Protein AF-0000000072644152 (afdb_homodimer)

Organism: Meloidogyne incognita (NCBI:txid6306)

Radius of gyration: 45.78 Å; Cα contacts (8 Å, |Δi|>4): 1610; chains: 2; bounding box: 121×159×112 Å

pLDDT: mean 88.16, std 15.04, range [20.33, 98.75]

Solvent-accessible surface area (backbone atoms only — not comparable to full-atom values): 48874 Å² total; per-residue (Å²): 89,57,90,73,63,31,32,52,86,87,63,82,87,85,90,82,88,74,71,52,80,51,90,55,35,30,45,51,46,52,47,47,36,46,78,75,63,62,57,54,67,43,78,46,46,61,40,57,77,45,31,63,52,43,39,39,50,29,37,76,69,37,26,25,33,33,21,24,55,30,22,61,66,75,60,61,40,55,91,58,24,56,14,39,32,29,58,14,69,37,34,22,56,57,49,17,52,46,50,49,46,56,41,56,72,75,62,50,49,42,29,18,41,38,36,26,72,62,75,41,82,72,37,28,64,52,50,27,57,57,51,31,56,74,68,67,28,43,75,63,29,78,48,75,39,64,65,81,48,48,30,66,55,51,56,70,69,50,57,60,58,54,39,66,50,50,34,25,30,33,41,44,42,39,44,50,31,67,60,42,40,46,36,57,35,40,28,34,41,76,67,68,58,68,47,64,61,38,40,44,37,30,60,32,50,40,84,83,60,98,62,58,72,43,67,46,91,50,96,55,19,66,55,39,27,60,31,43,41,65,26,34,38,36,31,47,49,50,69,35,61,65,44,53,52,55,46,30,67,69,66,73,72,59,68,64,74,58,39,57,51,51,36,29,43,51,35,36,51,49,48,51,25,47,9,46,31,53,50,31,70,73,64,71,41,91,68,50,66,61,38,8,51,61,37,35,61,49,42,27,65,42,69,49,77,46,62,45,38,70,45,34,23,30,83,64,18,36,39,43,63,30,32,34,30,26,42,25,49,90,79,38,75,43,74,29,33,37,32,42,51,42,75,36,54,67,73,48,23,75,75,32,80,77,36,36,44,45,61,46,80,42,77,73,48,78,54,75,40,84,34,97,80,10,46,81,60,60,39,59,55,94,29,42,65,81,37,65,73,59,57,54,57,66,57,51,52,50,51,47,51,52,52,51,50,62,52,50,51,56,50,49,50,51,50,51,51,52,51,53,50,51,57,59,66,65,45,75,82,66,72,53,70,82,72,58,69,72,78,75,70,84,74,72,83,84,77,94,93,86,83,81,86,84,128,89,59,91,73,65,31,32,53,87,87,63,80,87,83,90,83,86,74,70,51,78,48,89,57,34,34,45,52,46,52,47,47,35,46,78,76,64,61,58,54,66,44,77,46,45,63,40,56,78,45,32,63,49,43,38,39,49,29,34,77,68,36,26,26,33,34,22,24,55,31,23,60,68,75,59,62,39,54,93,59,25,56,14,38,32,29,58,13,70,36,36,22,56,58,50,18,52,45,50,50,44,54,40,55,73,72,63,53,50,42,29,18,42,38,36,26,72,63,75,41,82,72,37,27,66,51,51,28,56,56,50,30,56,76,67,66,29,44,75,63,27,76,48,74,40,63,65,81,49,49,32,66,56,51,58,70,68,50,57,61,60,54,39,64,50,47,33,25,29,31,40,44,43,39,44,50,30,68,60,42,39,46,37,55,36,40,26,35,41,76,66,69,57,68,48,62,60,40,39,43,38,32,62,31,50,40,82,83,62,97,61,58,72,44,68,45,92,50,94,56,20,67,57,40,27,59,32,43,43,64,25,33,38,34,32,45,49,48,69,35,62,65,42,52,51,56,47,32,67,67,65,74,69,59,72,64,74,57,39,58,52,50,37,29,43,51,37,37,52,49,48,49,26,48,10,46,34,53,50,31,70,72,66,72,39,92,66,50,64,62,39,8,51,62,37,35,60,49,41,26,63,45,68,51,78,47,61,44,38,70,44,33,23,31,82,64,18,36,38,44,64,30,33,36,30,24,42,25,48,88,79,39,74,42,75,30,33,38,31,44,52,42,76,37,54,68,71,49,25,73,74,33,80,78,36,35,44,45,63,45,78,42,77,72,48,76,54,75,38,86,34,98,80,10,46,80,60,60,38,60,55,93,29,41,65,83,37,64,73,59,57,52,58,65,56,49,52,51,51,47,51,51,51,49,50,60,52,49,52,56,51,50,52,51,50,52,52,50,52,54,51,51,56,62,67,64,48,73,83,65,69,52,72,81,69,58,67,73,75,74,70,82,77,69,81,75,71,82,77,80,87,61,96,80,133

InterPro domains:
  IPR001828 Receptor, ligand binding region [PF01094] (4-326)
  IPR028082 Periplasmic binding protein-like I [SSF53822] (5-385)
  IPR052612 Atrial Natriuretic Peptide Clearance Receptor [PTHR44755] (3-314)

Sequence (910 aa):
MKERSILPREIKLQFYTMESCTRFSGVEHAAFLHYMKNTSIYFGPGCNNEMLIIGRLVSRWNVPIIAHLSGDDALSDRAVFDTLGSVALTSATEMARATLTFLQLYGWKQVGLVRPSMHFERLALHSLRNYLKDANIEINAEIELDPYMTPDEIIATGRLRHLKNRARVIIVEMGMDLHSAKSFMIAALRSHLKTPEYVYIIPWLAHLHDHYPWEATNIEKSETRVAFDDAIVITAHGYDKKFIEDFELRLNKVTGYATLSYMSLYDALFLYGLAVRDAYEETKNQSVFLDGLYIWKKMTARQFIGVTGQVLINNKAIRVPSYATYHTKNGTMKIVVELTARLGDRLKCAMSENDCSEHVAHETMSHYYSTADGAMPPDMPKCGFDGGLCDYTFFYVLFGVILFLGVTIPTGYYLHMKEKERMLYDMTWRIPREQVRLLEVRGGKVRMHDKKMNLMKERSILPREIKLQFYTMESCTRFSGVEHAAFLHYMKNTSIYFGPGCNNEMLIIGRLVSRWNVPIIAHLSGDDALSDRAVFDTLGSVALTSATEMARATLTFLQLYGWKQVGLVRPSMHFERLALHSLRNYLKDANIEINAEIELDPYMTPDEIIATGRLRHLKNRARVIIVEMGMDLHSAKSFMIAALRSHLKTPEYVYIIPWLAHLHDHYPWEATNIEKSETRVAFDDAIVITAHGYDKKFIEDFELRLNKVTGYATLSYMSLYDALFLYGLAVRDAYEETKNQSVFLDGLYIWKKMTARQFIGVTGQVLINNKAIRVPSYATYHTKNGTMKIVVELTARLGDRLKCAMSENDCSEHVAHETMSHYYSTADGAMPPDMPKCGFDGGLCDYTFFYVLFGVILFLGVTIPTGYYLHMKEKERMLYDMTWRIPREQVRLLEVRGGKVRMHDKKMNL

Foldseek 3Di:
DVVVVLFDPLDDDDDDDDDAPPPLVVLVVLVCCCPPVVDQEEEDDQDDVNCLVSLQVCVVQLHAYEYLADQFPVCLDCVRRLLYFYQHFQHLCLLLQLVVQVCVVQPAQEEEEEEEPPPRCRHNVVNNVVVSVVVNRYYFYYDYHHLPDALVRVVVVVRVVVCLLTWQEYEYEYDQAQLSCQRVLLNCVVVVNPDLSHEYEYERRDHPDPDHNLPDPDPCNVSSQSSCAQYKYKGFLLPDVVLLVVQCVVPPHDDDPVSSVVQSSQVRVSLLSNLVSVQCVVPVDPCSSNRSSSSSQSSEQDWDQGSSGIFGHHRSNYTNTKMFMWHRHSHDTDTFKTWDKDAADPVVCVVPVVRRMHTDIDGPDALCGPDPSSHRHHTADPCGSVSVNVPCVVVVVVVVVVVVCVVVVVVVVVVVVVVVVVVVVPPVPPPPPVNPPPPPPPDDPPDYDDDDDDD/DVVVVLFPPLDDDDDDDDDAPPPLVVLVVLVCCCPPVVDQEEEDDQDDVNCLVSLQVCVVQLHAYEYLADQFPVCLDCVRRLLYFYQHFQHLCLLLQLVVQVCVVQPAQEEEEEEEPPPRCRHNVVNNVVVSVVVNRYHFYYDYHHLPDALVRVVVVVRVVVCLLTWQEYEYEHDQAQLSCQRVLLNCVVVVNPDLSHEYEYERRDHPDPDHNLPDPDPCNVSSQVSCAQYKYKGFLLPDVVLLVVQCVVPPHPDDPVSSVVQSSQVRVSLLSNLVSVQCVVPVDPCSSNRSSSSSQSSEQDWDQGSSGIFGHHRSNYTNTKMFMWHRHSHDTDTFKTWDKDAADPVVCVVPVVRRMHTDIDGPDALCGPDPRSHRHHTADPCGSVSVNVPCVVVVVVVVVVVVCVVCVVVVVVVVVVVVVVVVVPPVPPPPPVNPPVPPPDPDDDDDDDPDDDD

Nearest PDB structures (foldseek):
  1ewt-assembly1_B  TM=7.594E-01  e=3.494E-15  Rattus norvegicus
  3lmk-assembly1_A  TM=6.247E-01  e=5.394E-16  Homo sapiens
  6bsz-assembly1_B  TM=6.253E-01  e=2.766E-15  Homo sapiens
  8jd6-assembly1_R  TM=6.455E-01  e=1.504E-14  Homo sapiens
  8tao-assembly1_A  TM=5.447E-01  e=1.419E-14  Homo sapiens

Structure (mmCIF, N/CA/C/O backbone):
data_AF-0000000072644152-model_v1
#
loop_
_entity.id
_entity.type
_entity.pdbx_description
1 polymer 'Receptor ligand binding region domain-containing protein'
#
loop_
_atom_site.group_PDB
_atom_site.id
_atom_site.type_symbol
_atom_site.label_atom_id
_atom_site.label_alt_id
_atom_site.label_comp_id
_atom_site.label_asym_id
_atom_site.label_entity_id
_atom_site.label_seq_id
_atom_site.pdbx_PDB_ins_code
_atom_site.Cartn_x
_atom_site.Cartn_y
_atom_site.Cartn_z
_atom_site.occupancy
_atom_site.B_iso_or_equiv
_atom_site.auth_seq_id
_atom_site.auth_comp_id
_atom_site.auth_asym_id
_atom_site.auth_atom_id
_atom_site.pdbx_PDB_model_num
ATOM 1 N N . MET A 1 1 ? -32.188 -24.578 -7.898 1 75.19 1 MET A N 1
ATOM 2 C CA . MET A 1 1 ? -31.859 -23.859 -9.125 1 75.19 1 MET A CA 1
ATOM 3 C C . MET A 1 1 ? -32.531 -24.5 -10.328 1 75.19 1 MET A C 1
ATOM 5 O O . MET A 1 1 ? -33.031 -23.812 -11.211 1 75.19 1 MET A O 1
ATOM 9 N N . LYS A 1 2 ? -32.594 -25.781 -10.32 1 69.12 2 LYS A N 1
ATOM 10 C CA . LYS A 1 2 ? -33.219 -26.484 -11.43 1 69.12 2 LYS A CA 1
ATOM 11 C C . LYS A 1 2 ? -34.75 -26.422 -11.328 1 69.12 2 LYS A C 1
ATOM 13 O O . LYS A 1 2 ? -35.438 -26.188 -12.32 1 69.12 2 LYS A O 1
ATOM 18 N N . GLU A 1 3 ? -35.188 -26.531 -10.125 1 72.31 3 GLU A N 1
ATOM 19 C CA . GLU A 1 3 ? -36.625 -26.5 -9.898 1 72.31 3 GLU A CA 1
ATOM 20 C C . GLU A 1 3 ? -37.219 -25.141 -10.289 1 72.31 3 GLU A C 1
ATOM 22 O O . GLU A 1 3 ? -38.312 -25.062 -10.82 1 72.31 3 GLU A O 1
ATOM 27 N N . ARG A 1 4 ? -36.312 -24.203 -10.094 1 74.81 4 ARG A N 1
ATOM 28 C CA . ARG A 1 4 ? -36.781 -22.844 -10.375 1 74.81 4 ARG A CA 1
ATOM 29 C C . ARG A 1 4 ? -36.375 -22.422 -11.789 1 74.81 4 ARG A C 1
ATOM 31 O O . ARG A 1 4 ? -36.531 -21.25 -12.148 1 74.81 4 ARG A O 1
ATOM 38 N N . SER A 1 5 ? -35.906 -23.359 -12.594 1 77.06 5 SER A N 1
ATOM 39 C CA . SER A 1 5 ? -35.531 -23.156 -13.992 1 77.06 5 SER A CA 1
ATOM 40 C C . SER A 1 5 ? -34.438 -22.078 -14.117 1 77.06 5 SER A C 1
ATOM 42 O O . SER A 1 5 ? -34.469 -21.281 -15.047 1 77.06 5 SER A O 1
ATOM 44 N N . ILE A 1 6 ? -33.688 -22 -13.117 1 82.12 6 ILE A N 1
ATOM 45 C CA . ILE A 1 6 ? -32.562 -21.062 -13.172 1 82.12 6 ILE A CA 1
ATOM 46 C C . ILE A 1 6 ? -31.406 -21.688 -13.938 1 82.12 6 ILE A C 1
ATOM 48 O O . ILE A 1 6 ? -30.812 -21.047 -14.797 1 82.12 6 ILE A O 1
ATOM 52 N N . LEU A 1 7 ? -31.156 -22.938 -13.742 1 83.06 7 LEU A N 1
ATOM 53 C CA . LEU A 1 7 ? -30.141 -23.672 -14.477 1 83.06 7 LEU A CA 1
ATOM 54 C C . LEU A 1 7 ? -30.766 -24.609 -15.5 1 83.06 7 LEU A C 1
ATOM 56 O O . LEU A 1 7 ? -31.719 -25.344 -15.18 1 83.06 7 LEU A O 1
ATOM 60 N N . PRO A 1 8 ? -30.266 -24.469 -16.734 1 82.75 8 PRO A N 1
ATOM 61 C CA . PRO A 1 8 ? -30.781 -25.422 -17.719 1 82.75 8 PRO A CA 1
ATOM 62 C C . PRO A 1 8 ? -30.672 -26.875 -17.266 1 82.75 8 PRO A C 1
ATOM 64 O O . PRO A 1 8 ? -29.688 -27.25 -16.625 1 82.75 8 PRO A O 1
ATOM 67 N N . ARG A 1 9 ? -31.547 -27.656 -17.688 1 83 9 ARG A N 1
ATOM 68 C CA . ARG A 1 9 ? -31.625 -29.047 -17.25 1 83 9 ARG A CA 1
ATOM 69 C C . ARG A 1 9 ? -30.453 -29.859 -17.766 1 83 9 ARG A C 1
ATOM 71 O O . ARG A 1 9 ? -30.016 -30.828 -17.125 1 83 9 ARG A O 1
ATOM 78 N N . GLU A 1 10 ? -29.875 -29.422 -18.766 1 83.19 10 GLU A N 1
ATOM 79 C CA . GLU A 1 10 ? -28.797 -30.156 -19.422 1 83.19 10 GLU A CA 1
ATOM 80 C C . GLU A 1 10 ? -27.453 -29.891 -18.734 1 83.19 10 GLU A C 1
ATOM 82 O O . GLU A 1 10 ? -26.5 -30.641 -18.953 1 83.19 10 GLU A O 1
ATOM 87 N N . ILE A 1 11 ? -27.469 -28.891 -17.922 1 84.38 11 ILE A N 1
ATOM 88 C CA . ILE A 1 11 ? -26.219 -28.531 -17.297 1 84.38 11 ILE A CA 1
ATOM 89 C C . ILE A 1 11 ? -26.188 -29.031 -15.852 1 84.38 11 ILE A C 1
ATOM 91 O O . ILE A 1 11 ? -27.125 -28.797 -15.086 1 84.38 11 ILE A O 1
ATOM 95 N N . LYS A 1 12 ? -25.109 -29.844 -15.586 1 86.38 12 LYS A N 1
ATOM 96 C CA . LYS A 1 12 ? -24.891 -30.328 -14.234 1 86.38 12 LYS A CA 1
ATOM 97 C C . LYS A 1 12 ? -23.656 -29.688 -13.617 1 86.38 12 LYS A C 1
ATOM 99 O O . LYS A 1 12 ? -22.641 -29.516 -14.289 1 86.38 12 LYS A O 1
ATOM 104 N N . LEU A 1 13 ? -23.859 -29.328 -12.344 1 88.5 13 LEU A N 1
ATOM 105 C CA . LEU A 1 13 ? -22.75 -28.688 -11.648 1 88.5 13 LEU A CA 1
ATOM 106 C C . LEU A 1 13 ? -22.109 -29.656 -10.656 1 88.5 13 LEU A C 1
ATOM 108 O O . LEU A 1 13 ? -22.797 -30.328 -9.898 1 88.5 13 LEU A O 1
ATOM 112 N N . GLN A 1 14 ? -20.781 -29.828 -10.797 1 92.25 14 GLN A N 1
ATOM 113 C CA . GLN A 1 14 ? -19.984 -30.547 -9.805 1 92.25 14 GLN A CA 1
ATOM 114 C C . GLN A 1 14 ? -19.234 -29.578 -8.898 1 92.25 14 GLN A C 1
ATOM 116 O O . GLN A 1 14 ? -18.547 -28.672 -9.383 1 92.25 14 GLN A O 1
ATOM 121 N N . PHE A 1 15 ? -19.391 -29.812 -7.57 1 93.31 15 PHE A N 1
ATOM 122 C CA . PHE A 1 15 ? -18.844 -28.844 -6.629 1 93.31 15 PHE A CA 1
ATOM 123 C C . PHE A 1 15 ? -17.562 -29.391 -5.988 1 93.31 15 PHE A C 1
ATOM 125 O O . PHE A 1 15 ? -17.516 -30.562 -5.598 1 93.31 15 PHE A O 1
ATOM 132 N N . TYR A 1 16 ? -16.547 -28.609 -5.992 1 95.69 16 TYR A N 1
ATOM 133 C CA . TYR A 1 16 ? -15.312 -28.828 -5.238 1 95.69 16 TYR A CA 1
ATOM 134 C C . TYR A 1 16 ? -15.109 -27.734 -4.199 1 95.69 16 TYR A C 1
ATOM 136 O O . TYR A 1 16 ? -15.125 -26.547 -4.527 1 95.69 16 TYR A O 1
ATOM 144 N N . THR A 1 17 ? -15.086 -28.078 -2.934 1 94.06 17 THR A N 1
ATOM 145 C CA . THR A 1 17 ? -14.852 -27.109 -1.864 1 94.06 17 THR A CA 1
ATOM 146 C C . THR A 1 17 ? -13.453 -27.281 -1.273 1 94.06 17 THR A C 1
ATOM 148 O O . THR A 1 17 ? -13.07 -28.391 -0.896 1 94.06 17 THR A O 1
ATOM 151 N N . MET A 1 18 ? -12.727 -26.234 -1.301 1 95.5 18 MET A N 1
ATOM 152 C CA . MET A 1 18 ? -11.367 -26.266 -0.767 1 95.5 18 MET A CA 1
ATOM 153 C C . MET A 1 18 ? -11.102 -25.062 0.125 1 95.5 18 MET A C 1
ATOM 155 O O . MET A 1 18 ? -11.758 -24.031 -0.006 1 95.5 18 MET A O 1
ATOM 159 N N . GLU A 1 19 ? -10.148 -25.156 0.976 1 94.12 19 GLU A N 1
ATOM 160 C CA . GLU A 1 19 ? -9.789 -24.109 1.926 1 94.12 19 GLU A CA 1
ATOM 161 C C . GLU A 1 19 ? -9.234 -22.875 1.208 1 94.12 19 GLU A C 1
ATOM 163 O O . GLU A 1 19 ? -8.664 -23 0.119 1 94.12 19 GLU A O 1
ATOM 168 N N . SER A 1 20 ? -9.477 -21.672 1.814 1 94.31 20 SER A N 1
ATOM 169 C CA . SER A 1 20 ? -8.93 -20.406 1.32 1 94.31 20 SER A CA 1
ATOM 170 C C . SER A 1 20 ? -8.617 -19.453 2.467 1 94.31 20 SER A C 1
ATOM 172 O O . SER A 1 20 ? -8.883 -19.766 3.631 1 94.31 20 SER A O 1
ATOM 174 N N . CYS A 1 21 ? -7.84 -18.422 2.199 1 92.38 21 CYS A N 1
ATOM 175 C CA . CYS A 1 21 ? -7.574 -17.281 3.086 1 92.38 21 CYS A CA 1
ATOM 176 C C . CYS A 1 21 ? -6.645 -17.703 4.223 1 92.38 21 CYS A C 1
ATOM 178 O O . CYS A 1 21 ? -6.719 -17.141 5.32 1 92.38 21 CYS A O 1
ATOM 180 N N . THR A 1 22 ? -6 -18.797 3.982 1 93 22 THR A N 1
ATOM 181 C CA . THR A 1 22 ? -4.922 -19.219 4.875 1 93 22 THR A CA 1
ATOM 182 C C . THR A 1 22 ? -3.605 -19.328 4.113 1 93 22 THR A C 1
ATOM 184 O O . THR A 1 22 ? -3.422 -20.25 3.32 1 93 22 THR A O 1
ATOM 187 N N . ARG A 1 23 ? -2.742 -18.438 4.387 1 91.56 23 ARG A N 1
ATOM 188 C CA . ARG A 1 23 ? -1.416 -18.438 3.775 1 91.56 23 ARG A CA 1
ATOM 189 C C . ARG A 1 23 ? -1.509 -18.641 2.266 1 91.56 23 ARG A C 1
ATOM 191 O O . ARG A 1 23 ? -0.829 -19.5 1.706 1 91.56 23 ARG A O 1
ATOM 198 N N . PHE A 1 24 ? -2.439 -18.047 1.577 1 93.69 24 PHE A N 1
ATOM 199 C CA . PHE A 1 24 ? -2.623 -18.016 0.131 1 93.69 24 PHE A CA 1
ATOM 200 C C . PHE A 1 24 ? -3.037 -19.391 -0.39 1 93.69 24 PHE A C 1
ATOM 202 O O . PHE A 1 24 ? -2.76 -19.734 -1.541 1 93.69 24 PHE A O 1
ATOM 209 N N . SER A 1 25 ? -3.641 -20.203 0.446 1 96.88 25 SER A N 1
ATOM 210 C CA . SER A 1 25 ? -4.133 -21.516 0.042 1 96.88 25 SER A CA 1
ATOM 211 C C . SER A 1 25 ? -5.16 -21.406 -1.078 1 96.88 25 SER A C 1
ATOM 213 O O . SER A 1 25 ? -5.234 -22.266 -1.953 1 96.88 25 SER A O 1
ATOM 215 N N . GLY A 1 26 ? -5.922 -20.297 -1.015 1 97.44 26 GLY A N 1
ATOM 216 C CA . GLY A 1 26 ? -6.918 -20.094 -2.057 1 97.44 26 GLY A CA 1
ATOM 217 C C . GLY A 1 26 ? -6.316 -20.016 -3.447 1 97.44 26 GLY A C 1
ATOM 218 O O . GLY A 1 26 ? -6.871 -20.547 -4.402 1 97.44 26 GLY A O 1
ATOM 219 N N . VAL A 1 27 ? -5.227 -19.297 -3.562 1 97.94 27 VAL A N 1
ATOM 220 C CA . VAL A 1 27 ? -4.562 -19.141 -4.852 1 97.94 27 VAL A CA 1
ATOM 221 C C . VAL A 1 27 ? -4.035 -20.5 -5.328 1 97.94 27 VAL A C 1
ATOM 223 O O . VAL A 1 27 ? -4.191 -20.859 -6.496 1 97.94 27 VAL A O 1
ATOM 226 N N . GLU A 1 28 ? -3.408 -21.297 -4.438 1 97.94 28 GLU A N 1
ATOM 227 C CA . GLU A 1 28 ? -2.93 -22.641 -4.762 1 97.94 28 GLU A CA 1
ATOM 228 C C . GLU A 1 28 ? -4.07 -23.531 -5.242 1 97.94 28 GLU A C 1
ATOM 230 O O . GLU A 1 28 ? -3.943 -24.203 -6.266 1 97.94 28 GLU A O 1
ATOM 235 N N . HIS A 1 29 ? -5.137 -23.5 -4.535 1 98.31 29 HIS A N 1
ATOM 236 C CA . HIS A 1 29 ? -6.258 -24.375 -4.844 1 98.31 29 HIS A CA 1
ATOM 237 C C . HIS A 1 29 ? -6.949 -23.953 -6.137 1 98.31 29 HIS A C 1
ATOM 239 O O . HIS A 1 29 ? -7.449 -24.797 -6.883 1 98.31 29 HIS A O 1
ATOM 245 N N . ALA A 1 30 ? -7.02 -22.625 -6.348 1 98.25 30 ALA A N 1
ATOM 246 C CA . ALA A 1 30 ? -7.57 -22.172 -7.625 1 98.25 30 ALA A CA 1
ATOM 247 C C . ALA A 1 30 ? -6.77 -22.734 -8.797 1 98.25 30 ALA A C 1
ATOM 249 O O . ALA A 1 30 ? -7.344 -23.219 -9.773 1 98.25 30 ALA A O 1
ATOM 250 N N . ALA A 1 31 ? -5.449 -22.719 -8.711 1 98 31 ALA A N 1
ATOM 251 C CA . ALA A 1 31 ? -4.586 -23.266 -9.758 1 98 31 ALA A CA 1
ATOM 252 C C . ALA A 1 31 ? -4.75 -24.781 -9.867 1 98 31 ALA A C 1
ATOM 254 O O . ALA A 1 31 ? -4.84 -25.328 -10.977 1 98 31 ALA A O 1
ATOM 255 N N . PHE A 1 32 ? -4.789 -25.469 -8.734 1 97.81 32 PHE A N 1
ATOM 256 C CA . PHE A 1 32 ? -5.004 -26.906 -8.711 1 97.81 32 PHE A CA 1
ATOM 257 C C . PHE A 1 32 ? -6.301 -27.266 -9.422 1 97.81 32 PHE A C 1
ATOM 259 O O . PHE A 1 32 ? -6.316 -28.172 -10.266 1 97.81 32 PHE A O 1
ATOM 266 N N . LEU A 1 33 ? -7.383 -26.531 -9.086 1 98.06 33 LEU A N 1
ATOM 267 C CA . LEU A 1 33 ? -8.695 -26.812 -9.664 1 98.06 33 LEU A CA 1
ATOM 268 C C . LEU A 1 33 ? -8.695 -26.547 -11.172 1 98.06 33 LEU A C 1
ATOM 270 O O . LEU A 1 33 ? -9.359 -27.266 -11.93 1 98.06 33 LEU A O 1
ATOM 274 N N . HIS A 1 34 ? -8 -25.578 -11.625 1 97.75 34 HIS A N 1
ATOM 275 C CA . HIS A 1 34 ? -7.93 -25.266 -13.055 1 97.75 34 HIS A CA 1
ATOM 276 C C . HIS A 1 34 ? -7.219 -26.375 -13.82 1 97.75 34 HIS A C 1
ATOM 278 O O . HIS A 1 34 ? -7.754 -26.906 -14.797 1 97.75 34 HIS A O 1
ATOM 284 N N . TYR A 1 35 ? -6.066 -26.844 -13.367 1 97.12 35 TYR A N 1
ATOM 285 C CA . TYR A 1 35 ? -5.215 -27.734 -14.148 1 97.12 35 TYR A CA 1
ATOM 286 C C . TYR A 1 35 ? -5.562 -29.203 -13.898 1 97.12 35 TYR A C 1
ATOM 288 O O . TYR A 1 35 ? -5.422 -30.031 -14.789 1 97.12 35 TYR A O 1
ATOM 296 N N . MET A 1 36 ? -6.086 -29.5 -12.695 1 96.44 36 MET A N 1
ATOM 297 C CA . MET A 1 36 ? -6.285 -30.906 -12.344 1 96.44 36 MET A CA 1
ATOM 298 C C . MET A 1 36 ? -7.758 -31.281 -12.453 1 96.44 36 MET A C 1
ATOM 300 O O . MET A 1 36 ? -8.086 -32.438 -12.648 1 96.44 36 MET A O 1
ATOM 304 N N . LYS A 1 37 ? -8.711 -30.25 -12.352 1 96.19 37 LYS A N 1
ATOM 305 C CA . LYS A 1 37 ? -10.133 -30.578 -12.328 1 96.19 37 LYS A CA 1
ATOM 306 C C . LYS A 1 37 ? -10.883 -29.859 -13.453 1 96.19 37 LYS A C 1
ATOM 308 O O . LYS A 1 37 ? -12.078 -30.078 -13.656 1 96.19 37 LYS A O 1
ATOM 313 N N . ASN A 1 38 ? -10.289 -29 -14.172 1 94.94 38 ASN A N 1
ATOM 314 C CA . ASN A 1 38 ? -10.898 -28.266 -15.281 1 94.94 38 ASN A CA 1
ATOM 315 C C . ASN A 1 38 ? -12.141 -27.5 -14.828 1 94.94 38 ASN A C 1
ATOM 317 O O . ASN A 1 38 ? -13.219 -27.656 -15.414 1 94.94 38 ASN A O 1
ATOM 321 N N . THR A 1 39 ? -11.953 -26.641 -13.93 1 96.06 39 THR A N 1
ATOM 322 C CA . THR A 1 39 ? -13.039 -25.875 -13.32 1 96.06 39 THR A CA 1
ATOM 323 C C . THR A 1 39 ? -13.602 -24.859 -14.297 1 96.06 39 THR A C 1
ATOM 325 O O . THR A 1 39 ? -12.852 -24.188 -15.016 1 96.06 39 THR A O 1
ATOM 328 N N . SER A 1 40 ? -14.938 -24.734 -14.273 1 95.75 40 SER A N 1
ATOM 329 C CA . SER A 1 40 ? -15.609 -23.859 -15.227 1 95.75 40 SER A CA 1
ATOM 330 C C . SER A 1 40 ? -16.062 -22.562 -14.555 1 95.75 40 SER A C 1
ATOM 332 O O . SER A 1 40 ? -16.375 -21.578 -15.234 1 95.75 40 SER A O 1
ATOM 334 N N . ILE A 1 41 ? -16.109 -22.531 -13.227 1 96.94 41 ILE A N 1
ATOM 335 C CA . ILE A 1 41 ? -16.531 -21.344 -12.484 1 96.94 41 ILE A CA 1
ATOM 336 C C . ILE A 1 41 ? -15.953 -21.391 -11.07 1 96.94 41 ILE A C 1
ATOM 338 O O . ILE A 1 41 ? -15.789 -22.484 -10.5 1 96.94 41 ILE A O 1
ATOM 342 N N . TYR A 1 42 ? -15.562 -20.219 -10.555 1 98.19 42 TYR A N 1
ATOM 343 C CA . TYR A 1 42 ? -15.078 -20.109 -9.18 1 98.19 42 TYR A CA 1
ATOM 344 C C . TYR A 1 42 ? -16.016 -19.25 -8.336 1 98.19 42 TYR A C 1
ATOM 346 O O . TYR A 1 42 ? -16.594 -18.281 -8.836 1 98.19 42 TYR A O 1
ATOM 354 N N . PHE A 1 43 ? -16.172 -19.672 -7.074 1 97.19 43 PHE A N 1
ATOM 355 C CA . PHE A 1 43 ? -16.859 -18.859 -6.074 1 97.19 43 PHE A CA 1
ATOM 356 C C . PHE A 1 43 ? -15.945 -18.562 -4.895 1 97.19 43 PHE A C 1
ATOM 358 O O . PHE A 1 43 ? -15.523 -19.484 -4.18 1 97.19 43 PHE A O 1
ATOM 365 N N . GLY A 1 44 ? -15.695 -17.297 -4.684 1 92.69 44 GLY A N 1
ATOM 366 C CA . GLY A 1 44 ? -14.75 -16.938 -3.643 1 92.69 44 GLY A CA 1
ATOM 367 C C . GLY A 1 44 ? -13.32 -16.828 -4.141 1 92.69 44 GLY A C 1
ATOM 368 O O . GLY A 1 44 ? -13.078 -16.828 -5.352 1 92.69 44 GLY A O 1
ATOM 369 N N . PRO A 1 45 ? -12.391 -16.672 -3.279 1 93.25 45 PRO A N 1
ATOM 370 C CA . PRO A 1 45 ? -12.445 -16.75 -1.818 1 93.25 45 PRO A CA 1
ATOM 371 C C . PRO A 1 45 ? -13.047 -15.492 -1.184 1 93.25 45 PRO A C 1
ATOM 373 O O . PRO A 1 45 ? -13.453 -14.57 -1.894 1 93.25 45 PRO A O 1
ATOM 376 N N . GLY A 1 46 ? -13.156 -15.547 0.187 1 90.38 46 GLY A N 1
ATOM 377 C CA . GLY A 1 46 ? -13.781 -14.453 0.908 1 90.38 46 GLY A CA 1
ATOM 378 C C . GLY A 1 46 ? -12.836 -13.312 1.215 1 90.38 46 GLY A C 1
ATOM 379 O O . GLY A 1 46 ? -13.266 -12.195 1.497 1 90.38 46 GLY A O 1
ATOM 380 N N . CYS A 1 47 ? -11.594 -13.578 1.132 1 91.44 47 CYS A N 1
ATOM 381 C CA . CYS A 1 47 ? -10.625 -12.547 1.486 1 91.44 47 CYS A CA 1
ATOM 382 C C . CYS A 1 47 ? -10.148 -11.797 0.247 1 91.44 47 CYS A C 1
ATOM 384 O O . CYS A 1 47 ? -9.992 -12.398 -0.821 1 91.44 47 CYS A O 1
ATOM 386 N N . ASN A 1 48 ? -9.898 -10.539 0.406 1 90.94 48 ASN A N 1
ATOM 387 C CA . ASN A 1 48 ? -9.578 -9.672 -0.72 1 90.94 48 ASN A CA 1
ATOM 388 C C . ASN A 1 48 ? -8.195 -9.977 -1.291 1 90.94 48 ASN A C 1
ATOM 390 O O . ASN A 1 48 ? -8.008 -9.953 -2.508 1 90.94 48 ASN A O 1
ATOM 394 N N . ASN A 1 49 ? -7.227 -10.297 -0.466 1 92.06 49 ASN A N 1
ATOM 395 C CA . ASN A 1 49 ? -5.852 -10.5 -0.915 1 92.06 49 ASN A CA 1
ATOM 396 C C . ASN A 1 49 ? -5.754 -11.641 -1.916 1 92.06 49 ASN A C 1
ATOM 398 O O . ASN A 1 49 ? -5.039 -11.539 -2.916 1 92.06 49 ASN A O 1
ATOM 402 N N . GLU A 1 50 ? -6.453 -12.68 -1.658 1 96.38 50 GLU A N 1
ATOM 403 C CA . GLU A 1 50 ? -6.43 -13.812 -2.574 1 96.38 50 GLU A CA 1
ATOM 404 C C . GLU A 1 50 ? -7.328 -13.562 -3.783 1 96.38 50 GLU A C 1
ATOM 406 O O . GLU A 1 50 ? -7.008 -13.984 -4.898 1 96.38 50 GLU A O 1
ATOM 411 N N . MET A 1 51 ? -8.422 -12.805 -3.531 1 96.69 51 MET A N 1
ATOM 412 C CA . MET A 1 51 ? -9.359 -12.516 -4.621 1 96.69 51 MET A CA 1
ATOM 413 C C . MET A 1 51 ? -8.68 -11.688 -5.711 1 96.69 51 MET A C 1
ATOM 415 O O . MET A 1 51 ? -8.898 -11.93 -6.898 1 96.69 51 MET A O 1
ATOM 419 N N . LEU A 1 52 ? -7.836 -10.805 -5.336 1 95.81 52 LEU A N 1
ATOM 420 C CA . LEU A 1 52 ? -7.145 -9.93 -6.273 1 95.81 52 LEU A CA 1
ATOM 421 C C . LEU A 1 52 ? -6.195 -10.727 -7.164 1 95.81 52 LEU A C 1
ATOM 423 O O . LEU A 1 52 ? -5.98 -10.375 -8.328 1 95.81 52 LEU A O 1
ATOM 427 N N . ILE A 1 53 ? -5.656 -11.805 -6.664 1 96.81 53 ILE A N 1
ATOM 428 C CA . ILE A 1 53 ? -4.715 -12.625 -7.422 1 96.81 53 ILE A CA 1
ATOM 429 C C . ILE A 1 53 ? -5.48 -13.625 -8.281 1 96.81 53 ILE A C 1
ATOM 431 O O . ILE A 1 53 ? -5.219 -13.75 -9.484 1 96.81 53 ILE A O 1
ATOM 435 N N . ILE A 1 54 ? -6.441 -14.281 -7.691 1 98.12 54 ILE A N 1
ATOM 436 C CA . ILE A 1 54 ? -7.215 -15.281 -8.414 1 98.12 54 ILE A CA 1
ATOM 437 C C . ILE A 1 54 ? -7.992 -14.617 -9.547 1 98.12 54 ILE A C 1
ATOM 439 O O . ILE A 1 54 ? -8.102 -15.172 -10.641 1 98.12 54 ILE A O 1
ATOM 443 N N . GLY A 1 55 ? -8.516 -13.391 -9.258 1 97.69 55 GLY A N 1
ATOM 444 C CA . GLY A 1 55 ? -9.219 -12.641 -10.289 1 97.69 55 GLY A CA 1
ATOM 445 C C . GLY A 1 55 ? -8.375 -12.406 -11.523 1 97.69 55 GLY A C 1
ATOM 446 O O . GLY A 1 55 ? -8.891 -12.43 -12.648 1 97.69 55 GLY A O 1
ATOM 447 N N . ARG A 1 56 ? -7.105 -12.203 -11.352 1 97.44 56 ARG A N 1
ATOM 448 C CA . ARG A 1 56 ? -6.191 -12 -12.477 1 97.44 56 ARG A CA 1
ATOM 449 C C . ARG A 1 56 ? -5.934 -13.312 -13.211 1 97.44 56 ARG A C 1
ATOM 451 O O . ARG A 1 56 ? -5.883 -13.344 -14.438 1 97.44 56 ARG A O 1
ATOM 458 N N . LEU A 1 57 ? -5.781 -14.422 -12.508 1 97.81 57 LEU A N 1
ATOM 459 C CA . LEU A 1 57 ? -5.484 -15.727 -13.086 1 97.81 57 LEU A CA 1
ATOM 460 C C . LEU A 1 57 ? -6.656 -16.234 -13.922 1 97.81 57 LEU A C 1
ATOM 462 O O . LEU A 1 57 ? -6.461 -16.703 -15.039 1 97.81 57 LEU A O 1
ATOM 466 N N . VAL A 1 58 ? -7.871 -16.047 -13.367 1 98 58 VAL A N 1
ATOM 467 C CA . VAL A 1 58 ? -9.031 -16.594 -14.062 1 98 58 VAL A CA 1
ATOM 468 C C . VAL A 1 58 ? -9.312 -15.781 -15.328 1 98 58 VAL A C 1
ATOM 470 O O . VAL A 1 58 ? -9.836 -16.312 -16.312 1 98 58 VAL A O 1
ATOM 473 N N . SER A 1 59 ? -8.992 -14.492 -15.266 1 97.38 59 SER A N 1
ATOM 474 C CA . SER A 1 59 ? -9.062 -13.688 -16.484 1 97.38 59 SER A CA 1
ATOM 475 C C . SER A 1 59 ? -8.195 -14.289 -17.594 1 97.38 59 SER A C 1
ATOM 477 O O . SER A 1 59 ? -8.641 -14.414 -18.734 1 97.38 59 SER A O 1
ATOM 479 N N . ARG A 1 60 ? -6.988 -14.734 -17.281 1 96.38 60 ARG A N 1
ATOM 480 C CA . ARG A 1 60 ? -6.07 -15.344 -18.234 1 96.38 60 ARG A CA 1
ATOM 481 C C . ARG A 1 60 ? -6.59 -16.703 -18.703 1 96.38 60 ARG A C 1
ATOM 483 O O . ARG A 1 60 ? -6.375 -17.094 -19.859 1 96.38 60 ARG A O 1
ATOM 490 N N . TRP A 1 61 ? -7.344 -17.422 -17.891 1 97.56 61 TRP A N 1
ATOM 491 C CA . TRP A 1 61 ? -7.883 -18.734 -18.203 1 97.56 61 TRP A CA 1
ATOM 492 C C . TRP A 1 61 ? -9.227 -18.625 -18.906 1 97.56 61 TRP A C 1
ATOM 494 O O . TRP A 1 61 ? -9.758 -19.625 -19.406 1 97.56 61 TRP A O 1
ATOM 504 N N . ASN A 1 62 ? -9.82 -17.469 -18.953 1 97.75 62 ASN A N 1
ATOM 505 C CA . ASN A 1 62 ? -11.164 -17.219 -19.469 1 97.75 62 ASN A CA 1
ATOM 506 C C . ASN A 1 62 ? -12.211 -18.031 -18.703 1 97.75 62 ASN A C 1
ATOM 508 O O . ASN A 1 62 ? -13.039 -18.703 -19.328 1 97.75 62 ASN A O 1
ATOM 512 N N . VAL A 1 63 ? -12.086 -18.031 -17.406 1 98.31 63 VAL A N 1
ATOM 513 C CA . VAL A 1 63 ? -13.031 -18.672 -16.5 1 98.31 63 VAL A CA 1
ATOM 514 C C . VAL A 1 63 ? -13.688 -17.625 -15.617 1 98.31 63 VAL A C 1
ATOM 516 O O . VAL A 1 63 ? -13.023 -16.703 -15.125 1 98.31 63 VAL A O 1
ATOM 519 N N . PRO A 1 64 ? -14.992 -17.656 -15.453 1 98.31 64 PRO A N 1
ATOM 520 C CA . PRO A 1 64 ? -15.641 -16.656 -14.594 1 98.31 64 PRO A CA 1
ATOM 521 C C . PRO A 1 64 ? -15.438 -16.938 -13.102 1 98.31 64 PRO A C 1
ATOM 523 O O . PRO A 1 64 ? -15.266 -18.094 -12.711 1 98.31 64 PRO A O 1
ATOM 526 N N . ILE A 1 65 ? -15.406 -15.891 -12.352 1 98.44 65 ILE A N 1
ATOM 527 C CA . ILE A 1 65 ? -15.352 -15.961 -10.898 1 98.44 65 ILE A CA 1
ATOM 528 C C . ILE A 1 65 ? -16.328 -14.953 -10.289 1 98.44 65 ILE A C 1
ATOM 530 O O . ILE A 1 65 ? -16.516 -13.867 -10.836 1 98.44 65 ILE A O 1
ATOM 534 N N . ILE A 1 66 ? -16.969 -15.344 -9.219 1 98.25 66 ILE A N 1
ATOM 535 C CA . ILE A 1 66 ? -17.891 -14.438 -8.531 1 98.25 66 ILE A CA 1
ATOM 536 C C . ILE A 1 66 ? -17.438 -14.242 -7.086 1 98.25 66 ILE A C 1
ATOM 538 O O . ILE A 1 66 ? -17.375 -15.203 -6.312 1 98.25 66 ILE A O 1
ATOM 542 N N . ALA A 1 67 ? -17.094 -13.039 -6.734 1 97.38 67 ALA A N 1
ATOM 543 C CA . ALA A 1 67 ? -16.781 -12.664 -5.359 1 97.38 67 ALA A CA 1
ATOM 544 C C . ALA A 1 67 ? -18.047 -12.523 -4.523 1 97.38 67 ALA A C 1
ATOM 546 O O . ALA A 1 67 ? -18.875 -11.648 -4.785 1 97.38 67 ALA A O 1
ATOM 547 N N . HIS A 1 68 ? -18.172 -13.391 -3.59 1 94.88 68 HIS A N 1
ATOM 548 C CA . HIS A 1 68 ? -19.438 -13.336 -2.846 1 94.88 68 HIS A CA 1
ATOM 549 C C . HIS A 1 68 ? -19.266 -12.562 -1.544 1 94.88 68 HIS A C 1
ATOM 551 O O . HIS A 1 68 ? -20.234 -12 -1.021 1 94.88 68 HIS A O 1
ATOM 557 N N . LEU A 1 69 ? -18.031 -12.445 -1.011 1 91.81 69 LEU A N 1
ATOM 558 C CA . LEU A 1 69 ? -17.797 -11.695 0.222 1 91.81 69 LEU A CA 1
ATOM 559 C C . LEU A 1 69 ? -16.859 -10.523 -0.018 1 91.81 69 LEU A C 1
ATOM 561 O O . LEU A 1 69 ? -16.859 -9.555 0.75 1 91.81 69 LEU A O 1
ATOM 565 N N . SER A 1 70 ? -16.031 -10.609 -1.005 1 89.06 70 SER A N 1
ATOM 566 C CA . SER A 1 70 ? -15.023 -9.586 -1.288 1 89.06 70 SER A CA 1
ATOM 567 C C . SER A 1 70 ? -15.625 -8.438 -2.096 1 89.06 70 SER A C 1
ATOM 569 O O . SER A 1 70 ? -16.078 -8.641 -3.221 1 89.06 70 SER A O 1
ATOM 571 N N . GLY A 1 71 ? -15.578 -7.285 -1.496 1 87.5 71 GLY A N 1
ATOM 572 C CA . GLY A 1 71 ? -16.125 -6.121 -2.17 1 87.5 71 GLY A CA 1
ATOM 573 C C . GLY A 1 71 ? -15.109 -5.031 -2.418 1 87.5 71 GLY A C 1
ATOM 574 O O . GLY A 1 71 ? -15.453 -3.852 -2.496 1 87.5 71 GLY A O 1
ATOM 575 N N . ASP A 1 72 ? -13.852 -5.406 -2.6 1 89.56 72 ASP A N 1
ATOM 576 C CA . ASP A 1 72 ? -12.797 -4.441 -2.887 1 89.56 72 ASP A CA 1
ATOM 577 C C . ASP A 1 72 ? -13.078 -3.688 -4.184 1 89.56 72 ASP A C 1
ATOM 579 O O . ASP A 1 72 ? -13.398 -4.301 -5.207 1 89.56 72 ASP A O 1
ATOM 583 N N . ASP A 1 73 ? -12.914 -2.381 -4.109 1 89.62 73 ASP A N 1
ATOM 584 C CA . ASP A 1 73 ? -13.258 -1.549 -5.258 1 89.62 73 ASP A CA 1
ATOM 585 C C . ASP A 1 73 ? -12.305 -1.806 -6.426 1 89.62 73 ASP A C 1
ATOM 587 O O . ASP A 1 73 ? -12.648 -1.537 -7.578 1 89.62 73 ASP A O 1
ATOM 591 N N . ALA A 1 74 ? -11.156 -2.297 -6.113 1 90.81 74 ALA A N 1
ATOM 592 C CA . ALA A 1 74 ? -10.195 -2.615 -7.164 1 90.81 74 ALA A CA 1
ATOM 593 C C . ALA A 1 74 ? -10.75 -3.682 -8.109 1 90.81 74 ALA A C 1
ATOM 595 O O . ALA A 1 74 ? -10.367 -3.742 -9.281 1 90.81 74 ALA A O 1
ATOM 596 N N . LEU A 1 75 ? -11.672 -4.457 -7.695 1 93.5 75 LEU A N 1
ATOM 597 C CA . LEU A 1 75 ? -12.219 -5.578 -8.453 1 93.5 75 LEU A CA 1
ATOM 598 C C . LEU A 1 75 ? -13.094 -5.086 -9.602 1 93.5 75 LEU A C 1
ATOM 600 O O . LEU A 1 75 ? -13.438 -5.855 -10.5 1 93.5 75 LEU A O 1
ATOM 604 N N . SER A 1 76 ? -13.359 -3.809 -9.609 1 91.62 76 SER A N 1
ATOM 605 C CA . SER A 1 76 ? -14.234 -3.252 -10.633 1 91.62 76 SER A CA 1
ATOM 606 C C . SER A 1 76 ? -13.445 -2.838 -11.867 1 91.62 76 SER A C 1
ATOM 608 O O . SER A 1 76 ? -14.023 -2.449 -12.883 1 91.62 76 SER A O 1
ATOM 610 N N . ASP A 1 77 ? -12.188 -2.965 -11.867 1 93.5 77 ASP A N 1
ATOM 611 C CA . ASP A 1 77 ? -11.359 -2.648 -13.023 1 93.5 77 ASP A CA 1
ATOM 612 C C . ASP A 1 77 ? -11.484 -3.721 -14.102 1 93.5 77 ASP A C 1
ATOM 614 O O . ASP A 1 77 ? -10.922 -4.809 -13.969 1 93.5 77 ASP A O 1
ATOM 618 N N . ARG A 1 78 ? -12.055 -3.344 -15.141 1 94.25 78 ARG A N 1
ATOM 619 C CA . ARG A 1 78 ? -12.359 -4.336 -16.172 1 94.25 78 ARG A CA 1
ATOM 620 C C . ARG A 1 78 ? -11.148 -4.578 -17.062 1 94.25 78 ARG A C 1
ATOM 622 O O . ARG A 1 78 ? -11.109 -5.57 -17.797 1 94.25 78 ARG A O 1
ATOM 629 N N . ALA A 1 79 ? -10.25 -3.729 -17.031 1 93.75 79 ALA A N 1
ATOM 630 C CA . ALA A 1 79 ? -9.008 -3.965 -17.766 1 93.75 79 ALA A CA 1
ATOM 631 C C . ALA A 1 79 ? -8.211 -5.113 -17.156 1 93.75 79 ALA A C 1
ATOM 633 O O . ALA A 1 79 ? -7.461 -5.797 -17.859 1 93.75 79 ALA A O 1
ATOM 634 N N . VAL A 1 80 ? -8.477 -5.34 -15.875 1 95.25 80 VAL A N 1
ATOM 635 C CA . VAL A 1 80 ? -7.719 -6.359 -15.148 1 95.25 80 VAL A CA 1
ATOM 636 C C . VAL A 1 80 ? -8.609 -7.57 -14.883 1 95.25 80 VAL A C 1
ATOM 638 O O . VAL A 1 80 ? -8.195 -8.711 -15.102 1 95.25 80 VAL A O 1
ATOM 641 N N . PHE A 1 81 ? -9.797 -7.285 -14.438 1 97.06 81 PHE A N 1
ATOM 642 C CA . PHE A 1 81 ? -10.719 -8.336 -14.008 1 97.06 81 PHE A CA 1
ATOM 643 C C . PHE A 1 81 ? -11.906 -8.438 -14.961 1 97.06 81 PHE A C 1
ATOM 645 O O . PHE A 1 81 ? -13.023 -8.07 -14.594 1 97.06 81 PHE A O 1
ATOM 652 N N . ASP A 1 82 ? -11.766 -9.07 -16.078 1 96.94 82 ASP A N 1
ATOM 653 C CA . ASP A 1 82 ? -12.781 -9.031 -17.125 1 96.94 82 ASP A CA 1
ATOM 654 C C . ASP A 1 82 ? -13.711 -10.234 -17.031 1 96.94 82 ASP A C 1
ATOM 656 O O . ASP A 1 82 ? -14.727 -10.297 -17.719 1 96.94 82 ASP A O 1
ATOM 660 N N . THR A 1 83 ? -13.461 -11.219 -16.156 1 98.19 83 THR A N 1
ATOM 661 C CA . THR A 1 83 ? -14.375 -12.344 -15.969 1 98.19 83 THR A CA 1
ATOM 662 C C . THR A 1 83 ? -14.852 -12.43 -14.523 1 98.19 83 THR A C 1
ATOM 664 O O . THR A 1 83 ? -15.32 -13.477 -14.078 1 98.19 83 THR A O 1
ATOM 667 N N . LEU A 1 84 ? -14.656 -11.328 -13.758 1 98.38 84 LEU A N 1
ATOM 668 C CA . LEU A 1 84 ? -14.992 -11.336 -12.344 1 98.38 84 LEU A CA 1
ATOM 669 C C . LEU A 1 84 ? -16.266 -10.547 -12.086 1 98.38 84 LEU A C 1
ATOM 671 O O . LEU A 1 84 ? -16.422 -9.422 -12.562 1 98.38 84 LEU A O 1
ATOM 675 N N . GLY A 1 85 ? -17.219 -11.203 -11.438 1 97.44 85 GLY A N 1
ATOM 676 C CA . GLY A 1 85 ? -18.375 -10.531 -10.883 1 97.44 85 GLY A CA 1
ATOM 677 C C . GLY A 1 85 ? -18.375 -10.516 -9.359 1 97.44 85 GLY A C 1
ATOM 678 O O . GLY A 1 85 ? -17.609 -11.242 -8.727 1 97.44 85 GLY A O 1
ATOM 679 N N . SER A 1 86 ? -19.234 -9.664 -8.797 1 97.44 86 SER A N 1
ATOM 680 C CA . SER A 1 86 ? -19.297 -9.602 -7.34 1 97.44 86 SER A CA 1
ATOM 681 C C . SER A 1 86 ? -20.719 -9.383 -6.855 1 97.44 86 SER A C 1
ATOM 683 O O . SER A 1 86 ? -21.453 -8.578 -7.426 1 97.44 86 SER A O 1
ATOM 685 N N . VAL A 1 87 ? -21.094 -10.195 -5.863 1 97.25 87 VAL A N 1
ATOM 686 C CA . VAL A 1 87 ? -22.391 -10.008 -5.215 1 97.25 87 VAL A CA 1
ATOM 687 C C . VAL A 1 87 ? -22.172 -9.508 -3.785 1 97.25 87 VAL A C 1
ATOM 689 O O . VAL A 1 87 ? -23.094 -9.57 -2.961 1 97.25 87 VAL A O 1
ATOM 692 N N . ALA A 1 88 ? -20.953 -9.102 -3.504 1 95.19 88 ALA A N 1
ATOM 693 C CA . ALA A 1 88 ? -20.594 -8.68 -2.152 1 95.19 88 ALA A CA 1
ATOM 694 C C . ALA A 1 88 ? -21.328 -7.395 -1.764 1 95.19 88 ALA A C 1
ATOM 696 O O . ALA A 1 88 ? -21.703 -6.602 -2.629 1 95.19 88 ALA A O 1
ATOM 697 N N . LEU A 1 89 ? -21.5 -7.25 -0.484 1 94.75 89 LEU A N 1
ATOM 698 C CA . LEU A 1 89 ? -22.203 -6.098 0.06 1 94.75 89 LEU A CA 1
ATOM 699 C C . LEU A 1 89 ? -21.234 -5.027 0.536 1 94.75 89 LEU A C 1
ATOM 701 O O . LEU A 1 89 ? -21.641 -3.963 0.998 1 94.75 89 LEU A O 1
ATOM 705 N N . THR A 1 90 ? -19.953 -5.219 0.344 1 93.38 90 THR A N 1
ATOM 706 C CA . THR A 1 90 ? -18.969 -4.43 1.067 1 93.38 90 THR A CA 1
ATOM 707 C C . THR A 1 90 ? -18.25 -3.473 0.123 1 93.38 90 THR A C 1
ATOM 709 O O . THR A 1 90 ? -17.078 -3.154 0.331 1 93.38 90 THR A O 1
ATOM 712 N N . SER A 1 91 ? -18.875 -3.02 -0.897 1 93.25 91 SER A N 1
ATOM 713 C CA . SER A 1 91 ? -18.25 -2.043 -1.788 1 93.25 91 SER A CA 1
ATOM 714 C C . SER A 1 91 ? -18.156 -0.674 -1.122 1 93.25 91 SER A C 1
ATOM 716 O O . SER A 1 91 ? -19.172 -0.073 -0.771 1 93.25 91 SER A O 1
ATOM 718 N N . ALA A 1 92 ? -16.953 -0.182 -0.972 1 95.12 92 ALA A N 1
ATOM 719 C CA . ALA A 1 92 ? -16.719 1.121 -0.354 1 95.12 92 ALA A CA 1
ATOM 720 C C . ALA A 1 92 ? -17.234 2.248 -1.249 1 95.12 92 ALA A C 1
ATOM 722 O O . ALA A 1 92 ? -17.812 3.223 -0.762 1 95.12 92 ALA A O 1
ATOM 723 N N . THR A 1 93 ? -17.078 2.107 -2.51 1 94.38 93 THR A N 1
ATOM 724 C CA . THR A 1 93 ? -17.5 3.127 -3.467 1 94.38 93 THR A CA 1
ATOM 725 C C . THR A 1 93 ? -19.016 3.27 -3.484 1 94.38 93 THR A C 1
ATOM 727 O O . THR A 1 93 ? -19.531 4.387 -3.508 1 94.38 93 THR A O 1
ATOM 730 N N . GLU A 1 94 ? -19.688 2.172 -3.498 1 95.25 94 GLU A N 1
ATOM 731 C CA . GLU A 1 94 ? -21.141 2.227 -3.5 1 95.25 94 GLU A CA 1
ATOM 732 C C . GLU A 1 94 ? -21.672 2.777 -2.18 1 95.25 94 GLU A C 1
ATOM 734 O O . GLU A 1 94 ? -22.672 3.51 -2.162 1 95.25 94 GLU A O 1
ATOM 739 N N . MET A 1 95 ? -21.016 2.426 -1.069 1 97.19 95 MET A N 1
ATOM 740 C CA . MET A 1 95 ? -21.375 3.004 0.224 1 97.19 95 MET A CA 1
ATOM 741 C C . MET A 1 95 ? -21.172 4.516 0.217 1 97.19 95 MET A C 1
ATOM 743 O O . MET A 1 95 ? -21.984 5.258 0.777 1 97.19 95 MET A O 1
ATOM 747 N N . ALA A 1 96 ? -20.125 4.949 -0.384 1 97.62 96 ALA A N 1
ATOM 748 C CA . ALA A 1 96 ? -19.844 6.383 -0.505 1 97.62 96 ALA A CA 1
ATOM 749 C C . ALA A 1 96 ? -20.953 7.086 -1.285 1 97.62 96 ALA A C 1
ATOM 751 O O . ALA A 1 96 ? -21.438 8.141 -0.874 1 97.62 96 ALA A O 1
ATOM 752 N N . ARG A 1 97 ? -21.375 6.48 -2.371 1 96.5 97 ARG A N 1
ATOM 753 C CA . ARG A 1 97 ? -22.438 7.051 -3.186 1 96.5 97 ARG A CA 1
ATOM 754 C C . ARG A 1 97 ? -23.75 7.105 -2.41 1 96.5 97 ARG A C 1
ATOM 756 O O . ARG A 1 97 ? -24.484 8.086 -2.492 1 96.5 97 ARG A O 1
ATOM 763 N N . ALA A 1 98 ? -24.016 6.07 -1.724 1 97.69 98 ALA A N 1
ATOM 764 C CA . ALA A 1 98 ? -25.219 6.031 -0.907 1 97.69 98 ALA A CA 1
ATOM 765 C C . ALA A 1 98 ? -25.188 7.102 0.182 1 97.69 98 ALA A C 1
ATOM 767 O O . ALA A 1 98 ? -26.188 7.766 0.445 1 97.69 98 ALA A O 1
ATOM 768 N N . THR A 1 99 ? -24.047 7.23 0.805 1 98.44 99 THR A N 1
ATOM 769 C CA . THR A 1 99 ? -23.891 8.234 1.847 1 98.44 99 THR A CA 1
ATOM 770 C C . THR A 1 99 ? -24.078 9.641 1.275 1 98.44 99 THR A C 1
ATOM 772 O O . THR A 1 99 ? -24.703 10.492 1.904 1 98.44 99 THR A O 1
ATOM 775 N N . LEU A 1 100 ? -23.531 9.875 0.12 1 98.06 100 LEU A N 1
ATOM 776 C CA . LEU A 1 100 ? -23.734 11.156 -0.552 1 98.06 100 LEU A CA 1
ATOM 777 C C . LEU A 1 100 ? -25.219 11.422 -0.789 1 98.06 100 LEU A C 1
ATOM 779 O O . LEU A 1 100 ? -25.688 12.539 -0.566 1 98.06 100 LEU A O 1
ATOM 783 N N . THR A 1 101 ? -25.906 10.422 -1.24 1 97.81 101 THR A N 1
ATOM 784 C CA . THR A 1 101 ? -27.344 10.539 -1.477 1 97.81 101 THR A CA 1
ATOM 785 C C . THR A 1 101 ? -28.078 10.93 -0.193 1 97.81 101 THR A C 1
ATOM 787 O O . THR A 1 101 ? -29 11.742 -0.22 1 97.81 101 THR A O 1
ATOM 790 N N . PHE A 1 102 ? -27.656 10.383 0.889 1 98.31 102 PHE A N 1
ATOM 791 C CA . PHE A 1 102 ? -28.234 10.711 2.186 1 98.31 102 PHE A CA 1
ATOM 792 C C . PHE A 1 102 ? -27.969 12.172 2.543 1 98.31 102 PHE A C 1
ATOM 794 O O . PHE A 1 102 ? -28.875 12.867 3.02 1 98.31 102 PHE A O 1
ATOM 801 N N . LEU A 1 103 ? -26.797 12.633 2.355 1 98.19 103 LEU A N 1
ATOM 802 C CA . LEU A 1 103 ? -26.438 14.023 2.631 1 98.19 103 LEU A CA 1
ATOM 803 C C . LEU A 1 103 ? -27.266 14.977 1.776 1 98.19 103 LEU A C 1
ATOM 805 O O . LEU A 1 103 ? -27.75 15.992 2.27 1 98.19 103 LEU A O 1
ATOM 809 N N . GLN A 1 104 ? -27.469 14.609 0.549 1 97.56 104 GLN A N 1
ATOM 810 C CA . GLN A 1 104 ? -28.219 15.445 -0.381 1 97.56 104 GLN A CA 1
ATOM 811 C C . GLN A 1 104 ? -29.703 15.469 -0.028 1 97.56 104 GLN A C 1
ATOM 813 O O . GLN A 1 104 ? -30.375 16.469 -0.268 1 97.56 104 GLN A O 1
ATOM 818 N N . LEU A 1 105 ? -30.156 14.383 0.51 1 96.94 105 LEU A N 1
ATOM 819 C CA . LEU A 1 105 ? -31.547 14.305 0.936 1 96.94 105 LEU A CA 1
ATOM 820 C C . LEU A 1 105 ? -31.875 15.422 1.917 1 96.94 105 LEU A C 1
ATOM 822 O O . LEU A 1 105 ? -32.938 16.047 1.827 1 96.94 105 LEU A O 1
ATOM 826 N N . TYR A 1 106 ? -30.938 15.703 2.818 1 96.31 106 TYR A N 1
ATOM 827 C CA . TYR A 1 106 ? -31.203 16.688 3.857 1 96.31 106 TYR A CA 1
ATOM 828 C C . TYR A 1 106 ? -30.578 18.031 3.502 1 96.31 106 TYR A C 1
ATOM 830 O O . TYR A 1 106 ? -30.625 18.984 4.297 1 96.31 106 TYR A O 1
ATOM 838 N N . GLY A 1 107 ? -29.938 18.125 2.369 1 96.12 107 GLY A N 1
ATOM 839 C CA . GLY A 1 107 ? -29.469 19.375 1.817 1 96.12 107 GLY A CA 1
ATOM 840 C C . GLY A 1 107 ? -28.25 19.922 2.527 1 96.12 107 GLY A C 1
ATOM 841 O O . GLY A 1 107 ? -28.047 21.141 2.588 1 96.12 107 GLY A O 1
ATOM 842 N N . TRP A 1 108 ? -27.5 19.109 3.184 1 97.25 108 TRP A N 1
ATOM 843 C CA . TRP A 1 108 ? -26.281 19.578 3.85 1 97.25 108 TRP A CA 1
ATOM 844 C C . TRP A 1 108 ? -25.219 19.969 2.83 1 97.25 108 TRP A C 1
ATOM 846 O O . TRP A 1 108 ? -25.016 19.266 1.832 1 97.25 108 TRP A O 1
ATOM 856 N N . LYS A 1 109 ? -24.5 21.094 3.09 1 96.19 109 LYS A N 1
ATOM 857 C CA . LYS A 1 109 ? -23.562 21.625 2.111 1 96.19 109 LYS A CA 1
ATOM 858 C C . LYS A 1 109 ? -22.141 21.609 2.652 1 96.19 109 LYS A C 1
ATOM 860 O O . LYS A 1 109 ? -21.188 21.859 1.911 1 96.19 109 LYS A O 1
ATOM 865 N N . GLN A 1 110 ? -21.969 21.344 3.842 1 96.75 110 GLN A N 1
ATOM 866 C CA . GLN A 1 110 ? -20.625 21.266 4.434 1 96.75 110 GLN A CA 1
ATOM 867 C C . GLN A 1 110 ? -20.562 20.156 5.488 1 96.75 110 GLN A C 1
ATOM 869 O O . GLN A 1 110 ? -21.531 19.938 6.219 1 96.75 110 GLN A O 1
ATOM 874 N N . VAL A 1 111 ? -19.422 19.469 5.52 1 98 111 VAL A N 1
ATOM 875 C CA . VAL A 1 111 ? -19.312 18.344 6.43 1 98 111 VAL A CA 1
ATOM 876 C C . VAL A 1 111 ? -17.906 18.281 7.02 1 98 111 VAL A C 1
ATOM 878 O O . VAL A 1 111 ? -17 18.969 6.543 1 98 111 VAL A O 1
ATOM 881 N N . GLY A 1 112 ? -17.797 17.641 8.156 1 97.88 112 GLY A N 1
ATOM 882 C CA . GLY A 1 112 ? -16.516 17.219 8.711 1 97.88 112 GLY A CA 1
ATOM 883 C C . GLY A 1 112 ? -16.25 15.742 8.547 1 97.88 112 GLY A C 1
ATOM 884 O O . GLY A 1 112 ? -17.172 14.93 8.594 1 97.88 112 GLY A O 1
ATOM 885 N N . LEU A 1 113 ? -15.008 15.406 8.32 1 98.38 113 LEU A N 1
ATOM 886 C CA . LEU A 1 113 ? -14.641 14.008 8.117 1 98.38 113 LEU A CA 1
ATOM 887 C C . LEU A 1 113 ? -13.688 13.531 9.211 1 98.38 113 LEU A C 1
ATOM 889 O O . LEU A 1 113 ? -12.773 14.266 9.602 1 98.38 113 LEU A O 1
ATOM 893 N N . VAL A 1 114 ? -13.953 12.406 9.742 1 98.31 114 VAL A N 1
ATOM 894 C CA . VAL A 1 114 ? -13.07 11.727 10.68 1 98.31 114 VAL A CA 1
ATOM 895 C C . VAL A 1 114 ? -12.586 10.406 10.078 1 98.31 114 VAL A C 1
ATOM 897 O O . VAL A 1 114 ? -13.383 9.484 9.875 1 98.31 114 VAL A O 1
ATOM 900 N N . ARG A 1 115 ? -11.289 10.289 9.828 1 97.56 115 ARG A N 1
ATOM 901 C CA . ARG A 1 115 ? -10.734 9.141 9.117 1 97.56 115 ARG A CA 1
ATOM 902 C C . ARG A 1 115 ? -9.547 8.555 9.867 1 97.56 115 ARG A C 1
ATOM 904 O O . ARG A 1 115 ? -8.906 9.242 10.664 1 97.56 115 ARG A O 1
ATOM 911 N N . PRO A 1 116 ? -9.234 7.242 9.656 1 96.12 116 PRO A N 1
ATOM 912 C CA . PRO A 1 116 ? -8.055 6.633 10.281 1 96.12 116 PRO A CA 1
ATOM 913 C C . PRO A 1 116 ? -6.762 6.945 9.523 1 96.12 116 PRO A C 1
ATOM 915 O O . PRO A 1 116 ? -6.801 7.297 8.344 1 96.12 116 PRO A O 1
ATOM 918 N N . SER A 1 117 ? -5.637 6.852 10.203 1 89.69 117 SER A N 1
ATOM 919 C CA . SER A 1 117 ? -4.324 7.086 9.617 1 89.69 117 SER A CA 1
ATOM 920 C C . SER A 1 117 ? -3.859 5.879 8.812 1 89.69 117 SER A C 1
ATOM 922 O O . SER A 1 117 ? -2.977 6 7.957 1 89.69 117 SER A O 1
ATOM 924 N N . MET A 1 118 ? -4.523 4.77 9.086 1 87.62 118 MET A N 1
ATOM 925 C CA . MET A 1 118 ? -4.098 3.537 8.43 1 87.62 118 MET A CA 1
ATOM 926 C C . MET A 1 118 ? -5.223 2.957 7.582 1 87.62 118 MET A C 1
ATOM 928 O O . MET A 1 118 ? -6.387 2.996 7.98 1 87.62 118 MET A O 1
ATOM 932 N N . HIS A 1 119 ? -4.918 2.439 6.395 1 85.5 119 HIS A N 1
ATOM 933 C CA . HIS A 1 119 ? -5.828 1.706 5.52 1 85.5 119 HIS A CA 1
ATOM 934 C C . HIS A 1 119 ? -7.016 2.57 5.109 1 85.5 119 HIS A C 1
ATOM 936 O O . HIS A 1 119 ? -8.117 2.057 4.895 1 85.5 119 HIS A O 1
ATOM 942 N N . PHE A 1 120 ? -6.73 3.854 5.055 1 89.88 120 PHE A N 1
ATOM 943 C CA . PHE A 1 120 ? -7.773 4.812 4.715 1 89.88 120 PHE A CA 1
ATOM 944 C C . PHE A 1 120 ? -8.312 4.555 3.314 1 89.88 120 PHE A C 1
ATOM 946 O O . PHE A 1 120 ? -9.516 4.703 3.068 1 89.88 120 PHE A O 1
ATOM 953 N N . GLU A 1 121 ? -7.598 4.105 2.408 1 87.06 121 GLU A N 1
ATOM 954 C CA . GLU A 1 121 ? -7.926 3.953 0.993 1 87.06 121 GLU A CA 1
ATOM 955 C C . GLU A 1 121 ? -8.969 2.855 0.782 1 87.06 121 GLU A C 1
ATOM 957 O O . GLU A 1 121 ? -9.617 2.801 -0.264 1 87.06 121 GLU A O 1
ATOM 962 N N . ARG A 1 122 ? -9.227 2.006 1.735 1 89 122 ARG A N 1
ATOM 963 C CA . ARG A 1 122 ? -10.156 0.888 1.61 1 89 122 ARG A CA 1
ATOM 964 C C . ARG A 1 122 ? -11.539 1.273 2.107 1 89 122 ARG A C 1
ATOM 966 O O . ARG A 1 122 ? -12.484 0.488 1.998 1 89 122 ARG A O 1
ATOM 973 N N . LEU A 1 123 ? -11.68 2.43 2.65 1 94.69 123 LEU A N 1
ATOM 974 C CA . LEU A 1 123 ? -12.922 2.826 3.301 1 94.69 123 LEU A CA 1
ATOM 975 C C . LEU A 1 123 ? -13.781 3.676 2.367 1 94.69 123 LEU A C 1
ATOM 977 O O . LEU A 1 123 ? -13.281 4.203 1.37 1 94.69 123 LEU A O 1
ATOM 981 N N . ALA A 1 124 ? -15.039 3.723 2.736 1 96.75 124 ALA A N 1
ATOM 982 C CA . ALA A 1 124 ? -16 4.488 1.948 1 96.75 124 ALA A CA 1
ATOM 983 C C . ALA A 1 124 ? -15.672 5.98 1.98 1 96.75 124 ALA A C 1
ATOM 985 O O . ALA A 1 124 ? -15.883 6.691 0.994 1 96.75 124 ALA A O 1
ATOM 986 N N . LEU A 1 125 ? -15.156 6.379 3.066 1 96.81 125 LEU A N 1
ATOM 987 C CA . LEU A 1 125 ? -14.852 7.793 3.26 1 96.81 125 LEU A CA 1
ATOM 988 C C . LEU A 1 125 ? -13.836 8.273 2.229 1 96.81 125 LEU A C 1
ATOM 990 O O . LEU A 1 125 ? -13.867 9.438 1.817 1 96.81 125 LEU A O 1
ATOM 994 N N . HIS A 1 126 ? -12.938 7.445 1.786 1 94.62 126 HIS A N 1
ATOM 995 C CA . HIS A 1 126 ? -11.938 7.801 0.792 1 94.62 126 HIS A CA 1
ATOM 996 C C . HIS A 1 126 ? -12.586 8.195 -0.53 1 94.62 126 HIS A C 1
ATOM 998 O O . HIS A 1 126 ? -12.258 9.242 -1.097 1 94.62 126 HIS A O 1
ATOM 1004 N N . SER A 1 127 ? -13.516 7.449 -0.985 1 93.94 127 SER A N 1
ATOM 1005 C CA . SER A 1 127 ? -14.234 7.754 -2.213 1 93.94 127 SER A CA 1
ATOM 1006 C C . SER A 1 127 ? -15.195 8.922 -2.016 1 93.94 127 SER A C 1
ATOM 1008 O O . SER A 1 127 ? -15.391 9.734 -2.922 1 93.94 127 SER A O 1
ATOM 1010 N N . LEU A 1 128 ? -15.742 8.945 -0.859 1 97.25 128 LEU A N 1
ATOM 1011 C CA . LEU A 1 128 ? -16.719 9.992 -0.562 1 97.25 128 LEU A CA 1
ATOM 1012 C C . LEU A 1 128 ? -16.078 11.375 -0.659 1 97.25 128 LEU A C 1
ATOM 1014 O O . LEU A 1 128 ? -16.719 12.32 -1.118 1 97.25 128 LEU A O 1
ATOM 1018 N N . ARG A 1 129 ? -14.883 11.477 -0.219 1 95.75 129 ARG A N 1
ATOM 1019 C CA . ARG A 1 129 ? -14.164 12.75 -0.269 1 95.75 129 ARG A CA 1
ATOM 1020 C C . ARG A 1 129 ? -14.211 13.352 -1.672 1 95.75 129 ARG A C 1
ATOM 1022 O O . ARG A 1 129 ? -14.492 14.539 -1.837 1 95.75 129 ARG A O 1
ATOM 1029 N N . ASN A 1 130 ? -14.031 12.578 -2.662 1 92 130 ASN A N 1
ATOM 1030 C CA . ASN A 1 130 ? -14.055 13.039 -4.047 1 92 130 ASN A CA 1
ATOM 1031 C C . ASN A 1 130 ? -15.477 13.359 -4.508 1 92 130 ASN A C 1
ATOM 1033 O O . ASN A 1 130 ? -15.695 14.344 -5.223 1 92 130 ASN A O 1
ATOM 1037 N N . TYR A 1 131 ? -16.359 12.57 -4.086 1 94.94 131 TYR A N 1
ATOM 1038 C CA . TYR A 1 131 ? -17.734 12.789 -4.48 1 94.94 131 TYR A CA 1
ATOM 1039 C C . TYR A 1 131 ? -18.281 14.078 -3.891 1 94.94 131 TYR A C 1
ATOM 1041 O O . TYR A 1 131 ? -19.094 14.766 -4.516 1 94.94 131 TYR A O 1
ATOM 1049 N N . LEU A 1 132 ? -17.828 14.352 -2.699 1 97.5 132 LEU A N 1
ATOM 1050 C CA . LEU A 1 132 ? -18.25 15.586 -2.055 1 97.5 132 LEU A CA 1
ATOM 1051 C C . LEU A 1 132 ? -17.797 16.812 -2.846 1 97.5 132 LEU A C 1
ATOM 1053 O O . LEU A 1 132 ? -18.562 17.75 -3.047 1 97.5 132 LEU A O 1
ATOM 1057 N N . LYS A 1 133 ? -16.625 16.766 -3.309 1 93.75 133 LYS A N 1
ATOM 1058 C CA . LYS A 1 133 ? -16.094 17.844 -4.125 1 93.75 133 LYS A CA 1
ATOM 1059 C C . LYS A 1 133 ? -16.906 18.016 -5.41 1 93.75 133 LYS A C 1
ATOM 1061 O O . LYS A 1 133 ? -17.266 19.125 -5.781 1 93.75 133 LYS A O 1
ATOM 1066 N N . ASP A 1 134 ? -17.234 16.969 -5.992 1 92.25 134 ASP A N 1
ATOM 1067 C CA . ASP A 1 134 ? -18 16.984 -7.238 1 92.25 134 ASP A CA 1
ATOM 1068 C C . ASP A 1 134 ? -19.422 17.5 -7.012 1 92.25 134 ASP A C 1
ATOM 1070 O O . ASP A 1 134 ? -20 18.141 -7.887 1 92.25 134 ASP A O 1
ATOM 1074 N N . ALA A 1 135 ? -19.938 17.203 -5.844 1 95.06 135 ALA A N 1
ATOM 1075 C CA . ALA A 1 135 ? -21.312 17.594 -5.523 1 95.06 135 ALA A CA 1
ATOM 1076 C C . ALA A 1 135 ? -21.344 19 -4.902 1 95.06 135 ALA A C 1
ATOM 1078 O O . ALA A 1 135 ? -22.406 19.453 -4.457 1 95.06 135 ALA A O 1
ATOM 1079 N N . ASN A 1 136 ? -20.234 19.641 -4.816 1 95.44 136 ASN A N 1
ATOM 1080 C CA . ASN A 1 136 ? -20.109 20.969 -4.258 1 95.44 136 ASN A CA 1
ATOM 1081 C C . ASN A 1 136 ? -20.469 21 -2.775 1 95.44 136 ASN A C 1
ATOM 1083 O O . ASN A 1 136 ? -21.172 21.906 -2.32 1 95.44 136 ASN A O 1
ATOM 1087 N N . ILE A 1 137 ? -20.172 19.984 -2.111 1 97 137 ILE A N 1
ATOM 1088 C CA . ILE A 1 137 ? -20.266 19.938 -0.655 1 97 137 ILE A CA 1
ATOM 1089 C C . ILE A 1 137 ? -18.875 20.141 -0.05 1 97 137 ILE A C 1
ATOM 1091 O O . ILE A 1 137 ? -17.938 19.375 -0.339 1 97 137 ILE A O 1
ATOM 1095 N N . GLU A 1 138 ? -18.734 21.047 0.766 1 96.62 138 GLU A N 1
ATOM 1096 C CA . GLU A 1 138 ? -17.422 21.469 1.266 1 96.62 138 GLU A CA 1
ATOM 1097 C C . GLU A 1 138 ? -17 20.625 2.463 1 96.62 138 GLU A C 1
ATOM 1099 O O . GLU A 1 138 ? -17.812 20.297 3.326 1 96.62 138 GLU A O 1
ATOM 1104 N N . ILE A 1 139 ? -15.75 20.266 2.453 1 96.69 139 ILE A N 1
ATOM 1105 C CA . ILE A 1 139 ? -15.148 19.625 3.613 1 96.69 139 ILE A CA 1
ATOM 1106 C C . ILE A 1 139 ? -14.445 20.672 4.477 1 96.69 139 ILE A C 1
ATOM 1108 O O . ILE A 1 139 ? -13.328 21.094 4.168 1 96.69 139 ILE A O 1
ATOM 1112 N N . ASN A 1 140 ? -15.062 21 5.551 1 94.88 140 ASN A N 1
ATOM 1113 C CA . ASN A 1 140 ? -14.562 22.094 6.375 1 94.88 140 ASN A CA 1
ATOM 1114 C C . ASN A 1 140 ? -13.484 21.625 7.344 1 94.88 140 ASN A C 1
ATOM 1116 O O . ASN A 1 140 ? -12.656 22.406 7.793 1 94.88 140 ASN A O 1
ATOM 1120 N N . ALA A 1 141 ? -13.656 20.438 7.723 1 94.69 141 ALA A N 1
ATOM 1121 C CA . ALA A 1 141 ? -12.695 19.859 8.656 1 94.69 141 ALA A CA 1
ATOM 1122 C C . ALA A 1 141 ? -12.453 18.391 8.367 1 94.69 141 ALA A C 1
ATOM 1124 O O . ALA A 1 141 ? -13.391 17.656 8.047 1 94.69 141 ALA A O 1
ATOM 1125 N N . GLU A 1 142 ? -11.188 18.016 8.336 1 96 142 GLU A N 1
ATOM 1126 C CA . GLU A 1 142 ? -10.797 16.609 8.203 1 96 142 GLU A CA 1
ATOM 1127 C C . GLU A 1 142 ? -9.758 16.219 9.25 1 96 142 GLU A C 1
ATOM 1129 O O . GLU A 1 142 ? -8.672 16.797 9.297 1 96 142 GLU A O 1
ATOM 1134 N N . ILE A 1 143 ? -10.164 15.344 10.133 1 96.38 143 ILE A N 1
ATOM 1135 C CA . ILE A 1 143 ? -9.234 14.93 11.18 1 96.38 143 ILE A CA 1
ATOM 1136 C C . ILE A 1 143 ? -8.797 13.484 10.938 1 96.38 143 ILE A C 1
ATOM 1138 O O . ILE A 1 143 ? -9.617 12.641 10.578 1 96.38 143 ILE A O 1
ATOM 1142 N N . GLU A 1 144 ? -7.512 13.219 11.102 1 95.44 144 GLU A N 1
ATOM 1143 C CA . GLU A 1 144 ? -6.902 11.898 10.977 1 95.44 144 GLU A CA 1
ATOM 1144 C C . GLU A 1 144 ? -6.496 11.352 12.344 1 95.44 144 GLU A C 1
ATOM 1146 O O . GLU A 1 144 ? -5.797 12.023 13.102 1 95.44 144 GLU A O 1
ATOM 1151 N N . LEU A 1 145 ? -6.938 10.156 12.672 1 96.25 145 LEU A N 1
ATOM 1152 C CA . LEU A 1 145 ? -6.652 9.547 13.961 1 96.25 145 LEU A CA 1
ATOM 1153 C C . LEU A 1 145 ? -6.129 8.125 13.789 1 96.25 145 LEU A C 1
ATOM 1155 O O . LEU A 1 145 ? -6.465 7.449 12.82 1 96.25 145 LEU A O 1
ATOM 1159 N N . ASP A 1 146 ? -5.324 7.664 14.766 1 93.25 146 ASP A N 1
ATOM 1160 C CA . ASP A 1 146 ? -4.953 6.254 14.844 1 93.25 146 ASP A CA 1
ATOM 1161 C C . ASP A 1 146 ? -6.129 5.402 15.32 1 93.25 146 ASP A C 1
ATOM 1163 O O . ASP A 1 146 ? -6.742 5.695 16.344 1 93.25 146 ASP A O 1
ATOM 1167 N N . PRO A 1 147 ? -6.434 4.402 14.562 1 93.06 147 PRO A N 1
ATOM 1168 C CA . PRO A 1 147 ? -7.625 3.615 14.883 1 93.06 147 PRO A CA 1
ATOM 1169 C C . PRO A 1 147 ? -7.508 2.898 16.234 1 93.06 147 PRO A C 1
ATOM 1171 O O . PRO A 1 147 ? -8.516 2.447 16.781 1 93.06 147 PRO A O 1
ATOM 1174 N N . TYR A 1 148 ? -6.352 2.875 16.828 1 92.25 148 TYR A N 1
ATOM 1175 C CA . TYR A 1 148 ? -6.16 2.115 18.062 1 92.25 148 TYR A CA 1
ATOM 1176 C C . TYR A 1 148 ? -6.066 3.045 19.266 1 92.25 148 TYR A C 1
ATOM 1178 O O . TYR A 1 148 ? -5.859 2.59 20.391 1 92.25 148 TYR A O 1
ATOM 1186 N N . MET A 1 149 ? -6.277 4.281 19.078 1 94.5 149 MET A N 1
ATOM 1187 C CA . MET A 1 149 ? -6.227 5.242 20.172 1 94.5 149 MET A CA 1
ATOM 1188 C C . MET A 1 149 ? -7.41 5.055 21.125 1 94.5 149 MET A C 1
ATOM 1190 O O . MET A 1 149 ? -8.523 4.766 20.672 1 94.5 149 MET A O 1
ATOM 1194 N N . THR A 1 150 ? -7.172 5.25 22.359 1 95.19 150 THR A N 1
ATOM 1195 C CA . THR A 1 150 ? -8.234 5.297 23.359 1 95.19 150 THR A CA 1
ATOM 1196 C C . THR A 1 150 ? -8.961 6.637 23.312 1 95.19 150 THR A C 1
ATOM 1198 O O . THR A 1 150 ? -8.469 7.598 22.719 1 95.19 150 THR A O 1
ATOM 1201 N N . PRO A 1 151 ? -10.195 6.637 23.875 1 96.38 151 PRO A N 1
ATOM 1202 C CA . PRO A 1 151 ? -10.914 7.906 23.891 1 96.38 151 PRO A CA 1
ATOM 1203 C C . PRO A 1 151 ? -10.094 9.039 24.516 1 96.38 151 PRO A C 1
ATOM 1205 O O . PRO A 1 151 ? -10.086 10.156 23.984 1 96.38 151 PRO A O 1
ATOM 1208 N N . ASP A 1 152 ? -9.383 8.719 25.516 1 96.44 152 ASP A N 1
ATOM 1209 C CA . ASP A 1 152 ? -8.594 9.734 26.188 1 96.44 152 ASP A CA 1
ATOM 1210 C C . ASP A 1 152 ? -7.438 10.211 25.312 1 96.44 152 ASP A C 1
ATOM 1212 O O . ASP A 1 152 ? -7.09 11.398 25.312 1 96.44 152 ASP A O 1
ATOM 1216 N N . GLU A 1 153 ? -6.875 9.336 24.641 1 96.25 153 GLU A N 1
ATOM 1217 C CA . GLU A 1 153 ? -5.801 9.703 23.719 1 96.25 153 GLU A CA 1
ATOM 1218 C C . GLU A 1 153 ? -6.32 10.594 22.594 1 96.25 153 GLU A C 1
ATOM 1220 O O . GLU A 1 153 ? -5.641 11.539 22.188 1 96.25 153 GLU A O 1
ATOM 1225 N N . ILE A 1 154 ? -7.492 10.32 22.141 1 97.06 154 ILE A N 1
ATOM 1226 C CA . ILE A 1 154 ? -8.109 11.117 21.078 1 97.06 154 ILE A CA 1
ATOM 1227 C C . ILE A 1 154 ? -8.344 12.539 21.578 1 97.06 154 ILE A C 1
ATOM 1229 O O . ILE A 1 154 ? -8.031 13.508 20.875 1 97.06 154 ILE A O 1
ATOM 1233 N N . ILE A 1 155 ? -8.797 12.672 22.797 1 96 155 ILE A N 1
ATOM 1234 C CA . ILE A 1 155 ? -9.07 13.977 23.391 1 96 155 ILE A CA 1
ATOM 1235 C C . ILE A 1 155 ? -7.762 14.75 23.547 1 96 155 ILE A C 1
ATOM 1237 O O . ILE A 1 155 ? -7.699 15.953 23.266 1 96 155 ILE A O 1
ATOM 1241 N N . ALA A 1 156 ? -6.758 14.031 23.859 1 94.94 156 ALA A N 1
ATOM 1242 C CA . ALA A 1 156 ? -5.469 14.656 24.141 1 94.94 156 ALA A CA 1
ATOM 1243 C C . ALA A 1 156 ? -4.832 15.211 22.875 1 94.94 156 ALA A C 1
ATOM 1245 O O . ALA A 1 156 ? -4.008 16.125 22.938 1 94.94 156 ALA A O 1
ATOM 1246 N N . THR A 1 157 ? -5.184 14.719 21.703 1 92.19 157 THR A N 1
ATOM 1247 C CA . THR A 1 157 ? -4.609 15.195 20.453 1 92.19 157 THR A CA 1
ATOM 1248 C C . THR A 1 157 ? -5.031 16.641 20.188 1 92.19 157 THR A C 1
ATOM 1250 O O . THR A 1 157 ? -4.367 17.359 19.438 1 92.19 157 THR A O 1
ATOM 1253 N N . GLY A 1 158 ? -6.211 17.078 20.688 1 92.88 158 GLY A N 1
ATOM 1254 C CA . GLY A 1 158 ? -6.738 18.406 20.438 1 92.88 158 GLY A CA 1
ATOM 1255 C C . GLY A 1 158 ? -7.473 18.531 19.109 1 92.88 158 GLY A C 1
ATOM 1256 O O . GLY A 1 158 ? -7.996 19.594 18.781 1 92.88 158 GLY A O 1
ATOM 1257 N N . ARG A 1 159 ? -7.602 17.5 18.438 1 94.31 159 ARG A N 1
ATOM 1258 C CA . ARG A 1 159 ? -8.211 17.531 17.109 1 94.31 159 ARG A CA 1
ATOM 1259 C C . ARG A 1 159 ? -9.719 17.688 17.203 1 94.31 159 ARG A C 1
ATOM 1261 O O . ARG A 1 159 ? -10.352 18.219 16.281 1 94.31 159 ARG A O 1
ATOM 1268 N N . LEU A 1 160 ? -10.32 17.281 18.281 1 95.88 160 LEU A N 1
ATOM 1269 C CA . LEU A 1 160 ? -11.766 17.422 18.469 1 95.88 160 LEU A CA 1
ATOM 1270 C C . LEU A 1 160 ? -12.164 18.891 18.516 1 95.88 160 LEU A C 1
ATOM 1272 O O . LEU A 1 160 ? -13.266 19.25 18.094 1 95.88 160 LEU A O 1
ATOM 1276 N N . ARG A 1 161 ? -11.273 19.703 19 1 91.94 161 ARG A N 1
ATOM 1277 C CA . ARG A 1 161 ? -11.547 21.125 19.031 1 91.94 161 ARG A CA 1
ATOM 1278 C C . ARG A 1 161 ? -11.641 21.703 17.625 1 91.94 161 ARG A C 1
ATOM 1280 O O . ARG A 1 161 ? -12.461 22.578 17.359 1 91.94 161 ARG A O 1
ATOM 1287 N N . HIS A 1 162 ? -10.852 21.156 16.828 1 92.25 162 HIS A N 1
ATOM 1288 C CA . HIS A 1 162 ? -10.883 21.562 15.422 1 92.25 162 HIS A CA 1
ATOM 1289 C C . HIS A 1 162 ? -12.227 21.219 14.781 1 92.25 162 HIS A C 1
ATOM 1291 O O . HIS A 1 162 ? -12.789 22.016 14.031 1 92.25 162 HIS A O 1
ATOM 1297 N N . LEU A 1 163 ? -12.789 20.125 15.094 1 93.75 163 LEU A N 1
ATOM 1298 C CA . LEU A 1 163 ? -14.086 19.688 14.578 1 93.75 163 LEU A CA 1
ATOM 1299 C C . LEU A 1 163 ? -15.211 20.547 15.148 1 93.75 163 LEU A C 1
ATOM 1301 O O . LEU A 1 163 ? -16.125 20.922 14.43 1 93.75 163 LEU A O 1
ATOM 1305 N N . LYS A 1 164 ? -15.102 20.812 16.406 1 91.62 164 LYS A N 1
ATOM 1306 C CA . LYS A 1 164 ? -16.109 21.578 17.125 1 91.62 164 LYS A CA 1
ATOM 1307 C C . LYS A 1 164 ? -16.312 22.953 16.484 1 91.62 164 LYS A C 1
ATOM 1309 O O . LYS A 1 164 ? -17.453 23.422 16.344 1 91.62 164 LYS A O 1
ATOM 1314 N N . ASN A 1 165 ? -15.273 23.453 15.961 1 90.31 165 ASN A N 1
ATOM 1315 C CA . ASN A 1 165 ? -15.312 24.844 15.492 1 90.31 165 ASN A CA 1
ATOM 1316 C C . ASN A 1 165 ? -15.586 24.922 13.992 1 90.31 165 ASN A C 1
ATOM 1318 O O . ASN A 1 165 ? -15.75 26.016 13.445 1 90.31 165 ASN A O 1
ATOM 1322 N N . ARG A 1 166 ? -15.789 23.75 13.375 1 94.19 166 ARG A N 1
ATOM 1323 C CA . ARG A 1 166 ? -15.797 23.875 11.914 1 94.19 166 ARG A CA 1
ATOM 1324 C C . ARG A 1 166 ? -16.859 22.969 11.305 1 94.19 166 ARG A C 1
ATOM 1326 O O . ARG A 1 166 ? -17.188 23.094 10.125 1 94.19 166 ARG A O 1
ATOM 1333 N N . ALA A 1 167 ? -17.453 22.094 12.117 1 95.75 167 ALA A N 1
ATOM 1334 C CA . ALA A 1 167 ? -18.375 21.156 11.5 1 95.75 167 ALA A CA 1
ATOM 1335 C C . ALA A 1 167 ? -19.5 20.766 12.477 1 95.75 167 ALA A C 1
ATOM 1337 O O . ALA A 1 167 ? -19.281 20.703 13.688 1 95.75 167 ALA A O 1
ATOM 1338 N N . ARG A 1 168 ? -20.672 20.547 11.953 1 96.62 168 ARG A N 1
ATOM 1339 C CA . ARG A 1 168 ? -21.797 20.062 12.742 1 96.62 168 ARG A CA 1
ATOM 1340 C C . ARG A 1 168 ? -22.297 18.719 12.203 1 96.62 168 ARG A C 1
ATOM 1342 O O . ARG A 1 168 ? -22.844 17.906 12.945 1 96.62 168 ARG A O 1
ATOM 1349 N N . VAL A 1 169 ? -22.172 18.531 10.883 1 97.88 169 VAL A N 1
ATOM 1350 C CA . VAL A 1 169 ? -22.422 17.234 10.273 1 97.88 169 VAL A CA 1
ATOM 1351 C C . VAL A 1 169 ? -21.094 16.5 10.062 1 97.88 169 VAL A C 1
ATOM 1353 O O . VAL A 1 169 ? -20.266 16.938 9.258 1 97.88 169 VAL A O 1
ATOM 1356 N N . ILE A 1 170 ? -20.922 15.43 10.781 1 98.44 170 ILE A N 1
ATOM 1357 C CA . ILE A 1 170 ? -19.625 14.773 10.812 1 98.44 170 ILE A CA 1
ATOM 1358 C C . ILE A 1 170 ? -19.766 13.328 10.352 1 98.44 170 ILE A C 1
ATOM 1360 O O . ILE A 1 170 ? -20.594 12.578 10.883 1 98.44 170 ILE A O 1
ATOM 1364 N N . ILE A 1 171 ? -19.031 12.93 9.344 1 98.75 171 ILE A N 1
ATOM 1365 C CA . ILE A 1 171 ? -18.984 11.547 8.883 1 98.75 171 ILE A CA 1
ATOM 1366 C C . ILE A 1 171 ? -17.781 10.844 9.484 1 98.75 171 ILE A C 1
ATOM 1368 O O . ILE A 1 171 ? -16.641 11.289 9.312 1 98.75 171 ILE A O 1
ATOM 1372 N N . VAL A 1 172 ? -18.047 9.758 10.211 1 98.5 172 VAL A N 1
ATOM 1373 C CA . VAL A 1 172 ? -17.016 9.062 10.961 1 98.5 172 VAL A CA 1
ATOM 1374 C C . VAL A 1 172 ? -16.828 7.652 10.398 1 98.5 172 VAL A C 1
ATOM 1376 O O . VAL A 1 172 ? -17.766 6.852 10.398 1 98.5 172 VAL A O 1
ATOM 1379 N N . GLU A 1 173 ? -15.68 7.336 9.906 1 98.25 173 GLU A N 1
ATOM 1380 C CA . GLU A 1 173 ? -15.344 5.98 9.492 1 98.25 173 GLU A CA 1
ATOM 1381 C C . GLU A 1 173 ? -13.914 5.621 9.875 1 98.25 173 GLU A C 1
ATOM 1383 O O . GLU A 1 173 ? -12.977 5.918 9.133 1 98.25 173 GLU A O 1
ATOM 1388 N N . MET A 1 174 ? -13.812 4.926 10.961 1 97 174 MET A N 1
ATOM 1389 C CA . MET A 1 174 ? -12.508 4.586 11.523 1 97 174 MET A CA 1
ATOM 1390 C C . MET A 1 174 ? -12.102 3.164 11.156 1 97 174 MET A C 1
ATOM 1392 O O . MET A 1 174 ? -11 2.725 11.469 1 97 174 MET A O 1
ATOM 1396 N N . GLY A 1 175 ? -12.875 2.467 10.5 1 94.88 175 GLY A N 1
ATOM 1397 C CA . GLY A 1 175 ? -12.711 1.099 10.039 1 94.88 175 GLY A CA 1
ATOM 1398 C C . GLY A 1 175 ? -13.938 0.562 9.32 1 94.88 175 GLY A C 1
ATOM 1399 O O . GLY A 1 175 ? -14.891 1.298 9.078 1 94.88 175 GLY A O 1
ATOM 1400 N N . MET A 1 176 ? -13.852 -0.726 9.016 1 93.06 176 MET A N 1
ATOM 1401 C CA . MET A 1 176 ? -14.93 -1.312 8.227 1 93.06 176 MET A CA 1
ATOM 1402 C C . MET A 1 176 ? -16.125 -1.655 9.109 1 93.06 176 MET A C 1
ATOM 1404 O O . MET A 1 176 ? -17.25 -1.77 8.625 1 93.06 176 MET A O 1
ATOM 1408 N N . ASP A 1 177 ? -15.797 -1.818 10.336 1 93.75 177 ASP A N 1
ATOM 1409 C CA . ASP A 1 177 ? -16.828 -2.24 11.273 1 93.75 177 ASP A CA 1
ATOM 1410 C C . ASP A 1 177 ? -17.25 -1.091 12.188 1 93.75 177 ASP A C 1
ATOM 1412 O O . ASP A 1 177 ? -16.469 -0.171 12.43 1 93.75 177 ASP A O 1
ATOM 1416 N N . LEU A 1 178 ? -18.469 -1.213 12.703 1 94.75 178 LEU A N 1
ATOM 1417 C CA . LEU A 1 178 ? -19.047 -0.186 13.562 1 94.75 178 LEU A CA 1
ATOM 1418 C C . LEU A 1 178 ? -18.219 -0.018 14.836 1 94.75 178 LEU A C 1
ATOM 1420 O O . LEU A 1 178 ? -18.125 1.086 15.375 1 94.75 178 LEU A O 1
ATOM 1424 N N . HIS A 1 179 ? -17.594 -1.05 15.312 1 94.25 179 HIS A N 1
ATOM 1425 C CA . HIS A 1 179 ? -16.812 -1.054 16.531 1 94.25 179 HIS A CA 1
ATOM 1426 C C . HIS A 1 179 ? -15.602 -0.127 16.422 1 94.25 179 HIS A C 1
ATOM 1428 O O . HIS A 1 179 ? -15.094 0.37 17.422 1 94.25 179 HIS A O 1
ATOM 1434 N N . SER A 1 180 ? -15.203 0.09 15.227 1 95.19 180 SER A N 1
ATOM 1435 C CA . SER A 1 180 ? -14.016 0.912 15.016 1 95.19 180 SER A CA 1
ATOM 1436 C C . SER A 1 180 ? -14.281 2.367 15.391 1 95.19 180 SER A C 1
ATOM 1438 O O . SER A 1 180 ? -13.344 3.117 15.68 1 95.19 180 SER A O 1
ATOM 1440 N N . ALA A 1 181 ? -15.516 2.738 15.414 1 96.94 181 ALA A N 1
ATOM 1441 C CA . ALA A 1 181 ? -15.867 4.125 15.695 1 96.94 181 ALA A CA 1
ATOM 1442 C C . ALA A 1 181 ? -16.094 4.336 17.188 1 96.94 181 ALA A C 1
ATOM 1444 O O . ALA A 1 181 ? -16.312 5.465 17.641 1 96.94 181 ALA A O 1
ATOM 1445 N N . LYS A 1 182 ? -16.031 3.299 17.969 1 96.19 182 LYS A N 1
ATOM 1446 C CA . LYS A 1 182 ? -16.406 3.326 19.375 1 96.19 182 LYS A CA 1
ATOM 1447 C C . LYS A 1 182 ? -15.586 4.348 20.156 1 96.19 182 LYS A C 1
ATOM 1449 O O . LYS A 1 182 ? -16.141 5.219 20.828 1 96.19 182 LYS A O 1
ATOM 1454 N N . SER A 1 183 ? -14.281 4.266 20.078 1 96.81 183 SER A N 1
ATOM 1455 C CA . SER A 1 183 ? -13.406 5.145 20.828 1 96.81 183 SER A CA 1
ATOM 1456 C C . SER A 1 183 ? -13.648 6.609 20.484 1 96.81 183 SER A C 1
ATOM 1458 O O . SER A 1 183 ? -13.656 7.473 21.359 1 96.81 183 SER A O 1
ATOM 1460 N N . PHE A 1 184 ? -13.867 6.887 19.25 1 97.94 184 PHE A N 1
ATOM 1461 C CA . PHE A 1 184 ? -14.117 8.258 18.844 1 97.94 184 PHE A CA 1
ATOM 1462 C C . PHE A 1 184 ? -15.438 8.766 19.391 1 97.94 184 PHE A C 1
ATOM 1464 O O . PHE A 1 184 ? -15.523 9.891 19.891 1 97.94 184 PHE A O 1
ATOM 1471 N N . MET A 1 185 ? -16.469 7.969 19.25 1 97.81 185 MET A N 1
ATOM 1472 C CA . MET A 1 185 ? -17.797 8.375 19.703 1 97.81 185 MET A CA 1
ATOM 1473 C C . MET A 1 185 ? -17.781 8.664 21.203 1 97.81 185 MET A C 1
ATOM 1475 O O . MET A 1 185 ? -18.422 9.617 21.656 1 97.81 185 MET A O 1
ATOM 1479 N N . ILE A 1 186 ? -17.031 7.867 21.938 1 96.88 186 ILE A N 1
ATOM 1480 C CA . ILE A 1 186 ? -16.906 8.094 23.375 1 96.88 186 ILE A CA 1
ATOM 1481 C C . ILE A 1 186 ? -16.125 9.391 23.625 1 96.88 186 ILE A C 1
ATOM 1483 O O . ILE A 1 186 ? -16.5 10.188 24.5 1 96.88 186 ILE A O 1
ATOM 1487 N N . ALA A 1 187 ? -15.094 9.586 22.891 1 98.06 187 ALA A N 1
ATOM 1488 C CA . ALA A 1 187 ? -14.32 10.812 23.016 1 98.06 187 ALA A CA 1
ATOM 1489 C C . ALA A 1 187 ? -15.188 12.039 22.734 1 98.06 187 ALA A C 1
ATOM 1491 O O . ALA A 1 187 ? -15.086 13.055 23.422 1 98.06 187 ALA A O 1
ATOM 1492 N N . ALA A 1 188 ? -15.984 11.953 21.703 1 97.88 188 ALA A N 1
ATOM 1493 C CA . ALA A 1 188 ? -16.891 13.047 21.359 1 97.88 188 ALA A CA 1
ATOM 1494 C C . ALA A 1 188 ? -17.859 13.344 22.5 1 97.88 188 ALA A C 1
ATOM 1496 O O . ALA A 1 188 ? -18.125 14.5 22.828 1 97.88 188 ALA A O 1
ATOM 1497 N N . LEU A 1 189 ? -18.375 12.289 23.109 1 97.19 189 LEU A N 1
ATOM 1498 C CA . LEU A 1 189 ? -19.297 12.438 24.25 1 97.19 189 LEU A CA 1
ATOM 1499 C C . LEU A 1 189 ? -18.609 13.125 25.422 1 97.19 189 LEU A C 1
ATOM 1501 O O . LEU A 1 189 ? -19.141 14.078 25.984 1 97.19 189 LEU A O 1
ATOM 1505 N N . ARG A 1 190 ? -17.422 12.656 25.703 1 96.38 190 ARG A N 1
ATOM 1506 C CA . ARG A 1 190 ? -16.656 13.188 26.828 1 96.38 190 ARG A CA 1
ATOM 1507 C C . ARG A 1 190 ? -16.266 14.641 26.594 1 96.38 190 ARG A C 1
ATOM 1509 O O . ARG A 1 190 ? -16.094 15.406 27.547 1 96.38 190 ARG A O 1
ATOM 1516 N N . SER A 1 191 ? -16.188 15.023 25.359 1 96.44 191 SER A N 1
ATOM 1517 C CA . SER A 1 191 ? -15.797 16.375 25.016 1 96.44 191 SER A CA 1
ATOM 1518 C C . SER A 1 191 ? -17.016 17.25 24.766 1 96.44 191 SER A C 1
ATOM 1520 O O . SER A 1 191 ? -16.906 18.359 24.219 1 96.44 191 SER A O 1
ATOM 1522 N N . HIS A 1 192 ? -18.188 16.781 24.953 1 94.81 192 HIS A N 1
ATOM 1523 C CA . HIS A 1 192 ? -19.453 17.5 24.844 1 94.81 192 HIS A CA 1
ATOM 1524 C C . HIS A 1 192 ? -19.75 17.891 23.406 1 94.81 192 HIS A C 1
ATOM 1526 O O . HIS A 1 192 ? -20.188 19.016 23.141 1 94.81 192 HIS A O 1
ATOM 1532 N N . LEU A 1 193 ? -19.453 16.969 22.547 1 95.88 193 LEU A N 1
ATOM 1533 C CA . LEU A 1 193 ? -19.719 17.188 21.141 1 95.88 193 LEU A CA 1
ATOM 1534 C C . LEU A 1 193 ? -20.875 16.297 20.672 1 95.88 193 LEU A C 1
ATOM 1536 O O . LEU A 1 193 ? -21.016 16.016 19.484 1 95.88 193 LEU A O 1
ATOM 1540 N N . LYS A 1 194 ? -21.672 15.844 21.609 1 95.06 194 LYS A N 1
ATOM 1541 C CA . LYS A 1 194 ? -22.797 14.961 21.281 1 95.06 194 LYS A CA 1
ATOM 1542 C C . LYS A 1 194 ? -24.125 15.633 21.562 1 95.06 194 LYS A C 1
ATOM 1544 O O . LYS A 1 194 ? -25.109 14.969 21.922 1 95.06 194 LYS A O 1
ATOM 1549 N N . THR A 1 195 ? -24.172 16.844 21.375 1 92 195 THR A N 1
ATOM 1550 C CA . THR A 1 195 ? -25.438 17.578 21.5 1 92 195 THR A CA 1
ATOM 1551 C C . THR A 1 195 ? -26.266 17.422 20.234 1 92 195 THR A C 1
ATOM 1553 O O . THR A 1 195 ? -25.75 17.031 19.188 1 92 195 THR A O 1
ATOM 1556 N N . PRO A 1 196 ? -27.562 17.719 20.281 1 93.19 196 PRO A N 1
ATOM 1557 C CA . PRO A 1 196 ? -28.438 17.531 19.125 1 93.19 196 PRO A CA 1
ATOM 1558 C C . PRO A 1 196 ? -28.078 18.453 17.953 1 93.19 196 PRO A C 1
ATOM 1560 O O . PRO A 1 196 ? -28.641 18.328 16.859 1 93.19 196 PRO A O 1
ATOM 1563 N N . GLU A 1 197 ? -27.141 19.312 18.172 1 92.5 197 GLU A N 1
ATOM 1564 C CA . GLU A 1 197 ? -26.688 20.172 17.078 1 92.5 197 GLU A CA 1
ATOM 1565 C C . GLU A 1 197 ? -25.734 19.422 16.156 1 92.5 197 GLU A C 1
ATOM 1567 O O . GLU A 1 197 ? -25.5 19.844 15.023 1 92.5 197 GLU A O 1
ATOM 1572 N N . TYR A 1 198 ? -25.203 18.375 16.672 1 95.69 198 TYR A N 1
ATOM 1573 C CA . TYR A 1 198 ? -24.25 17.578 15.906 1 95.69 198 TYR A CA 1
ATOM 1574 C C . TYR A 1 198 ? -24.922 16.359 15.297 1 95.69 198 TYR A C 1
ATOM 1576 O O . TYR A 1 198 ? -25.797 15.742 15.93 1 95.69 198 TYR A O 1
ATOM 1584 N N . VAL A 1 199 ? -24.578 16.047 14.141 1 97.56 199 VAL A N 1
ATOM 1585 C CA . VAL A 1 199 ? -25 14.805 13.508 1 97.56 199 VAL A CA 1
ATOM 1586 C C . VAL A 1 199 ? -23.781 13.945 13.172 1 97.56 199 VAL A C 1
ATOM 1588 O O . VAL A 1 199 ? -22.844 14.414 12.516 1 97.56 199 VAL A O 1
ATOM 1591 N N . TYR A 1 200 ? -23.766 12.734 13.656 1 98.56 200 TYR A N 1
ATOM 1592 C CA . TYR A 1 200 ? -22.703 11.789 13.352 1 98.56 200 TYR A CA 1
ATOM 1593 C C . TYR A 1 200 ? -23.188 10.688 12.422 1 98.56 200 TYR A C 1
ATOM 1595 O O . TYR A 1 200 ? -24.109 9.945 12.766 1 98.56 200 TYR A O 1
ATOM 1603 N N . ILE A 1 201 ? -22.641 10.617 11.266 1 98.69 201 ILE A N 1
ATOM 1604 C CA . ILE A 1 201 ? -22.969 9.609 10.266 1 98.69 201 ILE A CA 1
ATOM 1605 C C . ILE A 1 201 ? -21.859 8.57 10.188 1 98.69 201 ILE A C 1
ATOM 1607 O O . ILE A 1 201 ? -20.688 8.914 9.961 1 98.69 201 ILE A O 1
ATOM 1611 N N . ILE A 1 202 ? -22.188 7.305 10.305 1 98.56 202 ILE A N 1
ATOM 1612 C CA . ILE A 1 202 ? -21.188 6.246 10.375 1 98.56 202 ILE A CA 1
ATOM 1613 C C . ILE A 1 202 ? -21.484 5.188 9.312 1 98.56 202 ILE A C 1
ATOM 1615 O O . ILE A 1 202 ? -22.344 4.324 9.516 1 98.56 202 ILE A O 1
ATOM 1619 N N . PRO A 1 203 ? -20.719 5.207 8.195 1 98 203 PRO A N 1
ATOM 1620 C CA . PRO A 1 203 ? -20.812 4.094 7.25 1 98 203 PRO A CA 1
ATOM 1621 C C . PRO A 1 203 ? -20.328 2.773 7.836 1 98 203 PRO A C 1
ATOM 1623 O O . PRO A 1 203 ? -19.172 2.688 8.297 1 98 203 PRO A O 1
ATOM 1626 N N . TRP A 1 204 ? -21.141 1.829 7.902 1 96.81 204 TRP A N 1
ATOM 1627 C CA . TRP A 1 204 ? -20.844 0.488 8.398 1 96.81 204 TRP A CA 1
ATOM 1628 C C . TRP A 1 204 ? -20.75 -0.507 7.246 1 96.81 204 TRP A C 1
ATOM 1630 O O . TRP A 1 204 ? -21.75 -1.104 6.844 1 96.81 204 TRP A O 1
ATOM 1640 N N . LEU A 1 205 ? -19.516 -0.76 6.836 1 93.69 205 LEU A N 1
ATOM 1641 C CA . LEU A 1 205 ? -19.25 -1.486 5.602 1 93.69 205 LEU A CA 1
ATOM 1642 C C . LEU A 1 205 ? -19.359 -2.992 5.82 1 93.69 205 LEU A C 1
ATOM 1644 O O . LEU A 1 205 ? -19.938 -3.707 5.004 1 93.69 205 LEU A O 1
ATOM 1648 N N . ALA A 1 206 ? -18.688 -3.434 6.801 1 89.62 206 ALA A N 1
ATOM 1649 C CA . ALA A 1 206 ? -18.609 -4.875 7.027 1 89.62 206 ALA A CA 1
ATOM 1650 C C . ALA A 1 206 ? -18.984 -5.227 8.461 1 89.62 206 ALA A C 1
ATOM 1652 O O . ALA A 1 206 ? -18.594 -4.523 9.406 1 89.62 206 ALA A O 1
ATOM 1653 N N . HIS A 1 207 ? -19.688 -6.223 8.547 1 87.19 207 HIS A N 1
ATOM 1654 C CA . HIS A 1 207 ? -20.125 -6.703 9.852 1 87.19 207 HIS A CA 1
ATOM 1655 C C . HIS A 1 207 ? -19.188 -7.773 10.398 1 87.19 207 HIS A C 1
ATOM 1657 O O . HIS A 1 207 ? -19.453 -8.969 10.266 1 87.19 207 HIS A O 1
ATOM 1663 N N . LEU A 1 208 ? -18.188 -7.336 11.047 1 83.62 208 LEU A N 1
ATOM 1664 C CA . LEU A 1 208 ? -17.141 -8.234 11.531 1 83.62 208 LEU A CA 1
ATOM 1665 C C . LEU A 1 208 ? -17.484 -8.773 12.914 1 83.62 208 LEU A C 1
ATOM 1667 O O . LEU A 1 208 ? -16.984 -9.828 13.312 1 83.62 208 LEU A O 1
ATOM 1671 N N . HIS A 1 209 ? -18.344 -8.008 13.656 1 83.19 209 HIS A N 1
ATOM 1672 C CA . HIS A 1 209 ? -18.781 -8.422 14.977 1 83.19 209 HIS A CA 1
ATOM 1673 C C . HIS A 1 209 ? -20.266 -8.789 14.984 1 83.19 209 HIS A C 1
ATOM 1675 O O . HIS A 1 209 ? -21.062 -8.188 14.266 1 83.19 209 HIS A O 1
ATOM 1681 N N . ASP A 1 210 ? -20.609 -9.672 15.883 1 79.12 210 ASP A N 1
ATOM 1682 C CA . ASP A 1 210 ? -21.984 -10.164 15.938 1 79.12 210 ASP A CA 1
ATOM 1683 C C . ASP A 1 210 ? -22.844 -9.312 16.875 1 79.12 210 ASP A C 1
ATOM 1685 O O . ASP A 1 210 ? -24.062 -9.5 16.953 1 79.12 210 ASP A O 1
ATOM 1689 N N . HIS A 1 211 ? -22.172 -8.391 17.531 1 85.38 211 HIS A N 1
ATOM 1690 C CA . HIS A 1 211 ? -22.891 -7.531 18.484 1 85.38 211 HIS A CA 1
ATOM 1691 C C . HIS A 1 211 ? -22.562 -6.062 18.234 1 85.38 211 HIS A C 1
ATOM 1693 O O . HIS A 1 211 ? -21.531 -5.742 17.641 1 85.38 211 HIS A O 1
ATOM 1699 N N . TYR A 1 212 ? -23.516 -5.27 18.656 1 90.75 212 TYR A N 1
ATOM 1700 C CA . TYR A 1 212 ? -23.281 -3.834 18.547 1 90.75 212 TYR A CA 1
ATOM 1701 C C . TYR A 1 212 ? -22.25 -3.381 19.578 1 90.75 212 TYR A C 1
ATOM 1703 O O . TYR A 1 212 ? -22.031 -4.051 20.594 1 90.75 212 TYR A O 1
ATOM 1711 N N . PRO A 1 213 ? -21.641 -2.238 19.312 1 91.56 213 PRO A N 1
ATOM 1712 C CA . PRO A 1 213 ? -20.625 -1.746 20.25 1 91.56 213 PRO A CA 1
ATOM 1713 C C . PRO A 1 213 ? -21.188 -1.516 21.656 1 91.56 213 PRO A C 1
ATOM 1715 O O . PRO A 1 213 ? -20.453 -1.668 22.641 1 91.56 213 PRO A O 1
ATOM 1718 N N . TRP A 1 214 ? -22.406 -1.242 21.828 1 93.31 214 TRP A N 1
ATOM 1719 C CA . TRP A 1 214 ? -23 -0.912 23.109 1 93.31 214 TRP A CA 1
ATOM 1720 C C . TRP A 1 214 ? -23.594 -2.152 23.766 1 93.31 214 TRP A C 1
ATOM 1722 O O . TRP A 1 214 ? -24.188 -2.064 24.844 1 93.31 214 TRP A O 1
ATOM 1732 N N . GLU A 1 215 ? -23.516 -3.225 23.188 1 88.56 215 GLU A N 1
ATOM 1733 C CA . GLU A 1 215 ? -24 -4.469 23.766 1 88.56 215 GLU A CA 1
ATOM 1734 C C . GLU A 1 215 ? -22.859 -5.246 24.422 1 88.56 215 GLU A C 1
ATOM 1736 O O . GLU A 1 215 ? -23.094 -6.293 25.047 1 88.56 215 GLU A O 1
ATOM 1741 N N . ALA A 1 216 ? -21.672 -4.742 24.297 1 75.94 216 ALA A N 1
ATOM 1742 C CA . ALA A 1 216 ? -20.547 -5.461 24.875 1 75.94 216 ALA A CA 1
ATOM 1743 C C . ALA A 1 216 ? -20.609 -5.441 26.406 1 75.94 216 ALA A C 1
ATOM 1745 O O . ALA A 1 216 ? -21.234 -4.559 27 1 75.94 216 ALA A O 1
ATOM 1746 N N . THR A 1 217 ? -20.281 -6.492 27.078 1 69.69 217 THR A N 1
ATOM 1747 C CA . THR A 1 217 ? -20.422 -6.719 28.516 1 69.69 217 THR A CA 1
ATOM 1748 C C . THR A 1 217 ? -19.312 -6.004 29.281 1 69.69 217 THR A C 1
ATOM 1750 O O . THR A 1 217 ? -19.078 -6.305 30.453 1 69.69 217 THR A O 1
ATOM 1753 N N . ASN A 1 218 ? -18.969 -4.973 28.844 1 68.44 218 ASN A N 1
ATOM 1754 C CA . ASN A 1 218 ? -17.906 -4.332 29.594 1 68.44 218 ASN A CA 1
ATOM 1755 C C . ASN A 1 218 ? -18.406 -3.115 30.359 1 68.44 218 ASN A C 1
ATOM 1757 O O . ASN A 1 218 ? -19.594 -2.766 30.266 1 68.44 218 ASN A O 1
ATOM 1761 N N . ILE A 1 219 ? -17.641 -2.637 31.312 1 65.88 219 ILE A N 1
ATOM 1762 C CA . ILE A 1 219 ? -17.891 -1.511 32.219 1 65.88 219 ILE A CA 1
ATOM 1763 C C . ILE A 1 219 ? -18.281 -0.284 31.391 1 65.88 219 ILE A C 1
ATOM 1765 O O . ILE A 1 219 ? -19.062 0.555 31.859 1 65.88 219 ILE A O 1
ATOM 1769 N N . GLU A 1 220 ? -18 -0.295 30.141 1 80.38 220 GLU A N 1
ATOM 1770 C CA . GLU A 1 220 ? -18.234 0.907 29.344 1 80.38 220 GLU A CA 1
ATOM 1771 C C . GLU A 1 220 ? -19.516 0.792 28.531 1 80.38 220 GLU A C 1
ATOM 1773 O O . GLU A 1 220 ? -19.75 1.596 27.625 1 80.38 220 GLU A O 1
ATOM 1778 N N . LYS A 1 221 ? -20.344 -0.071 28.891 1 85.75 221 LYS A N 1
ATOM 1779 C CA . LYS A 1 221 ? -21.547 -0.341 28.125 1 85.75 221 LYS A CA 1
ATOM 1780 C C . LYS A 1 221 ? -22.469 0.876 28.109 1 85.75 221 LYS A C 1
ATOM 1782 O O . LYS A 1 221 ? -22.922 1.302 27.047 1 85.75 221 LYS A O 1
ATOM 1787 N N . SER A 1 222 ? -22.703 1.417 29.25 1 89.75 222 SER A N 1
ATOM 1788 C CA . SER A 1 222 ? -23.625 2.545 29.359 1 89.75 222 SER A CA 1
ATOM 1789 C C . SER A 1 222 ? -23.062 3.777 28.656 1 89.75 222 SER A C 1
ATOM 1791 O O . SER A 1 222 ? -23.797 4.465 27.922 1 89.75 222 SER A O 1
ATOM 1793 N N . GLU A 1 223 ? -21.891 3.965 28.812 1 93.94 223 GLU A N 1
ATOM 1794 C CA . GLU A 1 223 ? -21.266 5.121 28.172 1 93.94 223 GLU A CA 1
ATOM 1795 C C . GLU A 1 223 ? -21.266 4.984 26.656 1 93.94 223 GLU A C 1
ATOM 1797 O O . GLU A 1 223 ? -21.5 5.957 25.938 1 93.94 223 GLU A O 1
ATOM 1802 N N . THR A 1 224 ? -20.984 3.779 26.219 1 95.38 224 THR A N 1
ATOM 1803 C CA . THR A 1 224 ? -20.969 3.523 24.781 1 95.38 224 THR A CA 1
ATOM 1804 C C . THR A 1 224 ? -22.359 3.725 24.188 1 95.38 224 THR A C 1
ATOM 1806 O O . THR A 1 224 ? -22.5 4.293 23.109 1 95.38 224 THR A O 1
ATOM 1809 N N . ARG A 1 225 ? -23.312 3.295 24.906 1 95.31 225 ARG A N 1
ATOM 1810 C CA . ARG A 1 225 ? -24.688 3.451 24.438 1 95.31 225 ARG A CA 1
ATOM 1811 C C . ARG A 1 225 ? -25.047 4.926 24.281 1 95.31 225 ARG A C 1
ATOM 1813 O O . ARG A 1 225 ? -25.609 5.32 23.266 1 95.31 225 ARG A O 1
ATOM 1820 N N . VAL A 1 226 ? -24.688 5.66 25.281 1 95.44 226 VAL A N 1
ATOM 1821 C CA . VAL A 1 226 ? -24.984 7.09 25.25 1 95.44 226 VAL A CA 1
ATOM 1822 C C . VAL A 1 226 ? -24.188 7.758 24.125 1 95.44 226 VAL A C 1
ATOM 1824 O O . VAL A 1 226 ? -24.688 8.664 23.453 1 95.44 226 VAL A O 1
ATOM 1827 N N . ALA A 1 227 ? -23.047 7.273 23.938 1 97.12 227 ALA A N 1
ATOM 1828 C CA . ALA A 1 227 ? -22.172 7.848 22.906 1 97.12 227 ALA A CA 1
ATOM 1829 C C . ALA A 1 227 ? -22.75 7.641 21.516 1 97.12 227 ALA A C 1
ATOM 1831 O O . ALA A 1 227 ? -22.594 8.492 20.641 1 97.12 227 ALA A O 1
ATOM 1832 N N . PHE A 1 228 ? -23.453 6.586 21.312 1 97.56 228 PHE A N 1
ATOM 1833 C CA . PHE A 1 228 ? -23.984 6.277 20 1 97.56 228 PHE A CA 1
ATOM 1834 C C . PHE A 1 228 ? -25.406 6.77 19.859 1 97.56 228 PHE A C 1
ATOM 1836 O O . PHE A 1 228 ? -26.016 6.633 18.781 1 97.56 228 PHE A O 1
ATOM 1843 N N . ASP A 1 229 ? -25.891 7.387 20.922 1 96.31 229 ASP A N 1
ATOM 1844 C CA . ASP A 1 229 ? -27.234 7.941 20.828 1 96.31 229 ASP A CA 1
ATOM 1845 C C . ASP A 1 229 ? -27.312 9.023 19.766 1 96.31 229 ASP A C 1
ATOM 1847 O O . ASP A 1 229 ? -26.422 9.875 19.672 1 96.31 229 ASP A O 1
ATOM 1851 N N . ASP A 1 230 ? -28.344 8.898 18.922 1 96.25 230 ASP A N 1
ATOM 1852 C CA . ASP A 1 230 ? -28.641 9.836 17.844 1 96.25 230 ASP A CA 1
ATOM 1853 C C . ASP A 1 230 ? -27.609 9.719 16.719 1 96.25 230 ASP A C 1
ATOM 1855 O O . ASP A 1 230 ? -27.5 10.609 15.875 1 96.25 230 ASP A O 1
ATOM 1859 N N . ALA A 1 231 ? -26.828 8.672 16.703 1 97.75 231 ALA A N 1
ATOM 1860 C CA . ALA A 1 231 ? -25.938 8.406 15.578 1 97.75 231 ALA A CA 1
ATOM 1861 C C . ALA A 1 231 ? -26.719 7.832 14.398 1 97.75 231 ALA A C 1
ATOM 1863 O O . ALA A 1 231 ? -27.672 7.082 14.586 1 97.75 231 ALA A O 1
ATOM 1864 N N . ILE A 1 232 ? -26.312 8.25 13.258 1 98.12 232 ILE A N 1
ATOM 1865 C CA . ILE A 1 232 ? -26.875 7.711 12.023 1 98.12 232 ILE A CA 1
ATOM 1866 C C . ILE A 1 232 ? -25.938 6.656 11.445 1 98.12 232 ILE A C 1
ATOM 1868 O O . ILE A 1 232 ? -24.797 6.961 11.086 1 98.12 232 ILE A O 1
ATOM 1872 N N . VAL A 1 233 ? -26.406 5.434 11.367 1 98 233 VAL A N 1
ATOM 1873 C CA . VAL A 1 233 ? -25.578 4.332 10.859 1 98 233 VAL A CA 1
ATOM 1874 C C . VAL A 1 233 ? -26.125 3.867 9.508 1 98 233 VAL A C 1
ATOM 1876 O O . VAL A 1 233 ? -27.312 3.602 9.367 1 98 233 VAL A O 1
ATOM 1879 N N . ILE A 1 234 ? -25.281 3.834 8.523 1 98.06 234 ILE A N 1
ATOM 1880 C CA . ILE A 1 234 ? -25.672 3.391 7.191 1 98.06 234 ILE A CA 1
ATOM 1881 C C . ILE A 1 234 ? -25.047 2.033 6.895 1 98.06 234 ILE A C 1
ATOM 1883 O O . ILE A 1 234 ? -23.828 1.867 7.012 1 98.06 234 ILE A O 1
ATOM 1887 N N . THR A 1 235 ? -25.75 1.054 6.566 1 96.88 235 THR A N 1
ATOM 1888 C CA . THR A 1 235 ? -25.234 -0.261 6.215 1 96.88 235 THR A CA 1
ATOM 1889 C C . THR A 1 235 ? -26.125 -0.936 5.176 1 96.88 235 THR A C 1
ATOM 1891 O O . THR A 1 235 ? -27.234 -0.468 4.902 1 96.88 235 THR A O 1
ATOM 1894 N N . ALA A 1 236 ? -25.609 -1.949 4.566 1 95.94 236 ALA A N 1
ATOM 1895 C CA . ALA A 1 236 ? -26.328 -2.627 3.486 1 95.94 236 ALA A CA 1
ATOM 1896 C C . ALA A 1 236 ? -27.547 -3.369 4.02 1 95.94 236 ALA A C 1
ATOM 1898 O O . ALA A 1 236 ? -27.5 -3.98 5.09 1 95.94 236 ALA A O 1
ATOM 1899 N N . HIS A 1 237 ? -28.609 -3.291 3.277 1 90.44 237 HIS A N 1
ATOM 1900 C CA . HIS A 1 237 ? -29.859 -3.949 3.625 1 90.44 237 HIS A CA 1
ATOM 1901 C C . HIS A 1 237 ? -29.672 -5.457 3.758 1 90.44 237 HIS A C 1
ATOM 1903 O O . HIS A 1 237 ? -30.406 -6.117 4.5 1 90.44 237 HIS A O 1
ATOM 1909 N N . GLY A 1 238 ? -28.719 -5.922 3.104 1 86 238 GLY A N 1
ATOM 1910 C CA . GLY A 1 238 ? -28.469 -7.355 3.092 1 86 238 GLY A CA 1
ATOM 1911 C C . GLY A 1 238 ? -28.047 -7.902 4.441 1 86 238 GLY A C 1
ATOM 1912 O O . GLY A 1 238 ? -28.109 -9.109 4.676 1 86 238 GLY A O 1
ATOM 1913 N N . TYR A 1 239 ? -27.672 -6.996 5.301 1 85 239 TYR A N 1
ATOM 1914 C CA . TYR A 1 239 ? -27.25 -7.422 6.629 1 85 239 TYR A CA 1
ATOM 1915 C C . TYR A 1 239 ? -28.422 -7.422 7.605 1 85 239 TYR A C 1
ATOM 1917 O O . TYR A 1 239 ? -28.25 -7.711 8.789 1 85 239 TYR A O 1
ATOM 1925 N N . ASP A 1 240 ? -29.531 -7.176 7.109 1 80.38 240 ASP A N 1
ATOM 1926 C CA . ASP A 1 240 ? -30.719 -7.152 7.965 1 80.38 240 ASP A CA 1
ATOM 1927 C C . ASP A 1 240 ? -30.875 -8.477 8.719 1 80.38 240 ASP A C 1
ATOM 1929 O O . ASP A 1 240 ? -30.766 -9.547 8.125 1 80.38 240 ASP A O 1
ATOM 1933 N N . LYS A 1 241 ? -31.125 -8.305 9.984 1 77.69 241 LYS A N 1
ATOM 1934 C CA . LYS A 1 241 ? -31.25 -9.469 10.859 1 77.69 241 LYS A CA 1
ATOM 1935 C C . LYS A 1 241 ? -32.344 -10.406 10.383 1 77.69 241 LYS A C 1
ATOM 1937 O O . LYS A 1 241 ? -32.25 -11.625 10.539 1 77.69 241 LYS A O 1
ATOM 1942 N N . LYS A 1 242 ? -33.312 -9.82 9.859 1 78.19 242 LYS A N 1
ATOM 1943 C CA . LYS A 1 242 ? -34.438 -10.641 9.367 1 78.19 242 LYS A CA 1
ATOM 1944 C C . LYS A 1 242 ? -33.938 -11.625 8.305 1 78.19 242 LYS A C 1
ATOM 1946 O O . LYS A 1 242 ? -34.375 -12.789 8.305 1 78.19 242 LYS A O 1
ATOM 1951 N N . PHE A 1 243 ? -33.156 -11.172 7.445 1 80.94 243 PHE A N 1
ATOM 1952 C CA . PHE A 1 243 ? -32.625 -12.047 6.41 1 80.94 243 PHE A CA 1
ATOM 1953 C C . PHE A 1 243 ? -31.797 -13.172 7.023 1 80.94 243 PHE A C 1
ATOM 1955 O O . PHE A 1 243 ? -31.891 -14.328 6.605 1 80.94 243 PHE A O 1
ATOM 1962 N N . ILE A 1 244 ? -31.031 -12.844 7.992 1 79.5 244 ILE A N 1
ATOM 1963 C CA . ILE A 1 244 ? -30.156 -13.797 8.648 1 79.5 244 ILE A CA 1
ATOM 1964 C C . ILE A 1 244 ? -30.984 -14.836 9.398 1 79.5 244 ILE A C 1
ATOM 1966 O O . ILE A 1 244 ? -30.734 -16.047 9.281 1 79.5 244 ILE A O 1
ATOM 1970 N N . GLU A 1 245 ? -31.969 -14.406 10.109 1 79.81 245 GLU A N 1
ATOM 1971 C CA . GLU A 1 245 ? -32.812 -15.305 10.875 1 79.81 245 GLU A CA 1
ATOM 1972 C C . GLU A 1 245 ? -33.594 -16.234 9.953 1 79.81 245 GLU A C 1
ATOM 1974 O O . GLU A 1 245 ? -33.719 -17.438 10.227 1 79.81 245 GLU A O 1
ATOM 1979 N N . ASP A 1 246 ? -34.156 -15.688 8.93 1 81.81 246 ASP A N 1
ATOM 1980 C CA . ASP A 1 246 ? -34.906 -16.5 7.973 1 81.81 246 ASP A CA 1
ATOM 1981 C C . ASP A 1 246 ? -34 -17.594 7.379 1 81.81 246 ASP A C 1
ATOM 1983 O O . ASP A 1 246 ? -34.469 -18.719 7.188 1 81.81 246 ASP A O 1
ATOM 1987 N N . PHE A 1 247 ? -32.844 -17.234 7.082 1 81.75 247 PHE A N 1
ATOM 1988 C CA . PHE A 1 247 ? -31.938 -18.188 6.477 1 81.75 247 PHE A CA 1
ATOM 1989 C C . PHE A 1 247 ? -31.516 -19.266 7.48 1 81.75 247 PHE A C 1
ATOM 1991 O O . PHE A 1 247 ? -31.422 -20.438 7.137 1 81.75 247 PHE A O 1
ATOM 1998 N N . GLU A 1 248 ? -31.203 -18.812 8.656 1 80.75 248 GLU A N 1
ATOM 1999 C CA . GLU A 1 248 ? -30.844 -19.75 9.711 1 80.75 248 GLU A CA 1
ATOM 2000 C C . GLU A 1 248 ? -31.953 -20.75 9.969 1 80.75 248 GLU A C 1
ATOM 2002 O O . GLU A 1 248 ? -31.688 -21.922 10.25 1 80.75 248 GLU A O 1
ATOM 2007 N N . LEU A 1 249 ? -33.094 -20.281 9.883 1 78.12 249 LEU A N 1
ATOM 2008 C CA . LEU A 1 249 ? -34.25 -21.172 10.062 1 78.12 249 LEU A CA 1
ATOM 2009 C C . LEU A 1 249 ? -34.312 -22.203 8.938 1 78.12 249 LEU A C 1
ATOM 2011 O O . LEU A 1 249 ? -34.656 -23.359 9.172 1 78.12 249 LEU A O 1
ATOM 2015 N N . ARG A 1 250 ? -33.938 -21.781 7.809 1 79.12 250 ARG A N 1
ATOM 2016 C CA . ARG A 1 250 ? -34 -22.656 6.648 1 79.12 250 ARG A CA 1
ATOM 2017 C C . ARG A 1 250 ? -32.875 -23.688 6.672 1 79.12 250 ARG A C 1
ATOM 2019 O O . ARG A 1 250 ? -33.094 -24.844 6.312 1 79.12 250 ARG A O 1
ATOM 2026 N N . LEU A 1 251 ? -31.578 -23.328 6.895 1 73 251 LEU A N 1
ATOM 2027 C CA . LEU A 1 251 ? -30.422 -24.219 6.801 1 73 251 LEU A CA 1
ATOM 2028 C C . LEU A 1 251 ? -30.156 -24.891 8.133 1 73 251 LEU A C 1
ATOM 2030 O O . LEU A 1 251 ? -29.156 -25.594 8.289 1 73 251 LEU A O 1
ATOM 2034 N N . ASN A 1 252 ? -31.016 -25.234 8.93 1 63.28 252 ASN A N 1
ATOM 2035 C CA . ASN A 1 252 ? -30.812 -25.953 10.18 1 63.28 252 ASN A CA 1
ATOM 2036 C C . ASN A 1 252 ? -29.547 -25.453 10.898 1 63.28 252 ASN A C 1
ATOM 2038 O O . ASN A 1 252 ? -28.562 -26.188 11.008 1 63.28 252 ASN A O 1
ATOM 2042 N N . LYS A 1 253 ? -29.266 -24.391 11.672 1 60.31 253 LYS A N 1
ATOM 2043 C CA . LYS A 1 253 ? -28.609 -23.656 12.758 1 60.31 253 LYS A CA 1
ATOM 2044 C C . LYS A 1 253 ? -27.156 -23.359 12.422 1 60.31 253 LYS A C 1
ATOM 2046 O O . LYS A 1 253 ? -26.25 -24.031 12.922 1 60.31 253 LYS A O 1
ATOM 2051 N N . VAL A 1 254 ? -26.719 -23.141 11.18 1 60.62 254 VAL A N 1
ATOM 2052 C CA . VAL A 1 254 ? -25.375 -22.578 11.086 1 60.62 254 VAL A CA 1
ATOM 2053 C C . VAL A 1 254 ? -25.344 -21.188 11.703 1 60.62 254 VAL A C 1
ATOM 2055 O O . VAL A 1 254 ? -26.328 -20.438 11.609 1 60.62 254 VAL A O 1
ATOM 2058 N N . THR A 1 255 ? -24.359 -20.938 12.672 1 59.34 255 THR A N 1
ATOM 2059 C CA . THR A 1 255 ? -24.391 -19.672 13.398 1 59.34 255 THR A CA 1
ATOM 2060 C C . THR A 1 255 ? -23.219 -18.797 13 1 59.34 255 THR A C 1
ATOM 2062 O O . THR A 1 255 ? -22.234 -19.266 12.43 1 59.34 255 THR A O 1
ATOM 2065 N N . GLY A 1 256 ? -23.391 -17.547 12.969 1 59.06 256 GLY A N 1
ATOM 2066 C CA . GLY A 1 256 ? -22.391 -16.484 12.938 1 59.06 256 GLY A CA 1
ATOM 2067 C C . GLY A 1 256 ? -21.953 -16.109 11.539 1 59.06 256 GLY A C 1
ATOM 2068 O O . GLY A 1 256 ? -22.781 -16.031 10.625 1 59.06 256 GLY A O 1
ATOM 2069 N N . TYR A 1 257 ? -20.734 -15.656 11.383 1 58.66 257 TYR A N 1
ATOM 2070 C CA . TYR A 1 257 ? -20.125 -15.203 10.141 1 58.66 257 TYR A CA 1
ATOM 2071 C C . TYR A 1 257 ? -20.266 -16.25 9.047 1 58.66 257 TYR A C 1
ATOM 2073 O O . TYR A 1 257 ? -20.422 -15.914 7.867 1 58.66 257 TYR A O 1
ATOM 2081 N N . ALA A 1 258 ? -20.391 -17.281 9.422 1 69.62 258 ALA A N 1
ATOM 2082 C CA . ALA A 1 258 ? -20.562 -18.391 8.484 1 69.62 258 ALA A CA 1
ATOM 2083 C C . ALA A 1 258 ? -21.906 -18.312 7.773 1 69.62 258 ALA A C 1
ATOM 2085 O O . ALA A 1 258 ? -22 -18.625 6.582 1 69.62 258 ALA A O 1
ATOM 2086 N N . THR A 1 259 ? -22.875 -17.766 8.492 1 78.38 259 THR A N 1
ATOM 2087 C CA . THR A 1 259 ? -24.203 -17.656 7.898 1 78.38 259 THR A CA 1
ATOM 2088 C C . THR A 1 259 ? -24.188 -16.641 6.762 1 78.38 259 THR A C 1
ATOM 2090 O O . THR A 1 259 ? -24.719 -16.906 5.676 1 78.38 259 THR A O 1
ATOM 2093 N N . LEU A 1 260 ? -23.547 -15.586 7.027 1 81.56 260 LEU A N 1
ATOM 2094 C CA . LEU A 1 260 ? -23.469 -14.547 6.004 1 81.56 260 LEU A CA 1
ATOM 2095 C C . LEU A 1 260 ? -22.719 -15.055 4.77 1 81.56 260 LEU A C 1
ATOM 2097 O O . LEU A 1 260 ? -23.094 -14.719 3.641 1 81.56 260 LEU A O 1
ATOM 2101 N N . SER A 1 261 ? -21.781 -15.844 5.023 1 85.75 261 SER A N 1
ATOM 2102 C CA . SER A 1 261 ? -21 -16.406 3.924 1 85.75 261 SER A CA 1
ATOM 2103 C C . SER A 1 261 ? -21.844 -17.312 3.049 1 85.75 261 SER A C 1
ATOM 2105 O O . SER A 1 261 ? -21.781 -17.25 1.819 1 85.75 261 SER A O 1
ATOM 2107 N N . TYR A 1 262 ? -22.688 -18.078 3.668 1 88.12 262 TYR A N 1
ATOM 2108 C CA . TYR A 1 262 ? -23.531 -18.984 2.91 1 88.12 262 TYR A CA 1
ATOM 2109 C C . TYR A 1 262 ? -24.625 -18.219 2.164 1 88.12 262 TYR A C 1
ATOM 2111 O O . TYR A 1 262 ? -24.953 -18.547 1.021 1 88.12 262 TYR A O 1
ATOM 2119 N N . MET A 1 263 ? -25.125 -17.25 2.803 1 91.31 263 MET A N 1
ATOM 2120 C CA . MET A 1 263 ? -26.156 -16.438 2.164 1 91.31 263 MET A CA 1
ATOM 2121 C C . MET A 1 263 ? -25.641 -15.789 0.889 1 91.31 263 MET A C 1
ATOM 2123 O O . MET A 1 263 ? -26.281 -15.859 -0.158 1 91.31 263 MET A O 1
ATOM 2127 N N . SER A 1 264 ? -24.5 -15.242 1.038 1 92.38 264 SER A N 1
ATOM 2128 C CA . SER A 1 264 ? -23.922 -14.57 -0.118 1 92.38 264 SER A CA 1
ATOM 2129 C C . SER A 1 264 ? -23.516 -15.562 -1.197 1 92.38 264 SER A C 1
ATOM 2131 O O . SER A 1 264 ? -23.562 -15.25 -2.389 1 92.38 264 SER A O 1
ATOM 2133 N N . LEU A 1 265 ? -23.109 -16.719 -0.793 1 93.25 265 LEU A N 1
ATOM 2134 C CA . LEU A 1 265 ? -22.75 -17.766 -1.748 1 93.25 265 LEU A CA 1
ATOM 2135 C C . LEU A 1 265 ? -23.969 -18.188 -2.57 1 93.25 265 LEU A C 1
ATOM 2137 O O . LEU A 1 265 ? -23.859 -18.438 -3.771 1 93.25 265 LEU A O 1
ATOM 2141 N N . TYR A 1 266 ? -25.078 -18.281 -1.92 1 92.38 266 TYR A N 1
ATOM 2142 C CA . TYR A 1 266 ? -26.312 -18.609 -2.629 1 92.38 266 TYR A CA 1
ATOM 2143 C C . TYR A 1 266 ? -26.625 -17.547 -3.68 1 92.38 266 TYR A C 1
ATOM 2145 O O . TYR A 1 266 ? -27.031 -17.875 -4.797 1 92.38 266 TYR A O 1
ATOM 2153 N N . ASP A 1 267 ? -26.484 -16.344 -3.326 1 95.5 267 ASP A N 1
ATOM 2154 C CA . ASP A 1 267 ? -26.734 -15.258 -4.273 1 95.5 267 ASP A CA 1
ATOM 2155 C C . ASP A 1 267 ? -25.766 -15.328 -5.457 1 95.5 267 ASP A C 1
ATOM 2157 O O . ASP A 1 267 ? -26.156 -15.039 -6.594 1 95.5 267 ASP A O 1
ATOM 2161 N N . ALA A 1 268 ? -24.547 -15.688 -5.172 1 96.94 268 ALA A N 1
ATOM 2162 C CA . ALA A 1 268 ? -23.547 -15.844 -6.238 1 96.94 268 ALA A CA 1
ATOM 2163 C C . ALA A 1 268 ? -23.938 -16.969 -7.191 1 96.94 268 ALA A C 1
ATOM 2165 O O . ALA A 1 268 ? -23.844 -16.812 -8.414 1 96.94 268 ALA A O 1
ATOM 2166 N N . LEU A 1 269 ? -24.359 -18.094 -6.664 1 94.81 269 LEU A N 1
ATOM 2167 C CA . LEU A 1 269 ? -24.797 -19.219 -7.473 1 94.81 269 LEU A CA 1
ATOM 2168 C C . LEU A 1 269 ? -26 -18.844 -8.328 1 94.81 269 LEU A C 1
ATOM 2170 O O . LEU A 1 269 ? -26.094 -19.25 -9.492 1 94.81 269 LEU A O 1
ATOM 2174 N N . PHE A 1 270 ? -26.844 -18.109 -7.688 1 95.12 270 PHE A N 1
ATOM 2175 C CA . PHE A 1 270 ? -28.031 -17.641 -8.391 1 95.12 270 PHE A CA 1
ATOM 2176 C C . PHE A 1 270 ? -27.656 -16.766 -9.578 1 95.12 270 PHE A C 1
ATOM 2178 O O . PHE A 1 270 ? -28.188 -16.938 -10.68 1 95.12 270 PHE A O 1
ATOM 2185 N N . LEU A 1 271 ? -26.797 -15.852 -9.375 1 97 271 LEU A N 1
ATOM 2186 C CA . LEU A 1 271 ? -26.328 -14.977 -10.438 1 97 271 LEU A CA 1
ATOM 2187 C C . LEU A 1 271 ? -25.719 -15.789 -11.578 1 97 271 LEU A C 1
ATOM 2189 O O . LEU A 1 271 ? -26.016 -15.547 -12.75 1 97 271 LEU A O 1
ATOM 2193 N N . TYR A 1 272 ? -24.906 -16.75 -11.258 1 96.75 272 TYR A N 1
ATOM 2194 C CA . TYR A 1 272 ? -24.281 -17.609 -12.258 1 96.75 272 TYR A CA 1
ATOM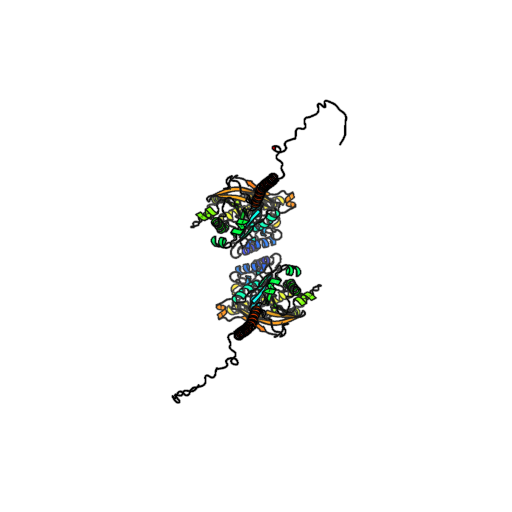 2195 C C . TYR A 1 272 ? -25.344 -18.375 -13.039 1 96.75 272 TYR A C 1
ATOM 2197 O O . TYR A 1 272 ? -25.281 -18.469 -14.266 1 96.75 272 TYR A O 1
ATOM 2205 N N . GLY A 1 273 ? -26.281 -18.938 -12.344 1 94.81 273 GLY A N 1
ATOM 2206 C CA . GLY A 1 273 ? -27.344 -19.672 -12.992 1 94.81 273 GLY A CA 1
ATOM 2207 C C . GLY A 1 273 ? -28.109 -18.859 -14.016 1 94.81 273 GLY A C 1
ATOM 2208 O O . GLY A 1 273 ? -28.359 -19.312 -15.125 1 94.81 273 GLY A O 1
ATOM 2209 N N . LEU A 1 274 ? -28.391 -17.641 -13.609 1 95.25 274 LEU A N 1
ATOM 2210 C CA . LEU A 1 274 ? -29.109 -16.75 -14.516 1 95.25 274 LEU A CA 1
ATOM 2211 C C . LEU A 1 274 ? -28.266 -16.438 -15.742 1 95.25 274 LEU A C 1
ATOM 2213 O O . LEU A 1 274 ? -28.781 -16.406 -16.859 1 95.25 274 LEU A O 1
ATOM 2217 N N . ALA A 1 275 ? -27 -16.188 -15.508 1 96.69 275 ALA A N 1
ATOM 2218 C CA . ALA A 1 275 ? -26.094 -15.852 -16.609 1 96.69 275 ALA A CA 1
ATOM 2219 C C . ALA A 1 275 ? -25.969 -17.016 -17.578 1 96.69 275 ALA A C 1
ATOM 2221 O O . ALA A 1 275 ? -26.016 -16.828 -18.797 1 96.69 275 ALA A O 1
ATOM 2222 N N . VAL A 1 276 ? -25.859 -18.203 -17.094 1 95.5 276 VAL A N 1
ATOM 2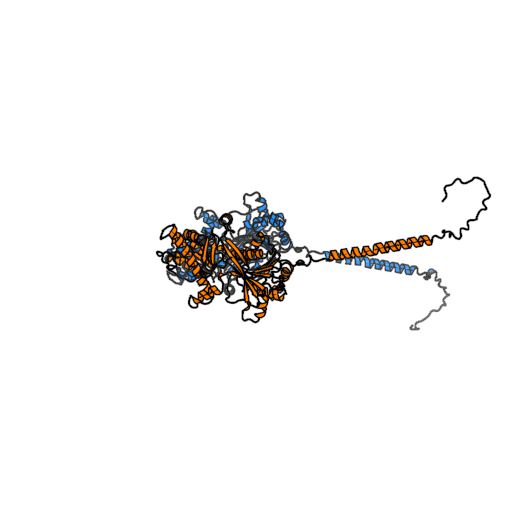223 C CA . VAL A 1 276 ? -25.703 -19.391 -17.922 1 95.5 276 VAL A CA 1
ATOM 2224 C C . VAL A 1 276 ? -26.984 -19.656 -18.703 1 95.5 276 VAL A C 1
ATOM 2226 O O . VAL A 1 276 ? -26.953 -20.016 -19.891 1 95.5 276 VAL A O 1
ATOM 2229 N N . ARG A 1 277 ? -28.094 -19.516 -18 1 93.75 277 ARG A N 1
ATOM 2230 C CA . ARG A 1 277 ? -29.375 -19.688 -18.672 1 93.75 277 ARG A CA 1
ATOM 2231 C C . ARG A 1 277 ? -29.516 -18.734 -19.844 1 93.75 277 ARG A C 1
ATOM 2233 O O . ARG A 1 277 ? -29.875 -19.156 -20.953 1 93.75 277 ARG A O 1
ATOM 2240 N N . ASP A 1 278 ? -29.234 -17.484 -19.594 1 95.56 278 ASP A N 1
ATOM 2241 C CA . ASP A 1 278 ? -29.359 -16.484 -20.656 1 95.56 278 ASP A CA 1
ATOM 2242 C C . ASP A 1 278 ? -28.406 -16.797 -21.812 1 95.56 278 ASP A C 1
ATOM 2244 O O . ASP A 1 278 ? -28.766 -16.656 -22.984 1 95.56 278 ASP A O 1
ATOM 2248 N N . ALA A 1 279 ? -27.219 -17.156 -21.469 1 95.62 279 ALA A N 1
ATOM 2249 C CA . ALA A 1 279 ? -26.234 -17.5 -22.5 1 95.62 279 ALA A CA 1
ATOM 2250 C C . ALA A 1 279 ? -26.688 -18.703 -23.312 1 95.62 279 ALA A C 1
ATOM 2252 O O . ALA A 1 279 ? -26.578 -18.703 -24.547 1 95.62 279 ALA A O 1
ATOM 2253 N N . TYR A 1 280 ? -27.203 -19.672 -22.641 1 92.75 280 TYR A N 1
ATOM 2254 C CA . TYR A 1 280 ? -27.672 -20.875 -23.312 1 92.75 280 TYR A CA 1
ATOM 2255 C C . TYR A 1 280 ? -28.859 -20.578 -24.219 1 92.75 280 TYR A C 1
ATOM 2257 O O . TYR A 1 280 ? -28.953 -21.094 -25.328 1 92.75 280 TYR A O 1
ATOM 2265 N N . GLU A 1 281 ? -29.734 -19.797 -23.734 1 93 281 GLU A N 1
ATOM 2266 C CA . GLU A 1 281 ? -30.922 -19.438 -24.5 1 93 281 GLU A CA 1
ATOM 2267 C C . GLU A 1 281 ? -30.547 -18.641 -25.75 1 93 281 GLU A C 1
ATOM 2269 O O . GLU A 1 281 ? -31.172 -18.797 -26.797 1 93 281 GLU A O 1
ATOM 2274 N N . GLU A 1 282 ? -29.594 -17.875 -25.641 1 95.12 282 GLU A N 1
ATOM 2275 C CA . GLU A 1 282 ? -29.188 -17.016 -26.75 1 95.12 282 GLU A CA 1
ATOM 2276 C C . GLU A 1 282 ? -28.391 -17.797 -27.781 1 95.12 282 GLU A C 1
ATOM 2278 O O . GLU A 1 282 ? -28.562 -17.609 -28.984 1 95.12 282 GLU A O 1
ATOM 2283 N N . THR A 1 283 ? -27.562 -18.672 -27.375 1 94.38 283 THR A N 1
ATOM 2284 C CA . THR A 1 283 ? -26.641 -19.328 -28.281 1 94.38 283 THR A CA 1
ATOM 2285 C C . THR A 1 283 ? -27.109 -20.734 -28.625 1 94.38 283 THR A C 1
ATOM 2287 O O . THR A 1 283 ? -26.703 -21.312 -29.625 1 94.38 283 THR A O 1
ATOM 2290 N N . LYS A 1 284 ? -27.8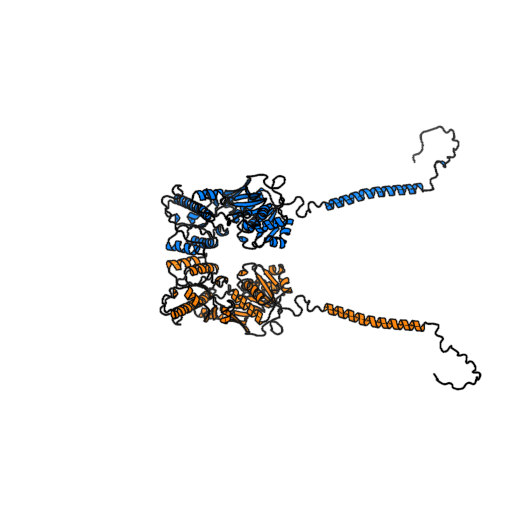12 -21.391 -27.812 1 91.12 284 LYS A N 1
ATOM 2291 C CA . LYS A 1 284 ? -28.25 -22.781 -27.906 1 91.12 284 LYS A CA 1
ATOM 2292 C C . LYS A 1 284 ? -27.062 -23.734 -27.938 1 91.12 284 LYS A C 1
ATOM 2294 O O . LYS A 1 284 ? -27.141 -24.828 -28.5 1 91.12 284 LYS A O 1
ATOM 2299 N N . ASN A 1 285 ? -25.984 -23.234 -27.406 1 91.5 285 ASN A N 1
ATOM 2300 C CA . ASN A 1 285 ? -24.766 -24.016 -27.297 1 91.5 285 ASN A CA 1
ATOM 2301 C C . ASN A 1 285 ? -24.594 -24.594 -25.891 1 91.5 285 ASN A C 1
ATOM 2303 O O . ASN A 1 285 ? -24.516 -23.844 -24.922 1 91.5 285 ASN A O 1
ATOM 2307 N N . GLN A 1 286 ? -24.391 -25.891 -25.859 1 88.81 286 GLN A N 1
ATOM 2308 C CA . GLN A 1 286 ? -24.312 -26.562 -24.562 1 88.81 286 GLN A CA 1
ATOM 2309 C C . GLN A 1 286 ? -22.969 -26.312 -23.891 1 88.81 286 GLN A C 1
ATOM 2311 O O . GLN A 1 286 ? -22.828 -26.469 -22.672 1 88.81 286 GLN A O 1
ATOM 2316 N N . SER A 1 287 ? -21.984 -25.859 -24.656 1 92.69 287 SER A N 1
ATOM 2317 C CA . SER A 1 287 ? -20.656 -25.641 -24.109 1 92.69 287 SER A CA 1
ATOM 2318 C C . SER A 1 287 ? -20.391 -24.156 -23.875 1 92.69 287 SER A C 1
ATOM 2320 O O . SER A 1 287 ? -19.234 -23.734 -23.688 1 92.69 287 SER A O 1
ATOM 2322 N N . VAL A 1 288 ? -21.453 -23.344 -23.812 1 94.25 288 VAL A N 1
ATOM 2323 C CA . VAL A 1 288 ? -21.312 -21.891 -23.719 1 94.25 288 VAL A CA 1
ATOM 2324 C C . VAL A 1 288 ? -20.75 -21.516 -22.359 1 94.25 288 VAL A C 1
ATOM 2326 O O . VAL A 1 288 ? -20.094 -20.484 -22.203 1 94.25 288 VAL A O 1
ATOM 2329 N N . PHE A 1 289 ? -20.953 -22.453 -21.391 1 93.62 289 PHE A N 1
ATOM 2330 C CA . PHE A 1 289 ? -20.5 -22.172 -20.031 1 93.62 289 PHE A CA 1
ATOM 2331 C C . PHE A 1 289 ? -18.984 -22.156 -19.953 1 93.62 289 PHE A C 1
ATOM 2333 O O . PHE A 1 289 ? -18.406 -21.672 -18.969 1 93.62 289 PHE A O 1
ATOM 2340 N N . LEU A 1 290 ? -18.281 -22.562 -21 1 94.94 290 LEU A N 1
ATOM 2341 C CA . LEU A 1 290 ? -16.828 -22.594 -21.031 1 94.94 290 LEU A CA 1
ATOM 2342 C C . LEU A 1 290 ? -16.266 -21.25 -21.5 1 94.94 290 LEU A C 1
ATOM 2344 O O . LEU A 1 290 ? -15.07 -20.984 -21.344 1 94.94 290 LEU A O 1
ATOM 2348 N N . ASP A 1 291 ? -17.125 -20.422 -22 1 96.44 291 ASP A N 1
ATOM 2349 C CA . ASP A 1 291 ? -16.719 -19.078 -22.406 1 96.44 291 ASP A CA 1
ATOM 2350 C C . ASP A 1 291 ? -16.922 -18.078 -21.25 1 96.44 291 ASP A C 1
ATOM 2352 O O . ASP A 1 291 ? -17.969 -17.453 -21.141 1 96.44 291 ASP A O 1
ATOM 2356 N N . GLY A 1 292 ? -15.906 -17.922 -20.5 1 97.56 292 GLY A N 1
ATOM 2357 C CA . GLY A 1 292 ? -15.977 -17.125 -19.281 1 97.56 292 GLY A CA 1
ATOM 2358 C C . GLY A 1 292 ? -16.359 -15.68 -19.531 1 97.56 292 GLY A C 1
ATOM 2359 O O . GLY A 1 292 ? -17.156 -15.109 -18.797 1 97.56 292 GLY A O 1
ATOM 2360 N N . LEU A 1 293 ? -15.805 -15.078 -20.531 1 97.56 293 LEU A N 1
ATOM 2361 C CA . LEU A 1 293 ? -16.078 -13.68 -20.859 1 97.56 293 LEU A CA 1
ATOM 2362 C C . LEU A 1 293 ? -17.547 -13.492 -21.25 1 97.56 293 LEU A C 1
ATOM 2364 O O . LEU A 1 293 ? -18.188 -12.516 -20.859 1 97.56 293 LEU A O 1
ATOM 2368 N N . TYR A 1 294 ? -18.031 -14.453 -22.031 1 97.75 294 TYR A N 1
ATOM 2369 C CA . TYR A 1 294 ? -19.422 -14.375 -22.469 1 97.75 294 TYR A CA 1
ATOM 2370 C C . TYR A 1 294 ? -20.359 -14.531 -21.281 1 97.75 294 TYR A C 1
ATOM 2372 O O . TYR A 1 294 ? -21.359 -13.82 -21.172 1 97.75 294 TYR A O 1
ATOM 2380 N N . ILE A 1 295 ? -20.078 -15.469 -20.422 1 97.56 295 ILE A N 1
ATOM 2381 C CA . ILE A 1 295 ? -20.891 -15.672 -19.219 1 97.56 295 ILE A CA 1
ATOM 2382 C C . ILE A 1 295 ? -20.859 -14.406 -18.359 1 97.56 295 ILE A C 1
ATOM 2384 O O . ILE A 1 295 ? -21.891 -13.984 -17.828 1 97.56 295 ILE A O 1
ATOM 2388 N N . TRP A 1 296 ? -19.703 -13.82 -18.172 1 98.19 296 TRP A N 1
ATOM 2389 C CA . TRP A 1 296 ? -19.562 -12.586 -17.406 1 98.19 296 TRP A CA 1
ATOM 2390 C C . TRP A 1 296 ? -20.453 -11.484 -17.969 1 98.19 296 TRP A C 1
ATOM 2392 O O . TRP A 1 296 ? -21.109 -10.766 -17.219 1 98.19 296 TRP A O 1
ATOM 2402 N N . LYS A 1 297 ? -20.516 -11.352 -19.281 1 97.38 297 LYS A N 1
ATOM 2403 C CA . LYS A 1 297 ? -21.359 -10.336 -19.938 1 97.38 297 LYS A CA 1
ATOM 2404 C C . LYS A 1 297 ? -22.828 -10.523 -19.562 1 97.38 297 LYS A C 1
ATOM 2406 O O . LYS A 1 297 ? -23.562 -9.539 -19.406 1 97.38 297 LYS A O 1
ATOM 2411 N N . LYS A 1 298 ? -23.141 -11.742 -19.391 1 97.56 298 LYS A N 1
ATOM 2412 C CA . LYS A 1 298 ? -24.531 -12.039 -19.078 1 97.56 298 LYS A CA 1
ATOM 2413 C C . LYS A 1 298 ? -24.828 -11.766 -17.609 1 97.56 298 LYS A C 1
ATOM 2415 O O . LYS A 1 298 ? -26 -11.703 -17.203 1 97.56 298 LYS A O 1
ATOM 2420 N N . MET A 1 299 ? -23.812 -11.539 -16.812 1 97.5 299 MET A N 1
ATOM 2421 C CA . MET A 1 299 ? -24 -11.211 -15.398 1 97.5 299 MET A CA 1
ATOM 2422 C C . MET A 1 299 ? -24.281 -9.727 -15.219 1 97.5 299 MET A C 1
ATOM 2424 O O . MET A 1 299 ? -24.734 -9.305 -14.148 1 97.5 299 MET A O 1
ATOM 2428 N N . THR A 1 300 ? -24.125 -8.93 -16.203 1 94.88 300 THR A N 1
ATOM 2429 C CA . THR A 1 300 ? -24.156 -7.48 -16.062 1 94.88 300 THR A CA 1
ATOM 2430 C C . THR A 1 300 ? -25.562 -6.941 -16.219 1 94.88 300 THR A C 1
ATOM 2432 O O . THR A 1 300 ? -26.406 -7.586 -16.844 1 94.88 300 THR A O 1
ATOM 2435 N N . ALA A 1 301 ? -25.828 -5.801 -15.648 1 92.19 301 ALA A N 1
ATOM 2436 C CA . ALA A 1 301 ? -27.031 -4.988 -15.828 1 92.19 301 ALA A CA 1
ATOM 2437 C C . ALA A 1 301 ? -28.297 -5.816 -15.594 1 92.19 301 ALA A C 1
ATOM 2439 O O . ALA A 1 301 ? -29.188 -5.852 -16.438 1 92.19 301 ALA A O 1
ATOM 2440 N N . ARG A 1 302 ? -28.359 -6.379 -14.406 1 94.31 302 ARG A N 1
ATOM 2441 C CA . ARG A 1 302 ? -29.531 -7.176 -14.062 1 94.31 302 ARG A CA 1
ATOM 2442 C C . ARG A 1 302 ? -29.828 -7.105 -12.562 1 94.31 302 ARG A C 1
ATOM 2444 O O . ARG A 1 302 ? -29.031 -6.555 -11.797 1 94.31 302 ARG A O 1
ATOM 2451 N N . GLN A 1 303 ? -30.984 -7.586 -12.195 1 94.69 303 GLN A N 1
ATOM 2452 C CA . GLN A 1 303 ? -31.344 -7.617 -10.781 1 94.69 303 GLN A CA 1
ATOM 2453 C C . GLN A 1 303 ? -32.219 -8.828 -10.461 1 94.69 303 GLN A C 1
ATOM 2455 O O . GLN A 1 303 ? -32.906 -9.359 -11.344 1 94.69 303 GLN A O 1
ATOM 2460 N N . PHE A 1 304 ? -32.156 -9.312 -9.32 1 94.62 304 PHE A N 1
ATOM 2461 C CA . PHE A 1 304 ? -33 -10.398 -8.82 1 94.62 304 PHE A CA 1
ATOM 2462 C C . PHE A 1 304 ? -33.094 -10.336 -7.297 1 94.62 304 PHE A C 1
ATOM 2464 O O . PHE A 1 304 ? -32.406 -9.539 -6.656 1 94.62 304 PHE A O 1
ATOM 2471 N N . ILE A 1 305 ? -34 -11.039 -6.758 1 93.56 305 ILE A N 1
ATOM 2472 C CA . ILE A 1 305 ? -34.125 -11.141 -5.309 1 93.56 305 ILE A CA 1
ATOM 2473 C C . ILE A 1 305 ? -33.438 -12.406 -4.816 1 93.56 305 ILE A C 1
ATOM 2475 O O . ILE A 1 305 ? -33.875 -13.516 -5.137 1 93.56 305 ILE A O 1
ATOM 2479 N N . GLY A 1 306 ? -32.375 -12.219 -4.074 1 92.25 306 GLY A N 1
ATOM 2480 C CA . GLY A 1 306 ? -31.641 -13.336 -3.512 1 92.25 306 GLY A CA 1
ATOM 2481 C C . GLY A 1 306 ? -31.938 -13.578 -2.045 1 92.25 306 GLY A C 1
ATOM 2482 O O . GLY A 1 306 ? -33 -13.156 -1.546 1 92.25 306 GLY A O 1
ATOM 2483 N N . VAL A 1 307 ? -31.016 -14.305 -1.444 1 90.94 307 VAL A N 1
ATOM 2484 C CA . VAL A 1 307 ? -31.156 -14.648 -0.032 1 90.94 307 VAL A CA 1
ATOM 2485 C C . VAL A 1 307 ? -30.875 -13.414 0.824 1 90.94 307 VAL A C 1
ATOM 2487 O O . VAL A 1 307 ? -31.484 -13.242 1.889 1 90.94 307 VAL A O 1
ATOM 2490 N N . THR A 1 308 ? -30.031 -12.531 0.333 1 92.56 308 THR A N 1
ATOM 2491 C CA . THR A 1 308 ? -29.703 -11.32 1.077 1 92.56 308 THR A CA 1
ATOM 2492 C C . THR A 1 308 ? -30.547 -10.148 0.603 1 92.56 308 THR A C 1
ATOM 2494 O O . THR A 1 308 ? -30.141 -8.992 0.747 1 92.56 308 THR A O 1
ATOM 2497 N N . GLY A 1 309 ? -31.625 -10.414 -0.004 1 91.81 309 GLY A N 1
ATOM 2498 C CA . GLY A 1 309 ? -32.5 -9.359 -0.498 1 91.81 309 GLY A CA 1
ATOM 2499 C C . GLY A 1 309 ? -32.25 -9.008 -1.952 1 91.81 309 GLY A C 1
ATOM 2500 O O . GLY A 1 309 ? -31.953 -9.883 -2.766 1 91.81 309 GLY A O 1
ATOM 2501 N N . GLN A 1 310 ? -32.438 -7.785 -2.256 1 94.31 310 GLN A N 1
ATOM 2502 C CA . GLN A 1 310 ? -32.281 -7.328 -3.627 1 94.31 310 GLN A CA 1
ATOM 2503 C C . GLN A 1 310 ? -30.812 -7.43 -4.055 1 94.31 310 GLN A C 1
ATOM 2505 O O . GLN A 1 310 ? -29.922 -6.965 -3.34 1 94.31 310 GLN A O 1
ATOM 2510 N N . VAL A 1 311 ? -30.578 -8.07 -5.176 1 96.81 311 VAL A N 1
ATOM 2511 C CA . VAL A 1 311 ? -29.25 -8.125 -5.781 1 96.81 311 VAL A CA 1
ATOM 2512 C C . VAL A 1 311 ? -29.281 -7.414 -7.133 1 96.81 311 VAL A C 1
ATOM 2514 O O . VAL A 1 311 ? -29.766 -7.961 -8.125 1 96.81 311 VAL A O 1
ATOM 2517 N N . LEU A 1 312 ? -28.844 -6.211 -7.055 1 97.19 312 LEU A N 1
ATOM 2518 C CA . LEU A 1 312 ? -28.734 -5.422 -8.273 1 97.19 312 LEU A CA 1
ATOM 2519 C C . LEU A 1 312 ? -27.281 -5.391 -8.781 1 97.19 312 LEU A C 1
ATOM 2521 O O . LEU A 1 312 ? -26.375 -5.016 -8.039 1 97.19 312 LEU A O 1
ATOM 2525 N N . ILE A 1 313 ? -27.062 -5.797 -10.023 1 96.25 313 ILE A N 1
ATOM 2526 C CA . ILE A 1 3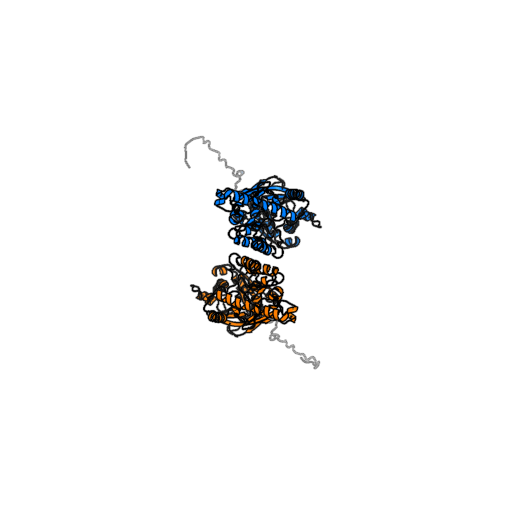13 ? -25.734 -5.867 -10.633 1 96.25 313 ILE A CA 1
ATOM 2527 C C . ILE A 1 313 ? -25.594 -4.781 -11.695 1 96.25 313 ILE A C 1
ATOM 2529 O O . ILE A 1 313 ? -26.453 -4.641 -12.562 1 96.25 313 ILE A O 1
ATOM 2533 N N . ASN A 1 314 ? -24.547 -4.02 -11.625 1 93.19 314 ASN A N 1
ATOM 2534 C CA . ASN A 1 314 ? -24.359 -2.934 -12.578 1 93.19 314 ASN A CA 1
ATOM 2535 C C . ASN A 1 314 ? -23.688 -3.428 -13.859 1 93.19 314 ASN A C 1
ATOM 2537 O O . ASN A 1 314 ? -23.594 -4.633 -14.094 1 93.19 314 ASN A O 1
ATOM 2541 N N . ASN A 1 315 ? -23.219 -2.49 -14.711 1 91.94 315 ASN A N 1
ATOM 2542 C CA . ASN A 1 315 ? -22.672 -2.822 -16.016 1 91.94 315 ASN A CA 1
ATOM 2543 C C . ASN A 1 315 ? -21.266 -3.422 -15.898 1 91.94 315 ASN A C 1
ATOM 2545 O O . ASN A 1 315 ? -20.75 -3.992 -16.859 1 91.94 315 ASN A O 1
ATOM 2549 N N . LYS A 1 316 ? -20.719 -3.361 -14.727 1 93.38 316 LYS A N 1
ATOM 2550 C CA . LYS A 1 316 ? -19.391 -3.943 -14.492 1 93.38 316 LYS A CA 1
ATOM 2551 C C . LYS A 1 316 ? -19.5 -5.258 -13.727 1 93.38 316 LYS A C 1
ATOM 2553 O O . LYS A 1 316 ? -18.5 -5.77 -13.219 1 93.38 316 LYS A O 1
ATOM 2558 N N . ALA A 1 317 ? -20.703 -5.789 -13.609 1 95.62 317 ALA A N 1
ATOM 2559 C CA . ALA A 1 317 ? -21 -7.035 -12.914 1 95.62 317 ALA A CA 1
ATOM 2560 C C . ALA A 1 317 ? -20.672 -6.934 -11.43 1 95.62 317 ALA A C 1
ATOM 2562 O O . ALA A 1 317 ? -20.203 -7.902 -10.82 1 95.62 317 ALA A O 1
ATOM 2563 N N . ILE A 1 318 ? -20.844 -5.766 -10.875 1 95.81 318 ILE A N 1
ATOM 2564 C CA . ILE A 1 318 ? -20.656 -5.508 -9.453 1 95.81 318 ILE A CA 1
ATOM 2565 C C . ILE A 1 318 ? -21.984 -5.18 -8.797 1 95.81 318 ILE A C 1
ATOM 2567 O O . ILE A 1 318 ? -22.781 -4.402 -9.336 1 95.81 318 ILE A O 1
ATOM 2571 N N . ARG A 1 319 ? -22.141 -5.762 -7.711 1 96.69 319 ARG A N 1
ATOM 2572 C CA . ARG A 1 319 ? -23.391 -5.504 -7 1 96.69 319 ARG A CA 1
ATOM 2573 C C . ARG A 1 319 ? -23.438 -4.07 -6.48 1 96.69 319 ARG A C 1
ATOM 2575 O O . ARG A 1 319 ? -22.453 -3.564 -5.949 1 96.69 319 ARG A O 1
ATOM 2582 N N . VAL A 1 320 ? -24.547 -3.443 -6.711 1 96.38 320 VAL A N 1
ATOM 2583 C CA . VAL A 1 320 ? -24.906 -2.178 -6.074 1 96.38 320 VAL A CA 1
ATOM 2584 C C . VAL A 1 320 ? -25.938 -2.42 -4.98 1 96.38 320 VAL A C 1
ATOM 2586 O O . VAL A 1 320 ? -27.141 -2.514 -5.266 1 96.38 320 VAL A O 1
ATOM 2589 N N . PRO A 1 321 ? -25.484 -2.441 -3.77 1 96.62 321 PRO A N 1
ATOM 2590 C CA . PRO A 1 321 ? -26.422 -2.773 -2.695 1 96.62 321 PRO A CA 1
ATOM 2591 C C . PRO A 1 321 ? -27.391 -1.631 -2.385 1 96.62 321 PRO A C 1
ATOM 2593 O O . PRO A 1 321 ? -27.031 -0.46 -2.543 1 96.62 321 PRO A O 1
ATOM 2596 N N . SER A 1 322 ? -28.578 -2.012 -1.978 1 97.12 322 SER A N 1
ATOM 2597 C CA . SER A 1 322 ? -29.438 -1.071 -1.265 1 97.12 322 SER A CA 1
ATOM 2598 C C . SER A 1 322 ? -29 -0.916 0.188 1 97.12 322 SER A C 1
ATOM 2600 O O . SER A 1 322 ? -28.5 -1.866 0.799 1 97.12 322 SER A O 1
ATOM 2602 N N . TYR A 1 323 ? -29.203 0.308 0.626 1 97.81 323 TYR A N 1
ATOM 2603 C CA . TYR A 1 323 ? -28.75 0.587 1.981 1 97.81 323 TYR A CA 1
ATOM 2604 C C . TYR A 1 323 ? -29.891 1.055 2.863 1 97.81 323 TYR A C 1
ATOM 2606 O O . TYR A 1 323 ? -30.922 1.531 2.361 1 97.81 323 TYR A O 1
ATOM 2614 N N . ALA A 1 324 ? -29.703 0.8 4.109 1 96.25 324 ALA A N 1
ATOM 2615 C CA . ALA A 1 324 ? -30.609 1.334 5.133 1 96.25 324 ALA A CA 1
ATOM 2616 C C . ALA A 1 324 ? -29.859 2.275 6.074 1 96.25 324 ALA A C 1
ATOM 2618 O O . ALA A 1 324 ? -28.703 2.02 6.438 1 96.25 324 ALA A O 1
ATOM 2619 N N . THR A 1 325 ? -30.516 3.359 6.379 1 97.38 325 THR A N 1
ATOM 2620 C CA . THR A 1 325 ? -30 4.305 7.363 1 97.38 325 THR A CA 1
ATOM 2621 C C . THR A 1 325 ? -30.703 4.133 8.703 1 97.38 325 THR A C 1
ATOM 2623 O O . THR A 1 325 ? -31.922 4.254 8.789 1 97.38 325 THR A O 1
ATOM 2626 N N . TYR A 1 326 ? -29.906 3.906 9.703 1 96.69 326 TYR A N 1
ATOM 2627 C CA . TYR A 1 326 ? -30.453 3.646 11.031 1 96.69 326 TYR A CA 1
ATOM 2628 C C . TYR A 1 326 ? -30.203 4.828 11.961 1 96.69 326 TYR A C 1
ATOM 2630 O O . TYR A 1 326 ? -29.141 5.441 11.93 1 96.69 326 TYR A O 1
ATOM 2638 N N . HIS A 1 327 ? -31.203 5.176 12.688 1 97.31 327 HIS A N 1
ATOM 2639 C CA . HIS A 1 327 ? -31.078 6.078 13.828 1 97.31 327 HIS A CA 1
ATOM 2640 C C . HIS A 1 327 ? -30.953 5.301 15.133 1 97.31 327 HIS A C 1
ATOM 2642 O O . HIS A 1 327 ? -31.75 4.41 15.406 1 97.31 327 HIS A O 1
ATOM 2648 N N . THR A 1 328 ? -29.859 5.594 15.852 1 96.5 328 THR A N 1
ATOM 2649 C CA . THR A 1 328 ? -29.625 4.891 17.109 1 96.5 328 THR A CA 1
ATOM 2650 C C . THR A 1 328 ? -30.188 5.68 18.281 1 96.5 328 THR A C 1
ATOM 2652 O O . THR A 1 328 ? -29.938 6.883 18.406 1 96.5 328 THR A O 1
ATOM 2655 N N . LYS A 1 329 ? -30.953 4.98 19.094 1 94.5 329 LYS A N 1
ATOM 2656 C CA . LYS A 1 329 ? -31.5 5.594 20.297 1 94.5 329 LYS A CA 1
ATOM 2657 C C . LYS A 1 329 ? -31.688 4.555 21.406 1 94.5 329 LYS A C 1
ATOM 2659 O O . LYS A 1 329 ? -32.344 3.541 21.203 1 94.5 329 LYS A O 1
ATOM 2664 N N . ASN A 1 330 ? -31.078 4.793 22.562 1 92.94 330 ASN A N 1
ATOM 2665 C CA . ASN A 1 330 ? -31.172 3.93 23.734 1 92.94 330 ASN A CA 1
ATOM 2666 C C . ASN A 1 330 ? -30.828 2.482 23.391 1 92.94 330 ASN A C 1
ATOM 2668 O O . ASN A 1 330 ? -31.547 1.559 23.781 1 92.94 330 ASN A O 1
ATOM 2672 N N . GLY A 1 331 ? -29.938 2.326 22.531 1 90.81 331 GLY A N 1
ATOM 2673 C CA . GLY A 1 331 ? -29.438 1 22.219 1 90.81 331 GLY A CA 1
ATOM 2674 C C . GLY A 1 331 ? -30.234 0.289 21.141 1 90.81 331 GLY A C 1
ATOM 2675 O O . GLY A 1 331 ? -29.984 -0.881 20.859 1 90.81 331 GLY A O 1
ATOM 2676 N N . THR A 1 332 ? -31.156 0.913 20.609 1 92.44 332 THR A N 1
ATOM 2677 C CA . THR A 1 332 ? -31.938 0.342 19.531 1 92.44 332 THR A CA 1
ATOM 2678 C C . THR A 1 332 ? -31.703 1.098 18.234 1 92.44 332 THR A C 1
ATOM 2680 O O . THR A 1 332 ? -31.359 2.279 18.25 1 92.44 332 THR A O 1
ATOM 2683 N N . MET A 1 333 ? -31.844 0.354 17.156 1 93.19 333 MET A N 1
ATOM 2684 C CA . MET A 1 333 ? -31.656 0.95 15.836 1 93.19 333 MET A CA 1
ATOM 2685 C C . MET A 1 333 ? -32.938 0.858 15.016 1 93.19 333 MET A C 1
ATOM 2687 O O . MET A 1 333 ? -33.531 -0.217 14.898 1 93.19 333 MET A O 1
ATOM 2691 N N . LYS A 1 334 ? -33.375 1.971 14.531 1 94.25 334 LYS A N 1
ATOM 2692 C CA . LYS A 1 334 ? -34.562 2.027 13.695 1 94.25 334 LYS A CA 1
ATOM 2693 C C . LYS A 1 334 ? -34.25 2.605 12.32 1 94.25 334 LYS A C 1
ATOM 2695 O O . LYS A 1 334 ? -33.5 3.564 12.211 1 94.25 334 LYS A O 1
ATOM 2700 N N . ILE A 1 335 ? -34.844 2.01 11.32 1 95.56 335 ILE A N 1
ATOM 2701 C CA . ILE A 1 335 ? -34.625 2.494 9.961 1 95.56 335 ILE A CA 1
ATOM 2702 C C . ILE A 1 335 ? -35.375 3.814 9.75 1 95.56 335 ILE A C 1
ATOM 2704 O O . ILE A 1 335 ? -36.562 3.908 10.016 1 95.56 335 ILE A O 1
ATOM 2708 N N . VAL A 1 336 ? -34.625 4.793 9.289 1 96.94 336 VAL A N 1
ATOM 2709 C CA . VAL A 1 336 ? -35.25 6.109 9.117 1 96.94 336 VAL A CA 1
ATOM 2710 C C . VAL A 1 336 ? -35.219 6.5 7.645 1 96.94 336 VAL A C 1
ATOM 2712 O O . VAL A 1 336 ? -36.094 7.254 7.184 1 96.94 336 VAL A O 1
ATOM 2715 N N . VAL A 1 337 ? -34.312 6.09 6.898 1 97.19 337 VAL A N 1
ATOM 2716 C CA . VAL A 1 337 ? -34.188 6.348 5.465 1 97.19 337 VAL A CA 1
ATOM 2717 C C . VAL A 1 337 ? -33.75 5.086 4.742 1 97.19 337 VAL A C 1
ATOM 2719 O O . VAL A 1 337 ? -32.844 4.391 5.207 1 97.19 337 VAL A O 1
ATOM 2722 N N . GLU A 1 338 ? -34.406 4.754 3.674 1 96.81 338 GLU A N 1
ATOM 2723 C CA . GLU A 1 338 ? -33.969 3.672 2.795 1 96.81 338 GLU A CA 1
ATOM 2724 C C . GLU A 1 338 ? -33.344 4.219 1.521 1 96.81 338 GLU A C 1
ATOM 2726 O O . GLU A 1 338 ? -33.875 5.137 0.897 1 96.81 338 GLU A O 1
ATOM 2731 N N . LEU A 1 339 ? -32.188 3.748 1.256 1 97.75 339 LEU A N 1
ATOM 2732 C CA . LEU A 1 339 ? -31.469 4.086 0.028 1 97.75 339 LEU A CA 1
ATOM 2733 C C . LEU A 1 339 ? -31.516 2.93 -0.965 1 97.75 339 LEU A C 1
ATOM 2735 O O . LEU A 1 339 ? -30.641 2.064 -0.96 1 97.75 339 LEU A O 1
ATOM 2739 N N . THR A 1 340 ? -32.469 2.979 -1.832 1 96.75 340 THR A N 1
ATOM 2740 C CA . THR A 1 340 ? -32.719 1.861 -2.734 1 96.75 340 THR A CA 1
ATOM 2741 C C . THR A 1 340 ? -31.906 1.997 -4.016 1 96.75 340 THR A C 1
ATOM 2743 O O . THR A 1 340 ? -31.891 3.062 -4.637 1 96.75 340 THR A O 1
ATOM 2746 N N . ALA A 1 341 ? -31.25 0.932 -4.363 1 96.75 341 ALA A N 1
ATOM 2747 C CA . ALA A 1 341 ? -30.469 0.906 -5.602 1 96.75 341 ALA A CA 1
ATOM 2748 C C . ALA A 1 341 ? -31.359 0.662 -6.809 1 96.75 341 ALA A C 1
ATOM 2750 O O . ALA A 1 341 ? -32.281 -0.162 -6.754 1 96.75 341 ALA A O 1
ATOM 2751 N N . ARG A 1 342 ? -31.109 1.398 -7.836 1 94.44 342 ARG A N 1
ATOM 2752 C CA . ARG A 1 342 ? -31.844 1.245 -9.094 1 94.44 342 ARG A CA 1
ATOM 2753 C C . ARG A 1 342 ? -30.906 1.37 -10.289 1 94.44 342 ARG A C 1
ATOM 2755 O O . ARG A 1 342 ? -29.859 2.029 -10.203 1 94.44 342 ARG A O 1
ATOM 2762 N N . LEU A 1 343 ? -31.25 0.714 -11.305 1 91.12 343 LEU A N 1
ATOM 2763 C CA . LEU A 1 343 ? -30.484 0.893 -12.539 1 91.12 343 LEU A CA 1
ATOM 2764 C C . LEU A 1 343 ? -30.734 2.27 -13.141 1 91.12 343 LEU A C 1
ATOM 2766 O O . LEU A 1 343 ? -31.875 2.766 -13.109 1 91.12 343 LEU A O 1
ATOM 2770 N N . GLY A 1 344 ? -29.781 2.893 -13.594 1 85.88 344 GLY A N 1
ATOM 2771 C CA . GLY A 1 344 ? -29.906 4.203 -14.211 1 85.88 344 GLY A CA 1
ATOM 2772 C C . GLY A 1 344 ? -30.5 4.152 -15.609 1 85.88 344 GLY A C 1
ATOM 2773 O O . GLY A 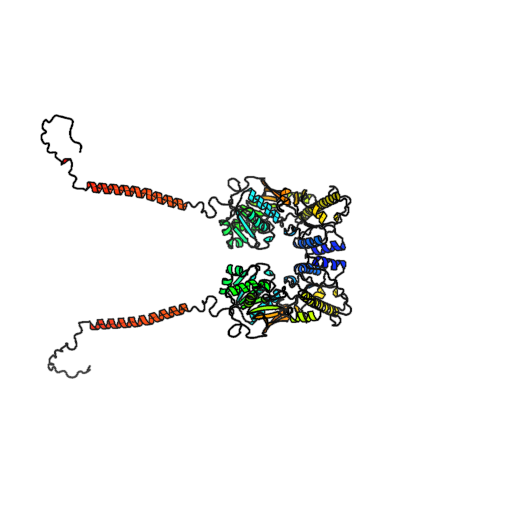1 344 ? -30.812 3.072 -16.109 1 85.88 344 GLY A O 1
ATOM 2774 N N . ASP A 1 345 ? -30.656 5.332 -16.078 1 86.56 345 ASP A N 1
ATOM 2775 C CA . ASP A 1 345 ? -31.125 5.461 -17.453 1 86.56 345 ASP A CA 1
ATOM 2776 C C . ASP A 1 345 ? -30.078 4.969 -18.438 1 86.56 345 ASP A C 1
ATOM 2778 O O . ASP A 1 345 ? -28.891 5.254 -18.297 1 86.56 345 ASP A O 1
ATOM 2782 N N . ARG A 1 346 ? -30.453 4.262 -19.422 1 83.94 346 ARG A N 1
ATOM 2783 C CA . ARG A 1 346 ? -29.562 3.633 -20.391 1 83.94 346 ARG A CA 1
ATOM 2784 C C . ARG A 1 346 ? -28.734 4.68 -21.141 1 83.94 346 ARG A C 1
ATOM 2786 O O . ARG A 1 346 ? -27.547 4.473 -21.391 1 83.94 346 ARG A O 1
ATOM 2793 N N . LEU A 1 347 ? -29.438 5.762 -21.469 1 87.06 347 LEU A N 1
ATOM 2794 C CA . LEU A 1 347 ? -28.75 6.809 -22.219 1 87.06 347 LEU A CA 1
ATOM 2795 C C . LEU A 1 347 ? -27.672 7.469 -21.375 1 87.06 347 LEU A C 1
ATOM 2797 O O . LEU A 1 347 ? -26.562 7.727 -21.859 1 87.06 347 LEU A O 1
ATOM 2801 N N . LYS A 1 348 ? -27.984 7.637 -20.109 1 86.25 348 LYS A N 1
ATOM 2802 C CA . LYS A 1 348 ? -27 8.25 -19.219 1 86.25 348 LYS A CA 1
ATOM 2803 C C . LYS A 1 348 ? -25.859 7.289 -18.906 1 86.25 348 LYS A C 1
ATOM 2805 O O . LYS A 1 348 ? -24.703 7.715 -18.781 1 86.25 348 LYS A O 1
ATOM 2810 N N . CYS A 1 349 ? -26.188 6.062 -18.828 1 88.06 349 CYS A N 1
ATOM 2811 C CA . CYS A 1 349 ? -25.188 5.039 -18.547 1 88.06 349 CYS A CA 1
ATOM 2812 C C . CYS A 1 349 ? -24.172 4.949 -19.672 1 88.06 349 CYS A C 1
ATOM 2814 O O . CYS A 1 349 ? -22.984 4.73 -19.422 1 88.06 349 CYS A O 1
ATOM 2816 N N . ALA A 1 350 ? -24.609 5.152 -20.891 1 86.81 350 ALA A N 1
ATOM 2817 C CA . ALA A 1 350 ? -23.719 5.09 -22.047 1 86.81 350 ALA A CA 1
ATOM 2818 C C . ALA A 1 350 ? -22.734 6.258 -22.047 1 86.81 350 ALA A C 1
ATOM 2820 O O . ALA A 1 350 ? -21.625 6.145 -22.562 1 86.81 350 ALA A O 1
ATOM 2821 N N . MET A 1 351 ? -23.172 7.344 -21.406 1 84.19 351 MET A N 1
ATOM 2822 C CA . MET A 1 351 ? -22.344 8.555 -21.391 1 84.19 351 MET A CA 1
ATOM 2823 C C . MET A 1 351 ? -21.344 8.516 -20.25 1 84.19 351 MET A C 1
ATOM 2825 O O . MET A 1 351 ? -20.219 8.992 -20.375 1 84.19 351 MET A O 1
ATOM 2829 N N . SER A 1 352 ? -21.828 7.984 -19.156 1 82.94 352 SER A N 1
ATOM 2830 C CA . SER A 1 352 ? -20.969 7.938 -17.969 1 82.94 352 SER A CA 1
ATOM 2831 C C . SER A 1 352 ? -21.172 6.637 -17.203 1 82.94 352 SER A C 1
ATOM 2833 O O . SER A 1 352 ? -22.312 6.281 -16.859 1 82.94 352 SER A O 1
ATOM 2835 N N . GLU A 1 353 ? -20.062 6.035 -16.891 1 78.88 353 GLU A N 1
ATOM 2836 C CA . GLU A 1 353 ? -20.109 4.773 -16.156 1 78.88 353 GLU A CA 1
ATOM 2837 C C . GLU A 1 353 ? -20.703 4.961 -14.766 1 78.88 353 GLU A C 1
ATOM 2839 O O . GLU A 1 353 ? -21.266 4.023 -14.195 1 78.88 353 GLU A O 1
ATOM 2844 N N . ASN A 1 354 ? -20.641 6.152 -14.281 1 76.94 354 ASN A N 1
ATOM 2845 C CA . ASN A 1 354 ? -21.109 6.434 -12.93 1 76.94 354 ASN A CA 1
ATOM 2846 C C . ASN A 1 354 ? -22.625 6.602 -12.898 1 76.94 354 ASN A C 1
ATOM 2848 O O . ASN A 1 354 ? -23.234 6.594 -11.828 1 76.94 354 ASN A O 1
ATOM 2852 N N . ASP A 1 355 ? -23.281 6.621 -14.062 1 84.94 355 ASP A N 1
ATOM 2853 C CA . ASP A 1 355 ? -24.719 6.883 -14.109 1 84.94 355 ASP A CA 1
ATOM 2854 C C . ASP A 1 355 ? -25.484 5.613 -14.445 1 84.94 355 ASP A C 1
ATOM 2856 O O . ASP A 1 355 ? -26.688 5.672 -14.742 1 84.94 355 ASP A O 1
ATOM 2860 N N . CYS A 1 356 ? -24.859 4.539 -14.375 1 89.19 356 CYS A N 1
ATOM 2861 C CA . CYS A 1 356 ? -25.516 3.283 -14.727 1 89.19 356 CYS A CA 1
ATOM 2862 C C . CYS A 1 356 ? -26.359 2.775 -13.562 1 89.19 356 CYS A C 1
ATOM 2864 O O . CYS A 1 356 ? -27.172 1.869 -13.734 1 89.19 356 CYS A O 1
ATOM 2866 N N . SER A 1 357 ? -26.125 3.287 -12.414 1 92.38 357 SER A N 1
ATOM 2867 C CA . SER A 1 357 ? -26.906 2.98 -11.219 1 92.38 357 SER A CA 1
ATOM 2868 C C . SER A 1 357 ? -27.031 4.195 -10.312 1 92.38 357 SER A C 1
ATOM 2870 O O . SER A 1 357 ? -26.266 5.156 -10.445 1 92.38 357 SER A O 1
ATOM 2872 N N . GLU A 1 358 ? -28.031 4.184 -9.531 1 92.81 358 GLU A N 1
ATOM 2873 C CA . GLU A 1 358 ? -28.219 5.285 -8.594 1 92.81 358 GLU A CA 1
ATOM 2874 C C . GLU A 1 358 ? -28.922 4.816 -7.316 1 92.81 358 GLU A C 1
ATOM 2876 O O . GLU A 1 358 ? -29.5 3.732 -7.289 1 92.81 358 GLU A O 1
ATOM 2881 N N . HIS A 1 359 ? -28.703 5.566 -6.324 1 96.56 359 HIS A N 1
ATOM 2882 C CA . HIS A 1 359 ? -29.438 5.355 -5.082 1 96.56 359 HIS A CA 1
ATOM 2883 C C . HIS A 1 359 ? -30.547 6.387 -4.922 1 96.56 359 HIS A C 1
ATOM 2885 O O . HIS A 1 359 ? -30.328 7.578 -5.156 1 96.56 359 HIS A O 1
ATOM 2891 N N . VAL A 1 360 ? -31.688 5.898 -4.613 1 96.5 360 VAL A N 1
ATOM 2892 C CA . VAL A 1 360 ? -32.812 6.77 -4.363 1 96.5 360 VAL A CA 1
ATOM 2893 C C . VAL A 1 360 ? -33.188 6.73 -2.879 1 96.5 360 VAL A C 1
ATOM 2895 O O . VAL A 1 360 ? -33.375 5.652 -2.309 1 96.5 360 VAL A O 1
ATOM 2898 N N . ALA A 1 361 ? -33.312 7.91 -2.328 1 97.25 361 ALA A N 1
ATOM 2899 C CA . ALA A 1 361 ? -33.594 8.008 -0.896 1 97.25 361 ALA A CA 1
ATOM 2900 C C . ALA A 1 361 ? -35.094 8.062 -0.626 1 97.25 361 ALA A C 1
ATOM 2902 O O . ALA A 1 361 ? -35.812 8.773 -1.315 1 97.25 361 ALA A O 1
ATOM 2903 N N . HIS A 1 362 ? -35.531 7.238 0.287 1 96.19 362 HIS A N 1
ATOM 2904 C CA . HIS A 1 362 ? -36.906 7.238 0.766 1 96.19 362 HIS A CA 1
ATOM 2905 C C . HIS A 1 362 ? -36.969 7.367 2.285 1 96.19 362 HIS A C 1
ATOM 2907 O O . HIS A 1 362 ? -36.5 6.469 3.004 1 96.19 362 HIS A O 1
ATOM 2913 N N . GLU A 1 363 ? -37.562 8.461 2.738 1 95.69 363 GLU A N 1
ATOM 2914 C CA . GLU A 1 363 ? -37.719 8.648 4.176 1 95.69 363 GLU A CA 1
ATOM 2915 C C . GLU A 1 363 ? -38.812 7.762 4.738 1 95.69 363 GLU A C 1
ATOM 2917 O O . GLU A 1 363 ? -39.969 7.824 4.273 1 95.69 363 GLU A O 1
ATOM 2922 N N . THR A 1 364 ? -38.469 6.898 5.652 1 94.75 364 THR A N 1
ATOM 2923 C CA . THR A 1 364 ? -39.469 6.023 6.27 1 94.75 364 THR A CA 1
ATOM 2924 C C . THR A 1 364 ? -40.031 6.66 7.535 1 94.75 364 THR A C 1
ATOM 2926 O O . THR A 1 364 ? -41.156 6.352 7.938 1 94.75 364 THR A O 1
ATOM 2929 N N . MET A 1 365 ? -39.25 7.445 8.172 1 92.94 365 MET A N 1
ATOM 2930 C CA . MET A 1 365 ? -39.656 8.164 9.375 1 92.94 365 MET A CA 1
ATOM 2931 C C . MET A 1 365 ? -39.25 9.625 9.305 1 92.94 365 MET A C 1
ATOM 2933 O O . MET A 1 365 ? -38.094 9.938 8.953 1 92.94 365 MET A O 1
ATOM 2937 N N . SER A 1 366 ? -40.25 10.453 9.633 1 90.62 366 SER A N 1
ATOM 2938 C CA . SER A 1 366 ? -39.938 11.883 9.664 1 90.62 366 SER A CA 1
ATOM 2939 C C . SER A 1 366 ? -39.781 12.383 11.094 1 90.62 366 SER A C 1
ATOM 2941 O O . SER A 1 366 ? -40.344 11.789 12.023 1 90.62 366 SER A O 1
ATOM 2943 N N . HIS A 1 367 ? -39.062 13.375 11.312 1 91.25 367 HIS A N 1
ATOM 2944 C CA . HIS A 1 367 ? -38.906 14.047 12.594 1 91.25 367 HIS A CA 1
ATOM 2945 C C . HIS A 1 367 ? -38.438 13.078 13.672 1 91.25 367 HIS A C 1
ATOM 2947 O O . HIS A 1 367 ? -39 13.023 14.758 1 91.25 367 HIS A O 1
ATOM 2953 N N . TYR A 1 368 ? -37.406 12.375 13.383 1 92.38 368 TYR A N 1
ATOM 2954 C CA . TYR A 1 368 ? -36.969 11.32 14.273 1 92.38 368 TYR A CA 1
ATOM 2955 C C . TYR A 1 368 ? -35.781 11.789 15.102 1 92.38 368 TYR A C 1
ATOM 2957 O O . TYR A 1 368 ? -35.406 11.148 16.094 1 92.38 368 TYR A O 1
ATOM 2965 N N . TYR A 1 369 ? -35.219 12.898 14.781 1 93.31 369 TYR A N 1
ATOM 2966 C CA . TYR A 1 369 ? -34 13.336 15.438 1 93.31 369 TYR A CA 1
ATOM 2967 C C . TYR A 1 369 ? -34.281 14.016 16.766 1 93.31 369 TYR A C 1
ATOM 2969 O O . TYR A 1 369 ? -35.438 14.414 17.031 1 93.31 369 TYR A O 1
ATOM 2977 N N . SER A 1 370 ? -33.344 14.172 17.672 1 92.19 370 SER A N 1
ATOM 2978 C CA . SER A 1 370 ? -33.562 14.625 19.047 1 92.19 370 SER A CA 1
ATOM 2979 C C . SER A 1 370 ? -33.625 16.141 19.125 1 92.19 370 SER A C 1
ATOM 2981 O O . SER A 1 370 ? -33.688 16.719 20.219 1 92.19 370 SER A O 1
ATOM 2983 N N . THR A 1 371 ? -33.719 16.781 18.047 1 91.06 371 THR A N 1
ATOM 2984 C CA . THR A 1 371 ? -33.938 18.234 18.078 1 91.06 371 THR A CA 1
ATOM 2985 C C . THR A 1 371 ? -35.344 18.562 18.562 1 91.06 371 THR A C 1
ATOM 2987 O O . THR A 1 371 ? -36.188 17.672 18.688 1 91.06 371 THR A O 1
ATOM 2990 N N . ALA A 1 372 ? -35.594 19.781 18.875 1 88.75 372 ALA A N 1
ATOM 2991 C CA . ALA A 1 372 ? -36.875 20.203 19.438 1 88.75 372 ALA A CA 1
ATOM 2992 C C . ALA A 1 372 ? -38.031 19.859 18.5 1 88.75 372 ALA A C 1
ATOM 2994 O O . ALA A 1 372 ? -39.094 19.422 18.953 1 88.75 372 ALA A O 1
ATOM 2995 N N . ASP A 1 373 ? -37.875 19.969 17.219 1 90.44 373 ASP A N 1
ATOM 2996 C CA . ASP A 1 373 ? -38.906 19.703 16.234 1 90.44 373 ASP A CA 1
ATOM 2997 C C . ASP A 1 373 ? -38.75 18.312 15.617 1 90.44 373 ASP A C 1
ATOM 2999 O O . ASP A 1 373 ? -39.562 17.922 14.766 1 90.44 373 ASP A O 1
ATOM 3003 N N . GLY A 1 374 ? -37.75 17.625 15.969 1 91.31 374 GLY A N 1
ATOM 3004 C CA . GLY A 1 374 ? -37.5 16.297 15.438 1 91.31 374 GLY A CA 1
ATOM 3005 C C . GLY A 1 374 ? -36.812 16.297 14.086 1 91.31 374 GLY A C 1
ATOM 3006 O O . GLY A 1 374 ? -36.531 15.242 13.516 1 91.31 374 GLY A O 1
ATOM 3007 N N . ALA A 1 375 ? -36.562 17.5 13.625 1 92.44 375 ALA A N 1
ATOM 3008 C CA . ALA A 1 375 ? -35.938 17.641 12.312 1 92.44 375 ALA A CA 1
ATOM 3009 C C . ALA A 1 375 ? -34.406 17.5 12.414 1 92.44 375 ALA A C 1
ATOM 3011 O O . ALA A 1 375 ? -33.844 17.719 13.484 1 92.44 375 ALA A O 1
ATOM 3012 N N . MET A 1 376 ? -33.75 17.141 11.273 1 94.75 376 MET A N 1
ATOM 3013 C CA . MET A 1 376 ? -32.312 17.078 11.227 1 94.75 376 MET A CA 1
ATOM 3014 C C . MET A 1 376 ? -31.688 18.469 11.352 1 94.75 376 MET A C 1
ATOM 3016 O O . MET A 1 376 ? -32.188 19.438 10.781 1 94.75 376 MET A O 1
ATOM 3020 N N . PRO A 1 377 ? -30.672 18.594 12.164 1 93.69 377 PRO A N 1
ATOM 3021 C CA . PRO A 1 377 ? -30.047 19.922 12.328 1 93.69 377 PRO A CA 1
ATOM 3022 C C . PRO A 1 377 ? -29.359 20.406 11.055 1 93.69 377 PRO A C 1
ATOM 3024 O O . PRO A 1 377 ? -28.984 19.594 10.203 1 93.69 377 PRO A O 1
ATOM 3027 N N . PRO A 1 378 ? -29.25 21.688 10.953 1 92.25 378 PRO A N 1
ATOM 3028 C CA . PRO A 1 378 ? -28.516 22.25 9.812 1 92.25 378 PRO A CA 1
ATOM 3029 C C . PRO A 1 378 ? -27 22 9.914 1 92.25 378 PRO A C 1
ATOM 3031 O O . PRO A 1 378 ? -26.516 21.594 10.969 1 92.25 378 PRO A O 1
ATOM 3034 N N . ASP A 1 379 ? -26.266 22.203 8.812 1 92.62 379 ASP A N 1
ATOM 3035 C CA . ASP A 1 379 ? -24.844 21.938 8.758 1 92.62 379 ASP A CA 1
ATOM 3036 C C . ASP A 1 379 ? -24.047 23.109 9.344 1 92.62 379 ASP A C 1
ATOM 3038 O O . ASP A 1 379 ? -22.812 23.016 9.492 1 92.62 379 ASP A O 1
ATOM 3042 N N . MET A 1 380 ? -24.703 24.203 9.562 1 89 380 MET A N 1
ATOM 3043 C CA . MET A 1 380 ? -24.094 25.359 10.203 1 89 380 MET A CA 1
ATOM 3044 C C . MET A 1 380 ? -25.031 25.984 11.234 1 89 380 MET A C 1
ATOM 3046 O O . MET A 1 380 ? -26.219 26.125 10.984 1 89 380 MET A O 1
ATOM 3050 N N . PRO A 1 381 ? -24.375 26.297 12.398 1 86.5 381 PRO A N 1
ATOM 3051 C CA . PRO A 1 381 ? -25.219 26.984 13.375 1 86.5 381 PRO A CA 1
ATOM 3052 C C . PRO A 1 381 ? -25.734 28.328 12.859 1 86.5 381 PRO A C 1
ATOM 3054 O O . PRO A 1 381 ? -25.141 28.922 11.953 1 86.5 381 PRO A O 1
ATOM 3057 N N . LYS A 1 382 ? -26.797 28.719 13.414 1 82.88 382 LYS A N 1
ATOM 3058 C CA . LYS A 1 382 ? -27.438 29.953 12.984 1 82.88 382 LYS A CA 1
ATOM 3059 C C . LYS A 1 382 ? -26.469 31.141 13.078 1 82.88 382 LYS A C 1
ATOM 3061 O O . LYS A 1 382 ? -26.453 32 12.195 1 82.88 382 LYS A O 1
ATOM 3066 N N . CYS A 1 383 ? -25.562 31.062 14.055 1 81.81 383 CYS A N 1
ATOM 3067 C CA . CYS A 1 383 ? -24.641 32.188 14.266 1 81.81 383 CYS A CA 1
ATOM 3068 C C . CYS A 1 383 ? -23.25 31.859 13.742 1 81.81 383 CYS A C 1
ATOM 3070 O O . CYS A 1 383 ? -22.281 32.562 14.047 1 81.81 383 CYS A O 1
ATOM 3072 N N . GLY A 1 384 ? -23.141 30.906 12.984 1 83.38 384 GLY A N 1
ATOM 3073 C CA . GLY A 1 384 ? -21.828 30.469 12.523 1 83.38 384 GLY A CA 1
ATOM 3074 C C . GLY A 1 384 ? -21.094 29.625 13.547 1 83.38 384 GLY A C 1
ATOM 3075 O O . GLY A 1 384 ? -21.547 29.484 14.68 1 83.38 384 GLY A O 1
ATOM 3076 N N . PHE A 1 385 ? -19.938 29.156 13.164 1 84.81 385 PHE A N 1
ATOM 3077 C CA . PHE A 1 385 ? -19.172 28.297 14.055 1 84.81 385 PHE A CA 1
ATOM 3078 C C . PHE A 1 385 ? -18.516 29.109 15.156 1 84.81 385 PHE A C 1
ATOM 3080 O O . PHE A 1 385 ? -18.406 28.641 16.297 1 84.81 385 PHE A O 1
ATOM 3087 N N . ASP A 1 386 ? -18.078 30.328 14.758 1 77 386 ASP A N 1
ATOM 3088 C CA . ASP A 1 386 ? -17.406 31.188 15.711 1 77 386 ASP A CA 1
ATOM 3089 C C . ASP A 1 386 ? -18.359 32.219 16.297 1 77 386 ASP A C 1
ATOM 3091 O O . ASP A 1 386 ? -17.953 33.062 17.109 1 77 386 ASP A O 1
ATOM 3095 N N . GLY A 1 387 ? -19.516 32.188 15.945 1 74.31 387 GLY A N 1
ATOM 3096 C CA . GLY A 1 387 ? -20.469 33.156 16.438 1 74.31 387 GLY A CA 1
ATOM 3097 C C . GLY A 1 387 ? -20.391 34.469 15.711 1 74.31 387 GLY A C 1
ATOM 3098 O O . GLY A 1 387 ? -21.078 35.438 16.078 1 74.31 387 GLY A O 1
ATOM 3099 N N . GLY A 1 388 ? -19.562 34.531 14.773 1 70.5 388 GLY A N 1
ATOM 3100 C CA . GLY A 1 388 ? -19.297 35.781 14.078 1 70.5 388 GLY A CA 1
ATOM 3101 C C . GLY A 1 388 ? -20.5 36.344 13.359 1 70.5 388 GLY A C 1
ATOM 3102 O O . GLY A 1 388 ? -20.672 37.562 13.242 1 70.5 388 GLY A O 1
ATOM 3103 N N . LEU A 1 389 ? -21.359 35.438 12.977 1 73.88 389 LEU A N 1
ATOM 3104 C CA . LEU A 1 389 ? -22.531 35.875 12.211 1 73.88 389 LEU A CA 1
ATOM 3105 C C . LEU A 1 389 ? -23.547 36.562 13.109 1 73.88 389 LEU A C 1
ATOM 3107 O O . LEU A 1 389 ? -24.422 37.281 12.625 1 73.88 389 LEU A O 1
ATOM 3111 N N . CYS A 1 390 ? -23.406 36.281 14.359 1 75.75 390 CYS A N 1
ATOM 3112 C CA . CYS A 1 390 ? -24.312 36.906 15.305 1 75.75 390 CYS A CA 1
ATOM 3113 C C . CYS A 1 390 ? -23.594 37.969 16.125 1 75.75 390 CYS A C 1
ATOM 3115 O O . CYS A 1 390 ? -24.062 38.344 17.203 1 75.75 390 CYS A O 1
ATOM 3117 N N . ASP A 1 391 ? -22.438 38.344 15.711 1 76.56 391 ASP A N 1
ATOM 3118 C CA . ASP A 1 391 ? -21.734 39.375 16.438 1 76.56 391 ASP A CA 1
ATOM 3119 C C . ASP A 1 391 ? -22.281 40.781 16.047 1 76.56 391 ASP A C 1
ATOM 3121 O O . ASP A 1 391 ? -21.875 41.344 15.047 1 76.56 391 ASP A O 1
ATOM 3125 N N . TYR A 1 392 ? -23.156 41.156 16.922 1 78.62 392 TYR A N 1
ATOM 3126 C CA . TYR A 1 392 ? -23.812 42.438 16.672 1 78.62 392 TYR A CA 1
ATOM 3127 C C . TYR A 1 392 ? -23.078 43.562 17.375 1 78.62 392 TYR A C 1
ATOM 3129 O O . TYR A 1 392 ? -23.625 44.625 17.578 1 78.62 392 TYR A O 1
ATOM 3137 N N . THR A 1 393 ? -21.828 43.188 17.75 1 80.94 393 THR A N 1
ATOM 3138 C CA . THR A 1 393 ? -21.078 44.188 18.516 1 80.94 393 THR A CA 1
ATOM 3139 C C . THR A 1 393 ? -20.922 45.469 17.734 1 80.94 393 THR A C 1
ATOM 3141 O O . THR A 1 393 ? -21.078 46.562 18.297 1 80.94 393 THR A O 1
ATOM 3144 N N . PHE A 1 394 ? -20.625 45.438 16.562 1 79.44 394 PHE A N 1
ATOM 3145 C CA . PHE A 1 394 ? -20.469 46.594 15.727 1 79.44 394 PHE A CA 1
ATOM 3146 C C . PHE A 1 394 ? -21.734 47.438 15.75 1 79.44 394 PHE A C 1
ATOM 3148 O O . PHE A 1 394 ? -21.672 48.688 15.898 1 79.44 394 PHE A O 1
ATOM 3155 N N . PHE A 1 395 ? -22.828 46.75 15.688 1 81.19 395 PHE A N 1
ATOM 3156 C CA . PHE A 1 395 ? -24.094 47.469 15.672 1 81.19 395 PHE A CA 1
ATOM 3157 C C . PHE A 1 395 ? -24.359 48.094 17.031 1 81.19 395 PHE A C 1
ATOM 3159 O O . PHE A 1 395 ? -24.859 49.25 17.094 1 81.19 395 PHE A O 1
ATOM 3166 N N . TYR A 1 396 ? -23.906 47.406 17.984 1 83.94 396 TYR A N 1
ATOM 3167 C CA . TYR A 1 396 ? -24.094 47.969 19.312 1 83.94 396 TYR A CA 1
ATOM 3168 C C . TYR A 1 396 ? -23.203 49.188 19.516 1 83.94 396 TYR A C 1
ATOM 3170 O O . TYR A 1 396 ? -23.625 50.188 20.109 1 83.94 396 TYR A O 1
ATOM 3178 N N . VAL A 1 397 ? -22.047 49.094 19.078 1 86.12 397 VAL A N 1
ATOM 3179 C CA . VAL A 1 397 ? -21.125 50.219 19.203 1 86.12 397 VAL A CA 1
ATOM 3180 C C . VAL A 1 397 ? -21.641 51.406 18.375 1 86.12 397 VAL A C 1
ATOM 3182 O O . VAL A 1 397 ? -21.672 52.531 18.844 1 86.12 397 VAL A O 1
ATOM 3185 N N . LEU A 1 398 ? -22.094 51.094 17.219 1 87.75 398 LEU A N 1
ATOM 3186 C CA . LEU A 1 398 ? -22.625 52.125 16.344 1 87.75 398 LEU A CA 1
ATOM 3187 C C . LEU A 1 398 ? -23.859 52.781 16.969 1 87.75 398 LEU A C 1
ATOM 3189 O O . LEU A 1 398 ? -24 54 16.938 1 87.75 398 LEU A O 1
ATOM 3193 N N . PHE A 1 399 ? -24.656 52.031 17.516 1 87.81 399 PHE A N 1
ATOM 3194 C CA . PHE A 1 399 ? -25.844 52.531 18.188 1 87.81 399 PHE A CA 1
ATOM 3195 C C . PHE A 1 399 ? -25.469 53.406 19.391 1 87.81 399 PHE A C 1
ATOM 3197 O O . PHE A 1 399 ? -26.078 54.438 19.609 1 87.81 399 PHE A O 1
ATOM 3204 N N . GLY A 1 400 ? -24.469 53 20.062 1 87.94 400 GLY A N 1
ATOM 3205 C CA . GLY A 1 400 ? -23.984 53.781 21.172 1 87.94 400 GLY A CA 1
ATOM 3206 C C . GLY A 1 400 ? -23.438 55.156 20.766 1 87.94 400 GLY A C 1
ATOM 3207 O O . GLY A 1 400 ? -23.719 56.156 21.391 1 87.94 400 GLY A O 1
ATOM 3208 N N . VAL A 1 401 ? -22.734 55.156 19.766 1 88.94 401 VAL A N 1
ATOM 3209 C CA . VAL A 1 401 ? -22.156 56.406 19.266 1 88.94 401 VAL A CA 1
ATOM 3210 C C . VAL A 1 401 ? -23.25 57.312 18.781 1 88.94 401 VAL A C 1
ATOM 3212 O O . VAL A 1 401 ? -23.234 58.531 19.062 1 88.94 401 VAL A O 1
ATOM 3215 N N . ILE A 1 402 ? -24.234 56.812 18.156 1 90.44 402 ILE A N 1
ATOM 3216 C CA . ILE A 1 402 ? -25.344 57.625 17.641 1 90.44 402 ILE A CA 1
ATOM 3217 C C . ILE A 1 402 ? -26.156 58.188 18.812 1 90.44 402 ILE A C 1
ATOM 3219 O O . ILE A 1 402 ? -26.531 59.344 18.812 1 90.44 402 ILE A O 1
ATOM 3223 N N . LEU A 1 403 ? -26.281 57.344 19.797 1 89.62 403 LEU A N 1
ATOM 3224 C CA . LEU A 1 403 ? -27 57.781 20.984 1 89.62 403 LEU A CA 1
ATOM 3225 C C . LEU A 1 403 ? -26.219 58.844 21.719 1 89.62 403 LEU A C 1
ATOM 3227 O O . LEU A 1 403 ? -26.797 59.844 22.188 1 89.62 403 LEU A O 1
ATOM 3231 N N . PHE A 1 404 ? -24.922 58.688 21.828 1 90.19 404 PHE A N 1
ATOM 3232 C CA . PHE A 1 404 ? -24.047 59.656 22.453 1 90.19 404 PHE A CA 1
ATOM 3233 C C . PHE A 1 404 ? -24.094 61 21.703 1 90.19 404 PHE A C 1
ATOM 3235 O O . PHE A 1 404 ? -24.25 62.062 22.312 1 90.19 404 PHE A O 1
ATOM 3242 N N . LEU A 1 405 ? -24 61 20.484 1 90.38 405 LEU A N 1
ATOM 3243 C CA . LEU A 1 405 ? -24.047 62.219 19.656 1 90.38 405 LEU A CA 1
ATOM 3244 C C . LEU A 1 405 ? -25.438 62.812 19.672 1 90.38 405 LEU A C 1
ATOM 3246 O O . LEU A 1 405 ? -25.578 64.062 19.672 1 90.38 405 LEU A O 1
ATOM 3250 N N . GLY A 1 406 ? -26.391 62.062 19.797 1 90.88 406 GLY A N 1
ATOM 3251 C CA . GLY A 1 406 ? -27.781 62.5 19.844 1 90.88 406 GLY A CA 1
ATOM 3252 C C . GLY A 1 406 ? -28.125 63.25 21.109 1 90.88 406 GLY A C 1
ATOM 3253 O O . GLY A 1 406 ? -28.969 64.188 21.078 1 90.88 406 GLY A O 1
ATOM 3254 N N . VAL A 1 407 ? -27.391 62.938 22.141 1 91.25 407 VAL A N 1
ATOM 3255 C CA . VAL A 1 407 ? -27.609 63.594 23.406 1 91.25 407 VAL A CA 1
ATOM 3256 C C . VAL A 1 407 ? -26.656 64.812 23.547 1 91.25 407 VAL A C 1
ATOM 3258 O O . VAL A 1 407 ? -27.078 65.875 23.969 1 91.25 407 VAL A O 1
ATOM 3261 N N . THR A 1 408 ? -25.422 64.688 23.031 1 90.44 408 THR A N 1
ATOM 3262 C CA . THR A 1 408 ? -24.391 65.688 23.25 1 90.44 408 THR A CA 1
ATOM 3263 C C . THR A 1 408 ? -24.609 66.875 22.328 1 90.44 408 THR A C 1
ATOM 3265 O O . THR A 1 408 ? -24.422 68.062 22.75 1 90.44 408 THR A O 1
ATOM 3268 N N . ILE A 1 409 ? -25.125 66.625 21.203 1 89.81 409 ILE A N 1
ATOM 3269 C CA . ILE A 1 409 ? -25.25 67.688 20.234 1 89.81 409 ILE A CA 1
ATOM 3270 C C . ILE A 1 409 ? -26.406 68.625 20.625 1 89.81 409 ILE A C 1
ATOM 3272 O O . ILE A 1 409 ? -26.234 69.812 20.75 1 89.81 409 ILE A O 1
ATOM 3276 N N . PRO A 1 410 ? -27.594 68.188 21 1 91.56 410 PRO A N 1
ATOM 3277 C CA . PRO A 1 410 ? -28.672 69.062 21.438 1 91.56 410 PRO A CA 1
ATOM 3278 C C . PRO A 1 410 ? -28.375 69.75 22.781 1 91.56 410 PRO A C 1
ATOM 3280 O O . PRO A 1 410 ? -28.719 70.875 22.984 1 91.56 410 PRO A O 1
ATOM 3283 N N . THR A 1 411 ? -27.672 69.062 23.688 1 90.88 411 THR A N 1
ATOM 3284 C CA . THR A 1 411 ? -27.297 69.625 24.969 1 90.88 411 THR A CA 1
ATOM 3285 C C . THR A 1 411 ? -26.266 70.75 24.781 1 90.88 411 THR A C 1
ATOM 3287 O O . THR A 1 411 ? -26.359 71.812 25.406 1 90.88 411 THR A O 1
ATOM 3290 N N . GLY A 1 412 ? -25.375 70.5 23.922 1 89.12 412 GLY A N 1
ATOM 3291 C CA . GLY A 1 412 ? -24.391 71.562 23.594 1 89.12 412 GLY A CA 1
ATOM 3292 C C . GLY A 1 412 ? -24.984 72.75 22.891 1 89.12 412 GLY A C 1
ATOM 3293 O O . GLY A 1 412 ? -24.656 73.875 23.219 1 89.12 412 GLY A O 1
ATOM 3294 N N . TYR A 1 413 ? -25.938 72.438 22.047 1 89.31 413 TYR A N 1
ATOM 3295 C CA . TYR A 1 413 ? -26.656 73.5 21.359 1 89.31 413 TYR A CA 1
ATOM 3296 C C . TYR A 1 413 ? -27.516 74.312 22.344 1 89.31 413 TYR A C 1
ATOM 3298 O O . TYR A 1 413 ? -27.531 75.562 22.297 1 89.31 413 TYR A O 1
ATOM 3306 N N . TYR A 1 414 ? -28.141 73.688 23.281 1 89.56 414 TYR A N 1
ATOM 3307 C CA . TYR A 1 414 ? -28.938 74.312 24.328 1 89.56 414 TYR A CA 1
ATOM 3308 C C . TYR A 1 414 ? -28.078 75.188 25.234 1 89.56 414 TYR A C 1
ATOM 3310 O O . TYR A 1 414 ? -28.438 76.312 25.531 1 89.56 414 TYR A O 1
ATOM 3318 N N . LEU A 1 415 ? -26.922 74.75 25.562 1 89.44 415 LEU A N 1
ATOM 3319 C CA . LEU A 1 415 ? -26.016 75.5 26.422 1 89.44 415 LEU A CA 1
ATOM 3320 C C . LEU A 1 415 ? -25.438 76.688 25.672 1 89.44 415 LEU A C 1
ATOM 3322 O O . LEU A 1 415 ? -25.297 77.75 26.25 1 89.44 415 LEU A O 1
ATOM 3326 N N . HIS A 1 416 ? -25.219 76.438 24.422 1 88.31 416 HIS A N 1
ATOM 3327 C CA . HIS A 1 416 ? -24.734 77.562 23.578 1 88.31 416 HIS A CA 1
ATOM 3328 C C . HIS A 1 416 ? -25.781 78.625 23.422 1 88.31 416 HIS A C 1
ATOM 3330 O O . HIS A 1 416 ? -25.484 79.812 23.5 1 88.31 416 HIS A O 1
ATOM 3336 N N . MET A 1 417 ? -27 78.25 23.328 1 87.12 417 MET A N 1
ATOM 3337 C CA . MET A 1 417 ? -28.109 79.188 23.219 1 87.12 417 MET A CA 1
ATOM 3338 C C . MET A 1 417 ? -28.312 79.938 24.531 1 87.12 417 MET A C 1
ATOM 3340 O O . MET A 1 417 ? -28.562 81.125 24.516 1 87.12 417 MET A O 1
ATOM 3344 N N . LYS A 1 418 ? -28.125 79.312 25.609 1 87.75 418 LYS A N 1
ATOM 3345 C CA . LYS A 1 418 ? -28.281 79.938 26.922 1 87.75 418 LYS A CA 1
ATOM 3346 C C . LYS A 1 418 ? -27.141 80.875 27.203 1 87.75 418 LYS A C 1
ATOM 3348 O O . LYS A 1 418 ? -27.359 81.938 27.797 1 87.75 418 LYS A O 1
ATOM 3353 N N . GLU A 1 419 ? -26.031 80.438 26.719 1 85.19 419 GLU A N 1
ATOM 3354 C CA . GLU A 1 419 ? -24.891 81.312 26.875 1 85.19 419 GLU A CA 1
ATOM 3355 C C . GLU A 1 419 ? -25.031 82.562 26.016 1 85.19 419 GLU A C 1
ATOM 3357 O O . GLU A 1 419 ? -24.734 83.688 26.469 1 85.19 419 GLU A O 1
ATOM 3362 N N . LYS A 1 420 ? -25.609 82.562 24.891 1 82.62 420 LYS A N 1
ATOM 3363 C CA . LYS A 1 420 ? -25.875 83.688 24.031 1 82.62 420 LYS A CA 1
ATOM 3364 C C . LYS A 1 420 ? -26.953 84.562 24.625 1 82.62 420 LYS A C 1
ATOM 3366 O O . LYS A 1 420 ? -26.859 85.812 24.562 1 82.62 420 LYS A O 1
ATOM 3371 N N . GLU A 1 421 ? -27.844 84 25.25 1 80.75 421 GLU A N 1
ATOM 3372 C CA . GLU A 1 421 ? -28.891 84.812 25.938 1 80.75 421 GLU A CA 1
ATOM 3373 C C . GLU A 1 421 ? -28.328 85.562 27.125 1 80.75 421 GLU A C 1
ATOM 3375 O O . GLU A 1 421 ? -28.688 86.688 27.359 1 80.75 421 GLU A O 1
ATOM 3380 N N . ARG A 1 422 ? -27.484 85 27.797 1 80.94 422 ARG A N 1
ATOM 3381 C CA . ARG A 1 422 ? -26.844 85.625 28.938 1 80.94 422 ARG A CA 1
ATOM 3382 C C . ARG A 1 422 ? -25.969 86.812 28.5 1 80.94 422 ARG A C 1
ATOM 3384 O O . ARG A 1 422 ? -25.969 87.875 29.125 1 80.94 422 ARG A O 1
ATOM 3391 N N . MET A 1 423 ? -25.375 86.625 27.422 1 77.06 423 MET A N 1
ATOM 3392 C CA . MET A 1 423 ? -24.547 87.688 26.875 1 77.06 423 MET A CA 1
ATOM 3393 C C . MET A 1 423 ? -25.406 88.875 26.391 1 77.06 423 MET A C 1
ATOM 3395 O O . MET A 1 423 ? -25.016 90.062 26.516 1 77.06 423 MET A O 1
ATOM 3399 N N . LEU A 1 424 ? -26.625 88.688 25.953 1 72 424 LEU A N 1
ATOM 3400 C CA . LEU A 1 424 ? -27.562 89.688 25.531 1 72 424 LEU A CA 1
ATOM 3401 C C . LEU A 1 424 ? -28.125 90.438 26.734 1 72 424 LEU A C 1
ATOM 3403 O O . LEU A 1 424 ? -28.297 91.688 26.672 1 72 424 LEU A O 1
ATOM 3407 N N . TYR A 1 425 ? -28.297 89.812 27.75 1 72.25 425 TYR A N 1
ATOM 3408 C CA . TYR A 1 425 ? -28.828 90.438 28.969 1 72.25 425 TYR A CA 1
ATOM 3409 C C . TYR A 1 425 ? -27.734 91.25 29.672 1 72.25 425 TYR A C 1
ATOM 3411 O O . TYR A 1 425 ? -28.031 92.25 30.312 1 72.25 425 TYR A O 1
ATOM 3419 N N . ASP A 1 426 ? -26.641 90.875 29.531 1 65.12 426 ASP A N 1
ATOM 3420 C CA . ASP A 1 426 ? -25.547 91.562 30.188 1 65.12 426 ASP A CA 1
ATOM 3421 C C . ASP A 1 426 ? -25.094 92.75 29.344 1 65.12 426 ASP A C 1
ATOM 3423 O O . ASP A 1 426 ? -24.188 93.5 29.75 1 65.12 426 ASP A O 1
ATOM 3427 N N . MET A 1 427 ? -25.688 92.938 28.219 1 59.88 427 MET A N 1
ATOM 3428 C CA . MET A 1 427 ? -25.391 94.125 27.469 1 59.88 427 MET A CA 1
ATOM 3429 C C . MET A 1 427 ? -26.031 95.375 28.156 1 59.88 427 MET A C 1
ATOM 3431 O O . MET A 1 427 ? -27.203 95.312 28.516 1 59.88 427 MET A O 1
ATOM 3435 N N . THR A 1 428 ? -25.328 96.125 28.891 1 56.72 428 THR A N 1
ATOM 3436 C CA . THR A 1 428 ? -25.625 97.312 29.703 1 56.72 428 THR A CA 1
ATOM 3437 C C . THR A 1 428 ? -26.375 98.375 28.875 1 56.72 428 THR A C 1
ATOM 3439 O O . THR A 1 428 ? -26.875 99.312 29.422 1 56.72 428 THR A O 1
ATOM 3442 N N . TRP A 1 429 ? -26.125 98.375 27.594 1 52.84 429 TRP A N 1
ATOM 3443 C CA . TRP A 1 429 ? -26.672 99.562 26.859 1 52.84 429 TRP A CA 1
ATOM 3444 C C . TRP A 1 429 ? -28.172 99.375 26.656 1 52.84 429 TRP A C 1
ATOM 3446 O O . TRP A 1 429 ? -28.766 100.062 25.781 1 52.84 429 TRP A O 1
ATOM 3456 N N . ARG A 1 430 ? -28.797 98.438 27.25 1 51.88 430 ARG A N 1
ATOM 3457 C CA . ARG A 1 430 ? -30.25 98.375 27.047 1 51.88 430 ARG A CA 1
ATOM 3458 C C . ARG A 1 430 ? -30.938 99.438 27.891 1 51.88 430 ARG A C 1
ATOM 3460 O O . ARG A 1 430 ? -30.781 99.5 29.125 1 51.88 430 ARG A O 1
ATOM 3467 N N . ILE A 1 431 ? -31.188 100.562 27.25 1 52.75 431 ILE A N 1
ATOM 3468 C CA . ILE A 1 431 ? -32.031 101.625 27.844 1 52.75 431 ILE A CA 1
ATOM 3469 C C . ILE A 1 431 ? -33.406 101.062 28.141 1 52.75 431 ILE A C 1
ATOM 3471 O O . ILE A 1 431 ? -34.094 100.562 27.234 1 52.75 431 ILE A O 1
ATOM 3475 N N . PRO A 1 432 ? -33.688 100.75 29.312 1 52.53 432 PRO A N 1
ATOM 3476 C CA . PRO A 1 432 ? -35.031 100.25 29.625 1 52.53 432 PRO A CA 1
ATOM 3477 C C . PRO A 1 432 ? -36.125 101.188 29.062 1 52.53 432 PRO A C 1
ATOM 3479 O O . PRO A 1 432 ? -35.938 102.375 28.984 1 52.53 432 PRO A O 1
ATOM 3482 N N . ARG A 1 433 ? -37 100.5 28.297 1 53.88 433 ARG A N 1
ATOM 3483 C CA . ARG A 1 433 ? -38.094 101.25 27.672 1 53.88 433 ARG A CA 1
ATOM 3484 C C . ARG A 1 433 ? -38.719 102.25 28.656 1 53.88 433 ARG A C 1
ATOM 3486 O O . ARG A 1 433 ? -39.25 103.25 28.266 1 53.88 433 ARG A O 1
ATOM 3493 N N . GLU A 1 434 ? -38.75 101.75 29.844 1 53 434 GLU A N 1
ATOM 3494 C CA . GLU A 1 434 ? -39.438 102.625 30.844 1 53 434 GLU A CA 1
ATOM 3495 C C . GLU A 1 434 ? -38.688 103.938 31.062 1 53 434 GLU A C 1
ATOM 3497 O O . GLU A 1 434 ? -39.25 104.875 31.625 1 53 434 GLU A O 1
ATOM 3502 N N . GLN A 1 435 ? -37.438 103.812 30.859 1 47.94 435 GLN A N 1
ATOM 3503 C CA . GLN A 1 435 ? -36.688 105.062 31.094 1 47.94 435 GLN A CA 1
ATOM 3504 C C . GLN A 1 435 ? -36.75 105.938 29.859 1 47.94 435 GLN A C 1
ATOM 3506 O O . GLN A 1 435 ? -36.188 107.062 29.875 1 47.94 435 GLN A O 1
ATOM 3511 N N . VAL A 1 436 ? -37.125 105.438 28.688 1 45.16 436 VAL A N 1
ATOM 3512 C CA . VAL A 1 436 ? -37.344 106.312 27.578 1 45.16 436 VAL A CA 1
ATOM 3513 C C . VAL A 1 436 ? -38.625 107.125 27.812 1 45.16 436 VAL A C 1
ATOM 3515 O O . VAL A 1 436 ? -39.719 106.562 27.828 1 45.16 436 VAL A O 1
ATOM 3518 N N . ARG A 1 437 ? -38.625 108.125 28.766 1 44.69 437 ARG A N 1
ATOM 3519 C CA . ARG A 1 437 ? -39.688 109.125 28.844 1 44.69 437 ARG A CA 1
ATOM 3520 C C . ARG A 1 437 ? -39.812 109.875 27.531 1 44.69 437 ARG A C 1
ATOM 3522 O O . ARG A 1 437 ? -38.906 110.562 27.109 1 44.69 437 ARG A O 1
ATOM 3529 N N . LEU A 1 438 ? -40.625 109.312 26.688 1 41.94 438 LEU A N 1
ATOM 3530 C CA . LEU A 1 438 ? -40.969 110.062 25.5 1 41.94 438 LEU A CA 1
ATOM 3531 C C . LEU A 1 438 ? -41.469 111.5 25.844 1 41.94 438 LEU A C 1
ATOM 3533 O O . LEU A 1 438 ? -42.344 111.625 26.672 1 41.94 438 LEU A O 1
ATOM 3537 N N . LEU A 1 439 ? -40.562 112.5 25.844 1 41.34 439 LEU A N 1
ATOM 3538 C CA . LEU A 1 439 ? -41.031 113.875 25.891 1 41.34 439 LEU A CA 1
ATOM 3539 C C . LEU A 1 439 ? -42.219 114.062 24.953 1 41.34 439 LEU A C 1
ATOM 3541 O O . LEU A 1 439 ? -42.125 113.812 23.75 1 41.34 439 LEU A O 1
ATOM 3545 N N . GLU A 1 440 ? -43.375 113.812 25.438 1 38.22 440 GLU A N 1
ATOM 3546 C CA . GLU A 1 440 ? -44.625 114.125 24.75 1 38.22 440 GLU A CA 1
ATOM 3547 C C . GLU A 1 440 ? -44.656 115.562 24.25 1 38.22 440 GLU A C 1
ATOM 3549 O O . GLU A 1 440 ? -44.656 116.5 25.047 1 38.22 440 GLU A O 1
ATOM 3554 N N . VAL A 1 441 ? -43.906 115.875 23.203 1 37.75 441 VAL A N 1
ATOM 3555 C CA . VAL A 1 441 ? -44.219 117.188 22.578 1 37.75 441 VAL A CA 1
ATOM 3556 C C . VAL A 1 441 ? -45.719 117.25 22.297 1 37.75 441 VAL A C 1
ATOM 3558 O O . VAL A 1 441 ? -46.312 116.312 21.812 1 37.75 441 VAL A O 1
ATOM 3561 N N . ARG A 1 442 ? -46.406 118.188 22.938 1 37.56 442 ARG A N 1
ATOM 3562 C CA . ARG A 1 442 ? -47.781 118.625 22.734 1 37.56 442 ARG A CA 1
ATOM 3563 C C . ARG A 1 442 ? -48.094 118.812 21.25 1 37.56 442 ARG A C 1
ATOM 3565 O O . ARG A 1 442 ? -47.438 119.562 20.562 1 37.56 442 ARG A O 1
ATOM 3572 N N . GLY A 1 443 ? -48.625 117.75 20.5 1 29.64 443 GLY A N 1
ATOM 3573 C CA . GLY A 1 443 ? -49.062 117.625 19.125 1 29.64 443 GLY A CA 1
ATOM 3574 C C . GLY A 1 443 ? -50 118.812 18.688 1 29.64 443 GLY A C 1
ATOM 3575 O O . GLY A 1 443 ? -50.656 119.375 19.516 1 29.64 443 GLY A O 1
ATOM 3576 N N . GLY A 1 444 ? -49.531 119.375 17.641 1 30.22 444 GLY A N 1
ATOM 3577 C CA . GLY A 1 444 ? -50.406 120.062 16.703 1 30.22 444 GLY A CA 1
ATOM 3578 C C . GLY A 1 444 ? -51.625 119.25 16.359 1 30.22 444 GLY A C 1
ATOM 3579 O O . GLY A 1 444 ? -51.656 118.062 16.547 1 30.22 444 GLY A O 1
ATOM 3580 N N . LYS A 1 445 ? -52.812 119.875 16.125 1 34.56 445 LYS A N 1
ATOM 3581 C CA . LYS A 1 445 ? -54.062 119.438 15.492 1 34.56 445 LYS A CA 1
ATOM 3582 C C . LYS A 1 445 ? -53.781 118.875 14.109 1 34.56 445 LYS A C 1
ATOM 3584 O O . LYS A 1 445 ? -54.719 118.562 13.344 1 34.56 445 LYS A O 1
ATOM 3589 N N . VAL A 1 446 ? -52.469 118.438 13.562 1 28.08 446 VAL A N 1
ATOM 3590 C CA . VAL A 1 446 ? -52.625 118.312 12.117 1 28.08 446 VAL A CA 1
ATOM 3591 C C . VAL A 1 446 ? -53.5 117.125 11.773 1 28.08 446 VAL A C 1
ATOM 3593 O O . VAL A 1 446 ? -53.219 116 12.188 1 28.08 446 VAL A O 1
ATOM 3596 N N . ARG A 1 447 ? -54.656 117.25 11.18 1 28.36 447 ARG A N 1
ATOM 3597 C CA . ARG A 1 447 ? -55.656 116.312 10.602 1 28.36 447 ARG A CA 1
ATOM 3598 C C . ARG A 1 447 ? -55.031 115.438 9.531 1 28.36 447 ARG A C 1
ATOM 3600 O O . ARG A 1 447 ? -55.25 114.25 9.539 1 28.36 447 ARG A O 1
ATOM 3607 N N . MET A 1 448 ? -54.656 115.75 8.188 1 27.02 448 MET A N 1
ATOM 3608 C CA . MET A 1 448 ? -55.062 115.188 6.914 1 27.02 448 MET A CA 1
ATOM 3609 C C . MET A 1 448 ? -54.219 113.938 6.598 1 27.02 448 MET A C 1
ATOM 3611 O O . MET A 1 448 ? -53.188 113.688 7.234 1 27.02 448 MET A O 1
ATOM 3615 N N . HIS A 1 449 ? -53.75 113.625 5.004 1 27.33 449 HIS A N 1
ATOM 3616 C CA . HIS A 1 449 ? -54.031 113.125 3.668 1 27.33 449 HIS A CA 1
ATOM 3617 C C . HIS A 1 449 ? -53 112.125 3.209 1 27.33 449 HIS A C 1
ATOM 3619 O O . HIS A 1 449 ? -51.875 112.062 3.734 1 27.33 449 HIS A O 1
ATOM 3625 N N . ASP A 1 450 ? -53.031 111.375 1.751 1 28.56 450 ASP A N 1
ATOM 3626 C CA . ASP A 1 450 ? -52.656 110.312 0.811 1 28.56 450 ASP A CA 1
ATOM 3627 C C . ASP A 1 450 ? -51.156 110.438 0.453 1 28.56 450 ASP A C 1
ATOM 3629 O O . ASP A 1 450 ? -50.531 109.375 0.209 1 28.56 450 ASP A O 1
ATOM 3633 N N . LYS A 1 451 ? -50.625 111.312 -0.401 1 30.62 451 LYS A N 1
ATOM 3634 C CA . LYS A 1 451 ? -49.719 110.938 -1.483 1 30.62 451 LYS A CA 1
ATOM 3635 C C . LYS A 1 451 ? -48.344 110.5 -0.938 1 30.62 451 LYS A C 1
ATOM 3637 O O . LYS A 1 451 ? -47.656 109.688 -1.579 1 30.62 451 LYS A O 1
ATOM 3642 N N . LYS A 1 452 ? -47.531 110.938 -0.185 1 25.75 452 LYS A N 1
ATOM 3643 C CA . LYS A 1 452 ? -46.156 111.312 -0.6 1 25.75 452 LYS A CA 1
ATOM 3644 C C . LYS A 1 452 ? -45.188 110.188 -0.266 1 25.75 452 LYS A C 1
ATOM 3646 O O . LYS A 1 452 ? -45.438 109.375 0.639 1 25.75 452 LYS A O 1
ATOM 3651 N N . MET A 1 453 ? -43.75 110.188 -0.204 1 25.36 453 MET A N 1
ATOM 3652 C CA . MET A 1 453 ? -42.562 109.625 -0.832 1 25.36 453 MET A CA 1
ATOM 3653 C C . MET A 1 453 ? -42.344 108.188 -0.396 1 25.36 453 MET A C 1
ATOM 3655 O O . MET A 1 453 ? -42.719 107.812 0.706 1 25.36 453 MET A O 1
ATOM 3659 N N . ASN A 1 454 ? -41.625 107.375 -1.469 1 27.89 454 ASN A N 1
ATOM 3660 C CA . ASN A 1 454 ? -41 106.125 -1.927 1 27.89 454 ASN A CA 1
ATOM 3661 C C . ASN A 1 454 ? -39.875 105.688 -1 1 27.89 454 ASN A C 1
ATOM 3663 O O . ASN A 1 454 ? -39.531 104.5 -0.908 1 27.89 454 ASN A O 1
ATOM 3667 N N . LEU A 1 455 ? -38.875 106.375 -0.289 1 23.55 455 LEU A N 1
ATOM 3668 C CA . LEU A 1 455 ? -37.906 105.438 0.299 1 23.55 455 LEU A CA 1
ATOM 3669 C C . LEU A 1 455 ? -38.562 104.688 1.43 1 23.55 455 LEU A C 1
ATOM 3671 O O . LEU A 1 455 ? -39.281 105.188 2.242 1 23.55 455 LEU A O 1
ATOM 3675 N N . MET B 1 1 ? 28.406 -26.172 -15.234 1 75.25 1 MET B N 1
ATOM 3676 C CA . MET B 1 1 ? 28.125 -26.562 -13.859 1 75.25 1 MET B CA 1
ATOM 3677 C C . MET B 1 1 ? 28.641 -27.984 -13.578 1 75.25 1 MET B C 1
ATOM 3679 O O . MET B 1 1 ? 29.188 -28.25 -12.508 1 75.25 1 MET B O 1
ATOM 3683 N N . LYS B 1 2 ? 28.516 -28.812 -14.555 1 69.25 2 LYS B N 1
ATOM 3684 C CA . LYS B 1 2 ? 29 -30.188 -14.375 1 69.25 2 LYS B CA 1
ATOM 3685 C C . LYS B 1 2 ? 30.516 -30.25 -14.477 1 69.25 2 LYS B C 1
ATOM 3687 O O . LYS B 1 2 ? 31.172 -30.922 -13.664 1 69.25 2 LYS B O 1
ATOM 3692 N N . GLU B 1 3 ? 31.016 -29.5 -15.391 1 72.38 3 GLU B N 1
ATOM 3693 C CA . GLU B 1 3 ? 32.469 -29.5 -15.586 1 72.38 3 GLU B CA 1
ATOM 3694 C C . GLU B 1 3 ? 33.188 -28.969 -14.344 1 72.38 3 GLU B C 1
ATOM 3696 O O . GLU B 1 3 ? 34.25 -29.469 -13.992 1 72.38 3 GLU B O 1
ATOM 3701 N N . ARG B 1 4 ? 32.438 -28.094 -13.719 1 75.25 4 ARG B N 1
ATOM 3702 C CA . ARG B 1 4 ? 33.062 -27.484 -12.539 1 75.25 4 ARG B CA 1
ATOM 3703 C C . ARG B 1 4 ? 32.656 -28.203 -11.266 1 75.25 4 ARG B C 1
ATOM 3705 O O . ARG B 1 4 ? 32.906 -27.734 -10.164 1 75.25 4 ARG B O 1
ATOM 3712 N N . SER B 1 5 ? 31.984 -29.359 -11.422 1 77.12 5 SER B N 1
ATOM 3713 C CA . SER B 1 5 ? 31.562 -30.219 -10.312 1 77.12 5 SER B CA 1
ATOM 3714 C C . SER B 1 5 ? 30.625 -29.469 -9.367 1 77.12 5 SER B C 1
ATOM 3716 O O . SER B 1 5 ? 30.688 -29.641 -8.148 1 77.12 5 SER B O 1
ATOM 3718 N N . ILE B 1 6 ? 29.953 -28.547 -9.93 1 82.06 6 ILE B N 1
ATOM 3719 C CA . ILE B 1 6 ? 28.969 -27.828 -9.141 1 82.06 6 ILE B CA 1
ATOM 3720 C C . ILE B 1 6 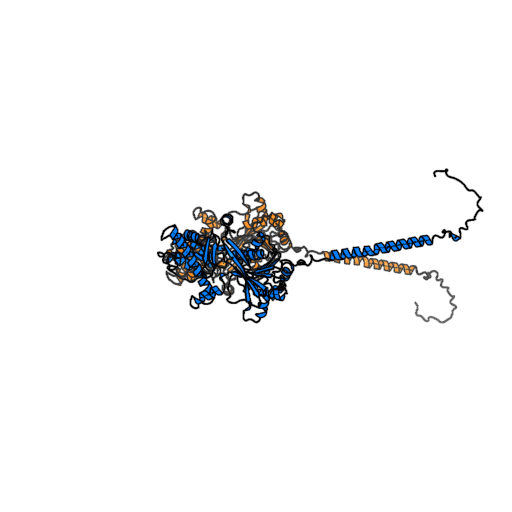? 27.688 -28.656 -9.039 1 82.06 6 ILE B C 1
ATOM 3722 O O . ILE B 1 6 ? 27.094 -28.781 -7.957 1 82.06 6 ILE B O 1
ATOM 3726 N N . LEU B 1 7 ? 27.281 -29.312 -10.07 1 82.81 7 LEU B N 1
ATOM 3727 C CA . LEU B 1 7 ? 26.125 -30.203 -10.086 1 82.81 7 LEU B CA 1
ATOM 3728 C C . LEU B 1 7 ? 26.562 -31.656 -10.141 1 82.81 7 LEU B C 1
ATOM 3730 O O . LEU B 1 7 ? 27.422 -32.031 -10.953 1 82.81 7 LEU B O 1
ATOM 3734 N N . PRO B 1 8 ? 26 -32.406 -9.211 1 82.94 8 PRO B N 1
ATOM 3735 C CA . PRO B 1 8 ? 26.344 -33.844 -9.281 1 82.94 8 PRO B CA 1
ATOM 3736 C C . PRO B 1 8 ? 26.062 -34.438 -10.664 1 82.94 8 PRO B C 1
ATOM 3738 O O . PRO B 1 8 ? 25.078 -34.094 -11.312 1 82.94 8 PRO B O 1
ATOM 3741 N N . ARG B 1 9 ? 26.812 -35.406 -11.031 1 83.06 9 ARG B N 1
ATOM 3742 C CA . ARG B 1 9 ? 26.734 -36 -12.359 1 83.06 9 ARG B CA 1
ATOM 3743 C C . ARG B 1 9 ? 25.422 -36.75 -12.547 1 83.06 9 ARG B C 1
ATOM 3745 O O . ARG B 1 9 ? 24.906 -36.844 -13.664 1 83.06 9 ARG B O 1
ATOM 3752 N N . GLU B 1 10 ? 24.859 -37.125 -11.516 1 83.44 10 GLU B N 1
ATOM 3753 C CA . GLU B 1 10 ? 23.656 -37.969 -11.562 1 83.44 10 GLU B CA 1
ATOM 3754 C C . GLU B 1 10 ? 22.406 -37.094 -11.75 1 83.44 10 GLU B C 1
ATOM 3756 O O . GLU B 1 10 ? 21.344 -37.625 -12.117 1 83.44 10 GLU B O 1
ATOM 3761 N N . ILE B 1 11 ? 22.594 -35.844 -11.547 1 84.31 11 ILE B N 1
ATOM 3762 C CA . ILE B 1 11 ? 21.438 -34.969 -11.617 1 84.31 11 ILE B CA 1
ATOM 3763 C C . ILE B 1 11 ? 21.438 -34.219 -12.945 1 84.31 11 ILE B C 1
ATOM 3765 O O . ILE B 1 11 ? 22.438 -33.625 -13.344 1 84.31 11 ILE B O 1
ATOM 3769 N N . LYS B 1 12 ? 20.281 -34.375 -13.648 1 86.5 12 LYS B N 1
ATOM 3770 C CA . LYS B 1 12 ? 20.062 -33.656 -14.906 1 86.5 12 LYS B CA 1
ATOM 3771 C C . LYS B 1 12 ? 18.969 -32.625 -14.758 1 86.5 12 LYS B C 1
ATOM 3773 O O . LYS B 1 12 ? 17.953 -32.875 -14.109 1 86.5 12 LYS B O 1
ATOM 3778 N N . LEU B 1 13 ? 19.297 -31.469 -15.352 1 88.62 13 LEU B N 1
ATOM 3779 C CA . LEU B 1 13 ? 18.328 -30.375 -15.266 1 88.62 13 LEU B CA 1
ATOM 3780 C C . LEU B 1 13 ? 17.625 -30.172 -16.594 1 88.62 13 LEU B C 1
ATOM 3782 O O . LEU B 1 13 ? 18.281 -30.141 -17.656 1 88.62 13 LEU B O 1
ATOM 3786 N N . GLN B 1 14 ? 16.297 -30.188 -16.562 1 92.31 14 GLN B N 1
ATOM 3787 C CA . GLN B 1 14 ? 15.484 -29.812 -17.719 1 92.31 14 GLN B CA 1
ATOM 3788 C C . GLN B 1 14 ? 14.914 -28.406 -17.531 1 92.31 14 GLN B C 1
ATOM 3790 O O . GLN B 1 14 ? 14.344 -28.094 -16.484 1 92.31 14 GLN B O 1
ATOM 3795 N N . PHE B 1 15 ? 15.117 -27.594 -18.594 1 93.44 15 PHE B N 1
ATOM 3796 C CA . PHE B 1 15 ? 14.742 -26.188 -18.453 1 93.44 15 PHE B CA 1
ATOM 3797 C C . PHE B 1 15 ? 13.461 -25.891 -19.234 1 93.44 15 PHE B C 1
ATOM 3799 O O . PHE B 1 15 ? 13.305 -26.344 -20.375 1 93.44 15 PHE B O 1
ATOM 3806 N N . TYR B 1 16 ? 12.539 -25.25 -18.578 1 95.69 16 TYR B N 1
ATOM 3807 C CA . TYR B 1 16 ? 11.344 -24.672 -19.188 1 95.69 16 TYR B CA 1
ATOM 3808 C C . TYR B 1 16 ? 11.352 -23.156 -19.031 1 95.69 16 TYR B C 1
ATOM 3810 O O . TYR B 1 16 ? 11.484 -22.625 -17.922 1 95.69 16 TYR B O 1
ATOM 3818 N N . THR B 1 17 ? 11.375 -22.422 -20.125 1 94.06 17 THR B N 1
ATOM 3819 C CA . THR B 1 17 ? 11.336 -20.953 -20.094 1 94.06 17 THR B CA 1
ATOM 3820 C C . THR B 1 17 ? 9.961 -20.453 -20.531 1 94.06 17 THR B C 1
ATOM 3822 O O . THR B 1 17 ? 9.461 -20.828 -21.578 1 94.06 17 THR B O 1
ATOM 3825 N N . MET B 1 18 ? 9.375 -19.688 -19.688 1 95.44 18 MET B N 1
ATOM 3826 C CA . MET B 1 18 ? 8.062 -19.141 -19.984 1 95.44 18 MET B CA 1
ATOM 3827 C C . MET B 1 18 ? 8.008 -17.641 -19.656 1 95.44 18 MET B C 1
ATOM 3829 O O . MET B 1 18 ? 8.797 -17.156 -18.844 1 95.44 18 MET B O 1
ATOM 3833 N N . GLU B 1 19 ? 7.109 -16.938 -20.234 1 94.19 19 GLU B N 1
ATOM 3834 C CA . GLU B 1 19 ? 6.945 -15.5 -20.062 1 94.19 19 GLU B CA 1
ATOM 3835 C C . GLU B 1 19 ? 6.52 -15.164 -18.641 1 94.19 19 GLU B C 1
ATOM 3837 O O . GLU B 1 19 ? 5.879 -15.977 -17.969 1 94.19 19 GLU B O 1
ATOM 3842 N N . SER B 1 20 ? 6.965 -13.969 -18.156 1 94.25 20 SER B N 1
ATOM 3843 C CA . SER B 1 20 ? 6.566 -13.445 -16.844 1 94.25 20 SER B CA 1
ATOM 3844 C C . SER B 1 20 ? 6.449 -11.922 -16.875 1 94.25 20 SER B C 1
ATOM 3846 O O . SER B 1 20 ? 6.75 -11.289 -17.891 1 94.25 20 SER B O 1
ATOM 3848 N N . CYS B 1 21 ? 5.801 -11.336 -15.883 1 92.31 21 CYS B N 1
ATOM 3849 C CA . CYS B 1 21 ? 5.742 -9.906 -15.609 1 92.31 21 CYS B CA 1
ATOM 3850 C C . CYS B 1 21 ? 4.836 -9.195 -16.609 1 92.31 21 CYS B C 1
ATOM 3852 O O . CYS B 1 21 ? 5.043 -8.023 -16.922 1 92.31 21 CYS B O 1
ATOM 3854 N N . THR B 1 22 ? 4.027 -10.016 -17.25 1 93 22 THR B N 1
ATOM 3855 C CA . THR B 1 22 ? 2.961 -9.469 -18.078 1 93 22 THR B CA 1
ATOM 3856 C C . THR B 1 22 ? 1.596 -9.945 -17.578 1 93 22 THR B C 1
ATOM 3858 O O . THR B 1 22 ? 1.241 -11.109 -17.75 1 93 22 THR B O 1
ATOM 3861 N N . ARG B 1 23 ? 0.884 -9.031 -17.047 1 91.5 23 ARG B N 1
ATOM 3862 C CA . ARG B 1 23 ? -0.465 -9.312 -16.562 1 91.5 23 ARG B CA 1
ATOM 3863 C C . ARG B 1 23 ? -0.491 -10.586 -15.719 1 91.5 23 ARG B C 1
ATOM 3865 O O . ARG B 1 23 ? -1.31 -11.477 -15.953 1 91.5 23 ARG B O 1
ATOM 3872 N N . PHE B 1 24 ? 0.463 -10.836 -14.875 1 93.69 24 PHE B N 1
ATOM 3873 C CA . PHE B 1 24 ? 0.565 -11.922 -13.906 1 93.69 24 PHE B CA 1
ATOM 3874 C C . PHE B 1 24 ? 0.761 -13.258 -14.609 1 93.69 24 PHE B C 1
ATOM 3876 O O . PHE B 1 24 ? 0.374 -14.305 -14.078 1 93.69 24 PHE B O 1
ATOM 3883 N N . SER B 1 25 ? 1.298 -13.25 -15.805 1 96.88 25 SER B N 1
ATOM 3884 C CA . SER B 1 25 ? 1.583 -14.477 -16.547 1 96.88 25 SER B CA 1
ATOM 3885 C C . SER B 1 25 ? 2.547 -15.375 -15.789 1 96.88 25 SER B C 1
ATOM 3887 O O . SER B 1 25 ? 2.447 -16.594 -15.859 1 96.88 25 SER B O 1
ATOM 3889 N N . GLY B 1 26 ? 3.451 -14.703 -15.047 1 97.44 26 GLY B N 1
ATOM 3890 C CA . GLY B 1 26 ? 4.398 -15.492 -14.273 1 97.44 26 GLY B CA 1
ATOM 3891 C C . GLY B 1 26 ? 3.73 -16.391 -13.25 1 97.44 26 GLY B C 1
ATOM 3892 O O . GLY B 1 26 ? 4.152 -17.531 -13.047 1 97.44 26 GLY B O 1
ATOM 3893 N N . VAL B 1 27 ? 2.744 -15.867 -12.578 1 97.94 27 VAL B N 1
ATOM 3894 C CA . VAL B 1 27 ? 2.027 -16.641 -11.57 1 97.94 27 VAL B CA 1
ATOM 3895 C C . VAL B 1 27 ? 1.296 -17.812 -12.234 1 97.94 27 VAL B C 1
ATOM 3897 O O . VAL B 1 27 ? 1.33 -18.938 -11.734 1 97.94 27 VAL B O 1
ATOM 3900 N N . GLU B 1 28 ? 0.625 -17.578 -13.383 1 98 28 GLU B N 1
ATOM 3901 C CA . GLU B 1 28 ? -0.047 -18.625 -14.148 1 98 28 GLU B CA 1
ATOM 3902 C C . GLU B 1 28 ? 0.933 -19.719 -14.562 1 98 28 GLU B C 1
ATOM 3904 O O . GLU B 1 28 ? 0.655 -20.906 -14.383 1 98 28 GLU B O 1
ATOM 3909 N N . HIS B 1 29 ? 2.037 -19.312 -15.062 1 98.31 29 HIS B N 1
ATOM 3910 C CA . HIS B 1 29 ? 3.01 -20.266 -15.586 1 98.31 29 HIS B CA 1
ATOM 3911 C C . HIS B 1 29 ? 3.672 -21.047 -14.453 1 98.31 29 HIS B C 1
ATOM 3913 O O . HIS B 1 29 ? 4.008 -22.219 -14.625 1 98.31 29 HIS B O 1
ATOM 3919 N N . ALA B 1 30 ? 3.908 -20.359 -13.32 1 98.31 30 ALA B N 1
ATOM 3920 C CA . ALA B 1 30 ? 4.434 -21.078 -12.172 1 98.31 30 ALA B CA 1
ATOM 3921 C C . ALA B 1 30 ? 3.498 -22.219 -11.766 1 98.31 30 ALA B C 1
ATOM 3923 O O . ALA B 1 30 ? 3.943 -23.344 -11.516 1 98.31 30 ALA B O 1
ATOM 3924 N N . ALA B 1 31 ? 2.197 -21.969 -11.734 1 98 31 ALA B N 1
ATOM 3925 C CA . ALA B 1 31 ? 1.208 -22.984 -11.398 1 98 31 ALA B CA 1
ATOM 3926 C C . ALA B 1 31 ? 1.163 -24.078 -12.461 1 98 31 ALA B C 1
ATOM 3928 O O . ALA B 1 31 ? 1.111 -25.266 -12.141 1 98 31 ALA B O 1
ATOM 3929 N N . PHE B 1 32 ? 1.183 -23.672 -13.727 1 97.88 32 PHE B N 1
ATOM 3930 C CA . PHE B 1 32 ? 1.204 -24.625 -14.828 1 97.88 32 PHE B CA 1
ATOM 3931 C C . PHE B 1 32 ? 2.395 -25.562 -14.711 1 97.88 32 PHE B C 1
ATOM 3933 O O . PHE B 1 32 ? 2.24 -26.781 -14.828 1 97.88 32 PHE B O 1
ATOM 3940 N N . LEU B 1 33 ? 3.578 -24.984 -14.438 1 98.06 33 LEU B N 1
ATOM 3941 C CA . LEU B 1 33 ? 4.801 -25.781 -14.352 1 98.06 33 LEU B CA 1
ATOM 3942 C C . LEU B 1 33 ? 4.746 -26.734 -13.156 1 98.06 33 LEU B C 1
ATOM 3944 O O . LEU B 1 33 ? 5.258 -27.844 -13.234 1 98.06 33 LEU B O 1
ATOM 3948 N N . HIS B 1 34 ? 4.164 -26.344 -12.094 1 97.75 34 HIS B N 1
ATOM 3949 C CA . HIS B 1 34 ? 4.051 -27.203 -10.914 1 97.75 34 HIS B CA 1
ATOM 3950 C C . HIS B 1 34 ? 3.15 -28.406 -11.195 1 97.75 34 HIS B C 1
ATOM 3952 O O . HIS B 1 34 ? 3.551 -29.547 -10.977 1 97.75 34 HIS B O 1
ATOM 3958 N N . TYR B 1 35 ? 1.977 -28.219 -11.773 1 97.12 35 TYR B N 1
ATOM 3959 C CA . TYR B 1 35 ? 0.967 -29.266 -11.867 1 97.12 35 TYR B CA 1
ATOM 3960 C C . TYR B 1 35 ? 1.132 -30.078 -13.148 1 97.12 35 TYR B C 1
ATOM 3962 O O . TYR B 1 35 ? 0.831 -31.281 -13.18 1 97.12 35 TYR B O 1
ATOM 3970 N N . MET B 1 36 ? 1.679 -29.438 -14.203 1 96.38 36 MET B N 1
ATOM 3971 C CA . MET B 1 36 ? 1.719 -30.109 -15.492 1 96.38 36 MET B CA 1
ATOM 3972 C C . MET B 1 36 ? 3.117 -30.641 -15.789 1 96.38 36 MET B C 1
ATOM 3974 O O . MET B 1 36 ? 3.277 -31.609 -16.547 1 96.38 36 MET B O 1
ATOM 3978 N N . LYS B 1 37 ? 4.207 -30.031 -15.141 1 96.19 37 LYS B N 1
ATOM 3979 C CA . LYS B 1 37 ? 5.574 -30.422 -15.477 1 96.19 37 LYS B CA 1
ATOM 3980 C C . LYS B 1 37 ? 6.332 -30.891 -14.234 1 96.19 37 LYS B C 1
ATOM 3982 O O . LYS B 1 37 ? 7.473 -31.344 -14.336 1 96.19 37 LYS B O 1
ATOM 3987 N N . ASN B 1 38 ? 5.816 -30.781 -13.078 1 94.94 38 ASN B N 1
ATOM 3988 C CA . ASN B 1 38 ? 6.445 -31.203 -11.836 1 94.94 38 ASN B CA 1
ATOM 3989 C C . ASN B 1 38 ? 7.805 -30.547 -11.633 1 94.94 38 ASN B C 1
ATOM 3991 O O . ASN B 1 38 ? 8.805 -31.219 -11.422 1 94.94 38 ASN B O 1
ATOM 3995 N N . THR B 1 39 ? 7.785 -29.281 -11.586 1 96.19 39 THR B N 1
ATOM 3996 C CA . THR B 1 39 ? 9 -28.484 -11.484 1 96.19 39 THR B CA 1
ATOM 3997 C C . THR B 1 39 ? 9.633 -28.625 -10.109 1 96.19 39 THR B C 1
ATOM 3999 O O . THR B 1 39 ? 8.938 -28.625 -9.094 1 96.19 39 THR B O 1
ATOM 4002 N N . SER B 1 40 ? 10.969 -28.719 -10.109 1 95.75 40 SER B N 1
ATOM 4003 C CA . SER B 1 40 ? 11.688 -28.938 -8.859 1 95.75 40 SER B CA 1
ATOM 4004 C C . SER B 1 40 ? 12.344 -27.656 -8.367 1 95.75 40 SER B C 1
ATOM 4006 O O . SER B 1 40 ? 12.75 -27.562 -7.207 1 95.75 40 SER B O 1
ATOM 4008 N N . ILE B 1 41 ? 12.492 -26.641 -9.227 1 97 41 ILE B N 1
ATOM 4009 C CA . ILE B 1 41 ? 13.102 -25.375 -8.859 1 97 41 ILE B CA 1
ATOM 4010 C C . ILE B 1 41 ? 12.617 -24.266 -9.797 1 97 41 ILE B C 1
ATOM 4012 O O . ILE B 1 41 ? 12.352 -24.531 -10.977 1 97 41 ILE B O 1
ATOM 4016 N N . TYR B 1 42 ? 12.414 -23.062 -9.242 1 98.19 42 TYR B N 1
ATOM 4017 C CA . TYR B 1 42 ? 12.031 -21.906 -10.031 1 98.19 42 TYR B CA 1
ATOM 4018 C C . TYR B 1 42 ? 13.125 -20.844 -10.008 1 98.19 42 TYR B C 1
ATOM 4020 O O . TYR B 1 42 ? 13.797 -20.656 -8.984 1 98.19 42 TYR B O 1
ATOM 4028 N N . PHE B 1 43 ? 13.305 -20.188 -11.164 1 97.19 43 PHE B N 1
ATOM 4029 C CA . PHE B 1 43 ? 14.156 -19 -11.258 1 97.19 43 PHE B CA 1
ATOM 4030 C C . PHE B 1 43 ? 13.352 -17.812 -11.766 1 97.19 43 PHE B C 1
ATOM 4032 O O . PHE B 1 43 ? 12.852 -17.828 -12.891 1 97.19 43 PHE B O 1
ATOM 4039 N N . GLY B 1 44 ? 13.289 -16.797 -10.969 1 92.75 44 GLY B N 1
ATOM 4040 C CA . GLY B 1 44 ? 12.469 -15.648 -11.328 1 92.75 44 GLY B CA 1
ATOM 4041 C C . GLY B 1 44 ? 11.039 -15.758 -10.828 1 92.75 44 GLY B C 1
ATOM 4042 O O . GLY B 1 44 ? 10.727 -16.625 -10.008 1 92.75 44 GLY B O 1
ATOM 4043 N N . PRO B 1 45 ? 10.195 -14.883 -11.227 1 93.25 45 PRO B N 1
ATOM 4044 C CA . PRO B 1 45 ? 10.344 -13.852 -12.258 1 93.25 45 PRO B CA 1
ATOM 4045 C C . PRO B 1 45 ? 11.141 -12.641 -11.773 1 93.25 45 PRO B C 1
ATOM 4047 O O . PRO B 1 45 ? 11.617 -12.633 -10.633 1 93.25 45 PRO B O 1
ATOM 4050 N N . GLY B 1 46 ? 11.336 -11.672 -12.719 1 90.38 46 GLY B N 1
ATOM 4051 C CA . GLY B 1 46 ? 12.148 -10.5 -12.406 1 90.38 46 GLY B CA 1
ATOM 4052 C C . GLY B 1 46 ? 11.367 -9.406 -11.695 1 90.38 46 GLY B C 1
ATOM 4053 O O . GLY B 1 46 ? 11.961 -8.531 -11.062 1 90.38 46 GLY B O 1
ATOM 4054 N N . CYS B 1 47 ? 10.102 -9.477 -11.781 1 91.5 47 CYS B N 1
ATOM 4055 C CA . CYS B 1 47 ? 9.297 -8.406 -11.195 1 91.5 47 CYS B CA 1
ATOM 4056 C C . CYS B 1 47 ? 8.844 -8.781 -9.789 1 91.5 47 CYS B C 1
ATOM 4058 O O . CYS B 1 47 ? 8.555 -9.953 -9.516 1 91.5 47 CYS B O 1
ATOM 4060 N N . ASN B 1 48 ? 8.781 -7.812 -8.945 1 91.06 48 ASN B N 1
ATOM 4061 C CA . ASN B 1 48 ? 8.516 -8.039 -7.527 1 91.06 48 ASN B CA 1
ATOM 4062 C C . ASN B 1 48 ? 7.07 -8.484 -7.297 1 91.06 48 ASN B C 1
ATOM 4064 O O . ASN B 1 48 ? 6.809 -9.359 -6.469 1 91.06 48 ASN B O 1
ATOM 4068 N N . ASN B 1 49 ? 6.117 -7.953 -8.023 1 92.06 49 ASN B N 1
ATOM 4069 C CA . ASN B 1 49 ? 4.703 -8.234 -7.797 1 92.06 49 ASN B CA 1
ATOM 4070 C C . ASN B 1 49 ? 4.391 -9.719 -7.98 1 92.06 49 ASN B C 1
ATOM 4072 O O . ASN B 1 49 ? 3.629 -10.297 -7.203 1 92.06 49 ASN B O 1
ATOM 4076 N N . GLU B 1 50 ? 4.957 -10.297 -8.969 1 96.5 50 GLU B N 1
ATOM 4077 C CA . GLU B 1 50 ? 4.73 -11.719 -9.211 1 96.5 50 GLU B CA 1
ATOM 4078 C C . GLU B 1 50 ? 5.578 -12.578 -8.273 1 96.5 50 GLU B C 1
ATOM 4080 O O . GLU B 1 50 ? 5.137 -13.641 -7.828 1 96.5 50 GLU B O 1
ATOM 4085 N N . MET B 1 51 ? 6.781 -12.039 -7.934 1 96.75 51 MET B N 1
ATOM 4086 C CA . MET B 1 51 ? 7.672 -12.789 -7.055 1 96.75 51 MET B CA 1
ATOM 4087 C C . MET B 1 51 ? 7.051 -12.969 -5.676 1 96.75 51 MET B C 1
ATOM 4089 O O . MET B 1 51 ? 7.156 -14.047 -5.078 1 96.75 51 MET B O 1
ATOM 4093 N N . LEU B 1 52 ? 6.359 -12 -5.215 1 95.88 52 LEU B N 1
ATOM 4094 C CA . LEU B 1 52 ? 5.734 -12.031 -3.898 1 95.88 52 LEU B CA 1
ATOM 4095 C C . LEU B 1 52 ? 4.629 -13.078 -3.846 1 95.88 52 LEU B C 1
ATOM 4097 O O . LEU B 1 52 ? 4.391 -13.688 -2.799 1 95.88 52 LEU B O 1
ATOM 4101 N N . ILE B 1 53 ? 3.982 -13.336 -4.953 1 96.88 53 ILE B N 1
ATOM 4102 C CA . ILE B 1 53 ? 2.896 -14.312 -5.008 1 96.88 53 ILE B CA 1
ATOM 4103 C C . ILE B 1 53 ? 3.465 -15.711 -5.223 1 96.88 53 ILE B C 1
ATOM 4105 O O . ILE B 1 53 ? 3.117 -16.656 -4.504 1 96.88 53 ILE B O 1
ATOM 4109 N N . ILE B 1 54 ? 4.363 -15.828 -6.16 1 98.12 54 ILE B N 1
ATOM 4110 C CA . ILE B 1 54 ? 4.953 -17.125 -6.477 1 98.12 54 ILE B CA 1
ATOM 4111 C C . ILE B 1 54 ? 5.734 -17.641 -5.27 1 98.12 54 ILE B C 1
ATOM 4113 O O . ILE B 1 54 ? 5.699 -18.844 -4.965 1 98.12 54 ILE B O 1
ATOM 4117 N N . GLY B 1 55 ? 6.438 -16.703 -4.578 1 97.75 55 GLY B N 1
ATOM 4118 C CA . GLY B 1 55 ? 7.164 -17.078 -3.377 1 97.75 55 GLY B CA 1
ATOM 4119 C C . GLY B 1 55 ? 6.289 -17.734 -2.328 1 97.75 55 GLY B C 1
ATOM 4120 O O . GLY B 1 55 ? 6.727 -18.656 -1.63 1 97.75 55 GLY B O 1
ATOM 4121 N N . ARG B 1 56 ? 5.062 -17.312 -2.219 1 97.5 56 ARG B N 1
ATOM 4122 C CA . ARG B 1 56 ? 4.117 -17.891 -1.274 1 97.5 56 ARG B CA 1
ATOM 4123 C C . ARG B 1 56 ? 3.641 -19.266 -1.754 1 97.5 56 ARG B C 1
ATOM 4125 O O . ARG B 1 56 ? 3.51 -20.188 -0.958 1 97.5 56 ARG B O 1
ATOM 4132 N N . LEU B 1 57 ? 3.389 -19.438 -3.041 1 97.81 57 LEU B N 1
ATOM 4133 C CA . LEU B 1 57 ? 2.887 -20.688 -3.617 1 97.81 57 LEU B CA 1
ATOM 4134 C C . LEU B 1 57 ? 3.924 -21.797 -3.504 1 97.81 57 LEU B C 1
ATOM 4136 O O . LEU B 1 57 ? 3.598 -22.922 -3.111 1 97.81 57 LEU B O 1
ATOM 4140 N N . VAL B 1 58 ? 5.191 -21.422 -3.809 1 98 58 VAL B N 1
ATOM 4141 C CA . VAL B 1 58 ? 6.215 -22.469 -3.83 1 98 58 VAL B CA 1
ATOM 4142 C C . VAL B 1 58 ? 6.531 -22.906 -2.404 1 98 58 VAL B C 1
ATOM 4144 O O . VAL B 1 58 ? 6.922 -24.062 -2.178 1 98 58 VAL B O 1
ATOM 4147 N N . SER B 1 59 ? 6.391 -21.984 -1.455 1 97.5 59 SER B N 1
ATOM 4148 C CA . SER B 1 59 ? 6.496 -22.375 -0.055 1 97.5 59 SER B CA 1
ATOM 4149 C C . SER B 1 59 ? 5.496 -23.484 0.287 1 97.5 59 SER B C 1
ATOM 4151 O O . SER B 1 59 ? 5.848 -24.469 0.926 1 97.5 59 SER B O 1
ATOM 4153 N N . ARG B 1 60 ? 4.258 -23.375 -0.18 1 96.44 60 ARG B N 1
ATOM 4154 C CA . ARG B 1 60 ? 3.213 -24.359 0.058 1 96.44 60 ARG B CA 1
ATOM 4155 C C . ARG B 1 60 ? 3.516 -25.656 -0.677 1 96.44 60 ARG B C 1
ATOM 4157 O O . ARG B 1 60 ? 3.186 -26.75 -0.193 1 96.44 60 ARG B O 1
ATOM 4164 N N . TRP B 1 61 ? 4.215 -25.625 -1.804 1 97.62 61 TRP B N 1
ATOM 4165 C CA . TRP B 1 61 ? 4.555 -26.797 -2.617 1 97.62 61 TRP B CA 1
ATOM 4166 C C . TRP B 1 61 ? 5.852 -27.422 -2.139 1 97.62 61 TRP B C 1
ATOM 4168 O O . TRP B 1 61 ? 6.223 -28.516 -2.592 1 97.62 61 TRP B O 1
ATOM 4178 N N . ASN B 1 62 ? 6.602 -26.766 -1.272 1 97.81 62 ASN B N 1
ATOM 4179 C CA . ASN B 1 62 ? 7.93 -27.172 -0.83 1 97.81 62 ASN B CA 1
ATOM 4180 C C . ASN B 1 62 ? 8.906 -27.281 -2.002 1 97.81 62 ASN B C 1
ATOM 4182 O O . ASN B 1 62 ? 9.594 -28.297 -2.15 1 97.81 62 ASN B O 1
ATOM 4186 N N . VAL B 1 63 ? 8.852 -26.297 -2.852 1 98.38 63 VAL B N 1
ATOM 4187 C CA . VAL B 1 63 ? 9.75 -26.156 -3.992 1 98.38 63 VAL B CA 1
ATOM 4188 C C . VAL B 1 63 ? 10.602 -24.906 -3.842 1 98.38 63 VAL B C 1
ATOM 4190 O O . VAL B 1 63 ? 10.094 -23.844 -3.445 1 98.38 63 VAL B O 1
ATOM 4193 N N . PRO B 1 64 ? 11.891 -24.969 -4.051 1 98.31 64 PRO B N 1
ATOM 4194 C CA . PRO B 1 64 ? 12.719 -23.766 -3.916 1 98.31 64 PRO B CA 1
ATOM 4195 C C . PRO B 1 64 ? 12.57 -22.812 -5.098 1 98.31 64 PRO B C 1
ATOM 4197 O O . PRO B 1 64 ? 12.266 -23.25 -6.215 1 98.31 64 PRO B O 1
ATOM 4200 N N . ILE B 1 65 ? 12.719 -21.562 -4.812 1 98.5 65 ILE B N 1
ATOM 4201 C CA . ILE B 1 65 ? 12.75 -20.516 -5.828 1 98.5 65 ILE B CA 1
ATOM 4202 C C . ILE B 1 65 ? 13.883 -19.531 -5.531 1 98.5 65 ILE B C 1
ATOM 4204 O O . ILE B 1 65 ? 14.188 -19.266 -4.367 1 98.5 65 ILE B O 1
ATOM 4208 N N . ILE B 1 66 ? 14.547 -19.078 -6.566 1 98.25 66 ILE B N 1
ATOM 4209 C CA . ILE B 1 66 ? 15.609 -18.094 -6.395 1 98.25 66 ILE B CA 1
ATOM 4210 C C . ILE B 1 66 ? 15.273 -16.828 -7.184 1 98.25 66 ILE B C 1
ATOM 4212 O O . ILE B 1 66 ? 15.141 -16.875 -8.414 1 98.25 66 ILE B O 1
ATOM 4216 N N . ALA B 1 67 ? 15.133 -15.734 -6.492 1 97.5 67 ALA B N 1
ATOM 4217 C CA . ALA B 1 67 ? 14.953 -14.422 -7.113 1 97.5 67 ALA B CA 1
ATOM 4218 C C . ALA B 1 67 ? 16.281 -13.883 -7.637 1 97.5 67 ALA B C 1
ATOM 4220 O O . ALA B 1 67 ? 17.203 -13.617 -6.855 1 97.5 67 ALA B O 1
ATOM 4221 N N . HIS B 1 68 ? 16.344 -13.766 -8.914 1 94.94 68 HIS B N 1
ATOM 4222 C CA . HIS B 1 68 ? 17.641 -13.336 -9.43 1 94.94 68 HIS B CA 1
ATOM 4223 C C . HIS B 1 68 ? 17.656 -11.836 -9.703 1 94.94 68 HIS B C 1
ATOM 4225 O O . HIS B 1 68 ? 18.719 -11.211 -9.688 1 94.94 68 HIS B O 1
ATOM 4231 N N . LEU B 1 69 ? 16.484 -11.195 -9.906 1 91.81 69 LEU B N 1
ATOM 4232 C CA . LEU B 1 69 ? 16.438 -9.758 -10.148 1 91.81 69 LEU B CA 1
ATOM 4233 C C . LEU B 1 69 ? 15.656 -9.047 -9.047 1 91.81 69 LEU B C 1
ATOM 4235 O O . LEU B 1 69 ? 15.859 -7.852 -8.812 1 91.81 69 LEU B O 1
ATOM 4239 N N . SER B 1 70 ? 14.742 -9.719 -8.438 1 89.06 70 SER B N 1
ATOM 4240 C CA . SER B 1 70 ? 13.875 -9.125 -7.422 1 89.06 70 SER B CA 1
ATOM 4241 C C . SER B 1 70 ? 14.562 -9.062 -6.066 1 89.06 70 SER B C 1
ATOM 4243 O O . SER B 1 70 ? 14.914 -10.094 -5.496 1 89.06 70 SER B O 1
ATOM 4245 N N . GLY B 1 71 ? 14.719 -7.855 -5.598 1 88.12 71 GLY B N 1
ATOM 4246 C CA . GLY B 1 71 ? 15.375 -7.676 -4.312 1 88.12 71 GLY B CA 1
ATOM 4247 C C . GLY B 1 71 ? 14.484 -7.016 -3.277 1 88.12 71 GLY B C 1
ATOM 4248 O O . GLY B 1 71 ? 14.977 -6.336 -2.375 1 88.12 71 GLY B O 1
ATOM 4249 N N . ASP B 1 72 ? 13.188 -7.242 -3.359 1 90.06 72 ASP B N 1
ATOM 4250 C CA . ASP B 1 72 ? 12.25 -6.691 -2.391 1 90.06 72 ASP B CA 1
ATOM 4251 C C . ASP B 1 72 ? 12.539 -7.207 -0.984 1 90.06 72 ASP B C 1
ATOM 4253 O O . ASP B 1 72 ? 12.695 -8.414 -0.779 1 90.06 72 ASP B O 1
ATOM 4257 N N . ASP B 1 73 ? 12.562 -6.289 -0.047 1 90 73 ASP B N 1
ATOM 4258 C CA . ASP B 1 73 ? 12.945 -6.648 1.315 1 90 73 ASP B CA 1
ATOM 4259 C C . ASP B 1 73 ? 11.898 -7.559 1.956 1 90 73 ASP B C 1
ATOM 4261 O O . ASP B 1 73 ? 12.195 -8.289 2.904 1 90 73 ASP B O 1
ATOM 4265 N N . ALA B 1 74 ? 10.719 -7.492 1.454 1 91 74 ALA B N 1
ATOM 4266 C CA . ALA B 1 74 ? 9.664 -8.352 1.974 1 91 74 ALA B CA 1
ATOM 4267 C C . ALA B 1 74 ? 10.008 -9.828 1.77 1 91 74 ALA B C 1
ATOM 4269 O O . ALA B 1 74 ? 9.547 -10.688 2.523 1 91 74 ALA B O 1
ATOM 4270 N N . LEU B 1 75 ? 10.836 -10.148 0.858 1 93.69 75 LEU B N 1
ATOM 4271 C CA . LEU B 1 75 ? 11.18 -11.516 0.494 1 93.69 75 LEU B CA 1
ATOM 4272 C C . LEU B 1 75 ? 12.039 -12.172 1.573 1 93.69 75 LEU B C 1
ATOM 4274 O O . LEU B 1 75 ? 12.227 -13.391 1.574 1 93.69 75 LEU B O 1
ATOM 4278 N N . SER B 1 76 ? 12.477 -11.375 2.52 1 91.75 76 SER B N 1
ATOM 4279 C CA . SER B 1 76 ? 13.352 -11.891 3.562 1 91.75 76 SER B CA 1
ATOM 4280 C C . SER B 1 76 ? 12.547 -12.438 4.738 1 91.75 76 SER B C 1
ATOM 4282 O O . SER B 1 76 ? 13.109 -13.023 5.668 1 91.75 76 SER B O 1
ATOM 4284 N N . ASP B 1 77 ? 11.281 -12.352 4.715 1 93.62 77 ASP B N 1
ATOM 4285 C CA . ASP B 1 77 ? 10.438 -12.898 5.77 1 93.62 77 ASP B CA 1
ATOM 4286 C C . ASP B 1 77 ? 10.352 -14.414 5.672 1 93.62 77 ASP B C 1
ATOM 4288 O O . ASP B 1 77 ? 9.648 -14.953 4.812 1 93.62 77 ASP B O 1
ATOM 4292 N N . ARG B 1 78 ? 10.898 -15.039 6.605 1 94.38 78 ARG B N 1
ATOM 4293 C CA . ARG B 1 78 ? 11 -16.484 6.523 1 94.38 78 ARG B CA 1
ATOM 4294 C C . ARG B 1 78 ? 9.719 -17.156 7.023 1 94.38 78 ARG B C 1
ATOM 4296 O O . ARG B 1 78 ? 9.5 -18.344 6.777 1 94.38 78 ARG B O 1
ATOM 4303 N N . ALA B 1 79 ? 8.945 -16.453 7.691 1 93.88 79 ALA B N 1
ATOM 4304 C CA . ALA B 1 79 ? 7.645 -16.984 8.078 1 93.88 79 ALA B CA 1
ATOM 4305 C C . ALA B 1 79 ? 6.742 -17.172 6.863 1 93.88 79 ALA B C 1
ATOM 4307 O O . ALA B 1 79 ? 5.855 -18.031 6.863 1 93.88 79 ALA B O 1
ATOM 4308 N N . VAL B 1 80 ? 7.059 -16.406 5.816 1 95.31 80 VAL B N 1
ATOM 4309 C CA . VAL B 1 80 ? 6.219 -16.438 4.621 1 95.31 80 VAL B CA 1
ATOM 4310 C C . VAL B 1 80 ? 6.957 -17.141 3.49 1 95.31 80 VAL B C 1
ATOM 4312 O O . VAL B 1 80 ? 6.391 -18 2.812 1 95.31 80 VAL B O 1
ATOM 4315 N N . PHE B 1 81 ? 8.203 -16.766 3.328 1 97.19 81 PHE B N 1
ATOM 4316 C CA . PHE B 1 81 ? 9 -17.25 2.207 1 97.19 81 PHE B CA 1
ATOM 4317 C C . PHE B 1 81 ? 10.102 -18.188 2.691 1 97.19 81 PHE B C 1
ATOM 4319 O O . PHE B 1 81 ? 11.281 -17.828 2.65 1 97.19 81 PHE B O 1
ATOM 4326 N N . ASP B 1 82 ? 9.812 -19.422 2.971 1 97 82 ASP B N 1
ATOM 4327 C CA . ASP B 1 82 ? 10.766 -20.312 3.631 1 97 82 ASP B CA 1
ATOM 4328 C C . ASP B 1 82 ? 11.523 -21.156 2.611 1 97 82 ASP B C 1
ATOM 4330 O O . ASP B 1 82 ? 12.469 -21.859 2.965 1 97 82 ASP B O 1
ATOM 4334 N N . THR B 1 83 ? 11.203 -21.109 1.31 1 98.25 83 THR B N 1
ATOM 4335 C CA . THR B 1 83 ? 11.961 -21.828 0.292 1 98.25 83 THR B CA 1
ATOM 4336 C C . THR B 1 83 ? 12.516 -20.875 -0.752 1 98.25 83 THR B C 1
ATOM 4338 O O . THR B 1 83 ? 12.875 -21.281 -1.857 1 98.25 83 THR B O 1
ATOM 4341 N N . LEU B 1 84 ? 12.516 -19.562 -0.427 1 98.38 84 LEU B N 1
ATOM 4342 C CA . LEU B 1 84 ? 12.938 -18.547 -1.39 1 98.38 84 LEU B CA 1
ATOM 4343 C C . LEU B 1 84 ? 14.32 -18.016 -1.046 1 98.38 84 LEU B C 1
ATOM 4345 O O . LEU B 1 84 ? 14.594 -17.656 0.105 1 98.38 84 LEU B O 1
ATOM 4349 N N . GLY B 1 85 ? 15.203 -18.078 -2.012 1 97.5 85 GLY B N 1
ATOM 4350 C CA . GLY B 1 85 ? 16.484 -17.391 -1.954 1 97.5 85 GLY B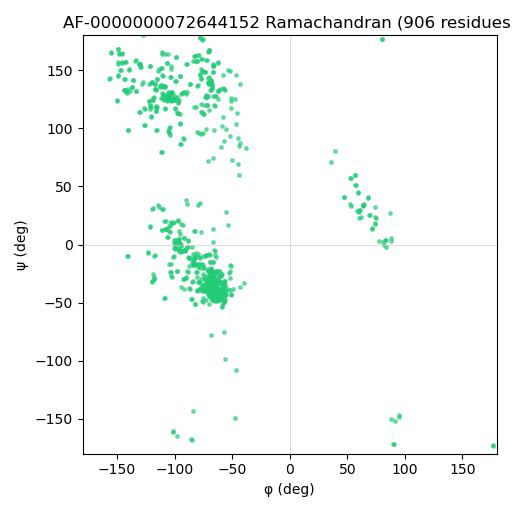 CA 1
ATOM 4351 C C . GLY B 1 85 ? 16.578 -16.234 -2.945 1 97.5 85 GLY B C 1
ATOM 4352 O O . GLY B 1 85 ? 15.758 -16.141 -3.861 1 97.5 85 GLY B O 1
ATOM 4353 N N . SER B 1 86 ? 17.562 -15.367 -2.73 1 97.5 86 SER B N 1
ATOM 4354 C CA . SER B 1 86 ? 17.719 -14.25 -3.654 1 97.5 86 SER B CA 1
ATOM 4355 C C . SER B 1 86 ? 19.188 -13.938 -3.898 1 97.5 86 SER B C 1
ATOM 4357 O O . SER B 1 86 ? 19.984 -13.922 -2.961 1 97.5 86 SER B O 1
ATOM 4359 N N . VAL B 1 87 ? 19.516 -13.773 -5.18 1 97.31 87 VAL B N 1
ATOM 4360 C CA . VAL B 1 87 ? 20.859 -13.336 -5.543 1 97.31 87 VAL B CA 1
ATOM 4361 C C . VAL B 1 87 ? 20.812 -11.922 -6.109 1 97.31 87 VAL B C 1
ATOM 4363 O O . VAL B 1 87 ? 21.75 -11.469 -6.758 1 97.31 87 VAL B O 1
ATOM 4366 N N . ALA B 1 88 ? 19.672 -11.281 -5.922 1 95.19 88 ALA B N 1
ATOM 4367 C CA . ALA B 1 88 ? 19.438 -9.953 -6.48 1 95.19 88 ALA B CA 1
ATOM 4368 C C . ALA B 1 88 ? 20.359 -8.922 -5.824 1 95.19 88 ALA B C 1
ATOM 4370 O O . ALA B 1 88 ? 20.781 -9.102 -4.684 1 95.19 88 ALA B O 1
ATOM 4371 N N . LEU B 1 89 ? 20.625 -7.895 -6.574 1 94.81 89 LEU B N 1
ATOM 4372 C CA . LEU B 1 89 ? 21.516 -6.836 -6.121 1 94.81 89 LEU B CA 1
ATOM 4373 C C . LEU B 1 89 ? 20.734 -5.652 -5.582 1 94.81 89 LEU B C 1
ATOM 4375 O O . LEU B 1 89 ? 21.312 -4.664 -5.125 1 94.81 89 LEU B O 1
ATOM 4379 N N . THR B 1 90 ? 19.438 -5.746 -5.512 1 93.56 90 THR B N 1
ATOM 4380 C CA . THR B 1 90 ? 18.609 -4.559 -5.34 1 93.56 90 THR B CA 1
ATOM 4381 C C . THR B 1 90 ? 17.953 -4.543 -3.961 1 93.56 90 THR B C 1
ATOM 4383 O O . THR B 1 90 ? 16.844 -4.02 -3.795 1 93.56 90 THR B O 1
ATOM 4386 N N . SER B 1 91 ? 18.578 -5.102 -2.982 1 93.44 91 SER B N 1
ATOM 4387 C CA . SER B 1 91 ? 18.031 -5.047 -1.627 1 93.44 91 SER B CA 1
ATOM 4388 C C . SER B 1 91 ? 18.156 -3.646 -1.039 1 93.44 91 SER B C 1
ATOM 4390 O O . SER B 1 91 ? 19.266 -3.125 -0.888 1 93.44 91 SER B O 1
ATOM 4392 N N . ALA B 1 92 ? 17.047 -3.053 -0.695 1 95.31 92 ALA B N 1
ATOM 4393 C CA . ALA B 1 92 ? 17.031 -1.712 -0.116 1 95.31 92 ALA B CA 1
ATOM 4394 C C . ALA B 1 92 ? 17.625 -1.715 1.287 1 95.31 92 ALA B C 1
ATOM 4396 O O . ALA B 1 92 ? 18.359 -0.792 1.66 1 95.31 92 ALA B O 1
ATOM 4397 N N . THR B 1 93 ? 17.375 -2.73 2.016 1 94.44 93 THR B N 1
ATOM 4398 C CA . THR B 1 93 ? 17.859 -2.836 3.387 1 94.44 93 THR B CA 1
ATOM 4399 C C . THR B 1 93 ? 19.391 -2.961 3.414 1 94.44 93 THR B C 1
ATOM 4401 O O . THR B 1 93 ? 20.047 -2.326 4.234 1 94.44 93 THR B O 1
ATOM 4404 N N . GLU B 1 94 ? 19.906 -3.771 2.568 1 95.31 94 GLU B N 1
ATOM 4405 C CA . GLU B 1 94 ? 21.359 -3.932 2.521 1 95.31 94 GLU B CA 1
ATOM 4406 C C . GLU B 1 94 ? 22.031 -2.658 2.029 1 95.31 94 GLU B C 1
ATOM 4408 O O . GLU B 1 94 ? 23.109 -2.299 2.508 1 95.31 94 GLU B O 1
ATOM 4413 N N . MET B 1 95 ? 21.406 -1.965 1.074 1 97.19 95 MET B N 1
ATOM 4414 C CA . MET B 1 95 ? 21.906 -0.667 0.631 1 97.19 95 MET B CA 1
ATOM 4415 C C . MET B 1 95 ? 21.906 0.336 1.779 1 97.19 95 MET B C 1
ATOM 4417 O O . MET B 1 95 ? 22.844 1.128 1.914 1 97.19 95 MET B O 1
ATOM 4421 N N . ALA B 1 96 ? 20.891 0.309 2.561 1 97.62 96 ALA B N 1
ATOM 4422 C CA . ALA B 1 96 ? 20.812 1.184 3.727 1 97.62 96 ALA B CA 1
ATOM 4423 C C . ALA B 1 96 ? 21.953 0.909 4.703 1 97.62 96 ALA B C 1
ATOM 4425 O O . ALA B 1 96 ? 22.594 1.839 5.191 1 97.62 96 ALA B O 1
ATOM 4426 N N . ARG B 1 97 ? 22.219 -0.351 4.953 1 96.5 97 ARG B N 1
ATOM 4427 C CA . ARG B 1 97 ? 23.297 -0.732 5.852 1 96.5 97 ARG B CA 1
ATOM 4428 C C . ARG B 1 97 ? 24.656 -0.292 5.297 1 96.5 97 ARG B C 1
ATOM 4430 O O . ARG B 1 97 ? 25.5 0.188 6.043 1 96.5 97 ARG B O 1
ATOM 4437 N N . ALA B 1 98 ? 24.812 -0.485 4.051 1 97.69 98 ALA B N 1
ATOM 4438 C CA . ALA B 1 98 ? 26.047 -0.061 3.408 1 97.69 98 ALA B CA 1
ATOM 4439 C C . ALA B 1 98 ? 26.219 1.453 3.49 1 97.69 98 ALA B C 1
ATOM 4441 O O . ALA B 1 98 ? 27.328 1.948 3.752 1 97.69 98 ALA B O 1
ATOM 4442 N N . THR B 1 99 ? 25.156 2.152 3.244 1 98.44 99 THR B N 1
ATOM 4443 C CA . THR B 1 99 ? 25.203 3.607 3.32 1 98.44 99 THR B CA 1
ATOM 4444 C C . THR B 1 99 ? 25.531 4.066 4.738 1 98.44 99 THR B C 1
ATOM 4446 O O . THR B 1 99 ? 26.312 5.008 4.922 1 98.44 99 THR B O 1
ATOM 4449 N N . LEU B 1 100 ? 24.969 3.43 5.707 1 98.06 100 LEU B N 1
ATOM 4450 C CA . LEU B 1 100 ? 25.281 3.734 7.094 1 98.06 100 LEU B CA 1
ATOM 4451 C C . LEU B 1 100 ? 26.781 3.533 7.363 1 98.06 100 LEU B C 1
ATOM 4453 O O . LEU B 1 100 ? 27.406 4.359 8.023 1 98.06 100 LEU B O 1
ATOM 4457 N N . THR B 1 101 ? 27.297 2.449 6.875 1 97.81 101 THR B N 1
ATOM 4458 C CA . THR B 1 101 ? 28.719 2.156 7.035 1 97.81 101 THR B CA 1
ATOM 4459 C C . THR B 1 101 ? 29.578 3.27 6.434 1 97.81 101 THR B C 1
ATOM 4461 O O . THR B 1 101 ? 30.594 3.652 7.004 1 97.81 101 THR B O 1
ATOM 4464 N N . PHE B 1 102 ? 29.141 3.777 5.328 1 98.31 102 PHE B N 1
ATOM 4465 C CA . PHE B 1 102 ? 29.844 4.883 4.684 1 98.31 102 PHE B CA 1
ATOM 4466 C C . PHE B 1 102 ? 29.797 6.133 5.555 1 98.31 102 PHE B C 1
ATOM 4468 O O . PHE B 1 102 ? 30.812 6.82 5.711 1 98.31 102 PHE B O 1
ATOM 4475 N N . LEU B 1 103 ? 28.688 6.453 6.105 1 98.19 103 LEU B N 1
ATOM 4476 C CA . LEU B 1 103 ? 28.547 7.609 6.984 1 98.19 103 LEU B CA 1
ATOM 4477 C C . LEU B 1 103 ? 29.438 7.477 8.211 1 98.19 103 LEU B C 1
ATOM 4479 O O . LEU B 1 103 ? 30.078 8.445 8.617 1 98.19 103 LEU B O 1
ATOM 4483 N N . GLN B 1 104 ? 29.516 6.297 8.727 1 97.56 104 GLN B N 1
ATOM 4484 C CA . GLN B 1 104 ? 30.312 6.047 9.922 1 97.56 104 GLN B CA 1
ATOM 4485 C C . GLN B 1 104 ? 31.797 6.133 9.617 1 97.56 104 GLN B C 1
ATOM 4487 O O . GLN B 1 104 ? 32.594 6.508 10.484 1 97.56 104 GLN B O 1
ATOM 4492 N N . LEU B 1 105 ? 32.125 5.766 8.43 1 96.94 105 LEU B N 1
ATOM 4493 C CA . LEU B 1 105 ? 33.531 5.852 8 1 96.94 105 LEU B CA 1
ATOM 4494 C C . LEU B 1 105 ? 34.062 7.27 8.172 1 96.94 105 LEU B C 1
ATOM 4496 O O . LEU B 1 105 ? 35.188 7.461 8.625 1 96.94 105 LEU B O 1
ATOM 4500 N N . TYR B 1 106 ? 33.219 8.25 7.844 1 96.25 106 TYR B N 1
ATOM 4501 C CA . TYR B 1 106 ? 33.688 9.633 7.887 1 96.25 106 TYR B CA 1
ATOM 4502 C C . TYR B 1 106 ? 33.219 10.328 9.164 1 96.25 106 TYR B C 1
ATOM 4504 O O . TYR B 1 106 ? 33.438 11.523 9.344 1 96.25 106 TYR B O 1
ATOM 4512 N N . GLY B 1 107 ? 32.531 9.617 10 1 96.12 107 GLY B N 1
ATOM 4513 C CA . GLY B 1 107 ? 32.188 10.078 11.344 1 96.12 107 GLY B CA 1
ATOM 4514 C C . GLY B 1 107 ? 31.109 11.133 11.352 1 96.12 107 GLY B C 1
ATOM 4515 O O . GLY B 1 107 ? 31.078 11.992 12.234 1 96.12 107 GLY B O 1
ATOM 4516 N N . TRP B 1 108 ? 30.312 11.195 10.359 1 97.25 108 TRP B N 1
ATOM 4517 C CA . TRP B 1 108 ? 29.203 12.156 10.336 1 97.25 108 TRP B CA 1
ATOM 4518 C C . TRP B 1 108 ? 28.156 11.797 11.375 1 97.25 108 TRP B C 1
ATOM 4520 O O . TRP B 1 108 ? 27.797 10.625 11.531 1 97.25 108 TRP B O 1
ATOM 4530 N N . LYS B 1 109 ? 27.594 12.82 12.078 1 96.31 109 LYS B N 1
ATOM 4531 C CA . LYS B 1 109 ? 26.672 12.562 13.188 1 96.31 109 LYS B CA 1
ATOM 4532 C C . LYS B 1 109 ? 25.297 13.148 12.898 1 96.31 109 LYS B C 1
ATOM 4534 O O . LYS B 1 109 ? 24.344 12.883 13.633 1 96.31 109 LYS B O 1
ATOM 4539 N N . GLN B 1 110 ? 25.156 13.891 11.922 1 96.81 110 GLN B N 1
ATOM 4540 C CA . GLN B 1 110 ? 23.875 14.453 11.547 1 96.81 110 GLN B CA 1
ATOM 4541 C C . GLN B 1 110 ? 23.719 14.531 10.031 1 96.81 110 GLN B C 1
ATOM 4543 O O . GLN B 1 110 ? 24.688 14.805 9.32 1 96.81 110 GLN B O 1
ATOM 4548 N N . VAL B 1 111 ? 22.5 14.266 9.578 1 98.06 111 VAL B N 1
ATOM 4549 C CA . VAL B 1 111 ? 22.297 14.227 8.133 1 98.06 111 VAL B CA 1
ATOM 4550 C C . VAL B 1 111 ? 20.938 14.812 7.785 1 98.06 111 VAL B C 1
ATOM 4552 O O . VAL B 1 111 ? 20.094 15.023 8.672 1 98.06 111 VAL B O 1
ATOM 4555 N N . GLY B 1 112 ? 20.812 15.258 6.562 1 97.88 112 GLY B N 1
ATOM 4556 C CA . GLY B 1 112 ? 19.531 15.578 5.961 1 97.88 112 GLY B CA 1
ATOM 4557 C C . GLY B 1 112 ? 19.047 14.516 4.98 1 97.88 112 GLY B C 1
ATOM 4558 O O . GLY B 1 112 ? 19.859 13.898 4.285 1 97.88 112 GLY B O 1
ATOM 4559 N N . LEU B 1 113 ? 17.766 14.289 4.941 1 98.38 113 LEU B N 1
ATOM 4560 C CA . LEU B 1 113 ? 17.203 13.281 4.051 1 98.38 113 LEU B CA 1
ATOM 4561 C C . LEU B 1 113 ? 16.266 13.914 3.035 1 98.38 113 LEU B C 1
ATOM 4563 O O . LEU B 1 113 ? 15.477 14.805 3.381 1 98.38 113 LEU B O 1
ATOM 4567 N N . VAL B 1 114 ? 16.406 13.547 1.818 1 98.31 114 VAL B N 1
ATOM 4568 C CA . VAL B 1 114 ? 15.492 13.93 0.746 1 98.31 114 VAL B CA 1
ATOM 4569 C C . VAL B 1 114 ? 14.805 12.688 0.185 1 98.31 114 VAL B C 1
ATOM 4571 O O . VAL B 1 114 ? 15.461 11.828 -0.416 1 98.31 114 VAL B O 1
ATOM 4574 N N . ARG B 1 115 ? 13.484 12.586 0.348 1 97.56 115 ARG B N 1
ATOM 4575 C CA . ARG B 1 115 ? 12.742 11.383 -0.007 1 97.56 115 ARG B CA 1
ATOM 4576 C C . ARG B 1 115 ? 11.531 11.719 -0.868 1 97.56 115 ARG B C 1
ATOM 4578 O O . ARG B 1 115 ? 11.039 12.852 -0.837 1 97.56 115 ARG B O 1
ATOM 4585 N N . PRO B 1 116 ? 11.031 10.75 -1.704 1 96.12 116 PRO B N 1
ATOM 4586 C CA . PRO B 1 116 ? 9.82 10.977 -2.498 1 96.12 116 PRO B CA 1
ATOM 4587 C C . PRO B 1 116 ? 8.539 10.789 -1.688 1 96.12 116 PRO B C 1
ATOM 4589 O O . PRO B 1 116 ? 8.555 10.141 -0.643 1 96.12 116 PRO B O 1
ATOM 4592 N N . SER B 1 117 ? 7.453 11.391 -2.141 1 89.75 117 SER B N 1
ATOM 4593 C CA . SER B 1 117 ? 6.152 11.273 -1.495 1 89.75 117 SER B CA 1
ATOM 4594 C C . SER B 1 117 ? 5.477 9.953 -1.834 1 89.75 117 SER B C 1
ATOM 4596 O O . SER B 1 117 ? 4.562 9.516 -1.13 1 89.75 117 SER B O 1
ATOM 4598 N N . MET B 1 118 ? 5.996 9.352 -2.881 1 87.69 118 MET B N 1
ATOM 4599 C CA . MET B 1 118 ? 5.371 8.109 -3.336 1 87.69 118 MET B CA 1
ATOM 4600 C C . MET B 1 118 ? 6.359 6.953 -3.285 1 87.69 118 MET B C 1
ATOM 4602 O O . MET B 1 118 ? 7.539 7.121 -3.596 1 87.69 118 MET B O 1
ATOM 4606 N N . HIS B 1 119 ? 5.926 5.766 -2.857 1 85.81 119 HIS B N 1
ATOM 4607 C CA . HIS B 1 119 ? 6.676 4.512 -2.887 1 85.81 119 HIS B CA 1
ATOM 4608 C C . HIS B 1 119 ? 7.945 4.613 -2.043 1 85.81 119 HIS B C 1
ATOM 4610 O O . HIS B 1 119 ? 8.953 3.979 -2.355 1 85.81 119 HIS B O 1
ATOM 4616 N N . PHE B 1 120 ? 7.84 5.441 -1.025 1 90 120 PHE B N 1
ATOM 4617 C CA . PHE B 1 120 ? 8.984 5.672 -0.149 1 90 120 PHE B CA 1
ATOM 4618 C C . PHE B 1 120 ? 9.398 4.379 0.546 1 90 120 PHE B C 1
ATOM 4620 O O . PHE B 1 120 ? 10.594 4.133 0.742 1 90 120 PHE B O 1
ATOM 4627 N N . GLU B 1 121 ? 8.57 3.51 0.856 1 87.25 121 GLU B N 1
ATOM 4628 C CA . GLU B 1 121 ? 8.797 2.307 1.653 1 87.25 121 GLU B CA 1
ATOM 4629 C C . GLU B 1 121 ? 9.656 1.299 0.902 1 87.25 121 GLU B C 1
ATOM 4631 O O . GLU B 1 121 ? 10.227 0.39 1.509 1 87.25 121 GLU B O 1
ATOM 4636 N N . ARG B 1 122 ? 9.844 1.435 -0.378 1 89.25 122 ARG B N 1
ATOM 4637 C CA . ARG B 1 122 ? 10.602 0.493 -1.195 1 89.25 122 ARG B CA 1
ATOM 4638 C C . ARG B 1 122 ? 12.062 0.928 -1.322 1 89.25 122 ARG B C 1
ATOM 4640 O O . ARG B 1 122 ? 12.883 0.208 -1.896 1 89.25 122 ARG B O 1
ATOM 4647 N N . LEU B 1 123 ? 12.383 2.062 -0.817 1 94.81 123 LEU B N 1
ATOM 4648 C CA . LEU B 1 123 ? 13.711 2.637 -1.028 1 94.81 123 LEU B CA 1
ATOM 4649 C C . LEU B 1 123 ? 14.609 2.377 0.173 1 94.81 123 LEU B C 1
ATOM 4651 O O . LEU B 1 123 ? 14.133 2.037 1.256 1 94.81 123 LEU B O 1
ATOM 4655 N N . ALA B 1 124 ? 15.891 2.52 -0.105 1 96.88 124 ALA B N 1
ATOM 4656 C CA . ALA B 1 124 ? 16.891 2.299 0.932 1 96.88 124 ALA B CA 1
ATOM 4657 C C . ALA B 1 124 ? 16.766 3.332 2.047 1 96.88 124 ALA B C 1
ATOM 4659 O O . ALA B 1 124 ? 17.016 3.025 3.217 1 96.88 124 ALA B O 1
ATOM 4660 N N . LEU B 1 125 ? 16.375 4.473 1.655 1 96.88 125 LEU B N 1
ATOM 4661 C CA . LEU B 1 125 ? 16.281 5.574 2.607 1 96.88 125 LEU B CA 1
ATOM 4662 C C . LEU B 1 125 ? 15.273 5.25 3.711 1 96.88 125 LEU B C 1
ATOM 4664 O O . LEU B 1 125 ? 15.438 5.691 4.852 1 96.88 125 LEU B O 1
ATOM 4668 N N . HIS B 1 126 ? 14.258 4.5 3.436 1 94.69 126 HIS B N 1
ATOM 4669 C CA . HIS B 1 126 ? 13.25 4.125 4.418 1 94.69 126 HIS B CA 1
ATOM 4670 C C . HIS B 1 126 ? 13.867 3.312 5.555 1 94.69 126 HIS B C 1
ATOM 4672 O O . HIS B 1 126 ? 13.648 3.615 6.73 1 94.69 126 HIS B O 1
ATOM 4678 N N . SER B 1 127 ? 14.656 2.359 5.242 1 94.06 127 SER B N 1
ATOM 4679 C CA . SER B 1 127 ? 15.336 1.547 6.242 1 94.06 127 SER B CA 1
ATOM 4680 C C . SER B 1 127 ? 16.453 2.332 6.922 1 94.06 127 SER B C 1
ATOM 4682 O O . SER B 1 127 ? 16.703 2.16 8.117 1 94.06 127 SER B O 1
ATOM 4684 N N . LEU B 1 128 ? 17.078 3.133 6.141 1 97.31 128 LEU B N 1
ATOM 4685 C CA . LEU B 1 128 ? 18.188 3.906 6.66 1 97.31 128 LEU B CA 1
ATOM 4686 C C . LEU B 1 128 ? 17.75 4.82 7.797 1 97.31 128 LEU B C 1
ATOM 4688 O O . LEU B 1 128 ? 18.469 5.008 8.773 1 97.31 128 LEU B O 1
ATOM 4692 N N . ARG B 1 129 ? 16.594 5.379 7.656 1 95.75 129 ARG B N 1
ATOM 4693 C CA . ARG B 1 129 ? 16.047 6.262 8.688 1 95.75 129 ARG B CA 1
ATOM 4694 C C . ARG B 1 129 ? 16.094 5.602 10.055 1 95.75 129 ARG B C 1
ATOM 4696 O O . ARG B 1 129 ? 16.516 6.215 11.039 1 95.75 129 ARG B O 1
ATOM 4703 N N . ASN B 1 130 ? 15.758 4.391 10.156 1 92.12 130 ASN B N 1
ATOM 4704 C CA . ASN B 1 130 ? 15.758 3.656 11.414 1 92.12 130 ASN B CA 1
ATOM 4705 C C . ASN B 1 130 ? 17.172 3.326 11.867 1 92.12 130 ASN B C 1
ATOM 4707 O O . ASN B 1 130 ? 17.484 3.402 13.062 1 92.12 130 ASN B O 1
ATOM 4711 N N . TYR B 1 131 ? 17.969 3.004 10.945 1 95.06 131 TYR B N 1
ATOM 4712 C CA . TYR B 1 131 ? 19.344 2.658 11.281 1 95.06 131 TYR B CA 1
ATOM 4713 C C . TYR B 1 131 ? 20.094 3.871 11.82 1 95.06 131 TYR B C 1
ATOM 4715 O O . TYR B 1 131 ? 20.953 3.738 12.695 1 95.06 131 TYR B O 1
ATOM 4723 N N . LEU B 1 132 ? 19.75 5 11.266 1 97.56 132 LEU B N 1
ATOM 4724 C CA . LEU B 1 132 ? 20.375 6.227 11.734 1 97.56 132 LEU B CA 1
ATOM 4725 C C . LEU B 1 132 ? 20.047 6.492 13.195 1 97.56 132 LEU B C 1
ATOM 4727 O O . LEU B 1 132 ? 20.922 6.852 13.984 1 97.56 132 LEU B O 1
ATOM 4731 N N . LYS B 1 133 ? 18.859 6.277 13.547 1 93.81 133 LYS B N 1
ATOM 4732 C CA . LYS B 1 133 ? 18.422 6.445 14.938 1 93.81 133 LYS B CA 1
ATOM 4733 C C . LYS B 1 133 ? 19.172 5.484 15.859 1 93.81 133 LYS B C 1
ATOM 4735 O O . LYS B 1 133 ? 19.656 5.883 16.922 1 93.81 133 LYS B O 1
ATOM 4740 N N . ASP B 1 134 ? 19.312 4.32 15.445 1 92.31 134 ASP B N 1
ATOM 4741 C CA . ASP B 1 134 ? 20 3.301 16.234 1 92.31 134 ASP B CA 1
ATOM 4742 C C . ASP B 1 134 ? 21.484 3.621 16.375 1 92.31 134 ASP B C 1
ATOM 4744 O O . ASP B 1 134 ? 22.094 3.305 17.406 1 92.31 134 ASP B O 1
ATOM 4748 N N . ALA B 1 135 ? 22.031 4.215 15.352 1 95 135 ALA B N 1
ATOM 4749 C CA . ALA B 1 135 ? 23.453 4.527 15.352 1 95 135 ALA B CA 1
ATOM 4750 C C . ALA B 1 135 ? 23.719 5.891 15.977 1 95 135 ALA B C 1
ATOM 4752 O O . ALA B 1 135 ? 24.844 6.383 15.961 1 95 135 ALA B O 1
ATOM 4753 N N . ASN B 1 136 ? 22.703 6.527 16.469 1 95.44 136 ASN B N 1
ATOM 4754 C CA . ASN B 1 136 ? 22.797 7.832 17.109 1 95.44 136 ASN B CA 1
ATOM 4755 C C . ASN B 1 136 ? 23.25 8.906 16.125 1 95.44 136 ASN B C 1
ATOM 4757 O O . ASN B 1 136 ? 24.094 9.742 16.469 1 95.44 136 ASN B O 1
ATOM 4761 N N . ILE B 1 137 ? 22.844 8.789 14.945 1 97.06 137 ILE B N 1
ATOM 4762 C CA . ILE B 1 137 ? 23.016 9.836 13.945 1 97.06 137 ILE B CA 1
ATOM 4763 C C . ILE B 1 137 ? 21.703 10.609 13.781 1 97.06 137 ILE B C 1
ATOM 4765 O O . ILE B 1 137 ? 20.672 10.016 13.469 1 97.06 137 ILE B O 1
ATOM 4769 N N . GLU B 1 138 ? 21.75 11.828 13.93 1 96.69 138 GLU B N 1
ATOM 4770 C CA . GLU B 1 138 ? 20.531 12.648 13.984 1 96.69 138 GLU B CA 1
ATOM 4771 C C . GLU B 1 138 ? 20.078 13.055 12.594 1 96.69 138 GLU B C 1
ATOM 4773 O O . GLU B 1 138 ? 20.891 13.375 11.727 1 96.69 138 GLU B O 1
ATOM 4778 N N . ILE B 1 139 ? 18.797 12.984 12.406 1 96.69 139 ILE B N 1
ATOM 4779 C CA . ILE B 1 139 ? 18.172 13.508 11.188 1 96.69 139 ILE B CA 1
ATOM 4780 C C . ILE B 1 139 ? 17.672 14.93 11.445 1 96.69 139 ILE B C 1
ATOM 4782 O O . ILE B 1 139 ? 16.609 15.125 12.031 1 96.69 139 ILE B O 1
ATOM 4786 N N . ASN B 1 140 ? 18.406 15.867 10.945 1 94.94 140 ASN B N 1
ATOM 4787 C CA . ASN B 1 140 ? 18.094 17.266 11.25 1 94.94 140 ASN B CA 1
ATOM 4788 C C . ASN B 1 140 ? 17.031 17.812 10.32 1 94.94 140 ASN B C 1
ATOM 4790 O O . ASN B 1 140 ? 16.344 18.781 10.656 1 94.94 140 ASN B O 1
ATOM 4794 N N . ALA B 1 141 ? 17.062 17.297 9.172 1 94.75 141 ALA B N 1
ATOM 4795 C CA . ALA B 1 141 ? 16.078 17.75 8.18 1 94.75 141 ALA B CA 1
ATOM 4796 C C . ALA B 1 141 ? 15.633 16.609 7.285 1 94.75 141 ALA B C 1
ATOM 4798 O O . ALA B 1 141 ? 16.438 15.766 6.883 1 94.75 141 ALA B O 1
ATOM 4799 N N . GLU B 1 142 ? 14.328 16.5 7.102 1 96 142 GLU B N 1
ATOM 4800 C CA . GLU B 1 142 ? 13.742 15.539 6.176 1 96 142 GLU B CA 1
ATOM 4801 C C . GLU B 1 142 ? 12.727 16.219 5.258 1 96 142 GLU B C 1
ATOM 4803 O O . GLU B 1 142 ? 11.727 16.766 5.723 1 96 142 GLU B O 1
ATOM 4808 N N . ILE B 1 143 ? 13.07 16.25 3.988 1 96.38 143 ILE B N 1
ATOM 4809 C CA . ILE B 1 143 ? 12.156 16.891 3.047 1 96.38 143 ILE B CA 1
ATOM 4810 C C . ILE B 1 143 ? 11.516 15.836 2.15 1 96.38 143 ILE B C 1
ATOM 4812 O O . ILE B 1 143 ? 12.188 14.898 1.701 1 96.38 143 ILE B O 1
ATOM 4816 N N . GLU B 1 144 ? 10.211 15.938 1.93 1 95.44 144 GLU B N 1
ATOM 4817 C CA . GLU B 1 144 ? 9.43 15.07 1.058 1 95.44 144 GLU B CA 1
ATOM 4818 C C . GLU B 1 144 ? 9.031 15.789 -0.228 1 95.44 144 GLU B C 1
ATOM 4820 O O . GLU B 1 144 ? 8.469 16.891 -0.184 1 95.44 144 GLU B O 1
ATOM 4825 N N . LEU B 1 145 ? 9.352 15.219 -1.374 1 96.25 145 LEU B N 1
ATOM 4826 C CA . LEU B 1 145 ? 9.062 15.828 -2.666 1 96.25 145 LEU B CA 1
ATOM 4827 C C . LEU B 1 145 ? 8.344 14.844 -3.586 1 96.25 145 LEU B C 1
ATOM 4829 O O . LEU B 1 145 ? 8.531 13.633 -3.471 1 96.25 145 LEU B O 1
ATOM 4833 N N . ASP B 1 146 ? 7.535 15.375 -4.523 1 93.31 146 ASP B N 1
ATOM 4834 C CA . ASP B 1 146 ? 6.984 14.57 -5.609 1 93.31 146 ASP B CA 1
ATOM 4835 C C . ASP B 1 146 ? 8.062 14.211 -6.629 1 93.31 146 ASP B C 1
ATOM 4837 O O . ASP B 1 146 ? 8.766 15.094 -7.129 1 93.31 146 ASP B O 1
ATOM 4841 N N . PRO B 1 147 ? 8.172 12.953 -6.895 1 93.12 147 PRO B N 1
ATOM 4842 C CA . PRO B 1 147 ? 9.266 12.531 -7.77 1 93.12 147 PRO B CA 1
ATOM 4843 C C . PRO B 1 147 ? 9.133 13.078 -9.188 1 93.12 147 PRO B C 1
ATOM 4845 O O . PRO B 1 147 ? 10.109 13.07 -9.953 1 93.12 147 PRO B O 1
ATOM 4848 N N . TYR B 1 148 ? 8.031 13.672 -9.531 1 92.25 148 TYR B N 1
ATOM 4849 C CA . TYR B 1 148 ? 7.809 14.125 -10.898 1 92.25 148 TYR B CA 1
ATOM 4850 C C . TYR B 1 148 ? 7.91 15.641 -11 1 92.25 148 TYR B C 1
ATOM 4852 O O . TYR B 1 148 ? 7.715 16.219 -12.07 1 92.25 148 TYR B O 1
ATOM 4860 N N . MET B 1 149 ? 8.289 16.266 -9.969 1 94.44 149 MET B N 1
ATOM 4861 C CA . MET B 1 149 ? 8.43 17.719 -9.969 1 94.44 149 MET B CA 1
ATOM 4862 C C . MET B 1 149 ? 9.633 18.156 -10.805 1 94.44 149 MET B C 1
ATOM 4864 O O . MET B 1 149 ? 10.672 17.484 -10.805 1 94.44 149 MET B O 1
ATOM 4868 N N . THR B 1 150 ? 9.5 19.234 -11.469 1 95.25 150 THR B N 1
ATOM 4869 C CA . THR B 1 150 ? 10.617 19.875 -12.156 1 95.25 150 THR B CA 1
ATOM 4870 C C . THR B 1 150 ? 11.508 20.609 -11.164 1 95.25 150 THR B C 1
ATOM 4872 O O . THR B 1 150 ? 11.117 20.859 -10.023 1 95.25 150 THR B O 1
ATOM 4875 N N . PRO B 1 151 ? 12.766 20.859 -11.602 1 96.38 151 PRO B N 1
ATOM 4876 C CA . PRO B 1 151 ? 13.648 21.609 -10.711 1 96.38 151 PRO B CA 1
ATOM 4877 C C . PRO B 1 151 ? 13.023 22.906 -10.227 1 96.38 151 PRO B C 1
ATOM 4879 O O . PRO B 1 151 ? 13.133 23.25 -9.039 1 96.38 151 PRO B O 1
ATOM 4882 N N . ASP B 1 152 ? 12.344 23.562 -11.086 1 96.38 152 ASP B N 1
ATOM 4883 C CA . ASP B 1 152 ? 11.734 24.828 -10.727 1 96.38 152 ASP B CA 1
ATOM 4884 C C . ASP B 1 152 ? 10.609 24.641 -9.719 1 96.38 152 ASP B C 1
ATOM 4886 O O . ASP B 1 152 ? 10.422 25.453 -8.812 1 96.38 152 ASP B O 1
ATOM 4890 N N . GLU B 1 153 ? 9.906 23.641 -9.891 1 96.25 153 GLU B N 1
ATOM 4891 C CA . GLU B 1 153 ? 8.836 23.328 -8.945 1 96.25 153 GLU B CA 1
ATOM 4892 C C . GLU B 1 153 ? 9.398 23 -7.562 1 96.25 153 GLU B C 1
ATOM 4894 O O . GLU B 1 153 ? 8.82 23.391 -6.547 1 96.25 153 GLU B O 1
ATOM 4899 N N . ILE B 1 154 ? 10.477 22.328 -7.539 1 97.06 154 ILE B N 1
ATOM 4900 C CA . ILE B 1 154 ? 11.125 21.969 -6.281 1 97.06 154 ILE B CA 1
ATOM 4901 C C . ILE B 1 154 ? 11.578 23.234 -5.559 1 97.06 154 ILE B C 1
ATOM 4903 O O . ILE B 1 154 ? 11.352 23.391 -4.355 1 97.06 154 ILE B O 1
ATOM 4907 N N . ILE B 1 155 ? 12.117 24.172 -6.289 1 95.94 155 ILE B N 1
ATOM 4908 C CA . ILE B 1 155 ? 12.594 25.422 -5.719 1 95.94 155 ILE B CA 1
ATOM 4909 C C . ILE B 1 155 ? 11.414 26.219 -5.172 1 95.94 155 ILE B C 1
ATOM 4911 O O . ILE B 1 155 ? 11.5 26.797 -4.086 1 95.94 155 ILE B O 1
ATOM 4915 N N . ALA B 1 156 ? 10.352 26.125 -5.855 1 94.88 156 ALA B N 1
ATOM 4916 C CA . ALA B 1 156 ? 9.172 26.922 -5.504 1 94.88 156 ALA B CA 1
ATOM 4917 C C . ALA B 1 156 ? 8.539 26.406 -4.207 1 94.88 156 ALA B C 1
ATOM 4919 O O . ALA B 1 156 ? 7.855 27.156 -3.512 1 94.88 156 ALA B O 1
ATOM 4920 N N . THR B 1 157 ? 8.758 25.172 -3.828 1 92.19 157 THR B N 1
ATOM 4921 C CA . THR B 1 157 ? 8.18 24.625 -2.605 1 92.19 157 THR B CA 1
ATOM 4922 C C . THR B 1 157 ? 8.773 25.312 -1.374 1 92.19 157 THR B C 1
ATOM 4924 O O . THR B 1 157 ? 8.164 25.297 -0.303 1 92.19 157 THR B O 1
ATOM 4927 N N . GLY B 1 158 ? 10.023 25.797 -1.447 1 92.88 158 GLY B N 1
ATOM 4928 C CA . GLY B 1 158 ? 10.711 26.406 -0.32 1 92.88 158 GLY B CA 1
ATOM 4929 C C . GLY B 1 158 ? 11.367 25.391 0.599 1 92.88 158 GLY B C 1
ATOM 4930 O O . GLY B 1 158 ? 12.008 25.766 1.583 1 92.88 158 GLY B O 1
ATOM 4931 N N . ARG B 1 159 ? 11.32 24.203 0.274 1 94.25 159 ARG B N 1
ATOM 4932 C CA . ARG B 1 159 ? 11.844 23.141 1.126 1 94.25 159 ARG B CA 1
ATOM 4933 C C . ARG B 1 159 ? 13.367 23.125 1.1 1 94.25 159 ARG B C 1
ATOM 4935 O O . ARG B 1 159 ? 14.008 22.703 2.064 1 94.25 159 ARG B O 1
ATOM 4942 N N . LEU B 1 160 ? 13.977 23.578 0.046 1 95.88 160 LEU B N 1
ATOM 4943 C CA . LEU B 1 160 ? 15.43 23.625 -0.064 1 95.88 160 LEU B CA 1
ATOM 4944 C C . LEU B 1 160 ? 16.016 24.562 0.981 1 95.88 160 LEU B C 1
ATOM 4946 O O . LEU B 1 160 ? 17.141 24.344 1.461 1 95.88 160 LEU B O 1
ATOM 4950 N N . ARG B 1 161 ? 15.258 25.578 1.312 1 91.88 161 ARG B N 1
ATOM 4951 C CA . ARG B 1 161 ? 15.727 26.5 2.346 1 91.88 161 ARG B CA 1
ATOM 4952 C C . ARG B 1 161 ? 15.812 25.797 3.699 1 91.88 161 ARG B C 1
ATOM 4954 O O . ARG B 1 161 ? 16.719 26.062 4.484 1 91.88 161 ARG B O 1
ATOM 4961 N N . HIS B 1 162 ? 14.922 24.953 3.871 1 92.31 162 HIS B N 1
ATOM 4962 C CA . HIS B 1 162 ? 14.922 24.172 5.098 1 92.31 162 HIS B CA 1
ATOM 4963 C C . HIS B 1 162 ? 16.172 23.297 5.184 1 92.31 162 HIS B C 1
ATOM 4965 O O . HIS B 1 162 ? 16.781 23.172 6.246 1 92.31 162 HIS B O 1
ATOM 4971 N N . LEU B 1 163 ? 16.594 22.719 4.125 1 93.81 163 LEU B N 1
ATOM 4972 C CA . LEU B 1 163 ? 17.797 21.891 4.062 1 93.81 163 LEU B CA 1
ATOM 4973 C C . LEU B 1 163 ? 19.062 22.719 4.254 1 93.81 163 LEU B C 1
ATOM 4975 O O . LEU B 1 163 ? 19.984 22.312 4.961 1 93.81 163 LEU B O 1
ATOM 4979 N N . LYS B 1 164 ? 19.047 23.859 3.623 1 91.75 164 LYS B N 1
ATOM 4980 C CA . LYS B 1 164 ? 20.203 24.75 3.666 1 91.75 164 LYS B CA 1
ATOM 4981 C C . LYS B 1 164 ? 20.547 25.141 5.102 1 91.75 164 LYS B C 1
ATOM 4983 O O . LYS B 1 164 ? 21.719 25.203 5.469 1 91.75 164 LYS B O 1
ATOM 4988 N N . ASN B 1 165 ? 19.547 25.219 5.898 1 90.56 165 ASN B N 1
ATOM 4989 C CA . ASN B 1 165 ? 19.734 25.766 7.238 1 90.56 165 ASN B CA 1
ATOM 4990 C C . ASN B 1 165 ? 19.938 24.656 8.266 1 90.56 165 ASN B C 1
ATOM 4992 O O . ASN B 1 165 ? 20.234 24.922 9.43 1 90.56 165 ASN B O 1
ATOM 4996 N N . ARG B 1 166 ? 19.938 23.406 7.797 1 94.31 166 ARG B N 1
ATOM 4997 C CA . ARG B 1 166 ? 19.875 22.391 8.844 1 94.31 166 ARG B CA 1
ATOM 4998 C C . ARG B 1 166 ? 20.781 21.203 8.508 1 94.31 166 ARG B C 1
ATOM 5000 O O . ARG B 1 166 ? 21.031 20.344 9.359 1 94.31 166 ARG B O 1
ATOM 5007 N N . ALA B 1 167 ? 21.297 21.172 7.289 1 95.75 167 ALA B N 1
ATOM 5008 C CA . ALA B 1 167 ? 22.047 19.969 6.922 1 95.75 167 ALA B CA 1
ATOM 5009 C C . ALA B 1 167 ? 23.156 20.297 5.934 1 95.75 167 ALA B C 1
ATOM 5011 O O . ALA B 1 167 ? 23.016 21.203 5.105 1 95.75 167 ALA B O 1
ATOM 5012 N N . ARG B 1 168 ? 24.266 19.609 6.043 1 96.69 168 ARG B N 1
ATOM 5013 C CA . ARG B 1 168 ? 25.359 19.719 5.086 1 96.69 168 ARG B CA 1
ATOM 5014 C C . ARG B 1 168 ? 25.641 18.391 4.414 1 96.69 168 ARG B C 1
ATOM 5016 O O . ARG B 1 168 ? 26.125 18.344 3.283 1 96.69 168 ARG B O 1
ATOM 5023 N N . VAL B 1 169 ? 25.422 17.297 5.156 1 97.88 169 VAL B N 1
ATOM 5024 C CA . VAL B 1 169 ? 25.453 15.961 4.574 1 97.88 169 VAL B CA 1
ATOM 5025 C C . VAL B 1 169 ? 24.031 15.508 4.246 1 97.88 169 VAL B C 1
ATOM 5027 O O . VAL B 1 169 ? 23.219 15.297 5.148 1 97.88 169 VAL B O 1
ATOM 5030 N N . ILE B 1 170 ? 23.766 15.375 2.98 1 98.5 170 ILE B N 1
ATOM 5031 C CA . ILE B 1 170 ? 22.391 15.148 2.547 1 98.5 170 ILE B CA 1
ATOM 5032 C C . ILE B 1 170 ? 22.312 13.844 1.758 1 98.5 170 ILE B C 1
ATOM 5034 O O . ILE B 1 170 ? 23.062 13.641 0.799 1 98.5 170 ILE B O 1
ATOM 5038 N N . ILE B 1 171 ? 21.469 12.922 2.176 1 98.75 171 ILE B N 1
ATOM 5039 C CA . ILE B 1 171 ? 21.219 11.68 1.446 1 98.75 171 ILE B CA 1
ATOM 5040 C C . ILE B 1 171 ? 19.969 11.836 0.595 1 98.75 171 ILE B C 1
ATOM 5042 O O . ILE B 1 171 ? 18.891 12.141 1.115 1 98.75 171 ILE B O 1
ATOM 5046 N N . VAL B 1 172 ? 20.125 11.633 -0.71 1 98.5 172 VAL B N 1
ATOM 5047 C CA . VAL B 1 172 ? 19.047 11.875 -1.664 1 98.5 172 VAL B CA 1
ATOM 5048 C C . VAL B 1 172 ? 18.656 10.562 -2.336 1 98.5 172 VAL B C 1
ATOM 5050 O O . VAL B 1 172 ? 19.469 9.914 -2.984 1 98.5 172 VAL B O 1
ATOM 5053 N N . GLU B 1 173 ? 17.438 10.141 -2.176 1 98.25 173 GLU B N 1
ATOM 5054 C CA . GLU B 1 173 ? 16.906 8.992 -2.898 1 98.25 173 GLU B CA 1
ATOM 5055 C C . GLU B 1 173 ? 15.461 9.234 -3.33 1 98.25 173 GLU B C 1
ATOM 5057 O O . GLU B 1 173 ? 14.531 8.992 -2.562 1 98.25 173 GLU B O 1
ATOM 5062 N N . MET B 1 174 ? 15.336 9.617 -4.57 1 97.06 174 MET B N 1
ATOM 5063 C CA . MET B 1 174 ? 14.039 9.992 -5.117 1 97.06 174 MET B CA 1
ATOM 5064 C C . MET B 1 174 ? 13.422 8.844 -5.914 1 97.06 174 MET B C 1
ATOM 5066 O O . MET B 1 174 ? 12.289 8.938 -6.387 1 97.06 174 MET B O 1
ATOM 5070 N N . GLY B 1 175 ? 14.055 7.805 -6.047 1 94.94 175 GLY B N 1
ATOM 5071 C CA . GLY B 1 175 ? 13.68 6.59 -6.754 1 94.94 175 GLY B CA 1
ATOM 5072 C C . GLY B 1 175 ? 14.773 5.539 -6.758 1 94.94 175 GLY B C 1
ATOM 5073 O O . GLY B 1 175 ? 15.805 5.711 -6.105 1 94.94 175 GLY B O 1
ATOM 5074 N N . MET B 1 176 ? 14.508 4.488 -7.52 1 93.06 176 MET B N 1
ATOM 5075 C CA . MET B 1 176 ? 15.453 3.373 -7.5 1 93.06 176 MET B CA 1
ATOM 5076 C C . MET B 1 176 ? 16.641 3.652 -8.414 1 93.06 176 MET B C 1
ATOM 5078 O O . MET B 1 176 ? 17.719 3.064 -8.242 1 93.06 176 MET B O 1
ATOM 5082 N N . ASP B 1 177 ? 16.359 4.496 -9.32 1 93.81 177 ASP B N 1
ATOM 5083 C CA . ASP B 1 177 ? 17.391 4.785 -10.312 1 93.81 177 ASP B CA 1
ATOM 5084 C C . ASP B 1 177 ? 18.016 6.164 -10.086 1 93.81 177 ASP B C 1
ATOM 5086 O O . ASP B 1 177 ? 17.375 7.051 -9.523 1 93.81 177 ASP B O 1
ATOM 5090 N N . LEU B 1 178 ? 19.234 6.312 -10.586 1 94.75 178 LEU B N 1
ATOM 5091 C CA . LEU B 1 178 ? 19.984 7.551 -10.422 1 94.75 178 LEU B CA 1
ATOM 5092 C C . LEU B 1 178 ? 19.266 8.719 -11.094 1 94.75 178 LEU B C 1
ATOM 5094 O O . LEU B 1 178 ? 19.344 9.852 -10.617 1 94.75 178 LEU B O 1
ATOM 5098 N N . HIS B 1 179 ? 18.547 8.484 -12.141 1 94.25 179 HIS B N 1
ATOM 5099 C CA . HIS B 1 179 ? 17.844 9.508 -12.914 1 94.25 179 HIS B CA 1
ATOM 5100 C C . HIS B 1 179 ? 16.766 10.18 -12.07 1 94.25 179 HIS B C 1
ATOM 5102 O O . HIS B 1 179 ? 16.391 11.32 -12.336 1 94.25 179 HIS B O 1
ATOM 5108 N N . SER B 1 180 ? 16.328 9.469 -11.094 1 95.19 180 SER B N 1
ATOM 5109 C CA . SER B 1 180 ? 15.25 10.008 -10.266 1 95.19 180 SER B CA 1
ATOM 5110 C C . SER B 1 180 ? 15.719 11.195 -9.438 1 95.19 180 SER B C 1
ATOM 5112 O O . SER B 1 180 ? 14.914 12.023 -9.008 1 95.19 180 SER B O 1
ATOM 5114 N N . ALA B 1 181 ? 16.984 11.297 -9.25 1 96.94 181 ALA B N 1
ATOM 5115 C CA . ALA B 1 181 ? 17.547 12.367 -8.422 1 96.94 181 ALA B CA 1
ATOM 5116 C C . ALA B 1 181 ? 17.891 13.594 -9.266 1 96.94 181 ALA B C 1
ATOM 5118 O O . ALA B 1 181 ? 18.281 14.633 -8.727 1 96.94 181 ALA B O 1
ATOM 5119 N N . LYS B 1 182 ? 17.734 13.508 -10.555 1 96.19 182 LYS B N 1
ATOM 5120 C CA . LYS B 1 182 ? 18.203 14.531 -11.484 1 96.19 182 LYS B CA 1
ATOM 5121 C C . LYS B 1 182 ? 17.578 15.883 -11.188 1 96.19 182 LYS B C 1
ATOM 5123 O O . LYS B 1 182 ? 18.281 16.875 -11.008 1 96.19 182 LYS B O 1
ATOM 5128 N N . SER B 1 183 ? 16.266 15.945 -11.102 1 96.81 183 SER B N 1
ATOM 5129 C CA . SER B 1 183 ? 15.562 17.203 -10.898 1 96.81 183 SER B CA 1
ATOM 5130 C C . SER B 1 183 ? 15.977 17.859 -9.586 1 96.81 183 SER B C 1
ATOM 5132 O O . SER B 1 183 ? 16.156 19.078 -9.523 1 96.81 183 SER B O 1
ATOM 5134 N N . PHE B 1 184 ? 16.156 17.094 -8.586 1 97.94 184 PHE B N 1
ATOM 5135 C CA . PHE B 1 184 ? 16.562 17.641 -7.297 1 97.94 184 PHE B CA 1
ATOM 5136 C C . PHE B 1 184 ? 17.969 18.203 -7.367 1 97.94 184 PHE B C 1
ATOM 5138 O O . PHE B 1 184 ? 18.234 19.297 -6.852 1 97.94 184 PHE B O 1
ATOM 5145 N N . MET B 1 185 ? 18.875 17.438 -7.93 1 97.81 185 MET B N 1
ATOM 5146 C CA . MET B 1 185 ? 20.266 17.875 -8.008 1 97.81 185 MET B CA 1
ATOM 5147 C C . MET B 1 185 ? 20.391 19.188 -8.781 1 97.81 185 MET B C 1
ATOM 5149 O O . MET B 1 185 ? 21.156 20.062 -8.406 1 97.81 185 MET B O 1
ATOM 5153 N N . ILE B 1 186 ? 19.578 19.312 -9.812 1 96.88 186 ILE B N 1
ATOM 5154 C CA . ILE B 1 186 ? 19.578 20.562 -10.586 1 96.88 186 ILE B CA 1
ATOM 5155 C C . ILE B 1 186 ? 19 21.688 -9.727 1 96.88 186 ILE B C 1
ATOM 5157 O O . ILE B 1 186 ? 19.531 22.812 -9.734 1 96.88 186 ILE B O 1
ATOM 5161 N N . ALA B 1 187 ? 17.953 21.406 -9.047 1 98.06 187 ALA B N 1
ATOM 5162 C CA . ALA B 1 187 ? 17.359 22.406 -8.164 1 98.06 187 ALA B CA 1
ATOM 5163 C C . ALA B 1 187 ? 18.359 22.859 -7.105 1 98.06 187 ALA B C 1
ATOM 5165 O O . ALA B 1 187 ? 18.438 24.047 -6.793 1 98.06 187 ALA B O 1
ATOM 5166 N N . ALA B 1 188 ? 19.078 21.938 -6.543 1 97.88 188 ALA B N 1
ATOM 5167 C CA . ALA B 1 188 ? 20.094 22.266 -5.547 1 97.88 188 ALA B CA 1
ATOM 5168 C C . ALA B 1 188 ? 21.172 23.172 -6.141 1 97.88 188 ALA B C 1
ATOM 5170 O O . ALA B 1 188 ? 21.594 24.141 -5.5 1 97.88 188 ALA B O 1
ATOM 5171 N N . LEU B 1 189 ? 21.578 22.891 -7.355 1 97.19 189 LEU B N 1
ATOM 5172 C CA . LEU B 1 189 ? 22.562 23.703 -8.055 1 97.19 189 LEU B CA 1
ATOM 5173 C C . LEU B 1 189 ? 22.047 25.125 -8.266 1 97.19 189 LEU B C 1
ATOM 5175 O O . LEU B 1 189 ? 22.734 26.094 -7.957 1 97.19 189 LEU B O 1
ATOM 5179 N N . ARG B 1 190 ? 20.828 25.188 -8.742 1 96.44 190 ARG B N 1
ATOM 5180 C CA . ARG B 1 190 ? 20.219 26.484 -9.039 1 96.44 190 ARG B CA 1
ATOM 5181 C C . ARG B 1 190 ? 20.016 27.297 -7.773 1 96.44 190 ARG B C 1
ATOM 5183 O O . ARG B 1 190 ? 20 28.531 -7.816 1 96.44 190 ARG B O 1
ATOM 5190 N N . SER B 1 191 ? 19.906 26.641 -6.672 1 96.38 191 SER B N 1
ATOM 5191 C CA . SER B 1 191 ? 19.672 27.312 -5.395 1 96.38 191 SER B CA 1
ATOM 5192 C C . SER B 1 191 ? 20.984 27.531 -4.648 1 96.38 191 SER B C 1
ATOM 5194 O O . SER B 1 191 ? 20.984 27.844 -3.459 1 96.38 191 SER B O 1
ATOM 5196 N N . HIS B 1 192 ? 22.094 27.219 -5.199 1 94.81 192 HIS B N 1
ATOM 5197 C CA . HIS B 1 192 ? 23.438 27.438 -4.676 1 94.81 192 HIS B CA 1
ATOM 5198 C C . HIS B 1 192 ? 23.703 26.562 -3.453 1 94.81 192 HIS B C 1
ATOM 5200 O O . HIS B 1 192 ? 24.266 27.031 -2.465 1 94.81 192 HIS B O 1
ATOM 5206 N N . LEU B 1 193 ? 23.219 25.375 -3.555 1 95.88 193 LEU B N 1
ATOM 5207 C CA . LEU B 1 193 ? 23.438 24.406 -2.475 1 95.88 193 LEU B CA 1
ATOM 5208 C C . LEU B 1 193 ? 24.438 23.328 -2.896 1 95.88 193 LEU B C 1
ATOM 5210 O O . LEU B 1 193 ? 24.453 22.234 -2.328 1 95.88 193 LEU B O 1
ATOM 5214 N N . LYS B 1 194 ? 25.219 23.641 -3.906 1 95.12 194 LYS B N 1
ATOM 5215 C CA . LYS B 1 194 ? 26.188 22.672 -4.41 1 95.12 194 LYS B CA 1
ATOM 5216 C C . LYS B 1 194 ? 27.625 23.125 -4.168 1 95.12 194 LYS B C 1
ATOM 5218 O O . LYS B 1 194 ? 28.516 22.828 -4.957 1 95.12 194 LYS B O 1
ATOM 5223 N N . THR B 1 195 ? 27.797 23.797 -3.145 1 91.88 195 THR B N 1
ATOM 5224 C CA . THR B 1 195 ? 29.156 24.188 -2.758 1 91.88 195 THR B CA 1
ATOM 5225 C C . THR B 1 195 ? 29.875 23.031 -2.082 1 91.88 195 THR B C 1
ATOM 5227 O O . THR B 1 195 ? 29.25 22.062 -1.663 1 91.88 195 THR B O 1
ATOM 5230 N N . PRO B 1 196 ? 31.203 23.078 -1.969 1 93 196 PRO B N 1
ATOM 5231 C CA . PRO B 1 196 ? 31.969 21.969 -1.398 1 93 196 PRO B CA 1
ATOM 5232 C C . PRO B 1 196 ? 31.656 21.734 0.078 1 93 196 PRO B C 1
ATOM 5234 O O . PRO B 1 196 ? 32.125 20.75 0.659 1 93 196 PRO B O 1
ATOM 5237 N N . GLU B 1 197 ? 30.875 22.578 0.629 1 92.5 197 GLU B N 1
ATOM 5238 C CA . GLU B 1 197 ? 30.469 22.375 2.018 1 92.5 197 GLU B CA 1
ATOM 5239 C C . GLU B 1 197 ? 29.375 21.312 2.123 1 92.5 197 GLU B C 1
ATOM 5241 O O . GLU B 1 197 ? 29.125 20.766 3.199 1 92.5 197 GLU B O 1
ATOM 5246 N N . TYR B 1 198 ? 28.75 21.109 1.03 1 95.69 198 TYR B N 1
ATOM 5247 C CA . TYR B 1 198 ? 27.656 20.141 1.004 1 95.69 198 TYR B CA 1
ATOM 5248 C C . TYR B 1 198 ? 28.109 18.797 0.443 1 95.69 198 TYR B C 1
ATOM 5250 O O . TYR B 1 198 ? 28.922 18.766 -0.484 1 95.69 198 TYR B O 1
ATOM 5258 N N . VAL B 1 199 ? 27.641 17.781 1.001 1 97.56 199 VAL B N 1
ATOM 5259 C CA . VAL B 1 199 ? 27.859 16.453 0.469 1 97.56 199 VAL B CA 1
ATOM 5260 C C . VAL B 1 199 ? 26.531 15.805 0.124 1 97.56 199 VAL B C 1
ATOM 5262 O O . VAL B 1 199 ? 25.625 15.734 0.966 1 97.56 199 VAL B O 1
ATOM 5265 N N . TYR B 1 200 ? 26.375 15.375 -1.11 1 98.56 200 TYR B N 1
ATOM 5266 C CA . TYR B 1 200 ? 25.172 14.68 -1.55 1 98.56 200 TYR B CA 1
ATOM 5267 C C . TYR B 1 200 ? 25.469 13.195 -1.784 1 98.56 200 TYR B C 1
ATOM 5269 O O . TYR B 1 200 ? 26.297 12.844 -2.623 1 98.56 200 TYR B O 1
ATOM 5277 N N . ILE B 1 201 ? 24.844 12.367 -1.04 1 98.69 201 ILE B N 1
ATOM 5278 C CA . ILE B 1 201 ? 24.984 10.922 -1.155 1 98.69 201 ILE B CA 1
ATOM 5279 C C . ILE B 1 201 ? 23.734 10.328 -1.811 1 98.69 201 ILE B C 1
ATOM 5281 O O . ILE B 1 201 ? 22.609 10.539 -1.333 1 98.69 201 ILE B O 1
ATOM 5285 N N . ILE B 1 202 ? 23.906 9.555 -2.859 1 98.56 202 ILE B N 1
ATOM 5286 C CA . ILE B 1 202 ? 22.781 9.055 -3.635 1 98.56 202 ILE B CA 1
ATOM 5287 C C . ILE B 1 202 ? 22.859 7.531 -3.746 1 98.56 202 ILE B C 1
ATOM 5289 O O . ILE B 1 202 ? 23.609 7.004 -4.574 1 98.56 202 ILE B O 1
ATOM 5293 N N . PRO B 1 203 ? 22.031 6.809 -2.941 1 98 203 PRO B N 1
ATOM 5294 C CA . PRO B 1 203 ? 21.922 5.363 -3.156 1 98 203 PRO B CA 1
ATOM 5295 C C . PRO B 1 203 ? 21.297 5.012 -4.5 1 98 203 PRO B C 1
ATOM 5297 O O . PRO B 1 203 ? 20.172 5.441 -4.789 1 98 203 PRO B O 1
ATOM 5300 N N . TRP B 1 204 ? 22 4.332 -5.301 1 96.75 204 TRP B N 1
ATOM 5301 C CA . TRP B 1 204 ? 21.562 3.875 -6.613 1 96.75 204 TRP B CA 1
ATOM 5302 C C . TRP B 1 204 ? 21.25 2.381 -6.598 1 96.75 204 TRP B C 1
ATOM 5304 O O . TRP B 1 204 ? 22.141 1.558 -6.84 1 96.75 204 TRP B O 1
ATOM 5314 N N . LEU B 1 205 ? 19.984 2.066 -6.445 1 93.56 205 LEU B N 1
ATOM 5315 C CA . LEU B 1 205 ? 19.547 0.703 -6.164 1 93.56 205 LEU B CA 1
ATOM 5316 C C . LEU B 1 205 ? 19.453 -0.116 -7.449 1 93.56 205 LEU B C 1
ATOM 5318 O O . LEU B 1 205 ? 19.891 -1.268 -7.484 1 93.56 205 LEU B O 1
ATOM 5322 N N . ALA B 1 206 ? 18.781 0.416 -8.375 1 89.75 206 ALA B N 1
ATOM 5323 C CA . ALA B 1 206 ? 18.531 -0.336 -9.602 1 89.75 206 ALA B CA 1
ATOM 5324 C C . ALA B 1 206 ? 18.938 0.461 -10.828 1 89.75 206 ALA B C 1
ATOM 5326 O O . ALA B 1 206 ? 18.734 1.674 -10.898 1 89.75 206 ALA B O 1
ATOM 5327 N N . HIS B 1 207 ? 19.484 -0.213 -11.68 1 87.19 207 HIS B N 1
ATOM 5328 C CA . HIS B 1 207 ? 19.953 0.393 -12.93 1 87.19 207 HIS B CA 1
ATOM 5329 C C . HIS B 1 207 ? 18.906 0.233 -14.031 1 87.19 207 HIS B C 1
ATOM 5331 O O . HIS B 1 207 ? 19.016 -0.669 -14.867 1 87.19 207 HIS B O 1
ATOM 5337 N N . LEU B 1 208 ? 18.031 1.136 -14.07 1 83.62 208 LEU B N 1
ATOM 5338 C CA . LEU B 1 208 ? 16.906 1.051 -14.992 1 83.62 208 LEU B CA 1
ATOM 5339 C C . LEU B 1 208 ? 17.25 1.689 -16.328 1 83.62 208 LEU B C 1
ATOM 5341 O O . LEU B 1 208 ? 16.641 1.371 -17.359 1 83.62 208 LEU B O 1
ATOM 5345 N N . HIS B 1 209 ? 18.266 2.611 -16.297 1 83.44 209 HIS B N 1
ATOM 5346 C CA . HIS B 1 209 ? 18.719 3.271 -17.516 1 83.44 209 HIS B CA 1
ATOM 5347 C C . HIS B 1 209 ? 20.125 2.834 -17.891 1 83.44 209 HIS B C 1
ATOM 5349 O O . HIS B 1 209 ? 20.953 2.582 -17 1 83.44 209 HIS B O 1
ATOM 5355 N N . ASP B 1 210 ? 20.422 2.873 -19.156 1 79.19 210 ASP B N 1
ATOM 5356 C CA . ASP B 1 210 ? 21.719 2.41 -19.641 1 79.19 210 ASP B CA 1
ATOM 5357 C C . ASP B 1 210 ? 22.734 3.551 -19.688 1 79.19 210 ASP B C 1
ATOM 5359 O O . ASP B 1 210 ? 23.906 3.336 -20 1 79.19 210 ASP B O 1
ATOM 5363 N N . HIS B 1 211 ? 22.234 4.734 -19.375 1 85.31 211 HIS B N 1
ATOM 5364 C CA . HIS B 1 211 ? 23.109 5.906 -19.391 1 85.31 211 HIS B CA 1
ATOM 5365 C C . HIS B 1 211 ? 22.969 6.727 -18.109 1 85.31 211 HIS B C 1
ATOM 5367 O O . HIS B 1 211 ? 21.953 6.625 -17.422 1 85.31 211 HIS B O 1
ATOM 5373 N N . TYR B 1 212 ? 24.047 7.43 -17.859 1 90.75 212 TYR B N 1
ATOM 5374 C CA . TYR B 1 212 ? 24 8.32 -16.703 1 90.75 212 TYR B CA 1
ATOM 5375 C C . TYR B 1 212 ? 23.109 9.523 -16.984 1 90.75 212 TYR B C 1
ATOM 5377 O O . TYR B 1 212 ? 22.875 9.875 -18.141 1 90.75 212 TYR B O 1
ATOM 5385 N N . PRO B 1 213 ? 22.641 10.156 -15.93 1 91.62 213 PRO B N 1
ATOM 5386 C CA . PRO B 1 213 ? 21.766 11.312 -16.125 1 91.62 213 PRO B CA 1
ATOM 5387 C C . PRO B 1 213 ? 22.438 12.438 -16.906 1 91.62 213 PRO B C 1
ATOM 5389 O O . PRO B 1 213 ? 21.766 13.164 -17.641 1 91.62 213 PRO B O 1
ATOM 5392 N N . TRP B 1 214 ? 23.703 12.57 -16.891 1 93.25 214 TRP B N 1
ATOM 5393 C CA . TRP B 1 214 ? 24.422 13.672 -17.531 1 93.25 214 TRP B CA 1
ATOM 5394 C C . TRP B 1 214 ? 24.875 13.273 -18.922 1 93.25 214 TRP B C 1
ATOM 5396 O O . TRP B 1 214 ? 25.547 14.062 -19.609 1 93.25 214 TRP B O 1
ATOM 5406 N N . GLU B 1 215 ? 24.625 12.148 -19.328 1 88.62 215 GLU B N 1
ATOM 5407 C CA . GLU B 1 215 ? 24.969 11.711 -20.688 1 88.62 215 GLU B CA 1
ATOM 5408 C C . GLU B 1 215 ? 23.781 11.852 -21.625 1 88.62 215 GLU B C 1
ATOM 5410 O O . GLU B 1 215 ? 23.906 11.602 -22.828 1 88.62 215 GLU B O 1
ATOM 5415 N N . ALA B 1 216 ? 22.672 12.242 -21.109 1 75.94 216 ALA B N 1
ATOM 5416 C CA . ALA B 1 216 ? 21.5 12.367 -21.969 1 75.94 216 ALA B CA 1
ATOM 5417 C C . ALA B 1 216 ? 21.656 13.508 -22.969 1 75.94 216 ALA B C 1
ATOM 5419 O O . ALA B 1 216 ? 22.422 14.438 -22.734 1 75.94 216 ALA B O 1
ATOM 5420 N N . THR B 1 217 ? 21.219 13.383 -24.156 1 69.81 217 THR B N 1
ATOM 5421 C CA . THR B 1 217 ? 21.422 14.289 -25.281 1 69.81 217 THR B CA 1
ATOM 5422 C C . THR B 1 217 ? 20.469 15.477 -25.188 1 69.81 217 THR B C 1
ATOM 5424 O O . THR B 1 217 ? 20.312 16.234 -26.156 1 69.81 217 THR B O 1
ATOM 5427 N N . ASN B 1 218 ? 20.219 15.836 -24.109 1 68.62 218 ASN B N 1
ATOM 5428 C CA . ASN B 1 218 ? 19.297 16.953 -24.062 1 68.62 218 ASN B CA 1
ATOM 5429 C C . ASN B 1 218 ? 20.016 18.25 -23.703 1 68.62 218 ASN B C 1
ATOM 5431 O O . ASN B 1 218 ? 21.219 18.25 -23.438 1 68.62 218 ASN B O 1
ATOM 5435 N N . ILE B 1 219 ? 19.375 19.391 -23.938 1 65.56 219 ILE B N 1
ATOM 5436 C CA . ILE B 1 219 ? 19.828 20.75 -23.703 1 65.56 219 ILE B CA 1
ATOM 5437 C C . ILE B 1 219 ? 20.328 20.891 -22.266 1 65.56 219 ILE B C 1
ATOM 5439 O O . ILE B 1 219 ? 21.25 21.672 -22 1 65.56 219 ILE B O 1
ATOM 5443 N N . GLU B 1 220 ? 19.953 20 -21.422 1 79.88 220 GLU B N 1
ATOM 5444 C CA . GLU B 1 220 ? 20.297 20.172 -20.016 1 79.88 220 GLU B CA 1
ATOM 5445 C C . GLU B 1 220 ? 21.5 19.312 -19.625 1 79.88 220 GLU B C 1
ATOM 5447 O O . GLU B 1 220 ? 21.781 19.125 -18.453 1 79.88 220 GLU B O 1
ATOM 5452 N N . LYS B 1 221 ? 22.219 18.906 -20.562 1 85.5 221 LYS B N 1
ATOM 5453 C CA . LYS B 1 221 ? 23.344 18 -20.328 1 85.5 221 LYS B CA 1
ATOM 5454 C C . LYS B 1 221 ? 24.406 18.641 -19.469 1 85.5 221 LYS B C 1
ATOM 5456 O O . LYS B 1 221 ? 24.844 18.062 -18.469 1 85.5 221 LYS B O 1
ATOM 5461 N N . SER B 1 222 ? 24.781 19.828 -19.828 1 89.62 222 SER B N 1
ATOM 5462 C CA . SER B 1 222 ? 25.844 20.516 -19.109 1 89.62 222 SER B CA 1
ATOM 5463 C C . SER B 1 222 ? 25.406 20.859 -17.688 1 89.62 222 SER B C 1
ATOM 5465 O O . SER B 1 222 ? 26.172 20.672 -16.734 1 89.62 222 SER B O 1
ATOM 5467 N N . GLU B 1 223 ? 24.266 21.266 -17.578 1 93.94 223 GLU B N 1
ATOM 5468 C CA . GLU B 1 223 ? 23.766 21.625 -16.25 1 93.94 223 GLU B CA 1
ATOM 5469 C C . GLU B 1 223 ? 23.672 20.391 -15.359 1 93.94 223 GLU B C 1
ATOM 5471 O O . GLU B 1 223 ? 23.984 20.469 -14.172 1 93.94 223 GLU B O 1
ATOM 5476 N N . THR B 1 224 ? 23.203 19.328 -15.953 1 95.44 224 THR B N 1
ATOM 5477 C CA . THR B 1 224 ? 23.062 18.094 -15.195 1 95.44 224 THR B CA 1
ATOM 5478 C C . THR B 1 224 ? 24.438 17.594 -14.734 1 95.44 224 THR B C 1
ATOM 5480 O O . THR B 1 224 ? 24.578 17.125 -13.602 1 95.44 224 THR B O 1
ATOM 5483 N N . ARG B 1 225 ? 25.359 17.719 -15.578 1 95.31 225 ARG B N 1
ATOM 5484 C CA . ARG B 1 225 ? 26.719 17.297 -15.242 1 95.31 225 ARG B CA 1
ATOM 5485 C C . ARG B 1 225 ? 27.25 18.078 -14.047 1 95.31 225 ARG B C 1
ATOM 5487 O O . ARG B 1 225 ? 27.797 17.5 -13.109 1 95.31 225 ARG B O 1
ATOM 5494 N N . VAL B 1 226 ? 27.047 19.359 -14.141 1 95.38 226 VAL B N 1
ATOM 5495 C CA . VAL B 1 226 ? 27.531 20.234 -13.07 1 95.38 226 VAL B CA 1
ATOM 5496 C C . VAL B 1 226 ? 26.766 19.938 -11.781 1 95.38 226 VAL B C 1
ATOM 5498 O O . VAL B 1 226 ? 27.328 19.953 -10.688 1 95.38 226 VAL B O 1
ATOM 5501 N N . ALA B 1 227 ? 25.562 19.625 -11.945 1 97.12 227 ALA B N 1
ATOM 5502 C CA . ALA B 1 227 ? 24.719 19.344 -10.789 1 97.12 227 ALA B CA 1
ATOM 5503 C C . ALA B 1 227 ? 25.188 18.094 -10.055 1 97.12 227 ALA B C 1
ATOM 5505 O O . ALA B 1 227 ? 25.094 18.016 -8.828 1 97.12 227 ALA B O 1
ATOM 5506 N N . PHE B 1 228 ? 25.719 17.156 -10.75 1 97.5 228 PHE B N 1
ATOM 5507 C CA . PHE B 1 228 ? 26.109 15.898 -10.141 1 97.5 228 PHE B CA 1
ATOM 5508 C C . PHE B 1 228 ? 27.594 15.922 -9.766 1 97.5 228 PHE B C 1
ATOM 5510 O O . PHE B 1 228 ? 28.109 14.961 -9.195 1 97.5 228 PHE B O 1
ATOM 5517 N N . ASP B 1 229 ? 28.203 17.062 -10.047 1 96.31 229 ASP B N 1
ATOM 5518 C CA . ASP B 1 229 ? 29.609 17.172 -9.648 1 96.31 229 ASP B CA 1
ATOM 5519 C C . ASP B 1 229 ? 29.766 17.062 -8.133 1 96.31 229 ASP B C 1
ATOM 5521 O O . ASP B 1 229 ? 28.984 17.672 -7.383 1 96.31 229 ASP B O 1
ATOM 5525 N N . ASP B 1 230 ? 30.719 16.219 -7.73 1 96.31 230 ASP B N 1
ATOM 5526 C CA . ASP B 1 230 ? 31.062 15.984 -6.332 1 96.31 230 ASP B CA 1
ATOM 5527 C C . ASP B 1 230 ? 29.969 15.203 -5.617 1 96.31 230 ASP B C 1
ATOM 5529 O O . ASP B 1 230 ? 29.922 15.172 -4.383 1 96.31 230 ASP B O 1
ATOM 5533 N N . ALA B 1 231 ? 29.047 14.617 -6.336 1 97.81 231 ALA B N 1
ATOM 5534 C CA . ALA B 1 231 ? 28.078 13.719 -5.73 1 97.81 231 ALA B CA 1
ATOM 5535 C C . ALA B 1 231 ? 28.688 12.359 -5.426 1 97.81 231 ALA B C 1
ATOM 5537 O O . ALA B 1 231 ? 29.562 11.883 -6.172 1 97.81 231 ALA B O 1
ATOM 5538 N N . ILE B 1 232 ? 28.281 11.828 -4.352 1 98.19 232 ILE B N 1
ATOM 5539 C CA . ILE B 1 232 ? 28.688 10.484 -3.969 1 98.19 232 ILE B CA 1
ATOM 5540 C C . ILE B 1 232 ? 27.578 9.492 -4.32 1 98.19 232 ILE B C 1
ATOM 5542 O O . ILE B 1 232 ? 26.469 9.57 -3.785 1 98.19 232 ILE B O 1
ATOM 5546 N N . VAL B 1 233 ? 27.875 8.57 -5.207 1 98 233 VAL B N 1
ATOM 5547 C CA . VAL B 1 233 ? 26.891 7.586 -5.648 1 98 233 VAL B CA 1
ATOM 5548 C C . VAL B 1 233 ? 27.281 6.203 -5.141 1 98 233 VAL B C 1
ATOM 5550 O O . VAL B 1 233 ? 28.422 5.766 -5.32 1 98 233 VAL B O 1
ATOM 5553 N N . ILE B 1 234 ? 26.391 5.559 -4.473 1 98.06 234 ILE B N 1
ATOM 5554 C CA . ILE B 1 234 ? 26.641 4.223 -3.951 1 98.06 234 ILE B CA 1
ATOM 5555 C C . ILE B 1 234 ? 25.812 3.199 -4.734 1 98.06 234 ILE B C 1
ATOM 5557 O O . ILE B 1 234 ? 24.594 3.344 -4.871 1 98.06 234 ILE B O 1
ATOM 5561 N N . THR B 1 235 ? 26.375 2.219 -5.285 1 96.81 235 THR B N 1
ATOM 5562 C CA . THR B 1 235 ? 25.672 1.166 -6.004 1 96.81 235 THR B CA 1
ATOM 5563 C C . THR B 1 235 ? 26.406 -0.167 -5.875 1 96.81 235 THR B C 1
ATOM 5565 O O . THR B 1 235 ? 27.547 -0.211 -5.414 1 96.81 235 THR B O 1
ATOM 5568 N N . ALA B 1 236 ? 25.719 -1.211 -6.207 1 95.88 236 ALA B N 1
ATOM 5569 C CA . ALA B 1 236 ? 26.266 -2.555 -6.039 1 95.88 236 ALA B CA 1
ATOM 5570 C C . ALA B 1 236 ? 27.406 -2.807 -7.023 1 95.88 236 ALA B C 1
ATOM 5572 O O . ALA B 1 236 ? 27.344 -2.396 -8.188 1 95.88 236 ALA B O 1
ATOM 5573 N N . HIS B 1 237 ? 28.422 -3.477 -6.555 1 90.12 237 HIS B N 1
ATOM 5574 C CA . HIS B 1 237 ? 29.594 -3.818 -7.355 1 90.12 237 HIS B CA 1
ATOM 5575 C C . HIS B 1 237 ? 29.203 -4.668 -8.562 1 90.12 237 HIS B C 1
ATOM 5577 O O . HIS B 1 237 ? 29.875 -4.637 -9.594 1 90.12 237 HIS B O 1
ATOM 5583 N N . GLY B 1 238 ? 28.156 -5.324 -8.406 1 85.38 238 GLY B N 1
ATOM 5584 C CA . GLY B 1 238 ? 27.719 -6.234 -9.453 1 85.38 238 GLY B CA 1
ATOM 5585 C C . GLY B 1 238 ? 27.312 -5.52 -10.727 1 85.38 238 GLY B C 1
ATOM 5586 O O . GLY B 1 238 ? 27.219 -6.145 -11.789 1 85.38 238 GLY B O 1
ATOM 5587 N N . TYR B 1 239 ? 27.125 -4.234 -10.594 1 84.44 239 TYR B N 1
ATOM 5588 C CA . TYR B 1 239 ? 26.719 -3.461 -11.766 1 84.44 239 TYR B CA 1
ATOM 5589 C C . TYR B 1 239 ? 27.953 -2.898 -12.484 1 84.44 239 TYR B C 1
ATOM 5591 O O . TYR B 1 239 ? 27.812 -2.174 -13.469 1 84.44 239 TYR B O 1
ATOM 5599 N N . ASP B 1 240 ? 29.047 -3.26 -12.047 1 80.38 240 ASP B N 1
ATOM 5600 C CA . ASP B 1 240 ? 30.266 -2.77 -12.664 1 80.38 240 ASP B CA 1
ATOM 5601 C C . ASP B 1 240 ? 30.297 -3.094 -14.156 1 80.38 240 ASP B C 1
ATOM 5603 O O . ASP B 1 240 ? 30.016 -4.223 -14.562 1 80.38 240 ASP B O 1
ATOM 5607 N N . LYS B 1 241 ? 30.656 -2.076 -14.883 1 77.31 241 LYS B N 1
ATOM 5608 C CA . LYS B 1 241 ? 30.672 -2.197 -16.344 1 77.31 241 LYS B CA 1
ATOM 5609 C C . LYS B 1 241 ? 31.609 -3.318 -16.781 1 77.31 241 LYS B C 1
ATOM 5611 O O . LYS B 1 241 ? 31.359 -3.98 -17.797 1 77.31 241 LYS B O 1
ATOM 5616 N N . LYS B 1 242 ? 32.625 -3.473 -16.062 1 78.19 242 LYS B N 1
ATOM 5617 C CA . LYS B 1 242 ? 33.562 -4.52 -16.406 1 78.19 242 LYS B CA 1
ATOM 5618 C C . LYS B 1 242 ? 32.906 -5.895 -16.406 1 78.19 242 LYS B C 1
ATOM 5620 O O . LYS B 1 242 ? 33.156 -6.715 -17.297 1 78.19 242 LYS B O 1
ATOM 5625 N N . PHE B 1 243 ? 32.125 -6.117 -15.453 1 80.56 243 PHE B N 1
ATOM 5626 C CA . PHE B 1 243 ? 31.406 -7.391 -15.391 1 80.56 243 PHE B CA 1
ATOM 5627 C C . PHE B 1 243 ? 30.484 -7.555 -16.594 1 80.56 243 PHE B C 1
ATOM 5629 O O . PHE B 1 243 ? 30.406 -8.633 -17.188 1 80.56 243 PHE B O 1
ATOM 5636 N N . ILE B 1 244 ? 29.859 -6.512 -16.922 1 79.25 244 ILE B N 1
ATOM 5637 C CA . ILE B 1 244 ? 28.891 -6.531 -18.031 1 79.25 244 ILE B CA 1
ATOM 5638 C C . ILE B 1 244 ? 29.625 -6.762 -19.344 1 79.25 244 ILE B C 1
ATOM 5640 O O . ILE B 1 244 ? 29.219 -7.605 -20.141 1 79.25 244 ILE B O 1
ATOM 5644 N N . GLU B 1 245 ? 30.703 -6.078 -19.547 1 79.44 245 GLU B N 1
ATOM 5645 C CA . GLU B 1 245 ? 31.484 -6.211 -20.781 1 79.44 245 GLU B CA 1
ATOM 5646 C C . GLU B 1 245 ? 32.062 -7.609 -20.906 1 79.44 245 GLU B C 1
ATOM 5648 O O . GLU B 1 245 ? 32.062 -8.203 -21.984 1 79.44 245 GLU B O 1
ATOM 5653 N N . ASP B 1 246 ? 32.625 -8.094 -19.844 1 81.88 246 ASP B N 1
ATOM 5654 C CA . ASP B 1 246 ? 33.188 -9.438 -19.859 1 81.88 246 ASP B CA 1
ATOM 5655 C C . ASP B 1 246 ? 32.125 -10.484 -20.234 1 81.88 246 ASP B C 1
ATOM 5657 O O . ASP B 1 246 ? 32.438 -11.422 -20.969 1 81.88 246 ASP B O 1
ATOM 5661 N N . PHE B 1 247 ? 31.016 -10.305 -19.703 1 81.25 247 PHE B N 1
ATOM 5662 C CA . PHE B 1 247 ? 29.938 -11.258 -19.953 1 81.25 247 PHE B CA 1
ATOM 5663 C C . PHE B 1 247 ? 29.453 -11.148 -21.406 1 81.25 247 PHE B C 1
ATOM 5665 O O . PHE B 1 247 ? 29.188 -12.164 -22.047 1 81.25 247 PHE B O 1
ATOM 5672 N N . GLU B 1 248 ? 29.281 -9.93 -21.812 1 80.56 248 GLU B N 1
ATOM 5673 C CA . GLU B 1 248 ? 28.859 -9.703 -23.203 1 80.56 248 GLU B CA 1
ATOM 5674 C C . GLU B 1 248 ? 29.844 -10.32 -24.188 1 80.56 248 GLU B C 1
ATOM 5676 O O . GLU B 1 248 ? 29.438 -10.836 -25.234 1 80.56 248 GLU B O 1
ATOM 5681 N N . LEU B 1 249 ? 31.047 -10.227 -23.844 1 77.69 249 LEU B N 1
ATOM 5682 C CA . LEU B 1 249 ? 32.062 -10.82 -24.688 1 77.69 249 LEU B CA 1
ATOM 5683 C C . LEU B 1 249 ? 31.938 -12.344 -24.719 1 77.69 249 LEU B C 1
ATOM 5685 O O . LEU B 1 249 ? 32.156 -12.969 -25.766 1 77.69 249 LEU B O 1
ATOM 5689 N N . ARG B 1 250 ? 31.531 -12.852 -23.641 1 78.62 250 ARG B N 1
ATOM 5690 C CA . ARG B 1 250 ? 31.406 -14.297 -23.531 1 78.62 250 ARG B CA 1
ATOM 5691 C C . ARG B 1 250 ? 30.156 -14.797 -24.266 1 78.62 250 ARG B C 1
ATOM 5693 O O . ARG B 1 250 ? 30.172 -15.852 -24.891 1 78.62 250 ARG B O 1
ATOM 5700 N N . LEU B 1 251 ? 28.938 -14.195 -24.062 1 72.81 251 LEU B N 1
ATOM 5701 C CA . LEU B 1 251 ? 27.672 -14.68 -24.609 1 72.81 251 LEU B CA 1
ATOM 5702 C C . LEU B 1 251 ? 27.391 -14.07 -25.969 1 72.81 251 LEU B C 1
ATOM 5704 O O . LEU B 1 251 ? 26.297 -14.234 -26.516 1 72.81 251 LEU B O 1
ATOM 5708 N N . ASN B 1 252 ? 28.281 -13.867 -26.844 1 62.09 252 ASN B N 1
ATOM 5709 C CA . ASN B 1 252 ? 28.062 -13.375 -28.203 1 62.09 252 ASN B CA 1
ATOM 5710 C C . ASN B 1 252 ? 26.938 -12.352 -28.266 1 62.09 252 ASN B C 1
ATOM 5712 O O . ASN B 1 252 ? 25.938 -12.555 -28.969 1 62.09 252 ASN B O 1
ATOM 5716 N N . LYS B 1 253 ? 26.812 -11.062 -27.844 1 59.78 253 LYS B N 1
ATOM 5717 C CA . LYS B 1 253 ? 26.328 -9.695 -28.016 1 59.78 253 LYS B CA 1
ATOM 5718 C C . LYS B 1 253 ? 24.906 -9.547 -27.469 1 59.78 253 LYS B C 1
ATOM 5720 O O . LYS B 1 253 ? 23.938 -9.477 -28.234 1 59.78 253 LYS B O 1
ATOM 5725 N N . VAL B 1 254 ? 24.406 -10.273 -26.516 1 59.28 254 VAL B N 1
ATOM 5726 C CA . VAL B 1 254 ? 23.141 -9.797 -25.938 1 59.28 254 VAL B CA 1
ATOM 5727 C C . VAL B 1 254 ? 23.344 -8.43 -25.297 1 59.28 254 VAL B C 1
ATOM 5729 O O . VAL B 1 254 ? 24.406 -8.156 -24.734 1 59.28 254 VAL B O 1
ATOM 5732 N N . THR B 1 255 ? 22.5 -7.395 -25.719 1 58.59 255 THR B N 1
ATOM 5733 C CA . THR B 1 255 ? 22.75 -6.035 -25.25 1 58.59 255 THR B CA 1
ATOM 5734 C C . THR B 1 255 ? 21.656 -5.582 -24.281 1 58.59 255 THR B C 1
ATOM 5736 O O . THR B 1 255 ? 20.578 -6.168 -24.234 1 58.59 255 THR B O 1
ATOM 5739 N N . GLY B 1 256 ? 21.969 -4.832 -23.312 1 58.66 256 GLY B N 1
ATOM 5740 C CA . GLY B 1 256 ? 21.109 -4.023 -22.469 1 58.66 256 GLY B CA 1
ATOM 5741 C C . GLY B 1 256 ? 20.641 -4.75 -21.219 1 58.66 256 GLY B C 1
ATOM 5742 O O . GLY B 1 256 ? 21.422 -5.488 -20.609 1 58.66 256 GLY B O 1
ATOM 5743 N N . TYR B 1 257 ? 19.5 -4.402 -20.688 1 58.41 257 TYR B N 1
ATOM 5744 C CA . TYR B 1 257 ? 18.891 -4.938 -19.469 1 58.41 257 TYR B CA 1
ATOM 5745 C C . TYR B 1 257 ? 18.828 -6.461 -19.531 1 58.41 257 TYR B C 1
ATOM 5747 O O . TYR B 1 257 ? 18.953 -7.129 -18.5 1 58.41 257 TYR B O 1
ATOM 5755 N N . ALA B 1 258 ? 18.859 -6.879 -20.562 1 69.06 258 ALA B N 1
ATOM 5756 C CA . ALA B 1 258 ? 18.797 -8.328 -20.766 1 69.06 258 ALA B CA 1
ATOM 5757 C C . ALA B 1 258 ? 20.094 -8.992 -20.312 1 69.06 258 ALA B C 1
ATOM 5759 O O . ALA B 1 258 ? 20.078 -10.094 -19.766 1 69.06 258 ALA B O 1
ATOM 5760 N N . THR B 1 259 ? 21.172 -8.227 -20.438 1 78.31 259 THR B N 1
ATOM 5761 C CA . THR B 1 259 ? 22.453 -8.781 -20.031 1 78.31 259 THR B CA 1
ATOM 5762 C C . THR B 1 259 ? 22.516 -8.969 -18.531 1 78.31 259 THR B C 1
ATOM 5764 O O . THR B 1 259 ? 22.906 -10.031 -18.047 1 78.31 259 THR B O 1
ATOM 5767 N N . LEU B 1 260 ? 22.031 -7.996 -17.875 1 81.38 260 LEU B N 1
ATOM 5768 C CA . LEU B 1 260 ? 22.031 -8.086 -16.422 1 81.38 260 LEU B CA 1
ATOM 5769 C C . LEU B 1 260 ? 21.141 -9.234 -15.945 1 81.38 260 LEU B C 1
ATOM 5771 O O . LEU B 1 260 ? 21.469 -9.914 -14.969 1 81.38 260 LEU B O 1
ATOM 5775 N N . SER B 1 261 ? 20.109 -9.43 -16.656 1 85.56 261 SER B N 1
ATOM 5776 C CA . SER B 1 261 ? 19.188 -10.5 -16.297 1 85.56 261 SER B CA 1
ATOM 5777 C C . SER B 1 261 ? 19.844 -11.867 -16.453 1 85.56 261 SER B C 1
ATOM 5779 O O . SER B 1 261 ? 19.719 -12.727 -15.57 1 85.56 261 SER B O 1
ATOM 5781 N N . TYR B 1 262 ? 20.609 -12.023 -17.484 1 88.06 262 TYR B N 1
ATOM 5782 C CA . TYR B 1 262 ? 21.281 -13.297 -17.703 1 88.06 262 TYR B CA 1
ATOM 5783 C C . TYR B 1 262 ? 22.422 -13.5 -16.703 1 88.06 262 TYR B C 1
ATOM 5785 O O . TYR B 1 262 ? 22.625 -14.609 -16.219 1 88.06 262 TYR B O 1
ATOM 5793 N N . MET B 1 263 ? 23.094 -12.453 -16.438 1 91.19 263 MET B N 1
ATOM 5794 C CA . MET B 1 263 ? 24.188 -12.547 -15.477 1 91.19 263 MET B CA 1
ATOM 5795 C C . MET B 1 263 ? 23.672 -13 -14.109 1 91.19 263 MET B C 1
ATOM 5797 O O . MET B 1 263 ? 24.234 -13.922 -13.508 1 91.19 263 MET B O 1
ATOM 5801 N N . SER B 1 264 ? 22.625 -12.375 -13.734 1 92.25 264 SER B N 1
ATOM 5802 C CA . SER B 1 264 ? 22.078 -12.719 -12.422 1 92.25 264 SER B CA 1
ATOM 5803 C C . SER B 1 264 ? 21.469 -14.117 -12.43 1 92.25 264 SER B C 1
ATOM 5805 O O . SER B 1 264 ? 21.484 -14.805 -11.406 1 92.25 264 SER B O 1
ATOM 5807 N N . LEU B 1 265 ? 20.938 -14.516 -13.539 1 93.25 265 LEU B N 1
ATOM 5808 C CA . LEU B 1 265 ? 20.391 -15.859 -13.664 1 93.25 265 LEU B CA 1
ATOM 5809 C C . LEU B 1 265 ? 21.484 -16.906 -13.5 1 93.25 265 LEU B C 1
ATOM 5811 O O . LEU B 1 265 ? 21.25 -17.953 -12.883 1 93.25 265 LEU B O 1
ATOM 5815 N N . TYR B 1 266 ? 22.594 -16.641 -14.078 1 92.38 266 TYR B N 1
ATOM 5816 C CA . TYR B 1 266 ? 23.734 -17.562 -13.922 1 92.38 266 TYR B CA 1
ATOM 5817 C C . TYR B 1 266 ? 24.125 -17.688 -12.453 1 92.38 266 TYR B C 1
ATOM 5819 O O . TYR B 1 266 ? 24.406 -18.797 -11.984 1 92.38 266 TYR B O 1
ATOM 5827 N N . ASP B 1 267 ? 24.156 -16.625 -11.773 1 95.44 267 ASP B N 1
ATOM 5828 C CA . ASP B 1 267 ? 24.5 -16.656 -10.352 1 95.44 267 ASP B CA 1
ATOM 5829 C C . ASP B 1 267 ? 23.469 -17.453 -9.562 1 95.44 267 ASP B C 1
ATOM 5831 O O . ASP B 1 267 ? 23.812 -18.156 -8.617 1 95.44 267 ASP B O 1
ATOM 5835 N N . ALA B 1 268 ? 22.219 -17.312 -9.953 1 96.94 268 ALA B N 1
ATOM 5836 C CA . ALA B 1 268 ? 21.156 -18.062 -9.297 1 96.94 268 ALA B CA 1
ATOM 5837 C C . ALA B 1 268 ? 21.328 -19.562 -9.523 1 96.94 268 ALA B C 1
ATOM 5839 O O . ALA B 1 268 ? 21.172 -20.359 -8.594 1 96.94 268 ALA B O 1
ATOM 5840 N N . LEU B 1 269 ? 21.609 -19.969 -10.734 1 94.88 269 LEU B N 1
ATOM 5841 C CA . LEU B 1 269 ? 21.859 -21.359 -11.07 1 94.88 269 LEU B CA 1
ATOM 5842 C C . LEU B 1 269 ? 23.047 -21.922 -10.297 1 94.88 269 LEU B C 1
ATOM 5844 O O . LEU B 1 269 ? 23.016 -23.062 -9.828 1 94.88 269 LEU B O 1
ATOM 5848 N N . PHE B 1 270 ? 24.016 -21.062 -10.211 1 95.19 270 PHE B N 1
ATOM 5849 C CA . PHE B 1 270 ? 25.219 -21.438 -9.469 1 95.19 270 PHE B CA 1
ATOM 5850 C C . PHE B 1 270 ? 24.891 -21.703 -8.008 1 95.19 270 PHE B C 1
ATOM 5852 O O . PHE B 1 270 ? 25.312 -22.703 -7.441 1 95.19 270 PHE B O 1
ATOM 5859 N N . LEU B 1 271 ? 24.172 -20.844 -7.418 1 97.06 271 LEU B N 1
ATOM 5860 C CA . LEU B 1 271 ? 23.75 -21.016 -6.027 1 97.06 271 LEU B CA 1
ATOM 5861 C C . LEU B 1 271 ? 22.969 -22.312 -5.84 1 97.06 271 LEU B C 1
ATOM 5863 O O . LEU B 1 271 ? 23.234 -23.062 -4.902 1 97.06 271 LEU B O 1
ATOM 5867 N N . TYR B 1 272 ? 22.062 -22.578 -6.727 1 96.81 272 TYR B N 1
ATOM 5868 C CA . TYR B 1 272 ? 21.281 -23.797 -6.664 1 96.81 272 TYR B CA 1
ATOM 5869 C C . TYR B 1 272 ? 22.172 -25.031 -6.793 1 96.81 272 TYR B C 1
ATOM 5871 O O . TYR B 1 272 ? 22.016 -26 -6.043 1 96.81 272 TYR B O 1
ATOM 5879 N N . GLY B 1 273 ? 23.062 -25 -7.727 1 94.88 273 GLY B N 1
ATOM 5880 C CA . GLY B 1 273 ? 23.984 -26.109 -7.914 1 94.88 273 GLY B CA 1
ATOM 5881 C C . GLY B 1 273 ? 24.781 -26.438 -6.668 1 94.88 273 GLY B C 1
ATOM 5882 O O . GLY B 1 273 ? 24.906 -27.609 -6.293 1 94.88 273 GLY B O 1
ATOM 5883 N N . LEU B 1 274 ? 25.25 -25.391 -6.047 1 95.31 274 LEU B N 1
ATOM 5884 C CA . LEU B 1 274 ? 26.016 -25.578 -4.824 1 95.31 274 LEU B CA 1
ATOM 5885 C C . LEU B 1 274 ? 25.156 -26.172 -3.721 1 95.31 274 LEU B C 1
ATOM 5887 O O . LEU B 1 274 ? 25.594 -27.062 -2.986 1 95.31 274 LEU B O 1
ATOM 5891 N N . ALA B 1 275 ? 23.953 -25.672 -3.611 1 96.75 275 ALA B N 1
ATOM 5892 C CA . ALA B 1 275 ? 23.047 -26.141 -2.578 1 96.75 275 ALA B CA 1
ATOM 5893 C C . ALA B 1 275 ? 22.688 -27.625 -2.789 1 96.75 275 ALA B C 1
ATOM 5895 O O . ALA B 1 275 ? 22.703 -28.406 -1.843 1 96.75 275 ALA B O 1
ATOM 5896 N N . VAL B 1 276 ? 22.453 -28.016 -4 1 95.56 276 VAL B N 1
ATOM 5897 C CA . VAL B 1 276 ? 22.094 -29.391 -4.324 1 95.56 276 VAL B CA 1
ATOM 5898 C C . VAL B 1 276 ? 23.281 -30.312 -4.082 1 95.56 276 VAL B C 1
ATOM 5900 O O . VAL B 1 276 ? 23.125 -31.422 -3.561 1 95.56 276 VAL B O 1
ATOM 5903 N N . ARG B 1 277 ? 24.438 -29.859 -4.5 1 93.75 277 ARG B N 1
ATOM 5904 C CA . ARG B 1 277 ? 25.641 -30.641 -4.27 1 93.75 277 ARG B CA 1
ATOM 5905 C C . ARG B 1 277 ? 25.844 -30.922 -2.785 1 93.75 277 ARG B C 1
ATOM 5907 O O . ARG B 1 277 ? 26.078 -32.062 -2.389 1 93.75 277 ARG B O 1
ATOM 5914 N N . ASP B 1 278 ? 25.75 -29.875 -2.006 1 95.56 278 ASP B N 1
ATOM 5915 C CA . ASP B 1 278 ? 25.938 -30.031 -0.566 1 95.56 278 ASP B CA 1
ATOM 5916 C C . ASP B 1 278 ? 24.875 -30.953 0.029 1 95.56 278 ASP B C 1
ATOM 5918 O O . ASP B 1 278 ? 25.188 -31.797 0.881 1 95.56 278 ASP B O 1
ATOM 5922 N N . ALA B 1 279 ? 23.672 -30.797 -0.394 1 95.69 279 ALA B N 1
ATOM 5923 C CA . ALA B 1 279 ? 22.594 -31.641 0.091 1 95.69 279 ALA B CA 1
ATOM 5924 C C . ALA B 1 279 ? 22.844 -33.094 -0.297 1 95.69 279 ALA B C 1
ATOM 5926 O O . ALA B 1 279 ? 22.656 -34 0.522 1 95.69 279 ALA B O 1
ATOM 5927 N N . TYR B 1 280 ? 23.25 -33.281 -1.498 1 92.75 280 TYR B N 1
ATOM 5928 C CA . TYR B 1 280 ? 23.531 -34.625 -1.996 1 92.75 280 TYR B CA 1
ATOM 5929 C C . TYR B 1 280 ? 24.688 -35.281 -1.242 1 92.75 280 TYR B C 1
ATOM 5931 O O . TYR B 1 280 ? 24.641 -36.469 -0.897 1 92.75 280 TYR B O 1
ATOM 5939 N N . GLU B 1 281 ? 25.672 -34.531 -1.022 1 93 281 GLU B N 1
ATOM 5940 C CA . GLU B 1 281 ? 26.844 -35.031 -0.321 1 93 281 GLU B CA 1
ATOM 5941 C C . GLU B 1 281 ? 26.516 -35.375 1.125 1 93 281 GLU B C 1
ATOM 5943 O O . GLU B 1 281 ? 27.047 -36.375 1.667 1 93 281 GLU B O 1
ATOM 5948 N N . GLU B 1 282 ? 25.688 -34.656 1.686 1 95.06 282 GLU B N 1
ATOM 5949 C CA . GLU B 1 282 ? 25.328 -34.906 3.084 1 95.06 282 GLU B CA 1
ATOM 5950 C C . GLU B 1 282 ? 24.359 -36.062 3.23 1 95.06 282 GLU B C 1
ATOM 5952 O O . GLU B 1 282 ? 24.5 -36.875 4.16 1 95.06 282 GLU B O 1
ATOM 5957 N N . THR B 1 283 ? 23.453 -36.219 2.35 1 94.38 283 THR B N 1
ATOM 5958 C CA . THR B 1 283 ? 22.391 -37.219 2.523 1 94.38 283 THR B CA 1
ATOM 5959 C C . THR B 1 283 ? 22.656 -38.438 1.657 1 94.38 283 THR B C 1
ATOM 5961 O O . THR B 1 283 ? 22.109 -39.531 1.917 1 94.38 283 THR B O 1
ATOM 5964 N N . LYS B 1 284 ? 23.328 -38.344 0.597 1 91.25 284 LYS B N 1
ATOM 5965 C CA . LYS B 1 284 ? 23.562 -39.375 -0.408 1 91.25 284 LYS B CA 1
ATOM 5966 C C . LYS B 1 284 ? 22.266 -39.875 -1.03 1 91.25 284 LYS B C 1
ATOM 5968 O O . LYS B 1 284 ? 22.172 -41.031 -1.471 1 91.25 284 LYS B O 1
ATOM 5973 N N . ASN B 1 285 ? 21.297 -39.031 -0.924 1 91.56 285 ASN B N 1
ATOM 5974 C CA . ASN B 1 285 ? 20 -39.281 -1.514 1 91.56 285 ASN B CA 1
ATOM 5975 C C . ASN B 1 285 ? 19.828 -38.594 -2.855 1 91.56 285 ASN B C 1
ATOM 5977 O O . ASN B 1 285 ? 19.906 -37.344 -2.928 1 91.56 285 ASN B O 1
ATOM 5981 N N . GLN B 1 286 ? 19.453 -39.375 -3.848 1 88.69 286 GLN B N 1
ATOM 5982 C CA . GLN B 1 286 ? 19.359 -38.844 -5.203 1 88.69 286 GLN B CA 1
ATOM 5983 C C . GLN B 1 286 ? 18.094 -37.969 -5.371 1 88.69 286 GLN B C 1
ATOM 5985 O O . GLN B 1 286 ? 18.016 -37.156 -6.289 1 88.69 286 GLN B O 1
ATOM 5990 N N . SER B 1 287 ? 17.141 -38.125 -4.461 1 92.69 287 SER B N 1
ATOM 5991 C CA . SER B 1 287 ? 15.891 -37.406 -4.582 1 92.69 287 SER B CA 1
ATOM 5992 C C . SER B 1 287 ? 15.844 -36.219 -3.609 1 92.69 287 SER B C 1
ATOM 5994 O O . SER B 1 287 ? 14.773 -35.656 -3.357 1 92.69 287 SER B O 1
ATOM 5996 N N . VAL B 1 288 ? 17.016 -35.781 -3.125 1 94.12 288 VAL B N 1
ATOM 5997 C CA . VAL B 1 288 ? 17.062 -34.75 -2.098 1 94.12 288 VAL B CA 1
ATOM 5998 C C . VAL B 1 288 ? 16.641 -33.406 -2.691 1 94.12 288 VAL B C 1
ATOM 6000 O O . VAL B 1 288 ? 16.141 -32.531 -1.979 1 94.12 288 VAL B O 1
ATOM 6003 N N . PHE B 1 289 ? 16.766 -33.344 -4.039 1 93.56 289 PHE B N 1
ATOM 6004 C CA . PHE B 1 289 ? 16.453 -32.062 -4.699 1 93.56 289 PHE B CA 1
ATOM 6005 C C . PHE B 1 289 ? 14.953 -31.797 -4.648 1 93.56 289 PHE B C 1
ATOM 6007 O O . PHE B 1 289 ? 14.508 -30.672 -4.898 1 93.56 289 PHE B O 1
ATOM 6014 N N . LEU B 1 290 ? 14.141 -32.781 -4.207 1 94.88 290 LEU B N 1
ATOM 6015 C CA . LEU B 1 290 ? 12.695 -32.625 -4.121 1 94.88 290 LEU B CA 1
ATOM 6016 C C . LEU B 1 290 ? 12.297 -32 -2.781 1 94.88 290 LEU B C 1
ATOM 6018 O O . LEU B 1 290 ? 11.156 -31.562 -2.611 1 94.88 290 LEU B O 1
ATOM 6022 N N . ASP B 1 291 ? 13.219 -31.938 -1.874 1 96.5 291 ASP B N 1
ATOM 6023 C CA . ASP B 1 291 ? 12.984 -31.297 -0.583 1 96.5 291 ASP B CA 1
ATOM 6024 C C . ASP B 1 291 ? 13.375 -29.828 -0.623 1 96.5 291 ASP B C 1
ATOM 6026 O O . ASP B 1 291 ? 14.508 -29.469 -0.29 1 96.5 291 ASP B O 1
ATOM 6030 N N . GLY B 1 292 ? 12.438 -29.016 -0.948 1 97.62 292 GLY B N 1
ATOM 6031 C CA . GLY B 1 292 ? 12.695 -27.609 -1.163 1 97.62 292 GLY B CA 1
ATOM 6032 C C . GLY B 1 292 ? 13.25 -26.906 0.061 1 97.62 292 GLY B C 1
ATOM 6033 O O . GLY B 1 292 ? 14.172 -26.094 -0.05 1 97.62 292 GLY B O 1
ATOM 6034 N N . LEU B 1 293 ? 12.734 -27.188 1.213 1 97.62 293 LEU B N 1
ATOM 6035 C CA . LEU B 1 293 ? 13.172 -26.562 2.455 1 97.62 293 LEU B CA 1
ATOM 6036 C C . LEU B 1 293 ? 14.617 -26.922 2.764 1 97.62 293 LEU B C 1
ATOM 6038 O O . LEU B 1 293 ? 15.398 -26.078 3.195 1 97.62 293 LEU B O 1
ATOM 6042 N N . TYR B 1 294 ? 14.922 -28.203 2.539 1 97.75 294 TYR B N 1
ATOM 6043 C CA . TYR B 1 294 ? 16.281 -28.656 2.801 1 97.75 294 TYR B CA 1
ATOM 6044 C C . TYR B 1 294 ? 17.266 -28 1.843 1 97.75 294 TYR B C 1
ATOM 6046 O O . TYR B 1 294 ? 18.359 -27.594 2.25 1 97.75 294 TYR B O 1
ATOM 6054 N N . ILE B 1 295 ? 16.906 -27.938 0.591 1 97.62 295 ILE B N 1
ATOM 6055 C CA . ILE B 1 295 ? 17.75 -27.281 -0.397 1 97.62 295 ILE B CA 1
ATOM 6056 C C . ILE B 1 295 ? 17.938 -25.812 -0.024 1 97.62 295 ILE B C 1
ATOM 6058 O O . ILE B 1 295 ? 19.047 -25.281 -0.125 1 97.62 295 ILE B O 1
ATOM 6062 N N . TRP B 1 296 ? 16.891 -25.141 0.362 1 98.25 296 TRP B N 1
ATOM 6063 C CA . TRP B 1 296 ? 16.953 -23.734 0.786 1 98.25 296 TRP B CA 1
ATOM 6064 C C . TRP B 1 296 ? 17.953 -23.562 1.927 1 98.25 296 TRP B C 1
ATOM 6066 O O . TRP B 1 296 ? 18.75 -22.625 1.923 1 98.25 296 TRP B O 1
ATOM 6076 N N . LYS B 1 297 ? 17.969 -24.469 2.893 1 97.38 297 LYS B N 1
ATOM 6077 C CA . LYS B 1 297 ? 18.875 -24.391 4.023 1 97.38 297 LYS B CA 1
ATOM 6078 C C . LYS B 1 297 ? 20.328 -24.438 3.557 1 97.38 297 LYS B C 1
ATOM 6080 O O . LYS B 1 297 ? 21.203 -23.781 4.137 1 97.38 297 LYS B O 1
ATOM 6085 N N . LYS B 1 298 ? 20.5 -25.156 2.521 1 97.56 298 LYS B N 1
ATOM 6086 C CA . LYS B 1 298 ? 21.859 -25.297 2.006 1 97.56 298 LYS B CA 1
ATOM 6087 C C . LYS B 1 298 ? 22.281 -24.062 1.216 1 97.56 298 LYS B C 1
ATOM 6089 O O . LYS B 1 298 ? 23.469 -23.875 0.934 1 97.56 298 LYS B O 1
ATOM 6094 N N . MET B 1 299 ? 21.344 -23.188 0.917 1 97.56 299 MET B N 1
ATOM 6095 C CA . MET B 1 299 ? 21.656 -21.938 0.21 1 97.56 299 MET B CA 1
ATOM 6096 C C . MET B 1 299 ? 22.156 -20.875 1.179 1 97.56 299 MET B C 1
ATOM 6098 O O . MET B 1 299 ? 22.719 -19.859 0.758 1 97.56 299 MET B O 1
ATOM 6102 N N . THR B 1 300 ? 22.047 -21.078 2.432 1 94.94 300 THR B N 1
ATOM 6103 C CA . THR B 1 300 ? 22.281 -20.016 3.42 1 94.94 300 THR B CA 1
ATOM 6104 C C . THR B 1 300 ? 23.75 -19.984 3.84 1 94.94 300 THR B C 1
ATOM 6106 O O . THR B 1 300 ? 24.453 -20.984 3.729 1 94.94 300 THR B O 1
ATOM 6109 N N . ALA B 1 301 ? 24.188 -18.844 4.285 1 92.19 301 ALA B N 1
ATOM 6110 C CA . ALA B 1 301 ? 25.469 -18.609 4.938 1 92.19 301 ALA B CA 1
ATOM 6111 C C . ALA B 1 301 ? 26.625 -19.141 4.09 1 92.19 301 ALA B C 1
ATOM 6113 O O . ALA B 1 301 ? 27.453 -19.906 4.574 1 92.19 301 ALA B O 1
ATOM 6114 N N . ARG B 1 302 ? 26.688 -18.641 2.879 1 94.38 302 ARG B N 1
ATOM 6115 C CA . ARG B 1 302 ? 27.766 -19.047 1.984 1 94.38 302 ARG B CA 1
ATOM 6116 C C . ARG B 1 302 ? 28.141 -17.922 1.029 1 94.38 302 ARG B C 1
ATOM 6118 O O . ARG B 1 302 ? 27.484 -16.891 0.985 1 94.38 302 ARG B O 1
ATOM 6125 N N . GLN B 1 303 ? 29.25 -18.109 0.362 1 94.75 303 GLN B N 1
ATOM 6126 C CA . GLN B 1 303 ? 29.688 -17.125 -0.621 1 94.75 303 GLN B CA 1
ATOM 6127 C C . GLN B 1 303 ? 30.422 -17.797 -1.784 1 94.75 303 GLN B C 1
ATOM 6129 O O . GLN B 1 303 ? 30.953 -18.906 -1.635 1 94.75 303 GLN B O 1
ATOM 6134 N N . PHE B 1 304 ? 30.359 -17.266 -2.893 1 94.62 304 PHE B N 1
ATOM 6135 C CA . PHE B 1 304 ? 31.078 -17.719 -4.086 1 94.62 304 PHE B CA 1
ATOM 6136 C C . PHE B 1 304 ? 31.266 -16.562 -5.059 1 94.62 304 PHE B C 1
ATOM 6138 O O . PHE B 1 304 ? 30.734 -15.461 -4.852 1 94.62 304 PHE B O 1
ATOM 6145 N N . ILE B 1 305 ? 32.125 -16.734 -5.992 1 93.5 305 ILE B N 1
ATOM 6146 C CA . ILE B 1 305 ? 32.344 -15.734 -7.035 1 93.5 305 ILE B CA 1
ATOM 6147 C C . ILE B 1 305 ? 31.5 -16.094 -8.266 1 93.5 305 ILE B C 1
ATOM 6149 O O . ILE B 1 305 ? 31.766 -17.109 -8.914 1 93.5 305 ILE B O 1
ATOM 6153 N N . GLY B 1 306 ? 30.516 -15.289 -8.562 1 92.31 306 GLY B N 1
ATOM 6154 C CA . GLY B 1 306 ? 29.672 -15.492 -9.727 1 92.31 306 GLY B CA 1
ATOM 6155 C C . GLY B 1 306 ? 30.031 -14.594 -10.891 1 92.31 306 GLY B C 1
ATOM 6156 O O . GLY B 1 306 ? 31.156 -14.086 -10.977 1 92.31 306 GLY B O 1
ATOM 6157 N N . VAL B 1 307 ? 29.031 -14.484 -11.773 1 90.81 307 VAL B N 1
ATOM 6158 C CA . VAL B 1 307 ? 29.219 -13.664 -12.969 1 90.81 307 VAL B CA 1
ATOM 6159 C C . VAL B 1 307 ? 29.156 -12.188 -12.602 1 90.81 307 VAL B C 1
ATOM 6161 O O . VAL B 1 307 ? 29.828 -11.359 -13.219 1 90.81 307 VAL B O 1
ATOM 6164 N N . THR B 1 308 ? 28.406 -11.867 -11.57 1 92.56 308 THR B N 1
ATOM 6165 C CA . THR B 1 308 ? 28.266 -10.484 -11.141 1 92.56 308 THR B CA 1
ATOM 6166 C C . THR B 1 308 ? 29.234 -10.18 -10 1 92.56 308 THR B C 1
ATOM 6168 O O . THR B 1 308 ? 29 -9.266 -9.203 1 92.56 308 THR B O 1
ATOM 6171 N N . GLY B 1 309 ? 30.234 -10.953 -9.859 1 91.81 309 GLY B N 1
ATOM 6172 C CA . GLY B 1 309 ? 31.219 -10.75 -8.797 1 91.81 309 GLY B CA 1
ATOM 6173 C C . GLY B 1 309 ? 30.922 -11.578 -7.562 1 91.81 309 GLY B C 1
ATOM 6174 O O . GLY B 1 309 ? 30.469 -12.719 -7.664 1 91.81 309 GLY B O 1
ATOM 6175 N N . GLN B 1 310 ? 31.281 -11.039 -6.469 1 94.38 310 GLN B N 1
ATOM 6176 C CA . GLN B 1 310 ? 31.078 -11.742 -5.207 1 94.38 310 GLN B CA 1
ATOM 6177 C C . GLN B 1 310 ? 29.594 -11.922 -4.91 1 94.38 310 GLN B C 1
ATOM 6179 O O . GLN B 1 310 ? 28.812 -10.969 -4.977 1 94.38 310 GLN B O 1
ATOM 6184 N N . VAL B 1 311 ? 29.203 -13.156 -4.633 1 96.81 311 VAL B N 1
ATOM 6185 C CA . VAL B 1 311 ? 27.859 -13.461 -4.188 1 96.81 311 VAL B CA 1
ATOM 6186 C C . VAL B 1 311 ? 27.891 -14.008 -2.762 1 96.81 311 VAL B C 1
ATOM 6188 O O . VAL B 1 311 ? 28.25 -15.172 -2.545 1 96.81 311 VAL B O 1
ATOM 6191 N N . LEU B 1 312 ? 27.625 -13.109 -1.896 1 97.19 312 LEU B N 1
ATOM 6192 C CA . LEU B 1 312 ? 27.547 -13.492 -0.49 1 97.19 312 LEU B CA 1
ATOM 6193 C C . LEU B 1 312 ? 26.094 -13.656 -0.048 1 97.19 312 LEU B C 1
ATOM 6195 O O . LEU B 1 312 ? 25.281 -12.734 -0.202 1 97.19 312 LEU B O 1
ATOM 6199 N N . ILE B 1 313 ? 25.75 -14.82 0.495 1 96.38 313 ILE B N 1
ATOM 6200 C CA . ILE B 1 313 ? 24.391 -15.141 0.922 1 96.38 313 ILE B CA 1
ATOM 6201 C C . ILE B 1 313 ? 24.328 -15.211 2.447 1 96.38 313 ILE B C 1
ATOM 6203 O O . ILE B 1 313 ? 25.141 -15.883 3.076 1 96.38 313 ILE B O 1
ATOM 6207 N N . ASN B 1 314 ? 23.391 -14.516 3.029 1 93.31 314 ASN B N 1
ATOM 6208 C CA . ASN B 1 314 ? 23.281 -14.492 4.484 1 93.31 314 ASN B CA 1
ATOM 6209 C C . ASN B 1 314 ? 22.484 -15.68 5.008 1 93.31 314 ASN B C 1
ATOM 6211 O O . ASN B 1 314 ? 22.219 -16.625 4.266 1 93.31 314 ASN B O 1
ATOM 6215 N N . ASN B 1 315 ? 22.109 -15.633 6.301 1 92 315 ASN B N 1
ATOM 6216 C CA . ASN B 1 315 ? 21.422 -16.75 6.957 1 92 315 ASN B CA 1
ATOM 6217 C C . ASN B 1 315 ? 19.969 -16.859 6.508 1 92 315 ASN B C 1
ATOM 6219 O O . ASN B 1 315 ? 19.328 -17.875 6.754 1 92 315 ASN B O 1
ATOM 6223 N N . LYS B 1 316 ? 19.5 -15.891 5.812 1 93.5 316 LYS B N 1
ATOM 6224 C CA . LYS B 1 316 ? 18.141 -15.914 5.297 1 93.5 316 LYS B CA 1
ATOM 6225 C C . LYS B 1 316 ? 18.109 -16.219 3.801 1 93.5 316 LYS B C 1
ATOM 6227 O O . LYS B 1 316 ? 17.094 -16.031 3.137 1 93.5 316 LYS B O 1
ATOM 6232 N N . ALA B 1 317 ? 19.234 -16.625 3.252 1 95.75 317 ALA B N 1
ATOM 6233 C CA . ALA B 1 317 ? 19.422 -16.969 1.842 1 95.75 317 ALA B CA 1
ATOM 6234 C C . ALA B 1 317 ? 19.188 -15.742 0.952 1 95.75 317 ALA B C 1
ATOM 6236 O O . ALA B 1 317 ? 18.625 -15.859 -0.14 1 95.75 317 ALA B O 1
ATOM 6237 N N . ILE B 1 318 ? 19.547 -14.602 1.453 1 95.94 318 ILE B N 1
ATOM 6238 C CA . ILE B 1 318 ? 19.484 -13.344 0.712 1 95.94 318 ILE B CA 1
ATOM 6239 C C . ILE B 1 318 ? 20.891 -12.82 0.447 1 95.94 318 ILE B C 1
ATOM 6241 O O . ILE B 1 318 ? 21.734 -12.828 1.34 1 95.94 318 ILE B O 1
ATOM 6245 N N . ARG B 1 319 ? 21.031 -12.406 -0.718 1 96.75 319 ARG B N 1
ATOM 6246 C CA . ARG B 1 319 ? 22.344 -11.875 -1.069 1 96.75 319 ARG B CA 1
ATOM 6247 C C . ARG B 1 319 ? 22.625 -10.562 -0.341 1 96.75 319 ARG B C 1
ATOM 6249 O O . ARG B 1 319 ? 21.734 -9.703 -0.253 1 96.75 319 ARG B O 1
ATOM 6256 N N . VAL B 1 320 ? 23.781 -10.469 0.212 1 96.44 320 VAL B N 1
ATOM 6257 C CA . VAL B 1 320 ? 24.328 -9.219 0.716 1 96.44 320 VAL B CA 1
ATOM 6258 C C . VAL B 1 320 ? 25.406 -8.703 -0.246 1 96.44 320 VAL B C 1
ATOM 6260 O O . VAL B 1 320 ? 26.562 -9.133 -0.192 1 96.44 320 VAL B O 1
ATOM 6263 N N . PRO B 1 321 ? 25.016 -7.762 -1.049 1 96.62 321 PRO B N 1
ATOM 6264 C CA . PRO B 1 321 ? 25.969 -7.305 -2.061 1 96.62 321 PRO B CA 1
ATOM 6265 C C . PRO B 1 321 ? 27.094 -6.453 -1.472 1 96.62 321 PRO B C 1
ATOM 6267 O O . PRO B 1 321 ? 26.891 -5.758 -0.472 1 96.62 321 PRO B O 1
ATOM 6270 N N . SER B 1 322 ? 28.25 -6.547 -2.094 1 97.12 322 SER B N 1
ATOM 6271 C CA . SER B 1 322 ? 29.25 -5.516 -1.912 1 97.12 322 SER B CA 1
ATOM 6272 C C . SER B 1 322 ? 28.938 -4.27 -2.73 1 97.12 322 SER B C 1
ATOM 6274 O O . SER B 1 322 ? 28.359 -4.363 -3.816 1 97.12 322 SER B O 1
ATOM 6276 N N . TYR B 1 323 ? 29.328 -3.17 -2.121 1 97.81 323 TYR B N 1
ATOM 6277 C CA . TYR B 1 323 ? 29 -1.913 -2.781 1 97.81 323 TYR B CA 1
ATOM 6278 C C . TYR B 1 323 ? 30.25 -1.101 -3.08 1 97.81 323 TYR B C 1
ATOM 6280 O O . TYR B 1 323 ? 31.297 -1.303 -2.453 1 97.81 323 TYR B O 1
ATOM 6288 N N . ALA B 1 324 ? 30.094 -0.308 -4.078 1 96.25 324 ALA B N 1
ATOM 6289 C CA . ALA B 1 324 ? 31.109 0.688 -4.406 1 96.25 324 ALA B CA 1
ATOM 6290 C C . ALA B 1 324 ? 30.562 2.104 -4.277 1 96.25 324 ALA B C 1
ATOM 6292 O O . ALA B 1 324 ? 29.406 2.359 -4.641 1 96.25 324 ALA B O 1
ATOM 6293 N N . THR B 1 325 ? 31.375 2.951 -3.709 1 97.38 325 THR B N 1
ATOM 6294 C CA . THR B 1 325 ? 31.047 4.367 -3.621 1 97.38 325 THR B CA 1
ATOM 6295 C C . THR B 1 325 ? 31.812 5.168 -4.676 1 97.38 325 THR B C 1
ATOM 6297 O O . THR B 1 325 ? 33.031 5.148 -4.711 1 97.38 325 THR B O 1
ATOM 6300 N N . TYR B 1 326 ? 31.047 5.875 -5.461 1 96.69 326 TYR B N 1
ATOM 6301 C CA . TYR B 1 326 ? 31.641 6.625 -6.566 1 96.69 326 TYR B CA 1
ATOM 6302 C C . TYR B 1 326 ? 31.609 8.125 -6.281 1 96.69 326 TYR B C 1
ATOM 6304 O O . TYR B 1 326 ? 30.625 8.641 -5.734 1 96.69 326 TYR B O 1
ATOM 6312 N N . HIS B 1 327 ? 32.688 8.766 -6.566 1 97.31 327 HIS B N 1
ATOM 6313 C CA . HIS B 1 327 ? 32.719 10.219 -6.637 1 97.31 327 HIS B CA 1
ATOM 6314 C C . HIS B 1 327 ? 32.594 10.711 -8.078 1 97.31 327 HIS B C 1
ATOM 6316 O O . HIS B 1 327 ? 33.281 10.219 -8.977 1 97.31 327 HIS B O 1
ATOM 6322 N N . THR B 1 328 ? 31.594 11.586 -8.273 1 96.5 328 THR B N 1
ATOM 6323 C CA . THR B 1 328 ? 31.344 12.094 -9.617 1 96.5 328 THR B CA 1
ATOM 6324 C C . THR B 1 328 ? 32.062 13.422 -9.836 1 96.5 328 THR B C 1
ATOM 6326 O O . THR B 1 328 ? 32 14.32 -9 1 96.5 328 THR B O 1
ATOM 6329 N N . LYS B 1 329 ? 32.781 13.461 -10.945 1 94.5 329 LYS B N 1
ATOM 6330 C CA . LYS B 1 329 ? 33.469 14.695 -11.32 1 94.5 329 LYS B CA 1
ATOM 6331 C C . LYS B 1 329 ? 33.594 14.812 -12.836 1 94.5 329 LYS B C 1
ATOM 6333 O O . LYS B 1 329 ? 34.125 13.914 -13.5 1 94.5 329 LYS B O 1
ATOM 6338 N N . ASN B 1 330 ? 33.094 15.914 -13.391 1 92.88 330 ASN B N 1
ATOM 6339 C CA . ASN B 1 330 ? 33.156 16.203 -14.82 1 92.88 330 ASN B CA 1
ATOM 6340 C C . ASN B 1 330 ? 32.594 15.062 -15.656 1 92.88 330 ASN B C 1
ATOM 6342 O O . ASN B 1 330 ? 33.188 14.656 -16.641 1 92.88 330 ASN B O 1
ATOM 6346 N N . GLY B 1 331 ? 31.656 14.438 -15.148 1 90.81 331 GLY B N 1
ATOM 6347 C CA . GLY B 1 331 ? 30.953 13.406 -15.906 1 90.81 331 GLY B CA 1
ATOM 6348 C C . GLY B 1 331 ? 31.594 12.039 -15.773 1 90.81 331 GLY B C 1
ATOM 6349 O O . GLY B 1 331 ? 31.188 11.094 -16.453 1 90.81 331 GLY B O 1
ATOM 6350 N N . THR B 1 332 ? 32.531 11.922 -15 1 92.5 332 THR B N 1
ATOM 6351 C CA . THR B 1 332 ? 33.188 10.633 -14.758 1 92.5 332 THR B CA 1
ATOM 6352 C C . THR B 1 332 ? 32.969 10.18 -13.312 1 92.5 332 THR B C 1
ATOM 6354 O O . THR B 1 332 ? 32.781 11.008 -12.422 1 92.5 332 THR B O 1
ATOM 6357 N N . MET B 1 333 ? 32.938 8.875 -13.172 1 93.25 333 MET B N 1
ATOM 6358 C CA . MET B 1 333 ? 32.75 8.297 -11.844 1 93.25 333 MET B CA 1
ATOM 6359 C C . MET B 1 333 ? 33.969 7.461 -11.445 1 93.25 333 MET B C 1
ATOM 6361 O O . MET B 1 333 ? 34.406 6.598 -12.203 1 93.25 333 MET B O 1
ATOM 6365 N N . LYS B 1 334 ? 34.5 7.762 -10.312 1 94.25 334 LYS B N 1
ATOM 6366 C CA . LYS B 1 334 ? 35.656 7.02 -9.789 1 94.25 334 LYS B CA 1
ATOM 6367 C C . LYS B 1 334 ? 35.344 6.41 -8.43 1 94.25 334 LYS B C 1
ATOM 6369 O O . LYS B 1 334 ? 34.688 7.047 -7.59 1 94.25 334 LYS B O 1
ATOM 6374 N N . ILE B 1 335 ? 35.781 5.188 -8.25 1 95.56 335 ILE B N 1
ATOM 6375 C CA . ILE B 1 335 ? 35.531 4.516 -6.973 1 95.56 335 ILE B CA 1
ATOM 6376 C C . ILE B 1 335 ? 36.438 5.129 -5.895 1 95.56 335 ILE B C 1
ATOM 6378 O O . ILE B 1 335 ? 37.656 5.23 -6.07 1 95.56 335 ILE B O 1
ATOM 6382 N N . VAL B 1 336 ? 35.812 5.516 -4.801 1 96.94 336 VAL B N 1
ATOM 6383 C CA . VAL B 1 336 ? 36.594 6.168 -3.738 1 96.94 336 VAL B CA 1
ATOM 6384 C C . VAL B 1 336 ? 36.531 5.324 -2.467 1 96.94 336 VAL B C 1
ATOM 6386 O O . VAL B 1 336 ? 37.438 5.363 -1.647 1 96.94 336 VAL B O 1
ATOM 6389 N N . VAL B 1 337 ? 35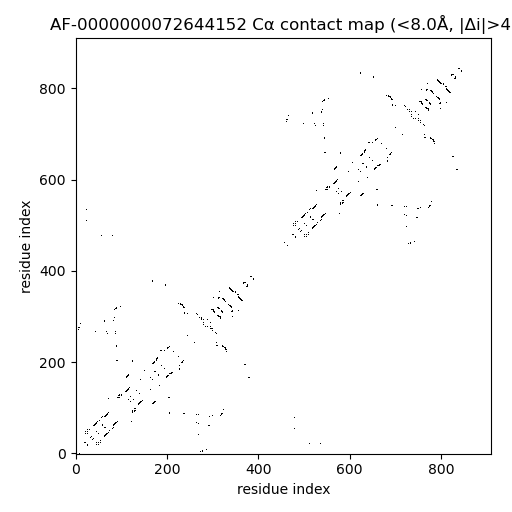.5 4.605 -2.244 1 97.19 337 VAL B N 1
ATOM 6390 C CA . VAL B 1 337 ? 35.375 3.713 -1.097 1 97.19 337 VAL B CA 1
ATOM 6391 C C . VAL B 1 337 ? 34.688 2.412 -1.535 1 97.19 337 VAL B C 1
ATOM 6393 O O . VAL B 1 337 ? 33.719 2.432 -2.307 1 97.19 337 VAL B O 1
ATOM 6396 N N . GLU B 1 338 ? 35.25 1.318 -1.109 1 96.81 338 GLU B N 1
ATOM 6397 C CA . GLU B 1 338 ? 34.625 0.014 -1.314 1 96.81 338 GLU B CA 1
ATOM 6398 C C . GLU B 1 338 ? 33.969 -0.502 -0.028 1 96.81 338 GLU B C 1
ATOM 6400 O O . GLU B 1 338 ? 34.594 -0.442 1.041 1 96.81 338 GLU B O 1
ATOM 6405 N N . LEU B 1 339 ? 32.75 -0.855 -0.148 1 97.75 339 LEU B N 1
ATOM 6406 C CA . LEU B 1 339 ? 32.031 -1.462 0.959 1 97.75 339 LEU B CA 1
ATOM 6407 C C . LEU B 1 339 ? 31.875 -2.963 0.745 1 97.75 339 LEU B C 1
ATOM 6409 O O . LEU B 1 339 ? 30.891 -3.402 0.138 1 97.75 339 LEU B O 1
ATOM 6413 N N . THR B 1 340 ? 32.75 -3.715 1.309 1 96.75 340 THR B N 1
ATOM 6414 C CA . THR B 1 340 ? 32.812 -5.148 1.055 1 96.75 340 THR B CA 1
ATOM 6415 C C . THR B 1 340 ? 31.938 -5.91 2.055 1 96.75 340 THR B C 1
ATOM 6417 O O . THR B 1 340 ? 32.031 -5.68 3.264 1 96.75 340 THR B O 1
ATOM 6420 N N . ALA B 1 341 ? 31.109 -6.773 1.542 1 96.75 341 ALA B N 1
ATOM 6421 C CA . ALA B 1 341 ? 30.266 -7.609 2.387 1 96.75 341 ALA B CA 1
ATOM 6422 C C . ALA B 1 341 ? 31.047 -8.789 2.949 1 96.75 341 ALA B C 1
ATOM 6424 O O . ALA B 1 341 ? 31.844 -9.414 2.242 1 96.75 341 ALA B O 1
ATOM 6425 N N . ARG B 1 342 ? 30.828 -9.047 4.184 1 94.5 342 ARG B N 1
ATOM 6426 C CA . ARG B 1 342 ? 31.453 -10.188 4.855 1 94.5 342 ARG B CA 1
ATOM 6427 C C . ARG B 1 342 ? 30.453 -10.867 5.793 1 94.5 342 ARG B C 1
ATOM 6429 O O . ARG B 1 342 ? 29.531 -10.234 6.293 1 94.5 342 ARG B O 1
ATOM 6436 N N . LEU B 1 343 ? 30.641 -12.109 5.961 1 91.31 343 LEU B N 1
ATOM 6437 C CA . LEU B 1 343 ? 29.844 -12.812 6.953 1 91.31 343 LEU B CA 1
ATOM 6438 C C . LEU B 1 343 ? 30.234 -12.406 8.367 1 91.31 343 LEU B C 1
ATOM 6440 O O . LEU B 1 343 ? 31.422 -12.211 8.648 1 91.31 343 LEU B O 1
ATOM 6444 N N . GLY B 1 344 ? 29.344 -12.219 9.188 1 86.19 344 GLY B N 1
ATOM 6445 C CA . GLY B 1 344 ? 29.609 -11.844 10.57 1 86.19 344 GLY B CA 1
ATOM 6446 C C . GLY B 1 344 ? 30.094 -13.008 11.414 1 86.19 344 GLY B C 1
ATOM 6447 O O . GLY B 1 344 ? 30.234 -14.133 10.922 1 86.19 344 GLY B O 1
ATOM 6448 N N . ASP B 1 345 ? 30.391 -12.617 12.609 1 86.62 345 ASP B N 1
ATOM 6449 C CA . ASP B 1 345 ? 30.797 -13.633 13.578 1 86.62 345 ASP B CA 1
ATOM 6450 C C . ASP B 1 345 ? 29.625 -14.547 13.93 1 86.62 345 ASP B C 1
ATOM 6452 O O . ASP B 1 345 ? 28.5 -14.086 14.117 1 86.62 345 ASP B O 1
ATOM 6456 N N . ARG B 1 346 ? 29.844 -15.797 14.023 1 84.12 346 ARG B N 1
ATOM 6457 C CA . ARG B 1 346 ? 28.797 -16.797 14.242 1 84.12 346 ARG B CA 1
ATOM 6458 C C . ARG B 1 346 ? 28.094 -16.562 15.57 1 84.12 346 ARG B C 1
ATOM 6460 O O . ARG B 1 346 ? 26.875 -16.719 15.656 1 84.12 346 ARG B O 1
ATOM 6467 N N . LEU B 1 347 ? 28.906 -16.203 16.547 1 87 347 LEU B N 1
ATOM 6468 C CA . LEU B 1 347 ? 28.328 -16 17.859 1 87 347 LEU B CA 1
ATOM 6469 C C . LEU B 1 347 ? 27.406 -14.797 17.875 1 87 347 LEU B C 1
ATOM 6471 O O . LEU B 1 347 ? 26.312 -14.836 18.453 1 87 347 LEU B O 1
ATOM 6475 N N . LYS B 1 348 ? 27.812 -13.773 17.156 1 86.19 348 LYS B N 1
ATOM 6476 C CA . LYS B 1 348 ? 26.984 -12.57 17.078 1 86.19 348 LYS B CA 1
ATOM 6477 C C . LYS B 1 348 ? 25.734 -12.805 16.234 1 86.19 348 LYS B C 1
ATOM 6479 O O . LYS B 1 348 ? 24.672 -12.273 16.547 1 86.19 348 LYS B O 1
ATOM 6484 N N . CYS B 1 349 ? 25.906 -13.586 15.234 1 88.25 349 CYS B N 1
ATOM 6485 C CA . CYS B 1 349 ? 24.797 -13.898 14.344 1 88.25 349 CYS B CA 1
ATOM 6486 C C . CYS B 1 349 ? 23.703 -14.664 15.078 1 88.25 349 CYS B C 1
ATOM 6488 O O . CYS B 1 349 ? 22.516 -14.453 14.828 1 88.25 349 CYS B O 1
ATOM 6490 N N . ALA B 1 350 ? 24.078 -15.508 16 1 86.75 350 ALA B N 1
ATOM 6491 C CA . ALA B 1 350 ? 23.109 -16.297 16.766 1 86.75 350 ALA B CA 1
ATOM 6492 C C . ALA B 1 350 ? 22.297 -15.406 17.719 1 86.75 350 ALA B C 1
ATOM 6494 O O . ALA B 1 350 ? 21.156 -15.711 18.031 1 86.75 350 ALA B O 1
ATOM 6495 N N . MET B 1 351 ? 22.938 -14.281 18.078 1 84.44 351 MET B N 1
ATOM 6496 C CA . MET B 1 351 ? 22.281 -13.375 19.031 1 84.44 351 MET B CA 1
ATOM 6497 C C . MET B 1 351 ? 21.375 -12.391 18.297 1 84.44 351 MET B C 1
ATOM 6499 O O . MET B 1 351 ? 20.312 -12.023 18.812 1 84.44 351 MET B O 1
ATOM 6503 N N . SER B 1 352 ? 21.844 -11.977 17.156 1 82.81 352 SER B N 1
ATOM 6504 C CA . SER B 1 352 ? 21.078 -11 16.391 1 82.81 352 SER B CA 1
ATOM 6505 C C . SER B 1 352 ? 21.141 -11.289 14.891 1 82.81 352 SER B C 1
ATOM 6507 O O . SER B 1 352 ? 22.234 -11.422 14.328 1 82.81 352 SER B O 1
ATOM 6509 N N . GLU B 1 353 ? 19.984 -11.297 14.297 1 78.88 353 GLU B N 1
ATOM 6510 C CA . GLU B 1 353 ? 19.906 -11.57 12.867 1 78.88 353 GLU B CA 1
ATOM 6511 C C . GLU B 1 353 ? 20.609 -10.484 12.055 1 78.88 353 GLU B C 1
ATOM 6513 O O . GLU B 1 353 ? 21.062 -10.742 10.938 1 78.88 353 GLU B O 1
ATOM 6518 N N . ASN B 1 354 ? 20.734 -9.336 12.633 1 77 354 ASN B N 1
ATOM 6519 C CA . ASN B 1 354 ? 21.328 -8.211 11.93 1 77 354 ASN B CA 1
ATOM 6520 C C . ASN B 1 354 ? 22.859 -8.297 11.93 1 77 354 ASN B C 1
ATOM 6522 O O . ASN B 1 354 ? 23.516 -7.578 11.18 1 77 354 ASN B O 1
ATOM 6526 N N . ASP B 1 355 ? 23.422 -9.242 12.672 1 84.81 355 ASP B N 1
ATOM 6527 C CA . ASP B 1 355 ? 24.875 -9.312 12.812 1 84.81 355 ASP B CA 1
ATOM 6528 C C . ASP B 1 355 ? 25.438 -10.5 12.039 1 84.81 355 ASP B C 1
ATOM 6530 O O . ASP B 1 355 ? 26.609 -10.852 12.203 1 84.81 355 ASP B O 1
ATOM 6534 N N . CYS B 1 356 ? 24.656 -11.047 11.234 1 89.38 356 CYS B N 1
ATOM 6535 C CA . CYS B 1 356 ? 25.109 -12.211 10.477 1 89.38 356 CYS B CA 1
ATOM 6536 C C . CYS B 1 356 ? 25.953 -11.789 9.281 1 89.38 356 CYS B C 1
ATOM 6538 O O . CYS B 1 356 ? 26.625 -12.625 8.664 1 89.38 356 CYS B O 1
ATOM 6540 N N . SER B 1 357 ? 25.859 -10.57 8.922 1 92.44 357 SER B N 1
ATOM 6541 C CA . SER B 1 357 ? 26.672 -9.984 7.859 1 92.44 357 SER B CA 1
ATOM 6542 C C . SER B 1 357 ? 27 -8.531 8.156 1 92.44 357 SER B C 1
ATOM 6544 O O . SER B 1 357 ? 26.359 -7.898 9 1 92.44 357 SER B O 1
ATOM 6546 N N . GLU B 1 358 ? 28.047 -8.078 7.562 1 92.81 358 GLU B N 1
ATOM 6547 C CA . GLU B 1 358 ? 28.453 -6.691 7.762 1 92.81 358 GLU B CA 1
ATOM 6548 C C . GLU B 1 358 ? 29.156 -6.141 6.523 1 92.81 358 GLU B C 1
ATOM 6550 O O . GLU B 1 358 ? 29.594 -6.902 5.668 1 92.81 358 GLU B O 1
ATOM 6555 N N . HIS B 1 359 ? 29.094 -4.879 6.43 1 96.56 359 HIS B N 1
ATOM 6556 C CA . HIS B 1 359 ? 29.875 -4.191 5.41 1 96.56 359 HIS B CA 1
ATOM 6557 C C . HIS B 1 359 ? 31.125 -3.549 6.008 1 96.56 359 HIS B C 1
ATOM 6559 O O . HIS B 1 359 ? 31.047 -2.914 7.062 1 96.56 359 HIS B O 1
ATOM 6565 N N . VAL B 1 360 ? 32.188 -3.789 5.379 1 96.5 360 VAL B N 1
ATOM 6566 C CA . VAL B 1 360 ? 33.469 -3.186 5.797 1 96.5 360 VAL B CA 1
ATOM 6567 C C . VAL B 1 360 ? 33.906 -2.15 4.766 1 96.5 360 VAL B C 1
ATOM 6569 O O . VAL B 1 360 ? 33.969 -2.449 3.57 1 96.5 360 VAL B O 1
ATOM 6572 N N . ALA B 1 361 ? 34.219 -0.988 5.273 1 97.31 361 ALA B N 1
ATOM 6573 C CA . ALA B 1 361 ? 34.594 0.111 4.383 1 97.31 361 ALA B CA 1
ATOM 6574 C C . ALA B 1 361 ? 36.094 0.148 4.156 1 97.31 361 ALA B C 1
ATOM 6576 O O . ALA B 1 361 ? 36.875 -0.001 5.098 1 97.31 361 ALA B O 1
ATOM 6577 N N . HIS B 1 362 ? 36.469 0.242 2.912 1 96.19 362 HIS B N 1
ATOM 6578 C CA . HIS B 1 362 ? 37.875 0.417 2.512 1 96.19 362 HIS B CA 1
ATOM 6579 C C . HIS B 1 362 ? 38.031 1.629 1.601 1 96.19 362 HIS B C 1
ATOM 6581 O O . HIS B 1 362 ? 37.531 1.642 0.479 1 96.19 362 HIS B O 1
ATOM 6587 N N . GLU B 1 363 ? 38.812 2.598 2.09 1 95.69 363 GLU B N 1
ATOM 6588 C CA . GLU B 1 363 ? 39.062 3.779 1.271 1 95.69 363 GLU B CA 1
ATOM 6589 C C . GLU B 1 363 ? 40.094 3.479 0.174 1 95.69 363 GLU B C 1
ATOM 6591 O O . GLU B 1 363 ? 41.188 3.018 0.457 1 95.69 363 GLU B O 1
ATOM 6596 N N . THR B 1 364 ? 39.688 3.656 -1.055 1 94.69 364 THR B N 1
ATOM 6597 C CA . THR B 1 364 ? 40.594 3.416 -2.178 1 94.69 364 THR B CA 1
ATOM 6598 C C . THR B 1 364 ? 41.312 4.699 -2.576 1 94.69 364 THR B C 1
ATOM 6600 O O . THR B 1 364 ? 42.406 4.652 -3.139 1 94.69 364 THR B O 1
ATOM 6603 N N . MET B 1 365 ? 40.656 5.797 -2.359 1 92.88 365 MET B N 1
ATOM 6604 C CA . MET B 1 365 ? 41.25 7.105 -2.652 1 92.88 365 MET B CA 1
ATOM 6605 C C . MET B 1 365 ? 41.031 8.062 -1.484 1 92.88 365 MET B C 1
ATOM 6607 O O . MET B 1 365 ? 39.938 8.156 -0.939 1 92.88 365 MET B O 1
ATOM 6611 N N . SER B 1 366 ? 42.156 8.703 -1.146 1 90.62 366 SER B N 1
ATOM 6612 C CA . SER B 1 366 ? 42.062 9.703 -0.083 1 90.62 366 SER B CA 1
ATOM 6613 C C . SER B 1 366 ? 42.062 11.117 -0.647 1 90.62 366 SER B C 1
ATOM 6615 O O . SER B 1 366 ? 42.562 11.352 -1.739 1 90.62 366 SER B O 1
ATOM 6617 N N . HIS B 1 367 ? 41.469 12.023 -0.018 1 90.94 367 HIS B N 1
ATOM 6618 C CA . HIS B 1 367 ? 41.469 13.445 -0.35 1 90.94 367 HIS B CA 1
ATOM 6619 C C . HIS B 1 367 ? 40.938 13.688 -1.756 1 90.94 367 HIS B C 1
ATOM 6621 O O . HIS B 1 367 ? 41.562 14.383 -2.555 1 90.94 367 HIS B O 1
ATOM 6627 N N . TYR B 1 368 ? 39.812 13.141 -2.031 1 92.31 368 TYR B N 1
ATOM 6628 C CA . TYR B 1 368 ? 39.281 13.18 -3.383 1 92.31 368 TYR B CA 1
ATOM 6629 C C . TYR B 1 368 ? 38.219 14.266 -3.514 1 92.31 368 TYR B C 1
ATOM 6631 O O . TYR B 1 368 ? 37.844 14.641 -4.625 1 92.31 368 TYR B O 1
ATOM 6639 N N . TYR B 1 369 ? 37.812 14.82 -2.434 1 93.25 369 TYR B N 1
ATOM 6640 C CA . TYR B 1 369 ? 36.688 15.758 -2.469 1 93.25 369 TYR B CA 1
ATOM 6641 C C . TYR B 1 369 ? 37.156 17.156 -2.852 1 93.25 369 TYR B C 1
ATOM 6643 O O . TYR B 1 369 ? 38.344 17.453 -2.789 1 93.25 369 TYR B O 1
ATOM 6651 N N . SER B 1 370 ? 36.281 18.047 -3.283 1 92.25 370 SER B N 1
ATOM 6652 C CA . SER B 1 370 ? 36.625 19.344 -3.861 1 92.25 370 SER B CA 1
ATOM 6653 C C . SER B 1 370 ? 36.906 20.391 -2.775 1 92.25 370 SER B C 1
ATOM 6655 O O . SER B 1 370 ? 37.094 21.562 -3.072 1 92.25 370 SER B O 1
ATOM 6657 N N . THR B 1 371 ? 37.031 19.984 -1.59 1 91.12 371 THR B N 1
ATOM 6658 C CA . THR B 1 371 ? 37.438 20.906 -0.539 1 91.12 371 THR B CA 1
ATOM 6659 C C . THR B 1 371 ? 38.875 21.312 -0.696 1 91.12 371 THR B C 1
ATOM 6661 O O . THR B 1 371 ? 39.625 20.719 -1.492 1 91.12 371 THR B O 1
ATOM 6664 N N . ALA B 1 372 ? 39.312 22.297 -0.002 1 88.75 372 ALA B N 1
ATOM 6665 C CA . ALA B 1 372 ? 40.688 22.844 -0.127 1 88.75 372 ALA B CA 1
ATOM 6666 C C . ALA B 1 372 ? 41.719 21.766 0.167 1 88.75 372 ALA B C 1
ATOM 6668 O O . ALA B 1 372 ? 42.75 21.672 -0.524 1 88.75 372 ALA B O 1
ATOM 6669 N N . ASP B 1 373 ? 41.5 20.891 1.101 1 90.38 373 ASP B N 1
ATOM 6670 C CA . ASP B 1 373 ? 42.438 19.859 1.485 1 90.38 373 ASP B CA 1
ATOM 6671 C C . ASP B 1 373 ? 42.062 18.516 0.869 1 90.38 373 ASP B C 1
ATOM 6673 O O . ASP B 1 373 ? 42.75 17.516 1.079 1 90.38 373 ASP B O 1
ATOM 6677 N N . GLY B 1 374 ? 41 18.469 0.179 1 91.38 374 GLY B N 1
ATOM 6678 C CA . GLY B 1 374 ? 40.562 17.234 -0.457 1 91.38 374 GLY B CA 1
ATOM 6679 C C . GLY B 1 374 ? 39.781 16.312 0.481 1 91.38 374 GLY B C 1
ATOM 6680 O O . GLY B 1 374 ? 39.344 15.242 0.08 1 91.38 374 GLY B O 1
ATOM 6681 N N . ALA B 1 375 ? 39.688 16.766 1.695 1 92.44 375 ALA B N 1
ATOM 6682 C CA . ALA B 1 375 ? 39 15.961 2.703 1 92.44 375 ALA B CA 1
ATOM 6683 C C . ALA B 1 375 ? 37.5 16.141 2.629 1 92.44 375 ALA B C 1
ATOM 6685 O O . ALA B 1 375 ? 37 17.156 2.111 1 92.44 375 ALA B O 1
ATOM 6686 N N . MET B 1 376 ? 36.719 15.148 3.154 1 94.75 376 MET B N 1
ATOM 6687 C CA . MET B 1 376 ? 35.25 15.258 3.227 1 94.75 376 MET B CA 1
ATOM 6688 C C . MET B 1 376 ? 34.844 16.344 4.219 1 94.75 376 MET B C 1
ATOM 6690 O O . MET B 1 376 ? 35.469 16.469 5.285 1 94.75 376 MET B O 1
ATOM 6694 N N . PRO B 1 377 ? 33.906 17.172 3.85 1 93.88 377 PRO B N 1
ATOM 6695 C CA . PRO B 1 377 ? 33.469 18.219 4.762 1 93.88 377 PRO B CA 1
ATOM 6696 C C . PRO B 1 377 ? 32.781 17.688 6.008 1 93.88 377 PRO B C 1
ATOM 6698 O O . PRO B 1 377 ? 32.25 16.562 5.988 1 93.88 377 PRO B O 1
ATOM 6701 N N . PRO B 1 378 ? 32.844 18.453 7.035 1 92.38 378 PRO B N 1
ATOM 6702 C CA . PRO B 1 378 ? 32.125 18.062 8.25 1 92.38 378 PRO B CA 1
ATOM 6703 C C . PRO B 1 378 ? 30.594 18.172 8.086 1 92.38 378 PRO B C 1
ATOM 6705 O O . PRO B 1 378 ? 30.109 18.766 7.121 1 92.38 378 PRO B O 1
ATOM 6708 N N . ASP B 1 379 ? 29.828 17.594 9.016 1 92.88 379 ASP B N 1
ATOM 6709 C CA . ASP B 1 379 ? 28.375 17.562 8.938 1 92.88 379 ASP B CA 1
ATOM 6710 C C . ASP B 1 379 ? 27.781 18.859 9.461 1 92.88 379 ASP B C 1
ATOM 6712 O O . ASP B 1 379 ? 26.578 19.094 9.352 1 92.88 379 ASP B O 1
ATOM 6716 N N . MET B 1 380 ? 28.578 19.641 10.102 1 89.12 380 MET B N 1
ATOM 6717 C CA . MET B 1 380 ? 28.172 20.953 10.586 1 89.12 380 MET B CA 1
ATOM 6718 C C . MET B 1 380 ? 29.25 22 10.32 1 89.12 380 MET B C 1
ATOM 6720 O O . MET B 1 380 ? 30.438 21.75 10.547 1 89.12 380 MET B O 1
ATOM 6724 N N . PRO B 1 381 ? 28.719 23.172 9.82 1 86.75 381 PRO B N 1
ATOM 6725 C CA . PRO B 1 381 ? 29.719 24.219 9.656 1 86.75 381 PRO B CA 1
ATOM 6726 C C . PRO B 1 381 ? 30.359 24.641 10.969 1 86.75 381 PRO B C 1
ATOM 6728 O O . PRO B 1 381 ? 29.781 24.438 12.039 1 86.75 381 PRO B O 1
ATOM 6731 N N . LYS B 1 382 ? 31.5 25.172 10.836 1 83.12 382 LYS B N 1
ATOM 6732 C CA . LYS B 1 382 ? 32.25 25.562 12.016 1 83.12 382 LYS B CA 1
ATOM 6733 C C . LYS B 1 382 ? 31.469 26.531 12.898 1 83.12 382 LYS B C 1
ATOM 6735 O O . LYS B 1 382 ? 31.5 26.422 14.125 1 83.12 382 LYS B O 1
ATOM 6740 N N . CYS B 1 383 ? 30.625 27.344 12.258 1 82.31 383 CYS B N 1
ATOM 6741 C CA . CYS B 1 383 ? 29.875 28.344 13.008 1 82.31 383 CYS B CA 1
ATOM 6742 C C . CYS B 1 383 ? 28.422 27.922 13.188 1 82.31 383 CYS B C 1
ATOM 6744 O O . CYS B 1 383 ? 27.578 28.734 13.562 1 82.31 383 CYS B O 1
ATOM 6746 N N . GLY B 1 384 ? 28.156 26.766 12.977 1 83.5 384 GLY B N 1
ATOM 6747 C CA . GLY B 1 384 ? 26.781 26.312 13.039 1 83.5 384 GLY B CA 1
ATOM 6748 C C . GLY B 1 384 ? 25.984 26.625 11.781 1 83.5 384 GLY B C 1
ATOM 6749 O O . GLY B 1 384 ? 26.484 27.312 10.891 1 83.5 384 GLY B O 1
ATOM 6750 N N . PHE B 1 385 ? 24.766 26.188 11.742 1 84.69 385 PHE B N 1
ATOM 6751 C CA . PHE B 1 385 ? 23.953 26.391 10.555 1 84.69 385 PHE B CA 1
ATOM 6752 C C . PHE B 1 385 ? 23.469 27.828 10.469 1 84.69 385 PHE B C 1
ATOM 6754 O O . PHE B 1 385 ? 23.359 28.391 9.383 1 84.69 385 PHE B O 1
ATOM 6761 N N . ASP B 1 386 ? 23.188 28.391 11.68 1 77.19 386 ASP B N 1
ATOM 6762 C CA . ASP B 1 386 ? 22.672 29.75 11.734 1 77.19 386 ASP B CA 1
ATOM 6763 C C . ASP B 1 386 ? 23.797 30.734 12.086 1 77.19 386 ASP B C 1
ATOM 6765 O O . ASP B 1 386 ? 23.562 31.938 12.211 1 77.19 386 ASP B O 1
ATOM 6769 N N . GLY B 1 387 ? 24.906 30.281 12.195 1 74.69 387 GLY B N 1
ATOM 6770 C CA . GLY B 1 387 ? 26.016 31.141 12.562 1 74.69 387 GLY B CA 1
ATOM 6771 C C . GLY B 1 387 ? 26.062 31.469 14.039 1 74.69 387 GLY B C 1
ATOM 6772 O O . GLY B 1 387 ? 26.891 32.281 14.484 1 74.69 387 GLY B O 1
ATOM 6773 N N . GLY B 1 388 ? 25.172 30.906 14.734 1 70.75 388 GLY B N 1
ATOM 6774 C CA . GLY B 1 388 ? 25.031 31.219 16.141 1 70.75 388 GLY B CA 1
ATOM 6775 C C . GLY B 1 388 ? 26.266 30.875 16.969 1 70.75 388 GLY B C 1
ATOM 6776 O O . GLY B 1 388 ? 26.562 31.562 17.953 1 70.75 388 GLY B O 1
ATOM 6777 N N . LEU B 1 389 ? 26.969 29.906 16.5 1 74.25 389 LEU B N 1
ATOM 6778 C CA . LEU B 1 389 ? 28.125 29.453 17.266 1 74.25 389 LEU B CA 1
ATOM 6779 C C . LEU B 1 389 ? 29.281 30.438 17.125 1 74.25 389 LEU B C 1
ATOM 6781 O O . LEU B 1 389 ? 30.203 30.438 17.938 1 74.25 389 LEU B O 1
ATOM 6785 N N . CYS B 1 390 ? 29.172 31.203 16.094 1 75.88 390 CYS B N 1
ATOM 6786 C CA . CYS B 1 390 ? 30.219 32.219 15.898 1 75.88 390 CYS B CA 1
ATOM 6787 C C . CYS B 1 390 ? 29.688 33.625 16.203 1 75.88 390 CYS B C 1
ATOM 6789 O O . CYS B 1 390 ? 30.266 34.594 15.758 1 75.88 390 CYS B O 1
ATOM 6791 N N . ASP B 1 391 ? 28.562 33.688 16.812 1 76.5 391 ASP B N 1
ATOM 6792 C CA . ASP B 1 391 ? 28.047 35 17.172 1 76.5 391 ASP B CA 1
ATOM 6793 C C . ASP B 1 391 ? 28.734 35.531 18.438 1 76.5 391 ASP B C 1
ATOM 6795 O O . ASP B 1 391 ? 28.328 35.219 19.547 1 76.5 391 ASP B O 1
ATOM 6799 N N . TYR B 1 392 ? 29.703 36.312 18.125 1 78.44 392 TYR B N 1
ATOM 6800 C CA . TYR B 1 392 ? 30.484 36.844 19.219 1 78.44 392 TYR B CA 1
ATOM 6801 C C . TYR B 1 392 ? 29.953 38.219 19.641 1 78.44 392 TYR B C 1
ATOM 6803 O O . TYR B 1 392 ? 30.656 39 20.312 1 78.44 392 TYR B O 1
ATOM 6811 N N . THR B 1 393 ? 28.703 38.438 19.188 1 81.06 393 THR B N 1
ATOM 6812 C CA . THR B 1 393 ? 28.125 39.75 19.469 1 81.06 393 THR B CA 1
ATOM 6813 C C . THR B 1 393 ? 28.078 40.031 20.969 1 81.06 393 THR B C 1
ATOM 6815 O O . THR B 1 393 ? 28.406 41.125 21.406 1 81.06 393 THR B O 1
ATOM 6818 N N . PHE B 1 394 ? 27.688 39.156 21.703 1 79.75 394 PHE B N 1
ATOM 6819 C CA . PHE B 1 394 ? 27.625 39.312 23.156 1 79.75 394 PHE B CA 1
ATOM 6820 C C . PHE B 1 394 ? 29 39.719 23.703 1 79.75 394 PHE B C 1
ATOM 6822 O O . PHE B 1 394 ? 29.094 40.625 24.531 1 79.75 394 PHE B O 1
ATOM 6829 N N . PHE B 1 395 ? 29.969 39.062 23.156 1 81.19 395 PHE B N 1
ATOM 6830 C CA . PHE B 1 395 ? 31.312 39.344 23.641 1 81.19 395 PHE B CA 1
ATOM 6831 C C . PHE B 1 395 ? 31.75 40.75 23.219 1 81.19 395 PHE B C 1
ATOM 6833 O O . PHE B 1 395 ? 32.375 41.469 24 1 81.19 395 PHE B O 1
ATOM 6840 N N . TYR B 1 396 ? 31.266 41.062 22.094 1 83.81 396 TYR B N 1
ATOM 6841 C CA . TYR B 1 396 ? 31.609 42.406 21.625 1 83.81 396 TYR B CA 1
ATOM 6842 C C . TYR B 1 396 ? 30.891 43.469 22.453 1 83.81 396 TYR B C 1
ATOM 6844 O O . TYR B 1 396 ? 31.469 44.5 22.797 1 83.81 396 TYR B O 1
ATOM 6852 N N . VAL B 1 397 ? 29.719 43.25 22.719 1 85.94 397 VAL B N 1
ATOM 6853 C CA . VAL B 1 397 ? 28.953 44.188 23.531 1 85.94 397 VAL B CA 1
ATOM 6854 C C . VAL B 1 397 ? 29.547 44.25 24.938 1 85.94 397 VAL B C 1
ATOM 6856 O O . VAL B 1 397 ? 29.75 45.344 25.484 1 85.94 397 VAL B O 1
ATOM 6859 N N . LEU B 1 398 ? 29.891 43.125 25.453 1 87.81 398 LEU B N 1
ATOM 6860 C CA . LEU B 1 398 ? 30.484 43.094 26.781 1 87.81 398 LEU B CA 1
ATOM 6861 C C . LEU B 1 398 ? 31.828 43.812 26.797 1 87.81 398 LEU B C 1
ATOM 6863 O O . LEU B 1 398 ? 32.125 44.594 27.719 1 87.81 398 LEU B O 1
ATOM 6867 N N . PHE B 1 399 ? 32.531 43.625 25.812 1 87.88 399 PHE B N 1
ATOM 6868 C CA . PHE B 1 399 ? 33.812 44.312 25.688 1 87.88 399 PHE B CA 1
ATOM 6869 C C . PHE B 1 399 ? 33.625 45.812 25.578 1 87.88 399 PHE B C 1
ATOM 6871 O O . PHE B 1 399 ? 34.375 46.594 26.203 1 87.88 399 PHE B O 1
ATOM 6878 N N . GLY B 1 400 ? 32.656 46.188 24.891 1 87.81 400 GLY B N 1
ATOM 6879 C CA . GLY B 1 400 ? 32.312 47.625 24.766 1 87.81 400 GLY B CA 1
ATOM 6880 C C . GLY B 1 400 ? 31.906 48.25 26.094 1 87.81 400 GLY B C 1
ATOM 6881 O O . GLY B 1 400 ? 32.375 49.344 26.422 1 87.81 400 GLY B O 1
ATOM 6882 N N . VAL B 1 401 ? 31.156 47.594 26.781 1 88.81 401 VAL B N 1
ATOM 6883 C CA . VAL B 1 401 ? 30.703 48.094 28.062 1 88.81 401 VAL B CA 1
ATOM 6884 C C . VAL B 1 401 ? 31.875 48.219 29.031 1 88.81 401 VAL B C 1
ATOM 6886 O O . VAL B 1 401 ? 32.031 49.219 29.734 1 88.81 401 VAL B O 1
ATOM 6889 N N . ILE B 1 402 ? 32.75 47.281 29.031 1 90.62 402 ILE B N 1
ATOM 6890 C CA . ILE B 1 402 ? 33.906 47.281 29.891 1 90.62 402 ILE B CA 1
ATOM 6891 C C . ILE B 1 402 ? 34.844 48.438 29.5 1 90.62 402 ILE B C 1
ATOM 6893 O O . ILE B 1 402 ? 35.375 49.125 30.375 1 90.62 402 ILE B O 1
ATOM 6897 N N . LEU B 1 403 ? 34.938 48.594 28.234 1 89.69 403 LEU B N 1
ATOM 6898 C CA . LEU B 1 403 ? 35.781 49.688 27.734 1 89.69 403 LEU B CA 1
ATOM 6899 C C . LEU B 1 403 ? 35.156 51.031 28.109 1 89.69 403 LEU B C 1
ATOM 6901 O O . LEU B 1 403 ? 35.875 51.938 28.5 1 89.69 403 LEU B O 1
ATOM 6905 N N . PHE B 1 404 ? 33.875 51.156 27.969 1 90.56 404 PHE B N 1
ATOM 6906 C CA . PHE B 1 404 ? 33.156 52.375 28.328 1 90.56 404 PHE B CA 1
ATOM 6907 C C . PHE B 1 404 ? 33.312 52.688 29.812 1 90.56 404 PHE B C 1
ATOM 6909 O O . PHE B 1 404 ? 33.656 53.812 30.203 1 90.56 404 PHE B O 1
ATOM 6916 N N . LEU B 1 405 ? 33.156 51.781 30.641 1 90.56 405 LEU B N 1
ATOM 6917 C CA . LEU B 1 405 ? 33.281 51.969 32.094 1 90.56 405 LEU B CA 1
ATOM 6918 C C . LEU B 1 405 ? 34.719 52.188 32.469 1 90.56 405 LEU B C 1
ATOM 6920 O O . LEU B 1 405 ? 35 53 33.375 1 90.56 405 LEU B O 1
ATOM 6924 N N . GLY B 1 406 ? 35.594 51.688 31.797 1 90.94 406 GLY B N 1
ATOM 6925 C CA . GLY B 1 406 ? 37.031 51.844 32.031 1 90.94 406 GLY B CA 1
ATOM 6926 C C . GLY B 1 406 ? 37.531 53.219 31.75 1 90.94 406 GLY B C 1
ATOM 6927 O O . GLY B 1 406 ? 38.469 53.688 32.406 1 90.94 406 GLY B O 1
ATOM 6928 N N . VAL B 1 407 ? 36.844 53.875 30.844 1 91.12 407 VAL B N 1
ATOM 6929 C CA . VAL B 1 407 ? 37.219 55.25 30.5 1 91.12 407 VAL B CA 1
ATOM 6930 C C . VAL B 1 407 ? 36.438 56.219 31.359 1 91.12 407 VAL B C 1
ATOM 6932 O O . VAL B 1 407 ? 36.969 57.219 31.859 1 91.12 407 VAL B O 1
ATOM 6935 N N . THR B 1 408 ? 35.125 55.969 31.672 1 90.38 408 THR B N 1
ATOM 6936 C CA . THR B 1 408 ? 34.25 56.906 32.344 1 90.38 408 THR B CA 1
ATOM 6937 C C . THR B 1 408 ? 34.562 56.969 33.812 1 90.38 408 THR B C 1
ATOM 6939 O O . THR B 1 408 ? 34.531 58.062 34.406 1 90.38 408 THR B O 1
ATOM 6942 N N . ILE B 1 409 ? 34.938 55.906 34.344 1 89.88 409 ILE B N 1
ATOM 6943 C CA . ILE B 1 409 ? 35.156 55.844 35.781 1 89.88 409 ILE B CA 1
ATOM 6944 C C . ILE B 1 409 ? 36.438 56.594 36.156 1 89.88 409 ILE B C 1
ATOM 6946 O O . ILE B 1 409 ? 36.406 57.5 37 1 89.88 409 ILE B O 1
ATOM 6950 N N . PRO B 1 410 ? 37.562 56.438 35.531 1 91.88 410 PRO B N 1
ATOM 6951 C CA . PRO B 1 410 ? 38.75 57.219 35.875 1 91.88 410 PRO B CA 1
ATOM 6952 C C . PRO B 1 410 ? 38.625 58.688 35.5 1 91.88 410 PRO B C 1
ATOM 6954 O O . PRO B 1 410 ? 39.125 59.562 36.219 1 91.88 410 PRO B O 1
ATOM 6957 N N . THR B 1 411 ? 37.906 59.031 34.406 1 90.75 411 THR B N 1
ATOM 6958 C CA . THR B 1 411 ? 37.688 60.406 34.031 1 90.75 411 THR B CA 1
ATOM 6959 C C . THR B 1 411 ? 36.781 61.125 35.031 1 90.75 411 THR B C 1
ATOM 6961 O O . THR B 1 411 ? 37.031 62.25 35.406 1 90.75 411 THR B O 1
ATOM 6964 N N . GLY B 1 412 ? 35.812 60.438 35.469 1 88.81 412 GLY B N 1
ATOM 6965 C CA . GLY B 1 412 ? 34.938 60.969 36.469 1 88.81 412 GLY B CA 1
ATOM 6966 C C . GLY B 1 412 ? 35.625 61.156 37.812 1 88.81 412 GLY B C 1
ATOM 6967 O O . GLY B 1 412 ? 35.438 62.188 38.469 1 88.81 412 GLY B O 1
ATOM 6968 N N . TYR B 1 413 ? 36.469 60.219 38.125 1 89.44 413 TYR B N 1
ATOM 6969 C CA . TYR B 1 413 ? 37.25 60.312 39.344 1 89.44 413 TYR B CA 1
ATOM 6970 C C . TYR B 1 413 ? 38.25 61.469 39.281 1 89.44 413 TYR B C 1
ATOM 6972 O O . TYR B 1 413 ? 38.406 62.219 40.219 1 89.44 413 TYR B O 1
ATOM 6980 N N . TYR B 1 414 ? 38.844 61.688 38.156 1 89.56 414 TYR B N 1
ATOM 6981 C CA . TYR B 1 414 ? 39.781 62.781 37.906 1 89.56 414 TYR B CA 1
ATOM 6982 C C . TYR B 1 414 ? 39.094 64.125 38 1 89.56 414 TYR B C 1
ATOM 6984 O O . TYR B 1 414 ? 39.594 65.062 38.625 1 89.56 414 TYR B O 1
ATOM 6992 N N . LEU B 1 415 ? 37.906 64.25 37.469 1 88.94 415 LEU B N 1
ATOM 6993 C CA . LEU B 1 415 ? 37.156 65.5 37.531 1 88.94 415 LEU B CA 1
ATOM 6994 C C . LEU B 1 415 ? 36.656 65.812 38.938 1 88.94 415 LEU B C 1
ATOM 6996 O O . LEU B 1 415 ? 36.688 66.938 39.375 1 88.94 415 LEU B O 1
ATOM 7000 N N . HIS B 1 416 ? 36.312 64.75 39.594 1 88.06 416 HIS B N 1
ATOM 7001 C CA . HIS B 1 416 ? 35.906 64.875 41 1 88.06 416 HIS B CA 1
ATOM 7002 C C . HIS B 1 416 ? 37.062 65.312 41.875 1 88.06 416 HIS B C 1
ATOM 7004 O O . HIS B 1 416 ? 36.875 66.188 42.719 1 88.06 416 HIS B O 1
ATOM 7010 N N . MET B 1 417 ? 38.219 64.875 41.594 1 87.31 417 MET B N 1
ATOM 7011 C CA . MET B 1 417 ? 39.406 65.25 42.344 1 87.31 417 MET B CA 1
ATOM 7012 C C . MET B 1 417 ? 39.781 66.688 42.031 1 87.31 417 MET B C 1
ATOM 7014 O O . MET B 1 417 ? 40.156 67.438 42.938 1 87.31 417 MET B O 1
ATOM 7018 N N . LYS B 1 418 ? 39.562 67.125 40.844 1 87.94 418 LYS B N 1
ATOM 7019 C CA . LYS B 1 418 ? 39.875 68.5 40.469 1 87.94 418 LYS B CA 1
ATOM 7020 C C . LYS B 1 418 ? 38.875 69.438 41.031 1 87.94 418 LYS B C 1
ATOM 7022 O O . LYS B 1 418 ? 39.25 70.562 41.438 1 87.94 418 LYS B O 1
ATOM 7027 N N . GLU B 1 419 ? 37.688 69 41.031 1 85 419 GLU B N 1
ATOM 7028 C CA . GLU B 1 419 ? 36.656 69.812 41.656 1 85 419 GLU B CA 1
ATOM 7029 C C . GLU B 1 419 ? 36.875 70 43.156 1 85 419 GLU B C 1
ATOM 7031 O O . GLU B 1 419 ? 36.719 71.062 43.688 1 85 419 GLU B O 1
ATOM 7036 N N . LYS B 1 420 ? 37.312 69.062 43.844 1 82.75 420 LYS B N 1
ATOM 7037 C CA . LYS B 1 420 ? 37.625 69.125 45.281 1 82.75 420 LYS B CA 1
ATOM 7038 C C . LYS B 1 420 ? 38.844 70 45.531 1 82.75 420 LYS B C 1
ATOM 7040 O O . LYS B 1 420 ? 38.875 70.812 46.469 1 82.75 420 LYS B O 1
ATOM 7045 N N . GLU B 1 421 ? 39.719 70 44.656 1 80.69 421 GLU B N 1
ATOM 7046 C CA . GLU B 1 421 ? 40.875 70.875 44.75 1 80.69 421 GLU B CA 1
ATOM 7047 C C . GLU B 1 421 ? 40.5 72.375 44.531 1 80.69 421 GLU B C 1
ATOM 7049 O O . GLU B 1 421 ? 40.969 73.25 45.25 1 80.69 421 GLU B O 1
ATOM 7054 N N . ARG B 1 422 ? 39.594 72.625 43.688 1 80.94 422 ARG B N 1
ATOM 7055 C CA . ARG B 1 422 ? 39.125 73.938 43.438 1 80.94 422 ARG B CA 1
ATOM 7056 C C . ARG B 1 422 ? 38.344 74.5 44.625 1 80.94 422 ARG B C 1
ATOM 7058 O O . ARG B 1 422 ? 38.5 75.688 45 1 80.94 422 ARG B O 1
ATOM 7065 N N . MET B 1 423 ? 37.625 73.688 45.25 1 77.75 423 MET B N 1
ATOM 7066 C CA . MET B 1 423 ? 36.875 74.125 46.438 1 77.75 423 MET B CA 1
ATOM 7067 C C . MET B 1 423 ? 37.781 74.375 47.594 1 77.75 423 MET B C 1
ATOM 7069 O O . MET B 1 423 ? 37.531 75.312 48.375 1 77.75 423 MET B O 1
ATOM 7073 N N . LEU B 1 424 ? 38.938 73.75 47.719 1 72.62 424 LEU B N 1
ATOM 7074 C CA . LEU B 1 424 ? 39.938 74 48.75 1 72.62 424 LEU B CA 1
ATOM 7075 C C . LEU B 1 424 ? 40.656 75.375 48.5 1 72.62 424 LEU B C 1
ATOM 7077 O O . LEU B 1 424 ? 40.938 76.062 49.438 1 72.62 424 LEU B O 1
ATOM 7081 N N . TYR B 1 425 ? 40.781 75.688 47.312 1 72.75 425 TYR B N 1
ATOM 7082 C CA . TYR B 1 425 ? 41.469 76.938 46.969 1 72.75 425 TYR B CA 1
ATOM 7083 C C . TYR B 1 425 ? 40.531 78.125 47.125 1 72.75 425 TYR B C 1
ATOM 7085 O O . TYR B 1 425 ? 40.969 79.25 47.438 1 72.75 425 TYR B O 1
ATOM 7093 N N . ASP B 1 426 ? 39.312 77.938 46.969 1 66.12 426 ASP B N 1
ATOM 7094 C CA . ASP B 1 426 ? 38.344 79 47.062 1 66.12 426 ASP B CA 1
ATOM 7095 C C . ASP B 1 426 ? 37.938 79.25 48.531 1 66.12 426 ASP B C 1
ATOM 7097 O O . ASP B 1 426 ? 37.125 80.125 48.812 1 66.12 426 ASP B O 1
ATOM 7101 N N . MET B 1 427 ? 38.344 78.438 49.438 1 60.44 427 MET B N 1
ATOM 7102 C CA . MET B 1 427 ? 38.094 78.75 50.844 1 60.44 427 MET B CA 1
ATOM 7103 C C . MET B 1 427 ? 38.875 80 51.281 1 60.44 427 MET B C 1
ATOM 7105 O O . MET B 1 427 ? 40.062 80.125 51.031 1 60.44 427 MET B O 1
ATOM 7109 N N . THR B 1 428 ? 38.25 81.125 51.312 1 57.22 428 THR B N 1
ATOM 7110 C CA . THR B 1 428 ? 38.688 82.5 51.656 1 57.22 428 THR B CA 1
ATOM 7111 C C . THR B 1 428 ? 39.438 82.5 52.969 1 57.22 428 THR B C 1
ATOM 7113 O O . THR B 1 428 ? 40.062 83.5 53.312 1 57.22 428 THR B O 1
ATOM 7116 N N . TRP B 1 429 ? 39 81.688 53.938 1 53.22 429 TRP B N 1
ATOM 7117 C CA . TRP B 1 429 ? 39.594 81.875 55.281 1 53.22 429 TRP B CA 1
ATOM 7118 C C . TRP B 1 429 ? 41.062 81.5 55.281 1 53.22 429 TRP B C 1
ATOM 7120 O O . TRP B 1 429 ? 41.625 81.312 56.344 1 53.22 429 TRP B O 1
ATOM 7130 N N . ARG B 1 430 ? 41.625 81.125 54.156 1 52.84 430 ARG B N 1
ATOM 7131 C CA . ARG B 1 430 ? 43.031 80.812 54.281 1 52.84 430 ARG B CA 1
ATOM 7132 C C . ARG B 1 430 ? 43.844 82.125 54.406 1 52.84 430 ARG B C 1
ATOM 7134 O O . ARG B 1 430 ? 43.75 83 53.562 1 52.84 430 ARG B O 1
ATOM 7141 N N . ILE B 1 431 ? 44.094 82.438 55.656 1 53.69 431 ILE B N 1
ATOM 7142 C CA . ILE B 1 431 ? 45.031 83.5 56 1 53.69 431 ILE B CA 1
ATOM 7143 C C . ILE B 1 431 ? 46.375 83.25 55.375 1 53.69 431 ILE B C 1
ATOM 7145 O O . ILE B 1 431 ? 47 82.188 55.656 1 53.69 431 ILE B O 1
ATOM 7149 N N . PRO B 1 432 ? 46.625 83.875 54.312 1 52.97 432 PRO B N 1
ATOM 7150 C CA . PRO B 1 432 ? 47.938 83.625 53.75 1 52.97 432 PRO B CA 1
ATOM 7151 C C . PRO B 1 432 ? 49.062 83.812 54.812 1 52.97 432 PRO B C 1
ATOM 7153 O O . PRO B 1 432 ? 48.906 84.625 55.719 1 52.97 432 PRO B O 1
ATOM 7156 N N . ARG B 1 433 ? 49.812 82.688 54.938 1 54.78 433 ARG B N 1
ATOM 7157 C CA . ARG B 1 433 ? 50.906 82.688 55.906 1 54.78 433 ARG B CA 1
ATOM 7158 C C . ARG B 1 433 ? 51.625 84 55.906 1 54.78 433 ARG B C 1
ATOM 7160 O O . ARG B 1 433 ? 52.156 84.438 56.969 1 54.78 433 ARG B O 1
ATOM 7167 N N . GLU B 1 434 ? 51.656 84.562 54.75 1 54.12 434 GLU B N 1
ATOM 7168 C CA . GLU B 1 434 ? 52.406 85.812 54.656 1 54.12 434 GLU B CA 1
ATOM 7169 C C . GLU B 1 434 ? 51.75 86.938 55.406 1 54.12 434 GLU B C 1
ATOM 7171 O O . GLU B 1 434 ? 52.375 87.938 55.75 1 54.12 434 GLU B O 1
ATOM 7176 N N . GLN B 1 435 ? 50.469 86.812 55.469 1 49.84 435 GLN B N 1
ATOM 7177 C CA . GLN B 1 435 ? 49.812 87.938 56.156 1 49.84 435 GLN B CA 1
ATOM 7178 C C . GLN B 1 435 ? 49.75 87.688 57.656 1 49.84 435 GLN B C 1
ATOM 7180 O O . GLN B 1 435 ? 49.25 88.562 58.406 1 49.84 435 GLN B O 1
ATOM 7185 N N . VAL B 1 436 ? 49.906 86.5 58.094 1 46.78 436 VAL B N 1
ATOM 7186 C CA . VAL B 1 436 ? 50.031 86.312 59.562 1 46.78 436 VAL B CA 1
ATOM 7187 C C . VAL B 1 436 ? 51.312 86.938 60.031 1 46.78 436 VAL B C 1
ATOM 7189 O O . VAL B 1 436 ? 52.406 86.438 59.688 1 46.78 436 VAL B O 1
ATOM 7192 N N . ARG B 1 437 ? 51.344 88.25 60.094 1 46.12 437 ARG B N 1
ATOM 7193 C CA . ARG B 1 437 ? 52.438 88.938 60.812 1 46.12 437 ARG B CA 1
ATOM 7194 C C . ARG B 1 437 ? 52.438 88.5 62.281 1 46.12 437 ARG B C 1
ATOM 7196 O O . ARG B 1 437 ? 51.438 88.75 62.969 1 46.12 437 ARG B O 1
ATOM 7203 N N . LEU B 1 438 ? 53.031 87.438 62.531 1 43.97 438 LEU B N 1
ATOM 7204 C CA . LEU B 1 438 ? 53.25 87.062 63.906 1 43.97 438 LEU B CA 1
ATOM 7205 C C . LEU B 1 438 ? 53.719 88.25 64.75 1 43.97 438 LEU B C 1
ATOM 7207 O O . LEU B 1 438 ? 54.688 88.938 64.375 1 43.97 438 LEU B O 1
ATOM 7211 N N . LEU B 1 439 ? 52.719 89.062 65.25 1 42.97 439 LEU B N 1
ATOM 7212 C CA . LEU B 1 439 ? 53.094 90 66.25 1 42.97 439 LEU B CA 1
ATOM 7213 C C . LEU B 1 439 ? 54.156 89.438 67.25 1 42.97 439 LEU B C 1
ATOM 7215 O O . LEU B 1 439 ? 53.906 88.438 67.875 1 42.97 439 LEU B O 1
ATOM 7219 N N . GLU B 1 440 ? 55.375 89.5 66.875 1 40.16 440 GLU B N 1
ATOM 7220 C CA . GLU B 1 440 ? 56.5 89.188 67.75 1 40.16 440 GLU B CA 1
ATOM 7221 C C . GLU B 1 440 ? 56.344 89.812 69.125 1 40.16 440 GLU B C 1
ATOM 7223 O O . GLU B 1 440 ? 56.312 91 69.25 1 40.16 440 GLU B O 1
ATOM 7228 N N . VAL B 1 441 ? 55.406 89.312 69.875 1 39.94 441 VAL B N 1
ATOM 7229 C CA . VAL B 1 441 ? 55.406 89.75 71.25 1 39.94 441 VAL B CA 1
ATOM 7230 C C . VAL B 1 441 ? 56.812 89.688 71.812 1 39.94 441 VAL B C 1
ATOM 7232 O O . VAL B 1 441 ? 57.531 88.688 71.688 1 39.94 441 VAL B O 1
ATOM 7235 N N . ARG B 1 442 ? 57.406 90.812 72.125 1 37.22 442 ARG B N 1
ATOM 7236 C CA . ARG B 1 442 ? 58.656 91 72.875 1 37.22 442 ARG B CA 1
ATOM 7237 C C . ARG B 1 442 ? 58.656 90.125 74.125 1 37.22 442 ARG B C 1
ATOM 7239 O O . ARG B 1 442 ? 57.719 90.188 74.938 1 37.22 442 ARG B O 1
ATOM 7246 N N . GLY B 1 443 ? 59.406 88.938 74.188 1 34.5 443 GLY B N 1
ATOM 7247 C CA . GLY B 1 443 ? 59.781 88 75.25 1 34.5 443 GLY B CA 1
ATOM 7248 C C . GLY B 1 443 ? 60.219 88.75 76.5 1 34.5 443 GLY B C 1
ATOM 7249 O O . GLY B 1 443 ? 61.281 89.375 76.5 1 34.5 443 GLY B O 1
ATOM 7250 N N . GLY B 1 444 ? 59.469 89.562 77.125 1 32.19 444 GLY B N 1
ATOM 7251 C CA . GLY B 1 444 ? 60.062 89.688 78.438 1 32.19 444 GLY B CA 1
ATOM 7252 C C . GLY B 1 444 ? 60.531 88.375 79.062 1 32.19 444 GLY B C 1
ATOM 7253 O O . GLY B 1 444 ? 60.031 87.312 78.688 1 32.19 444 GLY B O 1
ATOM 7254 N N . LYS B 1 445 ? 61.75 88.5 79.688 1 35.06 445 LYS B N 1
ATOM 7255 C CA . LYS B 1 445 ? 62.656 87.5 80.188 1 35.06 445 LYS B CA 1
ATOM 7256 C C . LYS B 1 445 ? 61.938 86.562 81.188 1 35.06 445 LYS B C 1
ATOM 7258 O O . LYS B 1 445 ? 61.844 86.875 82.375 1 35.06 445 LYS B O 1
ATOM 7263 N N . VAL B 1 446 ? 60.75 86.25 81.25 1 29.47 446 VAL B N 1
ATOM 7264 C CA . VAL B 1 446 ? 60.625 85.438 82.438 1 29.47 446 VAL B CA 1
ATOM 7265 C C . VAL B 1 446 ? 61.594 84.25 82.25 1 29.47 446 VAL B C 1
ATOM 7267 O O . VAL B 1 446 ? 61.844 83.75 81.188 1 29.47 446 VAL B O 1
ATOM 7270 N N . ARG B 1 447 ? 62.219 83.75 83.375 1 28.2 447 ARG B N 1
ATOM 7271 C CA . ARG B 1 447 ? 63.25 82.875 83.875 1 28.2 447 ARG B CA 1
ATOM 7272 C C . ARG B 1 447 ? 63.031 81.438 83.375 1 28.2 447 ARG B C 1
ATOM 7274 O O . ARG B 1 447 ? 64 80.75 83.125 1 28.2 447 ARG B O 1
ATOM 7281 N N . MET B 1 448 ? 61.938 80.75 83.438 1 31.09 448 MET B N 1
ATOM 7282 C CA . MET B 1 448 ? 62.312 79.375 83.75 1 31.09 448 MET B CA 1
ATOM 7283 C C . MET B 1 448 ? 63 78.688 82.562 1 31.09 448 MET B C 1
ATOM 7285 O O . MET B 1 448 ? 62.719 79.062 81.438 1 31.09 448 MET B O 1
ATOM 7289 N N . HIS B 1 449 ? 64.188 78.062 82.688 1 25.42 449 HIS B N 1
ATOM 7290 C CA . HIS B 1 449 ? 65.062 77.5 81.688 1 25.42 449 HIS B CA 1
ATOM 7291 C C . HIS B 1 449 ? 64.312 76.625 80.688 1 25.42 449 HIS B C 1
ATOM 7293 O O . HIS B 1 449 ? 63.125 76.375 80.875 1 25.42 449 HIS B O 1
ATOM 7299 N N . ASP B 1 450 ? 65 75.562 80.125 1 24.11 450 ASP B N 1
ATOM 7300 C CA . ASP B 1 450 ? 64.938 74.562 79.062 1 24.11 450 ASP B CA 1
ATOM 7301 C C . ASP B 1 450 ? 63.812 73.562 79.312 1 24.11 450 ASP B C 1
ATOM 7303 O O . ASP B 1 450 ? 64.062 72.438 79.75 1 24.11 450 ASP B O 1
ATOM 7307 N N . LYS B 1 451 ? 62.875 73.562 80.062 1 28.53 451 LYS B N 1
ATOM 7308 C CA . LYS B 1 451 ? 62.156 72.25 79.938 1 28.53 451 LYS B CA 1
ATOM 7309 C C . LYS B 1 451 ? 61.719 72.062 78.5 1 28.53 451 LYS B C 1
ATOM 7311 O O . LYS B 1 451 ? 60.938 72.875 77.938 1 28.53 451 LYS B O 1
ATOM 7316 N N . LYS B 1 452 ? 62.406 71.062 77.75 1 24.3 452 LYS B N 1
ATOM 7317 C CA . LYS B 1 452 ? 62.812 70.562 76.375 1 24.3 452 LYS B CA 1
ATOM 7318 C C . LYS B 1 452 ? 61.562 70.375 75.5 1 24.3 452 LYS B C 1
ATOM 7320 O O . LYS B 1 452 ? 61.531 70.812 74.375 1 24.3 452 LYS B O 1
ATOM 7325 N N . MET B 1 453 ? 60.875 69.125 75.25 1 23.16 453 MET B N 1
ATOM 7326 C CA . MET B 1 453 ? 61.062 68.625 73.938 1 23.16 453 MET B CA 1
ATOM 7327 C C . MET B 1 453 ? 60.562 69.688 72.875 1 23.16 453 MET B C 1
ATOM 7329 O O . MET B 1 453 ? 59.562 70.375 73.125 1 23.16 453 MET B O 1
ATOM 7333 N N . ASN B 1 454 ? 61.375 69.875 71.875 1 20.64 454 ASN B N 1
ATOM 7334 C CA . ASN B 1 454 ? 61.562 70.75 70.75 1 20.64 454 ASN B CA 1
ATOM 7335 C C . ASN B 1 454 ? 60.25 70.938 70 1 20.64 454 ASN B C 1
ATOM 7337 O O . ASN B 1 454 ? 59.844 72.062 69.75 1 20.64 454 ASN B O 1
ATOM 7341 N N . LEU B 1 455 ? 60.156 70.312 68.75 1 20.33 455 LEU B N 1
ATOM 7342 C CA . LEU B 1 455 ? 59.344 70.688 67.625 1 20.33 455 LEU B CA 1
ATOM 7343 C C . LEU B 1 455 ? 57.875 70.438 67.875 1 20.33 455 LEU B C 1
ATOM 7345 O O . LEU B 1 455 ? 57.5 69.438 68.438 1 20.33 455 LEU B O 1
#

Secondary structure (DSSP, 8-state):
-TTTT-S-TT----------SSTTHHHHHHHHHHHHH--S-EE--SSHHHHHHHHHHHHHHT--EEESS---GGGG-TTT-TTEEE--S--HHHHHHHHHHHHHHTT--EEEEEEESSSGGGSHHHHHHHHHHHTT-EEEEEEEE-TT--HHHHHHHSHHHHHHTT-SEEEE-SSSSGGGGHHHHHHHHHTT--STT-EEEEEE-----SS-GGGSSSTTHHHHHHHTTT-EEEEEGGG-HHHHHHHHHHTT---THHHHHHHHHHHHHHHHHHHHHHHHHHH--TTGGG-HHHHHHHHSSEEEEETTEEEEE-TTSBB---EEEEEEETTEEEEEEEEEEEE--HHHHHH-GGGSEEEEEEESSSS-SSSTTSPPPPSS-TT-SSSGGG--HHHHHHHHHHHHHHHHHHHHHHHHHHHHHHHHHT-TT---GGG--------------------/-TTTT-S-TT----------SSTTHHHHHHHHHHHHH--S-EE--SSHHHHHHHHHHHHHHT--EEESS---GGGG-TTT-TTEEE--S--HHHHHHHHHHHHHHTT--EEEEEEESSSGGGSHHHHHHHHHHHTT-EEEEEEEE-TT--HHHHHHHSHHHHHHTT-SEEEE-SSSSGGGGHHHHHHHHHTT--STT-EEEEE------SS-GGGS-STTHHHHHHHHTTEEEEEEGGG-HHHHHHHHHHTT---THHHHHHHHHHHHHHHHHHHHHHHHHHH--TTGGG-HHHHHHHHSSEEEEETTEEEEE-TTSBB---EEEEEEETTEEEEEEEEEEEE--HHHHHH-GGGSEEEEEEESSSS-SSSTTSPPPPSS-TT-SSSGGG--HHHHHHHHHHHHHHHHHHHHHHHHHHHHHHHHHT-TT---GGG--------------------